Protein AF-A0A5N5PD06-F1 (afdb_monomer)

InterPro domains:
  IPR011124 Zinc finger, CW-type [PF07496] (350-394)
  IPR011124 Zinc finger, CW-type [PS51050] (345-397)
  IPR025307 FIIND domain [PF13553] (596-710)
  IPR025307 FIIND domain [PF23679] (715-825)
  IPR025307 FIIND domain [PS51830] (568-840)
  IPR036890 Histidine kinase/HSP90-like ATPase superfamily [SSF55874] (2-148)
  IPR041006 Morc, S5 domain 2-like [PF17942] (193-325)
  IPR045261 MICRORCHIDIA ATPase family [PTHR23336] (1-597)

Structure (mmCIF, N/CA/C/O backbone):
data_AF-A0A5N5PD06-F1
#
_entry.id   AF-A0A5N5PD06-F1
#
loop_
_atom_site.group_PDB
_atom_site.id
_atom_site.type_symbol
_atom_site.label_atom_id
_atom_site.label_alt_id
_atom_site.label_comp_id
_atom_site.label_asym_id
_atom_site.label_entity_id
_atom_site.label_seq_id
_atom_site.pdbx_PDB_ins_code
_atom_site.Cartn_x
_atom_site.Cartn_y
_atom_site.Cartn_z
_atom_site.occupancy
_atom_site.B_iso_or_equiv
_atom_site.auth_seq_id
_atom_site.auth_comp_id
_atom_site.auth_asym_id
_atom_site.auth_atom_id
_atom_site.pdbx_PDB_model_num
ATOM 1 N N . MET A 1 1 ? -18.751 4.359 -2.611 1.00 91.38 1 MET A N 1
ATOM 2 C CA . MET A 1 1 ? -19.909 3.448 -2.726 1.00 91.38 1 MET A CA 1
ATOM 3 C C . MET A 1 1 ? -19.729 2.652 -4.001 1.00 91.38 1 MET A C 1
ATOM 5 O O . MET A 1 1 ? -19.241 3.223 -4.968 1.00 91.38 1 MET A O 1
ATOM 9 N N . ASP A 1 2 ? -20.092 1.378 -3.989 1.00 92.88 2 ASP A N 1
ATOM 10 C CA . ASP A 1 2 ? -20.053 0.479 -5.140 1.00 92.88 2 ASP A CA 1
ATOM 11 C C . ASP A 1 2 ? -21.339 -0.354 -5.234 1.00 92.88 2 ASP A C 1
ATOM 13 O O . ASP A 1 2 ? -22.021 -0.596 -4.237 1.00 92.88 2 ASP A O 1
ATOM 17 N N . ASN A 1 3 ? -21.632 -0.818 -6.447 1.00 91.00 3 ASN A N 1
ATOM 18 C CA . ASN A 1 3 ? -22.687 -1.774 -6.782 1.00 91.00 3 ASN A CA 1
ATOM 19 C C . ASN A 1 3 ? -22.150 -3.219 -6.863 1.00 91.00 3 ASN A C 1
ATOM 21 O O . ASN A 1 3 ? -22.615 -4.030 -7.666 1.00 91.00 3 ASN A O 1
ATOM 25 N N . GLY A 1 4 ? -21.123 -3.541 -6.070 1.00 91.25 4 GLY A N 1
ATOM 26 C CA . GLY A 1 4 ? -20.517 -4.864 -6.027 1.00 91.25 4 GLY A CA 1
ATOM 27 C C . GLY A 1 4 ? -21.411 -5.921 -5.370 1.00 91.25 4 GLY A C 1
ATOM 28 O O . GLY A 1 4 ? -22.590 -5.723 -5.083 1.00 91.25 4 GLY A O 1
ATOM 29 N N . LYS A 1 5 ? -20.827 -7.090 -5.086 1.00 91.00 5 LYS A N 1
ATOM 30 C CA . LYS A 1 5 ? -21.558 -8.241 -4.515 1.00 91.00 5 LYS A CA 1
ATOM 31 C C . LYS A 1 5 ? -22.026 -8.048 -3.063 1.00 91.00 5 LYS A C 1
ATOM 33 O O . LYS A 1 5 ? -22.818 -8.857 -2.586 1.00 91.00 5 LYS A O 1
ATOM 38 N N . GLY A 1 6 ? -21.527 -7.020 -2.376 1.00 92.44 6 GLY A N 1
ATOM 39 C CA . GLY A 1 6 ? -21.749 -6.798 -0.949 1.00 92.44 6 GLY A CA 1
ATOM 40 C C . GLY A 1 6 ? -21.197 -7.911 -0.050 1.00 92.44 6 GLY A C 1
ATOM 41 O O . GLY A 1 6 ? -20.500 -8.829 -0.500 1.00 92.44 6 GLY A O 1
ATOM 42 N N . MET A 1 7 ? -21.505 -7.808 1.239 1.00 93.81 7 MET A N 1
ATOM 43 C CA . MET A 1 7 ? -21.029 -8.687 2.307 1.00 93.81 7 MET A CA 1
ATOM 44 C C . MET A 1 7 ? -22.178 -9.112 3.228 1.00 93.81 7 MET A C 1
ATOM 46 O O . MET A 1 7 ? -23.189 -8.426 3.361 1.00 93.81 7 MET A O 1
ATOM 50 N N . ASP A 1 8 ? -21.996 -10.282 3.823 1.00 91.69 8 ASP A N 1
ATOM 51 C CA . ASP A 1 8 ? -22.740 -10.819 4.963 1.00 91.69 8 ASP A CA 1
ATOM 52 C C . ASP A 1 8 ? -21.988 -10.478 6.268 1.00 91.69 8 ASP A C 1
ATOM 54 O O . ASP A 1 8 ? -20.929 -9.845 6.223 1.00 91.69 8 ASP A O 1
ATOM 58 N N . TYR A 1 9 ? -22.532 -10.887 7.419 1.00 92.69 9 TYR A N 1
ATOM 59 C CA . TYR A 1 9 ? -21.930 -10.644 8.734 1.00 92.69 9 TYR A CA 1
ATOM 60 C C . TYR A 1 9 ? -20.481 -11.157 8.815 1.00 92.69 9 TYR A C 1
ATOM 62 O O . TYR A 1 9 ? -19.571 -10.382 9.102 1.00 92.69 9 TYR A O 1
ATOM 70 N N . ASP A 1 10 ? -20.233 -12.420 8.452 1.00 92.31 10 ASP A N 1
ATOM 71 C CA . ASP A 1 10 ? -18.898 -13.034 8.533 1.00 92.31 10 ASP A CA 1
ATOM 72 C C . ASP A 1 10 ? -17.861 -12.316 7.663 1.00 92.31 10 ASP A C 1
ATOM 74 O O . ASP A 1 10 ? -16.706 -12.142 8.063 1.00 92.31 10 ASP A O 1
ATOM 78 N N . LYS A 1 11 ? -18.252 -11.870 6.460 1.00 93.25 11 LYS A N 1
ATOM 79 C CA . LYS A 1 11 ? -17.362 -11.090 5.589 1.00 93.25 11 LYS A CA 1
ATOM 80 C C . LYS A 1 11 ? -17.174 -9.661 6.066 1.00 93.25 11 LYS A C 1
ATOM 82 O O . LYS A 1 11 ? -16.082 -9.137 5.860 1.00 93.25 11 LYS A O 1
ATOM 87 N N . MET A 1 12 ? -18.172 -9.047 6.704 1.00 95.31 12 MET A N 1
ATOM 88 C CA . MET A 1 12 ? -17.997 -7.756 7.372 1.00 95.31 12 MET A CA 1
ATOM 89 C C . MET A 1 12 ? -16.997 -7.895 8.523 1.00 95.31 12 MET A C 1
ATOM 91 O O . MET A 1 12 ? -16.020 -7.154 8.567 1.00 95.31 12 MET A O 1
ATOM 95 N N . HIS A 1 13 ? -17.169 -8.904 9.380 1.00 93.94 13 HIS A N 1
ATOM 96 C CA . HIS A 1 13 ? -16.254 -9.196 10.478 1.00 93.94 13 HIS A CA 1
ATOM 97 C C . HIS A 1 13 ? -14.826 -9.413 9.959 1.00 93.94 13 HIS A C 1
ATOM 99 O O . HIS A 1 13 ? -13.939 -8.629 10.282 1.00 93.94 13 HIS A O 1
ATOM 105 N N . LYS A 1 14 ? -14.610 -10.337 9.008 1.00 93.19 14 LYS A N 1
ATOM 106 C CA . LYS A 1 14 ? -13.309 -10.519 8.327 1.00 93.19 14 LYS A CA 1
ATOM 107 C C . LYS A 1 14 ? -12.773 -9.243 7.651 1.00 93.19 14 LYS A C 1
ATOM 109 O O . LYS A 1 14 ? -11.561 -9.045 7.581 1.00 93.19 14 LYS A O 1
ATOM 114 N N . MET A 1 15 ? -13.636 -8.370 7.123 1.00 94.62 15 MET A N 1
ATOM 115 C CA . MET A 1 15 ? -13.219 -7.088 6.543 1.00 94.62 15 MET A CA 1
ATOM 116 C C . MET A 1 15 ? -12.708 -6.109 7.608 1.00 94.62 15 MET A C 1
ATOM 118 O O . MET A 1 15 ? -11.810 -5.322 7.290 1.00 94.62 15 MET A O 1
ATOM 122 N N . LEU A 1 16 ? -13.217 -6.168 8.839 1.00 93.38 16 LEU A N 1
ATOM 123 C CA . LEU A 1 16 ? -12.786 -5.335 9.965 1.00 93.38 16 LEU A CA 1
ATOM 124 C C . LEU A 1 16 ? -11.623 -5.965 10.765 1.00 93.38 16 LEU A C 1
ATOM 126 O O . LEU A 1 16 ? -10.724 -5.237 11.178 1.00 93.38 16 LEU A O 1
ATOM 130 N N . SER A 1 17 ? -11.526 -7.295 10.858 1.00 89.19 17 SER A N 1
ATOM 131 C CA . SER A 1 17 ? -10.409 -8.024 11.491 1.00 89.19 17 SER A CA 1
ATOM 132 C C . SER A 1 17 ? -9.150 -8.079 10.608 1.00 89.19 17 SER A C 1
ATOM 134 O O . SER A 1 17 ? -9.233 -8.265 9.393 1.00 89.19 17 SER A O 1
ATOM 136 N N . PHE A 1 18 ? -7.950 -7.934 11.172 1.00 83.81 18 PHE A N 1
ATOM 137 C CA . PHE A 1 18 ? -6.696 -7.919 10.397 1.00 83.81 18 PHE A CA 1
ATOM 138 C C . PHE A 1 18 ? -6.335 -9.284 9.771 1.00 83.81 18 PHE A C 1
ATOM 140 O O . PHE A 1 18 ? -6.715 -10.335 10.268 1.00 83.81 18 PHE A O 1
ATOM 147 N N . GLY A 1 19 ? -5.595 -9.268 8.655 1.00 79.88 19 GLY A N 1
ATOM 148 C CA . GLY A 1 19 ? -5.024 -10.468 8.015 1.00 79.88 19 GLY A CA 1
ATOM 149 C C . GLY A 1 19 ? -5.943 -11.266 7.073 1.00 79.88 19 GLY A C 1
ATOM 150 O O . GLY A 1 19 ? -5.443 -11.885 6.138 1.00 79.88 19 GLY A O 1
ATOM 151 N N . PHE A 1 20 ? -7.268 -11.215 7.231 1.00 80.56 20 PHE A N 1
ATOM 152 C CA . PHE A 1 20 ? -8.193 -12.043 6.437 1.00 80.56 20 PHE A CA 1
ATOM 153 C C . PHE A 1 20 ? -8.362 -11.574 4.979 1.00 80.56 20 PHE A C 1
ATOM 155 O O . PHE A 1 20 ? -8.642 -10.403 4.712 1.00 80.56 20 PHE A O 1
ATOM 162 N N . SER A 1 21 ? -8.238 -12.495 4.013 1.00 83.81 21 SER A N 1
ATOM 163 C CA . SER A 1 21 ? -8.457 -12.210 2.585 1.00 83.81 21 SER A CA 1
ATOM 164 C C . SER A 1 21 ? -8.706 -13.472 1.744 1.00 83.81 21 SER A C 1
ATOM 166 O O . SER A 1 21 ? -7.793 -14.008 1.121 1.00 83.81 21 SER A O 1
ATOM 168 N N . ASP A 1 22 ? -9.970 -13.872 1.606 1.00 82.19 22 ASP A N 1
ATOM 169 C CA . ASP A 1 22 ? -10.399 -15.048 0.820 1.00 82.19 22 ASP A CA 1
ATOM 170 C C . ASP A 1 22 ? -10.439 -14.778 -0.712 1.00 82.19 22 ASP A C 1
ATOM 172 O O . ASP A 1 22 ? -11.318 -15.256 -1.433 1.00 82.19 22 ASP A O 1
ATOM 176 N N . LYS A 1 23 ? -9.550 -13.917 -1.230 1.00 85.38 23 LYS A N 1
ATOM 177 C CA . LYS A 1 23 ? -9.610 -13.399 -2.610 1.00 85.38 23 LYS A CA 1
ATOM 178 C C . LYS A 1 23 ? -8.885 -14.311 -3.600 1.00 85.38 23 LYS A C 1
ATOM 180 O O . LYS A 1 23 ? -7.680 -14.508 -3.502 1.00 85.38 23 LYS A O 1
ATOM 185 N N . GLN A 1 24 ? -9.616 -14.779 -4.609 1.00 81.62 24 GLN A N 1
ATOM 186 C CA . GLN A 1 24 ? -9.122 -15.650 -5.680 1.00 81.62 24 GLN A CA 1
ATOM 187 C C . GLN A 1 24 ? -9.355 -15.023 -7.065 1.00 81.62 24 GLN A C 1
ATOM 189 O O . GLN A 1 24 ? -10.198 -14.135 -7.220 1.00 81.62 24 GLN A O 1
ATOM 194 N N . THR A 1 25 ? -8.611 -15.483 -8.073 1.00 83.19 25 THR A N 1
ATOM 195 C CA . THR A 1 25 ? -8.819 -15.110 -9.482 1.00 83.19 25 THR A CA 1
ATOM 196 C C . THR A 1 25 ? -10.117 -15.725 -9.999 1.00 83.19 25 THR A C 1
ATOM 198 O O . THR A 1 25 ? -10.327 -16.927 -9.868 1.00 83.19 25 THR A O 1
ATOM 201 N N . ILE A 1 26 ? -10.985 -14.919 -10.614 1.00 80.06 26 ILE A N 1
ATOM 202 C CA . ILE A 1 26 ? -12.281 -15.372 -11.146 1.00 80.06 26 ILE A CA 1
ATOM 203 C C . ILE A 1 26 ? -12.380 -14.940 -12.608 1.00 80.06 26 ILE A C 1
ATOM 205 O O . ILE A 1 26 ? -12.301 -13.748 -12.889 1.00 80.06 26 ILE A O 1
ATOM 209 N N . ARG A 1 27 ? -12.577 -15.889 -13.537 1.00 75.19 27 ARG A N 1
ATOM 210 C CA . ARG A 1 27 ? -12.698 -15.623 -14.991 1.00 75.19 27 ARG A CA 1
ATOM 211 C C . ARG A 1 27 ? -11.559 -14.733 -15.532 1.00 75.19 27 ARG A C 1
ATOM 213 O O . ARG A 1 27 ? -11.806 -13.719 -16.172 1.00 75.19 27 ARG A O 1
ATOM 220 N N . GLY A 1 28 ? -10.313 -15.059 -15.181 1.00 70.75 28 GLY A N 1
ATOM 221 C CA . GLY A 1 28 ? -9.122 -14.278 -15.550 1.00 70.75 28 GLY A CA 1
ATOM 222 C C . GLY A 1 28 ? -8.930 -12.954 -14.790 1.00 70.75 28 GLY A C 1
ATOM 223 O O . GLY A 1 28 ? -7.831 -12.409 -14.796 1.00 70.75 28 GLY A O 1
ATOM 224 N N . HIS A 1 29 ? -9.939 -12.447 -14.073 1.00 79.06 29 HIS A N 1
ATOM 225 C CA . HIS A 1 29 ? -9.808 -11.229 -13.274 1.00 79.06 29 HIS A CA 1
ATOM 226 C C . HIS A 1 29 ? -9.066 -11.511 -11.957 1.00 79.06 29 HIS A C 1
ATOM 228 O O . HIS A 1 29 ? -9.624 -12.081 -11.011 1.00 79.06 29 HIS A O 1
ATOM 234 N N . VAL A 1 30 ? -7.798 -11.098 -11.898 1.00 86.62 30 VAL A N 1
ATOM 235 C CA . VAL A 1 30 ? -6.908 -11.286 -10.744 1.00 86.62 30 VAL A CA 1
ATOM 236 C C . VAL A 1 30 ? -7.172 -10.216 -9.667 1.00 86.62 30 VAL A C 1
ATOM 238 O O . VAL A 1 30 ? -7.217 -9.027 -9.985 1.00 86.62 30 VAL A O 1
ATOM 241 N N . PRO A 1 31 ? -7.332 -10.578 -8.380 1.00 87.00 31 PRO A N 1
ATOM 242 C CA . PRO A 1 31 ? -7.536 -9.604 -7.310 1.00 87.00 31 PRO A CA 1
ATOM 243 C C . PRO A 1 31 ? -6.252 -8.839 -6.939 1.00 87.00 31 PRO A C 1
ATOM 245 O O . PRO A 1 31 ? -5.186 -9.420 -6.745 1.00 87.00 31 PRO A O 1
ATOM 248 N N . VAL A 1 32 ? -6.387 -7.524 -6.732 1.00 87.69 32 VAL A N 1
ATOM 249 C CA . VAL A 1 32 ? -5.303 -6.618 -6.284 1.00 87.69 32 VAL A CA 1
ATOM 250 C C . VAL A 1 32 ? -4.944 -6.802 -4.799 1.00 87.69 32 VAL A C 1
ATOM 252 O O . VAL A 1 32 ? -3.812 -6.568 -4.378 1.00 87.69 32 VAL A O 1
ATOM 255 N N . GLY A 1 33 ? -5.924 -7.160 -3.965 1.00 77.75 33 GLY A N 1
ATOM 256 C CA . GLY A 1 33 ? -5.750 -7.275 -2.515 1.00 77.75 33 GLY A CA 1
ATOM 257 C C . GLY A 1 33 ? -5.468 -8.708 -2.079 1.00 77.75 33 GLY A C 1
ATOM 258 O O . GLY A 1 33 ? -6.280 -9.580 -2.369 1.00 77.75 33 GLY A O 1
ATOM 259 N N . LEU A 1 34 ? -4.368 -8.910 -1.347 1.00 71.31 34 LEU A N 1
ATOM 260 C CA . LEU A 1 34 ? -3.957 -10.208 -0.787 1.00 71.31 34 LEU A CA 1
ATOM 261 C C . LEU A 1 34 ? -3.811 -10.179 0.748 1.00 71.31 34 LEU A C 1
ATOM 263 O O . LEU A 1 34 ? -4.146 -11.143 1.415 1.00 71.31 34 LEU A O 1
ATOM 267 N N . TYR A 1 35 ? -3.359 -9.057 1.319 1.00 70.12 35 TYR A N 1
ATOM 268 C CA . TYR A 1 35 ? -2.903 -8.967 2.719 1.00 70.12 35 TYR A CA 1
ATOM 269 C C . TYR A 1 35 ? -3.985 -8.682 3.784 1.00 70.12 35 TYR A C 1
ATOM 271 O O . TYR A 1 35 ? -3.647 -8.364 4.920 1.00 70.12 35 TYR A O 1
ATOM 279 N N . GLY A 1 36 ? -5.270 -8.620 3.422 1.00 81.50 36 GLY A N 1
ATOM 280 C CA . GLY A 1 36 ? -6.372 -8.326 4.364 1.00 81.50 36 GLY A CA 1
ATOM 281 C C . GLY A 1 36 ? -6.374 -6.949 5.066 1.00 81.50 36 GLY A C 1
ATOM 282 O O . GLY A 1 36 ? -7.324 -6.627 5.775 1.00 81.50 36 GLY A O 1
ATOM 283 N N . ASN A 1 37 ? -5.356 -6.102 4.875 1.00 87.06 37 ASN A N 1
ATOM 284 C CA . ASN A 1 37 ? -5.170 -4.862 5.651 1.00 87.06 37 ASN A CA 1
ATOM 285 C C . ASN A 1 37 ? -5.708 -3.584 4.958 1.00 87.06 37 ASN A C 1
ATOM 287 O O . ASN A 1 37 ? -6.093 -2.622 5.613 1.00 87.06 37 ASN A O 1
ATOM 291 N N . GLY A 1 38 ? -5.808 -3.581 3.622 1.00 88.69 38 GLY A N 1
ATOM 292 C CA . GLY A 1 38 ? -5.961 -2.348 2.828 1.00 88.69 38 GLY A CA 1
ATOM 293 C C . GLY A 1 38 ? -7.187 -1.465 3.116 1.00 88.69 38 GLY A C 1
ATOM 294 O O . GLY A 1 38 ? -7.128 -0.276 2.820 1.00 88.69 38 GLY A O 1
ATOM 295 N N . PHE A 1 39 ? -8.270 -2.008 3.687 1.00 94.50 39 PHE A N 1
ATOM 296 C CA . PHE A 1 39 ? -9.377 -1.180 4.182 1.00 94.50 39 PHE A CA 1
ATOM 297 C C . PHE A 1 39 ? -8.958 -0.390 5.425 1.00 94.50 39 PHE A C 1
ATOM 299 O O . PHE A 1 39 ? -9.003 0.831 5.379 1.00 94.50 39 PHE A O 1
ATOM 306 N N . LYS A 1 40 ? -8.492 -1.070 6.484 1.00 94.12 40 LYS A N 1
ATOM 307 C CA . LYS A 1 40 ? -8.157 -0.460 7.782 1.00 94.12 40 LYS A CA 1
ATOM 308 C C . LYS A 1 40 ? -7.073 0.602 7.624 1.00 94.12 40 LYS A C 1
ATOM 310 O O . LYS A 1 40 ? -7.250 1.739 8.042 1.00 94.12 40 LYS A O 1
ATOM 315 N N . SER A 1 41 ? -5.976 0.253 6.947 1.00 90.25 41 SER A N 1
ATOM 316 C CA . SER A 1 41 ? -4.870 1.188 6.713 1.00 90.25 41 SER A CA 1
ATOM 317 C C . SER A 1 41 ? -5.272 2.375 5.830 1.00 90.25 41 SER A C 1
ATOM 319 O O . SER A 1 41 ? -4.687 3.446 5.945 1.00 90.25 41 SER A O 1
ATOM 321 N N . GLY A 1 42 ? -6.243 2.190 4.928 1.00 93.12 42 GLY A N 1
ATOM 322 C CA . GLY A 1 42 ? -6.762 3.250 4.066 1.00 93.12 42 GLY A CA 1
ATOM 323 C C . GLY A 1 42 ? -7.734 4.177 4.794 1.00 93.12 42 GLY A C 1
ATOM 324 O O . GLY A 1 42 ? -7.561 5.391 4.751 1.00 93.12 42 GLY A O 1
ATOM 325 N N . SER A 1 43 ? -8.732 3.626 5.489 1.00 96.12 43 SER A N 1
ATOM 326 C CA . SER A 1 43 ? -9.748 4.409 6.196 1.00 96.12 43 SER A CA 1
ATOM 327 C C . SER A 1 43 ? -9.143 5.223 7.335 1.00 96.12 43 SER A C 1
ATOM 329 O O . SER A 1 43 ? -9.313 6.439 7.354 1.00 96.12 43 SER A O 1
ATOM 331 N N . MET A 1 44 ? -8.335 4.585 8.188 1.00 95.50 44 MET A N 1
ATOM 332 C CA . MET A 1 44 ? -7.667 5.223 9.331 1.00 95.50 44 MET A CA 1
ATOM 333 C C . MET A 1 44 ? -6.564 6.215 8.921 1.00 95.50 44 MET A C 1
ATOM 335 O O . MET A 1 44 ? -6.120 7.024 9.731 1.00 95.50 44 MET A O 1
ATOM 339 N N . ARG A 1 45 ? -6.118 6.194 7.654 1.00 94.56 45 ARG A N 1
ATOM 340 C CA . ARG A 1 45 ? -5.255 7.245 7.090 1.00 94.56 45 ARG A CA 1
ATOM 341 C C . ARG A 1 45 ? -6.052 8.478 6.655 1.00 94.56 45 ARG A C 1
ATOM 343 O O . ARG A 1 45 ? -5.502 9.579 6.682 1.00 94.56 45 ARG A O 1
ATOM 350 N N . LEU A 1 46 ? -7.298 8.308 6.217 1.00 95.38 46 LEU A N 1
ATOM 351 C CA . LEU A 1 46 ? -8.141 9.392 5.702 1.00 95.38 46 LEU A CA 1
ATOM 352 C C . LEU A 1 46 ? -8.855 10.155 6.827 1.00 95.38 46 LEU A C 1
ATOM 354 O O . LEU A 1 46 ? -8.938 11.380 6.761 1.00 95.38 46 LEU A O 1
ATOM 358 N N . GLY A 1 47 ? -9.321 9.456 7.864 1.00 95.44 47 GLY A N 1
ATOM 359 C CA . GLY A 1 47 ? -9.959 10.042 9.045 1.00 95.44 47 GLY A CA 1
ATOM 360 C C . GLY A 1 47 ? -9.956 9.088 10.238 1.00 95.44 47 GLY A C 1
ATOM 361 O O . GLY A 1 47 ? -9.607 7.916 10.090 1.00 95.44 47 GLY A O 1
ATOM 362 N N . LYS A 1 48 ? -10.330 9.591 11.420 1.00 96.56 48 LYS A N 1
ATOM 363 C CA . LYS A 1 48 ? -10.368 8.793 12.660 1.00 96.56 48 LYS A CA 1
ATOM 364 C C . LYS A 1 48 ? -11.411 7.673 12.635 1.00 96.56 48 LYS A C 1
ATOM 366 O O . LYS A 1 48 ? -11.230 6.655 13.301 1.00 96.56 48 LYS A O 1
ATOM 371 N N . ASP A 1 49 ? -12.494 7.856 11.881 1.00 98.00 49 ASP A N 1
ATOM 372 C CA . ASP A 1 49 ? -13.694 7.035 12.013 1.00 98.00 49 ASP A CA 1
ATOM 373 C C . ASP A 1 49 ? -14.282 6.635 10.659 1.00 98.00 49 ASP A C 1
ATOM 375 O O . ASP A 1 49 ? -14.357 7.435 9.722 1.00 98.00 49 ASP A O 1
ATOM 379 N N . ALA A 1 50 ? -14.711 5.377 10.557 1.00 98.44 50 ALA A N 1
ATOM 380 C CA . ALA A 1 50 ? -15.310 4.807 9.363 1.00 98.44 50 ALA A CA 1
ATOM 381 C C . ALA A 1 50 ? -16.476 3.869 9.697 1.00 98.44 50 ALA A C 1
ATOM 383 O O . ALA A 1 50 ? -16.401 3.049 10.610 1.00 98.44 50 ALA A O 1
ATOM 384 N N . ILE A 1 51 ? -17.535 3.940 8.893 1.00 98.44 51 ILE A N 1
ATOM 385 C CA . ILE A 1 51 ? -18.708 3.065 8.975 1.00 98.44 51 ILE A CA 1
ATOM 386 C C . ILE A 1 51 ? -18.978 2.449 7.602 1.00 98.44 51 ILE A C 1
ATOM 388 O O . ILE A 1 51 ? -18.840 3.099 6.558 1.00 98.44 51 ILE A O 1
ATOM 392 N N . VAL A 1 52 ? -19.317 1.163 7.604 1.00 98.38 52 VAL A N 1
ATOM 393 C CA . VAL A 1 52 ? -19.469 0.339 6.406 1.00 98.38 52 VAL A CA 1
ATOM 394 C C . VAL A 1 52 ? -20.876 -0.236 6.372 1.00 98.38 52 VAL A C 1
ATOM 396 O O . VAL A 1 52 ? -21.214 -1.108 7.163 1.00 98.38 52 VAL A O 1
ATOM 399 N N . PHE A 1 53 ? -21.676 0.213 5.412 1.00 96.88 53 PHE A N 1
ATOM 400 C CA . PHE A 1 53 ? -22.962 -0.379 5.061 1.00 96.88 53 PHE A CA 1
ATOM 401 C C . PHE A 1 53 ? -22.741 -1.348 3.905 1.00 96.88 53 PHE A C 1
ATOM 403 O O . PHE A 1 53 ? -22.251 -0.942 2.850 1.00 96.88 53 PHE A O 1
ATOM 410 N N . SER A 1 54 ? -23.117 -2.616 4.043 1.00 95.12 54 SER A N 1
ATOM 411 C CA . SER A 1 54 ? -23.061 -3.574 2.936 1.00 95.12 54 SER A CA 1
ATOM 412 C C . SER A 1 54 ? -24.340 -4.388 2.827 1.00 95.12 54 SER A C 1
ATOM 414 O O . SER A 1 54 ? -24.897 -4.832 3.829 1.00 95.12 54 SER A O 1
ATOM 416 N N . LYS A 1 55 ? -24.823 -4.572 1.596 1.00 91.00 55 LYS A N 1
ATOM 417 C CA . LYS A 1 55 ? -26.033 -5.339 1.299 1.00 91.00 55 LYS A CA 1
ATOM 418 C C . LYS A 1 55 ? -25.713 -6.468 0.332 1.00 91.00 55 LYS A C 1
ATOM 420 O O . LYS A 1 55 ? -25.162 -6.230 -0.742 1.00 91.00 55 LYS A O 1
ATOM 425 N N . LYS A 1 56 ? -26.117 -7.685 0.688 1.00 89.31 56 LYS A N 1
ATOM 426 C CA . LYS A 1 56 ? -25.921 -8.907 -0.098 1.00 89.31 56 LYS A CA 1
ATOM 427 C C . LYS A 1 56 ? -27.245 -9.668 -0.154 1.00 89.31 56 LYS A C 1
ATOM 429 O O . LYS A 1 56 ? -27.688 -10.226 0.843 1.00 89.31 56 LYS A O 1
ATOM 434 N N . ALA A 1 57 ? -27.895 -9.679 -1.319 1.00 83.25 57 ALA A N 1
ATOM 435 C CA . ALA A 1 57 ? -29.261 -10.191 -1.472 1.00 83.25 57 ALA A CA 1
ATOM 436 C C . ALA A 1 57 ? -30.213 -9.603 -0.402 1.00 83.25 57 ALA A C 1
ATOM 438 O O . ALA A 1 57 ? -30.467 -8.396 -0.425 1.00 83.25 57 ALA A O 1
ATOM 439 N N . ASN A 1 58 ? -30.699 -10.418 0.539 1.00 79.94 58 ASN A N 1
ATOM 440 C CA . ASN A 1 58 ? -31.627 -10.003 1.596 1.00 79.94 58 ASN A CA 1
ATOM 441 C C . ASN A 1 58 ? -30.951 -9.576 2.913 1.00 79.94 58 ASN A C 1
ATOM 443 O O . ASN A 1 58 ? -31.638 -9.009 3.759 1.00 79.94 58 ASN A O 1
ATOM 447 N N . THR A 1 59 ? -29.644 -9.804 3.096 1.00 85.88 59 THR A N 1
ATOM 448 C CA . THR A 1 59 ? -28.924 -9.381 4.309 1.00 85.88 59 THR A CA 1
ATOM 449 C C . THR A 1 59 ? -28.373 -7.968 4.150 1.00 85.88 59 THR A C 1
ATOM 451 O O . THR A 1 59 ? -27.815 -7.620 3.104 1.00 85.88 59 THR A O 1
ATOM 454 N N . MET A 1 60 ? -28.505 -7.163 5.200 1.00 91.44 60 MET A N 1
ATOM 455 C CA . MET A 1 60 ? -27.962 -5.808 5.304 1.00 91.44 60 MET A CA 1
ATOM 456 C C . MET A 1 60 ? -27.121 -5.743 6.576 1.00 91.44 60 MET A C 1
ATOM 458 O O . MET A 1 60 ? -27.593 -6.125 7.640 1.00 91.44 60 MET A O 1
ATOM 462 N N . CYS A 1 61 ? -25.868 -5.319 6.462 1.00 94.19 61 CYS A N 1
ATOM 463 C CA . CYS A 1 61 ? -24.899 -5.340 7.551 1.00 94.19 61 CYS A CA 1
ATOM 464 C C . CYS A 1 61 ? -24.260 -3.958 7.699 1.00 94.19 61 CYS A C 1
ATOM 466 O O . CYS A 1 61 ? -23.820 -3.377 6.703 1.00 94.19 61 CYS A O 1
ATOM 468 N N . VAL A 1 62 ? -24.199 -3.452 8.928 1.00 97.62 62 VAL A N 1
ATOM 469 C CA . VAL A 1 62 ? -23.483 -2.223 9.294 1.00 97.62 62 VAL A CA 1
ATOM 470 C C . VAL A 1 62 ? -22.316 -2.609 10.190 1.00 97.62 62 VAL A C 1
ATOM 472 O O . VAL A 1 62 ? -22.511 -3.374 11.128 1.00 97.62 62 VAL A O 1
ATOM 475 N N . GLY A 1 63 ? -21.116 -2.115 9.898 1.00 97.88 63 GLY A N 1
ATOM 476 C CA . GLY A 1 63 ? -19.929 -2.306 10.733 1.00 97.88 63 GLY A CA 1
ATOM 477 C C . GLY A 1 63 ? -19.230 -0.980 11.018 1.00 97.88 63 GLY A C 1
ATOM 478 O O . GLY A 1 63 ? -19.059 -0.171 10.102 1.00 97.88 63 GLY A O 1
ATOM 479 N N . LEU A 1 64 ? -18.828 -0.761 12.269 1.00 98.38 64 LEU A N 1
ATOM 480 C CA . LEU A 1 64 ? -18.158 0.452 12.739 1.00 98.38 64 LEU A CA 1
ATOM 481 C C . LEU A 1 64 ? -16.681 0.175 13.059 1.00 98.38 64 LEU A C 1
ATOM 483 O O . LEU A 1 64 ? -16.349 -0.782 13.752 1.00 98.38 64 LEU A O 1
ATOM 487 N N . LEU A 1 65 ? -15.797 1.046 12.569 1.00 98.12 65 LEU A N 1
ATOM 488 C CA . LEU A 1 65 ? -14.377 1.097 12.912 1.00 98.12 65 LEU A CA 1
ATOM 489 C C . LEU A 1 65 ? -14.035 2.553 13.249 1.00 98.12 65 LEU A C 1
ATOM 491 O O . LEU A 1 65 ? -13.802 3.364 12.353 1.00 98.12 65 LEU A O 1
ATOM 495 N N . SER A 1 66 ? -14.070 2.890 14.537 1.00 97.88 66 SER A N 1
ATOM 496 C CA . SER A 1 66 ? -13.995 4.268 15.027 1.00 97.88 66 SER A CA 1
ATOM 497 C C . SER A 1 66 ? -12.981 4.391 16.158 1.00 97.88 66 SER A C 1
ATOM 499 O O . SER A 1 66 ? -13.119 3.740 17.192 1.00 97.88 66 SER A O 1
ATOM 501 N N . GLN A 1 67 ? -11.971 5.243 15.969 1.00 96.25 67 GLN A N 1
ATOM 502 C CA . GLN A 1 67 ? -11.020 5.582 17.029 1.00 96.25 67 GLN A CA 1
ATOM 503 C C . GLN A 1 67 ? -11.719 6.374 18.135 1.00 96.25 67 GLN A C 1
ATOM 505 O O . GLN A 1 67 ? -11.505 6.089 19.307 1.00 96.25 67 GLN A O 1
ATOM 510 N N . THR A 1 68 ? -12.622 7.297 17.790 1.00 96.75 68 THR A N 1
ATOM 511 C CA . THR A 1 68 ? -13.337 8.117 18.780 1.00 96.75 68 THR A CA 1
ATOM 512 C C . THR A 1 68 ? -14.322 7.308 19.636 1.00 96.75 68 THR A C 1
ATOM 514 O O . THR A 1 68 ? -14.510 7.625 20.810 1.00 96.75 68 THR A O 1
ATOM 517 N N . TYR A 1 69 ? -14.907 6.226 19.110 1.00 96.94 69 TYR A N 1
ATOM 518 C CA . TYR A 1 69 ? -15.633 5.235 19.912 1.00 96.94 69 TYR A CA 1
ATOM 519 C C . TYR A 1 69 ? -14.708 4.579 20.947 1.00 96.94 69 TYR A C 1
ATOM 521 O O . TYR A 1 69 ? -14.980 4.694 22.142 1.00 96.94 69 TYR A O 1
ATOM 529 N N . LEU A 1 70 ? -13.593 3.983 20.502 1.00 96.81 70 LEU A N 1
ATOM 530 C CA . LEU A 1 70 ? -12.635 3.276 21.366 1.00 96.81 70 LEU A CA 1
ATOM 531 C C . LEU A 1 70 ? -12.013 4.194 22.432 1.00 96.81 70 LEU A C 1
ATOM 533 O O . LEU A 1 70 ? -11.951 3.813 23.600 1.00 96.81 70 LEU A O 1
ATOM 537 N N . GLU A 1 71 ? -11.634 5.422 22.055 1.00 95.38 71 GLU A N 1
ATOM 538 C CA . GLU A 1 71 ? -11.170 6.486 22.960 1.00 95.38 71 GLU A CA 1
ATOM 539 C C . GLU A 1 71 ? -12.220 6.782 24.051 1.00 95.38 71 GLU A C 1
ATOM 541 O O . GLU A 1 71 ? -11.893 6.839 25.238 1.00 95.38 71 GLU A O 1
ATOM 546 N N . LYS A 1 72 ? -13.498 6.933 23.668 1.00 95.19 72 LYS A N 1
ATOM 547 C CA . LYS A 1 72 ? -14.590 7.313 24.581 1.00 95.19 72 LYS A CA 1
ATOM 548 C C . LYS A 1 72 ? -14.986 6.193 25.548 1.00 95.19 72 LYS A C 1
ATOM 550 O O . LYS A 1 72 ? -15.314 6.499 26.694 1.00 95.19 72 LYS A O 1
ATOM 555 N N . ILE A 1 73 ? -14.925 4.926 25.129 1.00 92.88 73 ILE A N 1
ATOM 556 C CA . ILE A 1 73 ? -15.135 3.768 26.022 1.00 92.88 73 ILE A CA 1
ATOM 557 C C . ILE A 1 73 ? -13.853 3.317 26.745 1.00 92.88 73 ILE A C 1
ATOM 559 O O . ILE A 1 73 ? -13.914 2.426 27.587 1.00 92.88 73 ILE A O 1
ATOM 563 N N . LYS A 1 74 ? -12.700 3.940 26.447 1.00 93.12 74 LYS A N 1
ATOM 564 C CA . LYS A 1 74 ? -11.366 3.594 26.976 1.00 93.12 74 LYS A CA 1
ATOM 565 C C . LYS A 1 74 ? -10.992 2.120 26.754 1.00 93.12 74 LYS A C 1
ATOM 567 O O . LYS A 1 74 ? -10.398 1.487 27.627 1.00 93.12 74 LYS A O 1
ATOM 572 N N . ALA A 1 75 ? -11.352 1.573 25.594 1.00 87.62 75 ALA A N 1
ATOM 573 C CA . ALA A 1 75 ? -11.054 0.186 25.253 1.00 87.62 75 ALA A CA 1
ATOM 574 C C . ALA A 1 75 ? -9.541 -0.043 25.115 1.00 87.62 75 ALA A C 1
ATOM 576 O O . ALA A 1 75 ? -8.832 0.769 24.521 1.00 87.62 75 ALA A O 1
ATOM 577 N N . GLN A 1 76 ? -9.062 -1.170 25.647 1.00 87.12 76 GLN A N 1
ATOM 578 C CA . GLN A 1 76 ? -7.683 -1.637 25.452 1.00 87.12 76 GLN A CA 1
ATOM 579 C C . GLN A 1 76 ? -7.539 -2.446 24.150 1.00 87.12 76 GLN A C 1
ATOM 581 O O . GLN A 1 76 ? -6.480 -2.426 23.528 1.00 87.12 76 GLN A O 1
ATOM 586 N N . ASP A 1 77 ? -8.627 -3.086 23.709 1.00 89.00 77 ASP A N 1
ATOM 587 C CA . ASP A 1 77 ? -8.713 -3.881 22.484 1.00 89.00 77 ASP A CA 1
ATOM 588 C C . ASP A 1 77 ? -9.491 -3.165 21.368 1.00 89.00 77 ASP A C 1
ATOM 590 O O . ASP A 1 77 ? -10.325 -2.288 21.607 1.00 89.00 77 ASP A O 1
ATOM 594 N N . VAL A 1 78 ? -9.263 -3.578 20.117 1.00 90.38 78 VAL A N 1
ATOM 595 C CA . VAL A 1 78 ? -9.988 -3.050 18.948 1.00 90.38 78 VAL A CA 1
ATOM 596 C C . VAL A 1 78 ? -11.366 -3.708 18.838 1.00 90.38 78 VAL A C 1
ATOM 598 O O . VAL A 1 78 ? -11.547 -4.709 18.143 1.00 90.38 78 VAL A O 1
ATOM 601 N N . ILE A 1 79 ? -12.350 -3.117 19.513 1.00 93.19 79 ILE A N 1
ATOM 602 C CA . ILE A 1 79 ? -13.763 -3.508 19.434 1.00 93.19 79 ILE A CA 1
ATOM 603 C C . ILE A 1 79 ? -14.387 -2.939 18.150 1.00 93.19 79 ILE A C 1
ATOM 605 O O . ILE A 1 79 ? -14.236 -1.758 17.834 1.00 93.19 79 ILE A O 1
ATOM 609 N N . VAL A 1 80 ? -15.106 -3.778 17.400 1.00 96.12 80 VAL A N 1
ATOM 610 C CA . VAL A 1 80 ? -15.778 -3.399 16.146 1.00 96.12 80 VAL A CA 1
ATOM 611 C C . VAL A 1 80 ? -17.266 -3.757 16.203 1.00 96.12 80 VAL A C 1
ATOM 613 O O . VAL A 1 80 ? -17.624 -4.904 15.941 1.00 96.12 80 VAL A O 1
ATOM 616 N N . PRO A 1 81 ? -18.157 -2.807 16.546 1.00 97.25 81 PRO A N 1
ATOM 617 C CA . PRO A 1 81 ? -19.598 -3.042 16.535 1.00 97.25 81 PRO A CA 1
ATOM 618 C C . PRO A 1 81 ? -20.094 -3.421 15.135 1.00 97.25 81 PRO A C 1
ATOM 620 O O . PRO A 1 81 ? -19.842 -2.703 14.160 1.00 97.25 81 PRO A O 1
ATOM 623 N N . ILE A 1 82 ? -20.813 -4.541 15.029 1.00 97.56 82 ILE A N 1
ATOM 624 C CA . ILE A 1 82 ? -21.432 -5.010 13.784 1.00 97.56 82 ILE A CA 1
ATOM 625 C C . ILE A 1 82 ? -22.894 -5.363 14.058 1.00 97.56 82 ILE A C 1
ATOM 627 O O . ILE A 1 82 ? -23.199 -6.093 14.994 1.00 97.56 82 ILE A O 1
ATOM 631 N N . VAL A 1 83 ? -23.796 -4.862 13.215 1.00 95.81 83 VAL A N 1
ATOM 632 C CA . VAL A 1 83 ? -25.239 -5.117 13.294 1.00 95.81 83 VAL A CA 1
ATOM 633 C C . VAL A 1 83 ? -25.729 -5.687 11.974 1.00 95.81 83 VAL A C 1
ATOM 635 O O . VAL A 1 83 ? -25.471 -5.122 10.905 1.00 95.81 83 VAL A O 1
ATOM 638 N N . MET A 1 84 ? -26.479 -6.787 12.046 1.00 92.94 84 MET A N 1
ATOM 639 C CA . MET A 1 84 ? -27.213 -7.331 10.910 1.00 92.94 84 MET A CA 1
ATOM 640 C C . MET A 1 84 ? -28.699 -6.972 11.003 1.00 92.94 84 MET A C 1
ATOM 642 O O . MET A 1 84 ? -29.372 -7.254 11.993 1.00 92.94 84 MET A O 1
ATOM 646 N N . PHE A 1 85 ? -29.212 -6.397 9.919 1.00 89.06 85 PHE A N 1
ATOM 647 C CA . PHE A 1 85 ? -30.625 -6.127 9.702 1.00 89.06 85 PHE A CA 1
ATOM 648 C C . PHE A 1 85 ? -31.226 -7.242 8.853 1.00 89.06 85 PHE A C 1
ATOM 650 O O . PHE A 1 85 ? -30.732 -7.548 7.757 1.00 89.06 85 PHE A O 1
ATOM 657 N N . THR A 1 86 ? -32.318 -7.824 9.339 1.00 75.50 86 THR A N 1
ATOM 658 C CA . THR A 1 86 ? -33.073 -8.853 8.617 1.00 75.50 86 THR A CA 1
ATOM 659 C C . THR A 1 86 ? -34.449 -8.321 8.232 1.00 75.50 86 THR A C 1
ATOM 661 O O . THR A 1 86 ? -35.005 -7.432 8.875 1.00 75.50 86 THR A O 1
ATOM 664 N N . LYS A 1 87 ? -34.996 -8.826 7.122 1.00 69.50 87 LYS A N 1
ATOM 665 C CA . LYS A 1 87 ? -36.348 -8.483 6.676 1.00 69.50 87 LYS A CA 1
ATOM 666 C C . LYS A 1 87 ? -37.313 -9.566 7.149 1.00 69.50 87 LYS A C 1
ATOM 668 O O . LYS A 1 87 ? -37.328 -10.656 6.576 1.00 69.50 87 LYS A O 1
ATOM 673 N N . THR A 1 88 ? -38.134 -9.255 8.146 1.00 59.94 88 THR A N 1
ATOM 674 C CA . THR A 1 88 ? -39.291 -10.087 8.502 1.00 59.94 88 THR A CA 1
ATOM 675 C C . THR A 1 88 ? -40.483 -9.732 7.599 1.00 59.94 88 THR A C 1
ATOM 677 O O . THR A 1 88 ? -40.379 -8.879 6.713 1.00 59.94 88 THR A O 1
ATOM 680 N N . ARG A 1 89 ? -41.621 -10.428 7.737 1.00 52.03 89 ARG A N 1
ATOM 681 C CA . ARG A 1 89 ? -42.717 -10.375 6.743 1.00 52.03 89 ARG A CA 1
ATOM 682 C C . ARG A 1 89 ? -43.349 -8.987 6.540 1.00 52.03 89 ARG A C 1
ATOM 684 O O . ARG A 1 89 ? -43.975 -8.795 5.501 1.00 52.03 89 ARG A O 1
ATOM 691 N N . GLN A 1 90 ? -43.179 -8.041 7.468 1.00 56.91 90 GLN A N 1
ATOM 692 C CA . GLN A 1 90 ? -43.716 -6.673 7.352 1.00 56.91 90 GLN A CA 1
ATOM 693 C C . GLN A 1 90 ? -42.700 -5.554 7.655 1.00 56.91 90 GLN A C 1
ATOM 695 O O . GLN A 1 90 ? -42.863 -4.459 7.125 1.00 56.91 90 GLN A O 1
ATOM 700 N N . THR A 1 91 ? -41.632 -5.807 8.419 1.00 70.69 91 THR A N 1
ATOM 701 C CA . THR A 1 91 ? -40.644 -4.783 8.813 1.00 70.69 91 THR A CA 1
ATOM 702 C C . THR A 1 91 ? -39.198 -5.250 8.611 1.00 70.69 91 THR A C 1
ATOM 704 O O . THR A 1 91 ? -38.901 -6.445 8.523 1.00 70.69 91 THR A O 1
ATOM 707 N N . ILE A 1 92 ? -38.283 -4.286 8.495 1.00 80.12 92 ILE A N 1
ATOM 708 C CA . ILE A 1 92 ? -36.836 -4.510 8.581 1.00 80.12 92 ILE A CA 1
ATOM 709 C C . ILE A 1 92 ? -36.415 -4.012 9.958 1.00 80.12 92 ILE A C 1
ATOM 711 O O . ILE A 1 92 ? -36.734 -2.873 10.287 1.00 80.12 92 ILE A O 1
ATOM 715 N N . SER A 1 93 ? -35.707 -4.838 10.722 1.00 81.38 93 SER A N 1
ATOM 716 C CA . SER A 1 93 ? -35.128 -4.439 12.005 1.00 81.38 93 SER A CA 1
ATOM 717 C C . SER A 1 93 ? -33.769 -5.097 12.224 1.00 81.38 93 SER A C 1
ATOM 719 O O . SER A 1 93 ? -33.439 -6.106 11.581 1.00 81.38 93 SER A O 1
ATOM 721 N N . ALA A 1 94 ? -32.977 -4.542 13.138 1.00 83.38 94 ALA A N 1
ATOM 722 C CA . ALA A 1 94 ? -31.838 -5.249 13.712 1.00 83.38 94 ALA A CA 1
ATOM 723 C C . ALA A 1 94 ? -32.304 -6.559 14.373 1.00 83.38 94 ALA A C 1
ATOM 725 O O . ALA A 1 94 ? -33.410 -6.635 14.921 1.00 83.38 94 ALA A O 1
ATOM 726 N N . ALA A 1 95 ? -31.477 -7.603 14.303 1.00 81.06 95 ALA A N 1
ATOM 727 C CA . ALA A 1 95 ? -31.743 -8.830 15.048 1.00 81.06 95 ALA A CA 1
ATOM 728 C C . ALA A 1 95 ? -31.408 -8.623 16.550 1.00 81.06 95 ALA A C 1
ATOM 730 O O . ALA A 1 95 ? -30.422 -7.934 16.841 1.00 81.06 95 ALA A O 1
ATOM 731 N N . PRO A 1 96 ? -32.213 -9.145 17.504 1.00 84.06 96 PRO A N 1
ATOM 732 C CA . PRO A 1 96 ? -32.088 -8.823 18.934 1.00 84.06 96 PRO A CA 1
ATOM 733 C C . PRO A 1 96 ? -30.705 -9.090 19.542 1.00 84.06 96 PRO A C 1
ATOM 735 O O . PRO A 1 96 ? -30.275 -8.362 20.433 1.00 84.06 96 PRO A O 1
ATOM 738 N N . GLU A 1 97 ? -29.988 -10.089 19.033 1.00 88.44 97 GLU A N 1
ATOM 739 C CA . GLU A 1 97 ? -28.630 -10.453 19.439 1.00 88.44 97 GLU A CA 1
ATOM 740 C C . GLU A 1 97 ? -27.584 -9.346 19.195 1.00 88.44 97 GLU A C 1
ATOM 742 O O . GLU A 1 97 ? -26.525 -9.362 19.816 1.00 88.44 97 GLU A O 1
ATOM 747 N N . TYR A 1 98 ? -27.882 -8.352 18.349 1.00 91.12 98 TYR A N 1
ATOM 748 C CA . TYR A 1 98 ? -27.002 -7.210 18.068 1.00 91.12 98 TYR A CA 1
ATOM 749 C C . TYR A 1 98 ? -27.422 -5.916 18.787 1.00 91.12 98 TYR A C 1
ATOM 751 O O . TYR A 1 98 ? -26.917 -4.845 18.448 1.00 91.12 98 TYR A O 1
ATOM 759 N N . ALA A 1 99 ? -28.342 -5.974 19.759 1.00 91.19 99 ALA A N 1
ATOM 760 C CA . ALA A 1 99 ? -28.902 -4.783 20.409 1.00 91.19 99 ALA A CA 1
ATOM 761 C C . ALA A 1 99 ? -27.847 -3.873 21.073 1.00 91.19 99 ALA A C 1
ATOM 763 O O . ALA A 1 99 ? -27.993 -2.650 21.053 1.00 91.19 99 ALA A O 1
ATOM 764 N N . GLU A 1 100 ? -26.771 -4.440 21.627 1.00 93.38 100 GLU A N 1
ATOM 765 C CA . GLU A 1 100 ? -25.674 -3.660 22.220 1.00 93.38 100 GLU A CA 1
ATOM 766 C C . GLU A 1 100 ? -24.806 -2.996 21.148 1.00 93.38 100 GLU A C 1
ATOM 768 O O . GLU A 1 100 ? -24.606 -1.784 21.187 1.00 93.38 100 GLU A O 1
ATOM 773 N N . CYS A 1 101 ? -24.398 -3.739 20.112 1.00 96.19 101 CYS A N 1
ATOM 774 C CA . CYS A 1 101 ? -23.684 -3.168 18.968 1.00 96.19 101 CYS A CA 1
ATOM 775 C C . CYS A 1 101 ? -24.499 -2.080 18.250 1.00 96.19 101 CYS A C 1
ATOM 777 O O . CYS A 1 101 ? -23.924 -1.104 17.771 1.00 96.19 101 CYS A O 1
ATOM 779 N N . LEU A 1 102 ? -25.829 -2.212 18.187 1.00 96.12 102 LEU A N 1
ATOM 780 C CA . LEU A 1 102 ? -26.702 -1.165 17.661 1.00 96.12 102 LEU A CA 1
ATOM 781 C C . LEU A 1 102 ? -26.668 0.075 18.554 1.00 96.12 102 LEU A C 1
ATOM 783 O O . LEU A 1 102 ? -26.470 1.171 18.038 1.00 96.12 102 LEU A O 1
ATOM 787 N N . ARG A 1 103 ? -26.798 -0.084 19.876 1.00 96.12 103 ARG A N 1
ATOM 788 C CA . ARG A 1 103 ? -26.707 1.028 20.836 1.00 96.12 103 ARG A CA 1
ATOM 789 C C . ARG A 1 103 ? -25.388 1.792 20.691 1.00 96.12 103 ARG A C 1
ATOM 791 O O . ARG A 1 103 ? -25.410 3.022 20.658 1.00 96.12 103 ARG A O 1
ATOM 798 N N . ASP A 1 104 ? -24.275 1.083 20.529 1.00 96.62 104 ASP A N 1
ATOM 799 C CA . ASP A 1 104 ? -22.953 1.678 20.320 1.00 96.62 104 ASP A CA 1
ATOM 800 C C . ASP A 1 104 ? -22.875 2.458 19.000 1.00 96.62 104 ASP A C 1
ATOM 802 O O . ASP A 1 104 ? -22.435 3.609 18.986 1.00 96.62 104 ASP A O 1
ATOM 806 N N . ILE A 1 105 ? -23.370 1.886 17.894 1.00 97.69 105 ILE A N 1
ATOM 807 C CA . ILE A 1 105 ? -23.419 2.582 16.597 1.00 97.69 105 ILE A CA 1
ATOM 808 C C . ILE A 1 105 ? -24.287 3.843 16.684 1.00 97.69 105 ILE A C 1
ATOM 810 O O . ILE A 1 105 ? -23.854 4.898 16.221 1.00 97.69 105 ILE A O 1
ATOM 814 N N . LEU A 1 106 ? -25.469 3.772 17.301 1.00 97.56 106 LEU A N 1
ATOM 815 C CA . LEU A 1 106 ? -26.373 4.921 17.422 1.00 97.56 106 LEU A CA 1
ATOM 816 C C . LEU A 1 106 ? -25.836 6.012 18.369 1.00 97.56 106 LEU A C 1
ATOM 818 O O . LEU A 1 106 ? -26.103 7.194 18.173 1.00 97.56 106 LEU A O 1
ATOM 822 N N . THR A 1 107 ? -25.040 5.637 19.375 1.00 97.06 107 THR A N 1
ATOM 823 C CA . THR A 1 107 ? -24.480 6.577 20.366 1.00 97.06 107 THR A CA 1
ATOM 824 C C . THR A 1 107 ? -23.159 7.222 19.915 1.00 97.06 107 THR A C 1
ATOM 826 O O . THR A 1 107 ? -22.800 8.297 20.405 1.00 97.06 107 THR A O 1
ATOM 829 N N . HIS A 1 108 ? -22.403 6.578 19.013 1.00 95.31 108 HIS A N 1
ATOM 830 C CA . HIS A 1 108 ? -21.039 6.996 18.649 1.00 95.31 108 HIS A CA 1
ATOM 831 C C . HIS A 1 108 ? -20.802 7.250 17.151 1.00 95.31 108 HIS A C 1
ATOM 833 O O . HIS A 1 108 ? -19.749 7.786 16.799 1.00 95.31 108 HIS A O 1
ATOM 839 N N . SER A 1 109 ? -21.731 6.892 16.259 1.00 96.56 109 SER A N 1
ATOM 840 C CA . SER A 1 109 ? -21.608 7.180 14.823 1.00 96.56 109 SER A CA 1
ATOM 841 C C . SER A 1 109 ? -22.295 8.493 14.415 1.00 96.56 109 SER A C 1
ATOM 843 O O . SER A 1 109 ? -22.891 9.197 15.228 1.00 96.56 109 SER A O 1
ATOM 845 N N . LEU A 1 110 ? -22.223 8.820 13.120 1.00 96.19 110 LEU A N 1
ATOM 846 C CA . LEU A 1 110 ? -22.948 9.949 12.524 1.00 96.19 110 LEU A CA 1
ATOM 847 C C . LEU A 1 110 ? -24.475 9.782 12.518 1.00 96.19 110 LEU A C 1
ATOM 849 O O . LEU A 1 110 ? -25.164 10.759 12.243 1.00 96.19 110 LEU A O 1
ATOM 853 N N . PHE A 1 111 ? -24.986 8.581 12.790 1.00 97.31 111 PHE A N 1
ATOM 854 C CA . PHE A 1 111 ? -26.405 8.243 12.708 1.00 97.31 111 PHE A CA 1
ATOM 855 C C . PHE A 1 111 ? -26.934 7.923 14.104 1.00 97.31 111 PHE A C 1
ATOM 857 O O . PHE A 1 111 ? -26.365 7.065 14.777 1.00 97.31 111 PHE A O 1
ATOM 864 N N . GLN A 1 112 ? -27.995 8.605 14.534 1.00 96.06 112 GLN A N 1
ATOM 865 C CA . GLN A 1 112 ? -28.558 8.486 15.884 1.00 96.06 112 GLN A CA 1
ATOM 866 C C . GLN A 1 112 ? -29.800 7.585 15.938 1.00 96.06 112 GLN A C 1
ATOM 868 O O . GLN A 1 112 ? -30.196 7.155 17.021 1.00 96.06 112 GLN A O 1
ATOM 873 N N . THR A 1 113 ? -30.400 7.251 14.789 1.00 95.31 113 THR A N 1
ATOM 874 C CA . THR A 1 113 ? -31.584 6.379 14.712 1.00 95.31 113 THR A CA 1
ATOM 875 C C . THR A 1 113 ? -31.395 5.167 13.793 1.00 95.31 113 THR A C 1
ATOM 877 O O . THR A 1 113 ? -30.604 5.168 12.848 1.00 95.31 113 THR A O 1
ATOM 880 N N . GLU A 1 114 ? -32.160 4.101 14.052 1.00 93.44 114 GLU A N 1
ATOM 881 C CA . GLU A 1 114 ? -32.216 2.927 13.171 1.00 93.44 114 GLU A CA 1
ATOM 882 C C . GLU A 1 114 ? -32.768 3.285 11.779 1.00 93.44 114 GLU A C 1
ATOM 884 O O . GLU A 1 114 ? -32.289 2.767 10.770 1.00 93.44 114 GLU A O 1
ATOM 889 N N . GLU A 1 115 ? -33.720 4.221 11.702 1.00 92.12 115 GLU A N 1
ATOM 890 C CA . GLU A 1 115 ? -34.272 4.697 10.431 1.00 92.12 115 GLU A CA 1
ATOM 891 C C . GLU A 1 115 ? -33.191 5.338 9.550 1.00 92.12 115 GLU A C 1
ATOM 893 O O . GLU A 1 115 ? -33.069 4.973 8.379 1.00 92.12 115 GLU A O 1
ATOM 898 N N . GLU A 1 116 ? -32.347 6.210 10.112 1.00 95.19 116 GLU A N 1
ATOM 899 C CA . GLU A 1 116 ? -31.204 6.804 9.410 1.00 95.19 116 GLU A CA 1
ATOM 900 C C . GLU A 1 116 ? -30.271 5.738 8.814 1.00 95.19 116 GLU A C 1
ATOM 902 O O . GLU A 1 116 ? -29.976 5.787 7.614 1.00 95.19 116 GLU A O 1
ATOM 907 N N . LEU A 1 117 ? -29.881 4.724 9.601 1.00 94.94 117 LEU A N 1
ATOM 908 C CA . LEU A 1 117 ? -29.070 3.597 9.115 1.00 94.94 117 LEU A CA 1
ATOM 909 C C . LEU A 1 117 ? -29.763 2.839 7.966 1.00 94.94 117 LEU A C 1
ATOM 911 O O . LEU A 1 117 ? -29.112 2.404 7.011 1.00 94.94 117 LEU A O 1
ATOM 915 N N . LEU A 1 118 ? -31.090 2.693 8.019 1.00 91.69 118 LEU A N 1
ATOM 916 C CA . LEU A 1 118 ? -31.878 2.056 6.963 1.00 91.69 118 LEU A CA 1
ATOM 917 C C . LEU A 1 118 ? -32.013 2.926 5.700 1.00 91.69 118 LEU A C 1
ATOM 919 O O . LEU A 1 118 ? -32.067 2.372 4.591 1.00 91.69 118 LEU A O 1
ATOM 923 N N . THR A 1 119 ? -32.002 4.261 5.816 1.00 92.00 119 THR A N 1
ATOM 924 C CA . THR A 1 119 ? -31.990 5.156 4.643 1.00 92.00 119 THR A CA 1
ATOM 925 C C . THR A 1 119 ? -30.733 4.962 3.793 1.00 92.00 119 THR A C 1
ATOM 927 O O . THR A 1 119 ? -30.810 4.953 2.561 1.00 92.00 119 THR A O 1
ATOM 930 N N . GLU A 1 120 ? -29.594 4.683 4.424 1.00 92.00 120 GLU A N 1
ATOM 931 C CA . GLU A 1 120 ? -28.315 4.469 3.750 1.00 92.00 120 GLU A CA 1
ATOM 932 C C . GLU A 1 120 ? -28.312 3.213 2.860 1.00 92.00 120 GLU A C 1
ATOM 934 O O . GLU A 1 120 ? -27.839 3.238 1.715 1.00 92.00 120 GLU A O 1
ATOM 939 N N . PHE A 1 121 ? -28.979 2.139 3.297 1.00 89.44 121 PHE A N 1
ATOM 940 C CA . PHE A 1 121 ? -29.227 0.971 2.446 1.00 89.44 121 PHE A CA 1
ATOM 941 C C . PHE A 1 121 ? -30.164 1.267 1.269 1.00 89.44 121 PHE A C 1
ATOM 943 O O . PHE A 1 121 ? -30.066 0.603 0.232 1.00 89.44 121 PHE A O 1
ATOM 950 N N . ASN A 1 122 ? -31.064 2.250 1.377 1.00 86.19 122 ASN A N 1
ATOM 951 C CA . ASN A 1 122 ? -31.921 2.646 0.257 1.00 86.19 122 ASN A CA 1
ATOM 952 C C . ASN A 1 122 ? -31.128 3.354 -0.850 1.00 86.19 122 ASN A C 1
ATOM 954 O O . ASN A 1 122 ? -31.463 3.184 -2.023 1.00 86.19 122 ASN A O 1
ATOM 958 N N . VAL A 1 123 ? -30.036 4.054 -0.522 1.00 85.75 123 VAL A N 1
ATOM 959 C CA . VAL A 1 123 ? -29.139 4.629 -1.540 1.00 85.75 123 VAL A CA 1
ATOM 960 C C . VAL A 1 123 ? -28.436 3.525 -2.339 1.00 85.75 123 VAL A C 1
ATOM 962 O O . VAL A 1 123 ? -28.390 3.603 -3.564 1.00 85.75 123 VAL A O 1
ATOM 965 N N . ILE A 1 124 ? -27.997 2.441 -1.684 1.00 86.00 124 ILE A N 1
ATOM 966 C CA . ILE A 1 124 ? -27.433 1.260 -2.369 1.00 86.00 124 ILE A CA 1
ATOM 967 C C . ILE A 1 124 ? -28.483 0.600 -3.284 1.00 86.00 124 ILE A C 1
ATOM 969 O O . ILE A 1 124 ? -28.188 0.291 -4.438 1.00 86.00 124 ILE A O 1
ATOM 973 N N . LYS A 1 125 ? -29.731 0.427 -2.814 1.00 80.31 125 LYS A N 1
ATOM 974 C CA . LYS A 1 125 ? -30.827 -0.160 -3.618 1.00 80.31 125 LYS A CA 1
ATOM 975 C C . LYS A 1 125 ? -31.141 0.650 -4.884 1.00 80.31 125 LYS A C 1
ATOM 977 O O . LYS A 1 125 ? -31.468 0.053 -5.903 1.00 80.31 125 LYS A O 1
ATOM 982 N N . ARG A 1 126 ? -31.030 1.986 -4.839 1.00 78.50 126 ARG A N 1
ATOM 983 C CA . ARG A 1 126 ? -31.286 2.870 -5.995 1.00 78.50 126 ARG A CA 1
ATOM 984 C C . ARG A 1 126 ? -30.262 2.719 -7.128 1.00 78.50 126 ARG A C 1
ATOM 986 O O . ARG A 1 126 ? -30.574 3.110 -8.246 1.00 78.50 126 ARG A O 1
ATOM 993 N N . LEU A 1 127 ? -29.072 2.165 -6.872 1.00 71.94 127 LEU A N 1
ATOM 994 C CA . LEU A 1 127 ? -28.033 2.026 -7.900 1.00 71.94 127 LEU A CA 1
ATOM 995 C C . LEU A 1 127 ? -28.259 0.856 -8.866 1.00 71.94 127 LEU A C 1
ATOM 997 O O . LEU A 1 127 ? -27.877 0.965 -10.027 1.00 71.94 127 LEU A O 1
ATOM 1001 N N . CYS A 1 128 ? -28.806 -0.275 -8.406 1.00 60.88 128 CYS A N 1
ATOM 1002 C CA . CYS A 1 128 ? -28.896 -1.505 -9.202 1.00 60.88 128 CYS A CA 1
ATOM 1003 C C . CYS A 1 128 ? -30.093 -2.374 -8.796 1.00 60.88 128 CYS A C 1
ATOM 1005 O O . CYS A 1 128 ? -30.281 -2.676 -7.618 1.00 60.88 128 CYS A O 1
ATOM 1007 N N . SER A 1 129 ? -30.824 -2.885 -9.789 1.00 56.81 129 SER A N 1
ATOM 1008 C CA . SER A 1 129 ? -31.991 -3.771 -9.629 1.00 56.81 129 SER A CA 1
ATOM 1009 C C . SER A 1 129 ? -31.698 -5.057 -8.842 1.00 56.81 129 SER A C 1
ATOM 1011 O O . SER A 1 129 ? -32.526 -5.487 -8.044 1.00 56.81 129 SER A O 1
ATOM 1013 N N . ASN A 1 130 ? -30.492 -5.624 -8.970 1.00 61.44 130 ASN A N 1
ATOM 1014 C CA . ASN A 1 130 ? -30.067 -6.806 -8.201 1.00 61.44 130 ASN A CA 1
ATOM 1015 C C . ASN A 1 130 ? -29.694 -6.495 -6.733 1.00 61.44 130 ASN A C 1
ATOM 1017 O O . ASN A 1 130 ? -29.492 -7.403 -5.926 1.00 61.44 130 ASN A O 1
ATOM 1021 N N . SER A 1 131 ? -29.699 -5.216 -6.345 1.00 71.94 131 SER A N 1
ATOM 1022 C CA . SER A 1 131 ? -29.788 -4.731 -4.962 1.00 71.94 131 SER A CA 1
ATOM 1023 C C . SER A 1 131 ? -28.640 -5.077 -3.995 1.00 71.94 131 SER A C 1
ATOM 1025 O O . SER A 1 131 ? -28.830 -4.955 -2.781 1.00 71.94 131 SER A O 1
ATOM 1027 N N . SER A 1 132 ? -27.464 -5.481 -4.484 1.00 88.94 132 SER A N 1
ATOM 1028 C CA . SER A 1 132 ? -26.241 -5.621 -3.676 1.00 88.94 132 SER A CA 1
ATOM 1029 C C . SER A 1 132 ? -25.285 -4.437 -3.853 1.00 88.94 132 SER A C 1
ATOM 1031 O O . SER A 1 132 ? -25.320 -3.751 -4.872 1.00 88.94 132 SER A O 1
ATOM 1033 N N . GLY A 1 133 ? -24.419 -4.208 -2.865 1.00 92.62 133 GLY A N 1
ATOM 1034 C CA . GLY A 1 133 ? -23.388 -3.169 -2.926 1.00 92.62 133 GLY A CA 1
ATOM 1035 C C . GLY A 1 133 ? -22.824 -2.813 -1.555 1.00 92.62 133 GLY A C 1
ATOM 1036 O O . GLY A 1 133 ? -23.248 -3.370 -0.539 1.00 92.62 133 GLY A O 1
ATOM 1037 N N . THR A 1 134 ? -21.875 -1.875 -1.524 1.00 95.44 134 THR A N 1
ATOM 1038 C CA . THR A 1 134 ? -21.268 -1.375 -0.279 1.00 95.44 134 THR A CA 1
ATOM 1039 C C . THR A 1 134 ? -21.140 0.150 -0.296 1.00 95.44 134 THR A C 1
ATOM 1041 O O . THR A 1 134 ? -20.716 0.762 -1.279 1.00 95.44 134 THR A O 1
ATOM 1044 N N . ARG A 1 135 ? -21.473 0.799 0.822 1.00 95.50 135 ARG A N 1
ATOM 1045 C CA . ARG A 1 135 ? -21.166 2.204 1.101 1.00 95.50 135 ARG A CA 1
ATOM 1046 C C . ARG A 1 135 ? -20.216 2.264 2.290 1.00 95.50 135 ARG A C 1
ATOM 1048 O O . ARG A 1 135 ? -20.529 1.778 3.366 1.00 95.50 135 ARG A O 1
ATOM 1055 N N . ILE A 1 136 ? -19.069 2.894 2.081 1.00 98.12 136 ILE A N 1
ATOM 1056 C CA . ILE A 1 136 ? -18.143 3.277 3.143 1.00 98.12 136 ILE A CA 1
ATOM 1057 C C . ILE A 1 136 ? -18.293 4.787 3.317 1.00 98.12 136 ILE A C 1
ATOM 1059 O O . ILE A 1 136 ? -18.282 5.514 2.318 1.00 98.12 136 ILE A O 1
ATOM 1063 N N . ILE A 1 137 ? -18.439 5.238 4.558 1.00 98.12 137 ILE A N 1
ATOM 1064 C CA . ILE A 1 137 ? -18.396 6.649 4.948 1.00 98.12 137 ILE A CA 1
ATOM 1065 C C . ILE A 1 137 ? -17.241 6.794 5.937 1.00 98.12 137 ILE A C 1
ATOM 1067 O O . ILE A 1 137 ? -17.103 5.974 6.842 1.00 98.12 137 ILE A O 1
ATOM 1071 N N . ILE A 1 138 ? -16.399 7.805 5.733 1.00 98.44 138 ILE A N 1
ATOM 1072 C CA . ILE A 1 138 ? -15.261 8.138 6.596 1.00 98.44 138 ILE A CA 1
ATOM 1073 C C . ILE A 1 138 ? -15.452 9.590 7.020 1.00 98.44 138 ILE A C 1
ATOM 1075 O O . ILE A 1 138 ? -15.722 10.439 6.167 1.00 98.44 138 ILE A O 1
ATOM 1079 N N . TRP A 1 139 ? -15.327 9.869 8.312 1.00 97.69 139 TRP A N 1
ATOM 1080 C CA . TRP A 1 139 ? -15.427 11.215 8.872 1.00 97.69 139 TRP A CA 1
ATOM 1081 C C . TRP A 1 139 ? -14.289 11.476 9.858 1.00 97.69 139 TRP A C 1
ATOM 1083 O O . TRP A 1 139 ? -13.351 10.682 9.952 1.00 97.69 139 TRP A O 1
ATOM 1093 N N . ASN A 1 140 ? -14.317 12.647 10.505 1.00 95.38 140 ASN A N 1
ATOM 1094 C CA . ASN A 1 140 ? -13.196 13.161 11.295 1.00 95.38 140 ASN A CA 1
ATOM 1095 C C . ASN A 1 140 ? -11.889 13.083 10.484 1.00 95.38 140 ASN A C 1
ATOM 1097 O O . ASN A 1 140 ? -10.891 12.482 10.887 1.00 95.38 140 ASN A O 1
ATOM 1101 N N . LEU A 1 141 ? -11.967 13.640 9.266 1.00 95.12 141 LEU A N 1
ATOM 1102 C CA . LEU A 1 141 ? -10.909 13.613 8.261 1.00 95.12 141 LEU A CA 1
ATOM 1103 C C . LEU A 1 141 ? -9.649 14.330 8.749 1.00 95.12 141 LEU A C 1
ATOM 1105 O O . LEU A 1 141 ? -9.715 15.300 9.507 1.00 95.12 141 LEU A O 1
ATOM 1109 N N . ARG A 1 142 ? -8.495 13.865 8.265 1.00 90.19 142 ARG A N 1
ATOM 1110 C CA . ARG A 1 142 ? -7.190 14.377 8.679 1.00 90.19 142 ARG A CA 1
ATOM 1111 C C . ARG A 1 142 ? -7.034 15.868 8.361 1.00 90.19 142 ARG A C 1
ATOM 1113 O O . ARG A 1 142 ? -7.222 16.307 7.223 1.00 90.19 142 ARG A O 1
ATOM 1120 N N . ARG A 1 143 ? -6.626 16.627 9.378 1.00 87.44 143 ARG A N 1
ATOM 1121 C CA . ARG A 1 143 ? -6.233 18.036 9.273 1.00 87.44 143 ARG A CA 1
ATOM 1122 C C . ARG A 1 143 ? -4.712 18.179 9.219 1.00 87.44 143 ARG A C 1
ATOM 1124 O O . ARG A 1 143 ? -3.970 17.279 9.625 1.00 87.44 143 ARG A O 1
ATOM 1131 N N . THR A 1 144 ? -4.251 19.304 8.692 1.00 74.31 144 THR A N 1
ATOM 1132 C CA . THR A 1 144 ? -2.840 19.684 8.599 1.00 74.31 144 THR A CA 1
ATOM 1133 C C . THR A 1 144 ? -2.643 21.090 9.142 1.00 74.31 144 THR A C 1
ATOM 1135 O O . THR A 1 144 ? -3.358 22.005 8.746 1.00 74.31 144 THR A O 1
ATOM 1138 N N . SER A 1 145 ? -1.634 21.278 9.992 1.00 70.62 145 SER A N 1
ATOM 1139 C CA . SER A 1 145 ? -1.232 22.595 10.480 1.00 70.62 145 SER A CA 1
ATOM 1140 C C . SER A 1 145 ? -0.456 23.372 9.403 1.00 70.62 145 SER A C 1
ATOM 1142 O O . SER A 1 145 ? 0.697 23.070 9.052 1.00 70.62 145 SER A O 1
ATOM 1144 N N . SER A 1 146 ? -1.117 24.396 8.866 1.00 55.25 146 SER A N 1
ATOM 1145 C CA . SER A 1 146 ? -0.569 25.395 7.944 1.00 55.25 146 SER A CA 1
ATOM 1146 C C . SER A 1 146 ? -0.714 26.784 8.569 1.00 55.25 146 SER A C 1
ATOM 1148 O O . SER A 1 146 ? -1.617 27.545 8.238 1.00 55.25 146 SER A O 1
ATOM 1150 N N . GLY A 1 147 ? 0.178 27.102 9.511 1.00 61.09 147 GLY A N 1
ATOM 1151 C CA . GLY A 1 147 ? 0.115 28.345 10.283 1.00 61.09 147 GLY A CA 1
ATOM 1152 C C . GLY A 1 147 ? -0.856 28.241 11.460 1.00 61.09 147 GLY A C 1
ATOM 1153 O O . GLY A 1 147 ? -0.872 27.231 12.158 1.00 61.09 147 GLY A O 1
ATOM 1154 N N . SER A 1 148 ? -1.643 29.293 11.684 1.00 48.41 148 SER A N 1
ATOM 1155 C CA . SER A 1 148 ? -2.536 29.466 12.840 1.00 48.41 148 SER A CA 1
ATOM 1156 C C . SER A 1 148 ? -3.917 28.802 12.711 1.00 48.41 148 SER A C 1
ATOM 1158 O O . SER A 1 148 ? -4.781 29.048 13.549 1.00 48.41 148 SER A O 1
ATOM 1160 N N . SER A 1 149 ? -4.157 27.979 11.683 1.00 56.81 149 SER A N 1
ATOM 1161 C CA . SER A 1 149 ? -5.439 27.289 11.488 1.00 56.81 149 SER A CA 1
ATOM 1162 C C . SER A 1 149 ? -5.273 25.826 11.055 1.00 56.81 149 SER A C 1
ATOM 1164 O O . SER A 1 149 ? -4.308 25.456 10.379 1.00 56.81 149 SER A O 1
ATOM 1166 N N . GLU A 1 150 ? -6.219 24.979 11.477 1.00 74.81 150 GLU A N 1
ATOM 1167 C CA . GLU A 1 150 ? -6.257 23.554 11.137 1.00 74.81 150 GLU A CA 1
ATOM 1168 C C . GLU A 1 150 ? -7.136 23.283 9.909 1.00 74.81 150 GLU A C 1
ATOM 1170 O O . GLU A 1 150 ? -8.338 23.003 10.014 1.00 74.81 150 GLU A O 1
ATOM 1175 N N . GLU A 1 151 ? -6.533 23.316 8.725 1.00 82.75 151 GLU A N 1
ATOM 1176 C CA . GLU A 1 151 ? -7.231 23.014 7.474 1.00 82.75 151 GLU A CA 1
ATOM 1177 C C . GLU A 1 151 ? -7.254 21.509 7.162 1.00 82.75 151 GLU A C 1
ATOM 1179 O O . GLU A 1 151 ? -6.417 20.738 7.630 1.00 82.75 151 GLU A O 1
ATOM 1184 N N . LEU A 1 152 ? -8.225 21.070 6.356 1.00 88.50 152 LEU A N 1
ATOM 1185 C CA . LEU A 1 152 ? -8.291 19.691 5.859 1.00 88.50 152 LEU A CA 1
ATOM 1186 C C . LEU A 1 152 ? -7.175 19.428 4.839 1.00 88.50 152 LEU A C 1
ATOM 1188 O O . LEU A 1 152 ? -6.927 20.259 3.966 1.00 88.50 152 LEU A O 1
ATOM 1192 N N . GLU A 1 153 ? -6.570 18.236 4.895 1.00 88.75 153 GLU A N 1
ATOM 1193 C CA . GLU A 1 153 ? -5.531 17.806 3.941 1.00 88.75 153 GLU A CA 1
ATOM 1194 C C . GLU A 1 153 ? -6.008 17.891 2.476 1.00 88.75 153 GLU A C 1
ATOM 1196 O O . GLU A 1 153 ? -5.241 18.255 1.580 1.00 88.75 153 GLU A O 1
ATOM 1201 N N . PHE A 1 154 ? -7.292 17.594 2.254 1.00 91.94 154 PHE A N 1
ATOM 1202 C CA . PHE A 1 154 ? -7.949 17.684 0.955 1.00 91.94 154 PHE A CA 1
ATOM 1203 C C . PHE A 1 154 ? -8.647 19.028 0.747 1.00 91.94 154 PHE A C 1
ATOM 1205 O O . PHE A 1 154 ? -9.349 19.538 1.624 1.00 91.94 154 PHE A O 1
ATOM 1212 N N . ASP A 1 155 ? -8.497 19.559 -0.459 1.00 90.56 155 ASP A N 1
ATOM 1213 C CA . ASP A 1 155 ? -9.282 20.655 -1.002 1.00 90.56 155 ASP A CA 1
ATOM 1214 C C . ASP A 1 155 ? -10.473 20.093 -1.798 1.00 90.56 155 ASP A C 1
ATOM 1216 O O . ASP A 1 155 ? -10.316 19.259 -2.694 1.00 90.56 155 ASP A O 1
ATOM 1220 N N . PHE A 1 156 ? -11.671 20.549 -1.435 1.00 92.75 156 PHE A N 1
ATOM 1221 C CA . PHE A 1 156 ? -12.947 20.215 -2.076 1.00 92.75 156 PHE A CA 1
ATOM 1222 C C . PHE A 1 156 ? -13.587 21.427 -2.776 1.00 92.75 156 PHE A C 1
ATOM 1224 O O . PHE A 1 156 ? -14.699 21.312 -3.291 1.00 92.75 156 PHE A O 1
ATOM 1231 N N . MET A 1 157 ? -12.926 22.588 -2.728 1.00 91.62 157 MET A N 1
ATOM 1232 C CA . MET A 1 157 ? -13.456 23.889 -3.139 1.00 91.62 157 MET A CA 1
ATOM 1233 C C . MET A 1 157 ? -12.777 24.410 -4.411 1.00 91.62 157 MET A C 1
ATOM 1235 O O . MET A 1 157 ? -13.446 25.037 -5.227 1.00 91.62 157 MET A O 1
ATOM 1239 N N . LYS A 1 158 ? -11.476 24.132 -4.598 1.00 90.12 158 LYS A N 1
ATOM 1240 C CA . LYS A 1 158 ? -10.681 24.566 -5.767 1.00 90.12 158 LYS A CA 1
ATOM 1241 C C . LYS A 1 158 ? -11.218 24.040 -7.107 1.00 90.12 158 LYS A C 1
ATOM 1243 O O . LYS A 1 158 ? -11.251 24.790 -8.076 1.00 90.12 158 LYS A O 1
ATOM 1248 N N . ASP A 1 159 ? -11.691 22.794 -7.145 1.00 92.94 159 ASP A N 1
ATOM 1249 C CA . ASP A 1 159 ? -12.547 22.266 -8.217 1.00 92.94 159 ASP A CA 1
ATOM 1250 C C . ASP A 1 159 ? -13.699 21.460 -7.584 1.00 92.94 159 ASP A C 1
ATOM 1252 O O . ASP A 1 159 ? -13.441 20.427 -6.958 1.00 92.94 159 ASP A O 1
ATOM 1256 N N . PRO A 1 160 ? -14.973 21.875 -7.745 1.00 93.69 160 PRO A N 1
ATOM 1257 C CA . PRO A 1 160 ? -16.120 21.161 -7.177 1.00 93.69 160 PRO A CA 1
ATOM 1258 C C . PRO A 1 160 ? -16.326 19.753 -7.766 1.00 93.69 160 PRO A C 1
ATOM 1260 O O . PRO A 1 160 ? -17.104 18.966 -7.220 1.00 93.69 160 PRO A O 1
ATOM 1263 N N . ASN A 1 161 ? -15.647 19.417 -8.867 1.00 93.25 161 ASN A N 1
ATOM 1264 C CA . ASN A 1 161 ? -15.717 18.126 -9.549 1.00 93.25 161 ASN A CA 1
ATOM 1265 C C . ASN A 1 161 ? -14.564 17.178 -9.180 1.00 93.25 161 ASN A C 1
ATOM 1267 O O . ASN A 1 161 ? -14.530 16.042 -9.672 1.00 93.25 161 ASN A O 1
ATOM 1271 N N . ASP A 1 162 ? -13.636 17.605 -8.327 1.00 96.19 162 ASP A N 1
ATOM 1272 C CA . ASP A 1 162 ? -12.432 16.860 -7.962 1.00 96.19 162 ASP A CA 1
ATOM 1273 C C . ASP A 1 162 ? -12.263 16.759 -6.433 1.00 96.19 162 ASP A C 1
ATOM 1275 O O . ASP A 1 162 ? -13.085 17.234 -5.646 1.00 96.19 162 ASP A O 1
ATOM 1279 N N . ILE A 1 163 ? -11.215 16.061 -6.006 1.00 96.12 163 ILE A N 1
ATOM 1280 C CA . ILE A 1 163 ? -10.680 16.095 -4.647 1.00 96.12 163 ILE A CA 1
ATOM 1281 C C . ILE A 1 163 ? -9.177 16.296 -4.811 1.00 96.12 163 ILE A C 1
ATOM 1283 O O . ILE A 1 163 ? -8.501 15.416 -5.350 1.00 96.12 163 ILE A O 1
ATOM 1287 N N . GLN A 1 164 ? -8.667 17.450 -4.383 1.00 93.69 164 GLN A N 1
ATOM 1288 C CA . GLN A 1 164 ? -7.274 17.834 -4.613 1.00 93.69 164 GLN A CA 1
ATOM 1289 C C . GLN A 1 164 ? -6.458 17.861 -3.321 1.00 93.69 164 GLN A C 1
ATOM 1291 O O . GLN A 1 164 ? -6.999 18.012 -2.228 1.00 93.69 164 GLN A O 1
ATOM 1296 N N . ILE A 1 165 ? -5.140 17.720 -3.433 1.00 90.25 165 ILE A N 1
ATOM 1297 C CA . ILE A 1 165 ? -4.206 17.990 -2.332 1.00 90.25 165 ILE A CA 1
ATOM 1298 C C . ILE A 1 165 ? -3.862 19.483 -2.350 1.00 90.25 165 ILE A C 1
ATOM 1300 O O . ILE A 1 165 ? -3.470 20.015 -3.389 1.00 90.25 165 ILE A O 1
ATOM 1304 N N . ARG A 1 166 ? -3.976 20.159 -1.198 1.00 81.06 166 ARG A N 1
ATOM 1305 C CA . ARG A 1 166 ? -3.629 21.587 -1.057 1.00 81.06 166 ARG A CA 1
ATOM 1306 C C . ARG A 1 166 ? -2.188 21.875 -1.487 1.00 81.06 166 ARG A C 1
ATOM 1308 O O . ARG A 1 166 ? -1.270 21.124 -1.148 1.00 81.06 166 ARG A O 1
ATOM 1315 N N . ASP A 1 167 ? -1.967 23.014 -2.144 1.00 67.69 167 ASP A N 1
ATOM 1316 C CA . ASP A 1 167 ? -0.680 23.342 -2.775 1.00 67.69 167 ASP A CA 1
ATOM 1317 C C . ASP A 1 167 ? 0.504 23.385 -1.787 1.00 67.69 167 ASP A C 1
ATOM 1319 O O . ASP A 1 167 ? 1.624 23.046 -2.160 1.00 67.69 167 ASP A O 1
ATOM 1323 N N . ASP A 1 168 ? 0.291 23.717 -0.511 1.00 61.28 168 ASP A N 1
ATOM 1324 C CA . ASP A 1 168 ? 1.366 23.718 0.495 1.00 61.28 168 ASP A CA 1
ATOM 1325 C C . ASP A 1 168 ? 1.703 22.319 1.036 1.00 61.28 168 ASP A C 1
ATOM 1327 O O . ASP A 1 168 ? 2.868 22.025 1.327 1.00 61.28 168 ASP A O 1
ATOM 1331 N N . ALA A 1 169 ? 0.722 21.413 1.093 1.00 57.38 169 ALA A N 1
ATOM 1332 C CA . ALA A 1 169 ? 0.972 19.993 1.333 1.00 57.38 169 ALA A CA 1
ATOM 1333 C C . ALA A 1 169 ? 1.690 19.363 0.125 1.00 57.38 169 ALA A C 1
ATOM 1335 O O . ALA A 1 169 ? 2.667 18.629 0.298 1.00 57.38 169 ALA A O 1
ATOM 1336 N N . ASN A 1 170 ? 1.283 19.742 -1.091 1.00 54.59 170 ASN A N 1
ATOM 1337 C CA . ASN A 1 170 ? 1.912 19.335 -2.344 1.00 54.59 170 ASN A CA 1
ATOM 1338 C C . ASN A 1 170 ? 3.377 19.822 -2.431 1.00 54.59 170 ASN A C 1
ATOM 1340 O O . ASN A 1 170 ? 4.280 19.017 -2.649 1.00 54.59 170 ASN A O 1
ATOM 1344 N N . LYS A 1 171 ? 3.678 21.093 -2.115 1.00 54.12 171 LYS A N 1
ATOM 1345 C CA . LYS A 1 171 ? 5.061 21.625 -2.016 1.00 54.12 171 LYS A CA 1
ATOM 1346 C C . LYS A 1 171 ? 5.924 20.870 -0.994 1.00 54.12 171 LYS A C 1
ATOM 1348 O O . LYS A 1 171 ? 7.122 20.684 -1.212 1.00 54.12 171 LYS A O 1
ATOM 1353 N N . ARG A 1 172 ? 5.347 20.419 0.130 1.00 52.75 172 ARG A N 1
ATOM 1354 C CA . ARG A 1 172 ? 6.054 19.604 1.142 1.00 52.75 172 ARG A CA 1
ATOM 1355 C C . ARG A 1 172 ? 6.345 18.179 0.645 1.00 52.75 172 ARG A C 1
ATOM 1357 O O . ARG A 1 172 ? 7.406 17.644 0.970 1.00 52.75 172 ARG A O 1
ATOM 1364 N N . GLN A 1 173 ? 5.453 17.571 -0.141 1.00 51.69 173 GLN A N 1
ATOM 1365 C CA . GLN A 1 173 ? 5.678 16.255 -0.758 1.00 51.69 173 GLN A CA 1
ATOM 1366 C C . GLN A 1 173 ? 6.664 16.335 -1.934 1.00 51.69 173 GLN A C 1
ATOM 1368 O O . GLN A 1 173 ? 7.658 15.610 -1.951 1.00 51.69 173 GLN A O 1
ATOM 1373 N N . THR A 1 174 ? 6.476 17.284 -2.848 1.00 48.75 174 THR A N 1
ATOM 1374 C CA . THR A 1 174 ? 7.355 17.498 -4.011 1.00 48.75 174 THR A CA 1
ATOM 1375 C C . THR A 1 174 ? 8.765 17.931 -3.618 1.00 48.75 174 THR A C 1
ATOM 1377 O O . THR A 1 174 ? 9.714 17.479 -4.244 1.00 48.75 174 THR A O 1
ATOM 1380 N N . ARG A 1 175 ? 8.981 18.673 -2.517 1.00 47.53 175 ARG A N 1
ATOM 1381 C CA . ARG A 1 175 ? 10.344 18.880 -1.969 1.00 47.53 175 ARG A CA 1
ATOM 1382 C C . ARG A 1 175 ? 11.018 17.581 -1.500 1.00 47.53 175 ARG A C 1
ATOM 1384 O O . ARG A 1 175 ? 12.236 17.467 -1.613 1.00 47.53 175 ARG A O 1
ATOM 1391 N N . LYS A 1 176 ? 10.261 16.591 -1.006 1.00 44.69 176 LYS A N 1
ATOM 1392 C CA . LYS A 1 176 ? 10.795 15.259 -0.649 1.00 44.69 176 LYS A CA 1
ATOM 1393 C C . LYS A 1 176 ? 11.030 14.374 -1.879 1.00 44.69 176 LYS A C 1
ATOM 1395 O O . LYS A 1 176 ? 11.986 13.603 -1.876 1.00 44.69 176 LYS A O 1
ATOM 1400 N N . ALA A 1 177 ? 10.211 14.505 -2.924 1.00 43.34 177 ALA A N 1
ATOM 1401 C CA . ALA A 1 177 ? 10.400 13.806 -4.197 1.00 43.34 177 ALA A CA 1
ATOM 1402 C C . ALA A 1 177 ? 11.576 14.391 -5.009 1.00 43.34 177 ALA A C 1
ATOM 1404 O O . ALA A 1 177 ? 12.483 13.658 -5.403 1.00 43.34 177 ALA A O 1
ATOM 1405 N N . ASN A 1 178 ? 11.629 15.716 -5.169 1.00 40.75 178 ASN A N 1
ATOM 1406 C CA . ASN A 1 178 ? 12.632 16.421 -5.973 1.00 40.75 178 ASN A CA 1
ATOM 1407 C C . ASN A 1 178 ? 14.021 16.475 -5.315 1.00 40.75 178 ASN A C 1
ATOM 1409 O O . ASN A 1 178 ? 15.006 16.614 -6.033 1.00 40.75 178 ASN A O 1
ATOM 1413 N N . LYS A 1 179 ? 14.156 16.227 -3.997 1.00 43.22 179 LYS A N 1
ATOM 1414 C CA . LYS A 1 179 ? 15.468 15.918 -3.376 1.00 43.22 179 LYS A CA 1
ATOM 1415 C C . LYS A 1 179 ? 16.167 14.697 -4.025 1.00 43.22 179 LYS A C 1
ATOM 1417 O O . LYS A 1 179 ? 17.338 14.469 -3.748 1.00 43.22 179 LYS A O 1
ATOM 1422 N N . ARG A 1 180 ? 15.485 13.914 -4.882 1.00 42.97 180 ARG A N 1
ATOM 1423 C CA . ARG A 1 180 ? 16.044 12.766 -5.624 1.00 42.97 180 ARG A CA 1
ATOM 1424 C C . ARG A 1 180 ? 16.461 13.055 -7.077 1.00 42.97 180 ARG A C 1
ATOM 1426 O O . ARG A 1 180 ? 16.952 12.128 -7.717 1.00 42.97 180 ARG A O 1
ATOM 1433 N N . GLN A 1 181 ? 16.262 14.261 -7.628 1.00 43.06 181 GLN A N 1
ATOM 1434 C CA . GLN A 1 181 ? 16.598 14.556 -9.035 1.00 43.06 181 GLN A CA 1
ATOM 1435 C C . GLN A 1 181 ? 17.291 15.924 -9.208 1.00 43.06 181 GLN A C 1
ATOM 1437 O O . GLN A 1 181 ? 16.712 16.946 -8.843 1.00 43.06 181 GLN A O 1
ATOM 1442 N N . PRO A 1 182 ? 18.512 15.974 -9.778 1.00 31.72 182 PRO A N 1
ATOM 1443 C CA . PRO A 1 182 ? 19.191 17.229 -10.076 1.00 31.72 182 PRO A CA 1
ATOM 1444 C C . PRO A 1 182 ? 18.799 17.777 -11.461 1.00 31.72 182 PRO A C 1
ATOM 1446 O O . PRO A 1 182 ? 19.181 17.213 -12.484 1.00 31.72 182 PRO A O 1
ATOM 1449 N N . GLY A 1 183 ? 18.125 18.931 -11.481 1.00 35.69 183 GLY A N 1
ATOM 1450 C CA . GLY A 1 183 ? 18.016 19.803 -12.660 1.00 35.69 183 GLY A CA 1
ATOM 1451 C C . GLY A 1 183 ? 16.599 20.025 -13.207 1.00 35.69 183 GLY A C 1
ATOM 1452 O O . GLY A 1 183 ? 15.851 19.082 -13.430 1.00 35.69 183 GLY A O 1
ATOM 1453 N N . GLY A 1 184 ? 16.283 21.293 -13.500 1.00 35.69 184 GLY A N 1
ATOM 1454 C CA . GLY A 1 184 ? 15.092 21.710 -14.251 1.00 35.69 184 GLY A CA 1
ATOM 1455 C C . GLY A 1 184 ? 13.834 21.948 -13.406 1.00 35.69 184 GLY A C 1
ATOM 1456 O O . GLY A 1 184 ? 13.425 21.108 -12.608 1.00 35.69 184 GLY A O 1
ATOM 1457 N N . GLY A 1 185 ? 13.184 23.098 -13.609 1.00 46.88 185 GLY A N 1
ATOM 1458 C CA . GLY A 1 185 ? 11.874 23.401 -13.026 1.00 46.88 185 GLY A CA 1
ATOM 1459 C C . GLY A 1 185 ? 10.755 22.666 -13.763 1.00 46.88 185 GLY A C 1
ATOM 1460 O O . GLY A 1 185 ? 10.089 23.263 -14.598 1.00 46.88 185 GLY A O 1
ATOM 1461 N N . MET A 1 186 ? 10.583 21.373 -13.486 1.00 57.62 186 MET A N 1
ATOM 1462 C CA . MET A 1 186 ? 9.550 20.541 -14.115 1.00 57.62 186 MET A CA 1
ATOM 1463 C C . MET A 1 186 ? 8.166 20.765 -13.495 1.00 57.62 186 MET A C 1
ATOM 1465 O O . MET A 1 186 ? 8.047 20.876 -12.271 1.00 57.62 186 MET A O 1
ATOM 1469 N N . SER A 1 187 ? 7.111 20.752 -14.315 1.00 71.56 187 SER A N 1
ATOM 1470 C CA . SER A 1 187 ? 5.736 20.729 -13.809 1.00 71.56 187 SER A CA 1
ATOM 1471 C C . SER A 1 187 ? 5.408 19.399 -13.120 1.00 71.56 187 SER A C 1
ATOM 1473 O O . SER A 1 187 ? 5.743 18.313 -13.599 1.00 71.56 187 SER A O 1
ATOM 1475 N N . VAL A 1 188 ? 4.723 19.489 -11.979 1.00 80.56 188 VAL A N 1
ATOM 1476 C CA . VAL A 1 188 ? 4.241 18.330 -11.217 1.00 80.56 188 VAL A CA 1
ATOM 1477 C C . VAL A 1 188 ? 3.122 17.639 -12.014 1.00 80.56 188 VAL A C 1
ATOM 1479 O O . VAL A 1 188 ? 2.182 18.330 -12.422 1.00 80.56 188 VAL A O 1
ATOM 1482 N N . PRO A 1 189 ? 3.172 16.311 -12.243 1.00 87.69 189 PRO A N 1
ATOM 1483 C CA . PRO A 1 189 ? 2.101 15.596 -12.929 1.00 87.69 189 PRO A CA 1
ATOM 1484 C C . PRO A 1 189 ? 0.755 15.755 -12.215 1.00 87.69 189 PRO A C 1
ATOM 1486 O O . PRO A 1 189 ? 0.670 15.630 -10.995 1.00 87.69 189 PRO A O 1
ATOM 1489 N N . GLU A 1 190 ? -0.318 15.964 -12.981 1.00 89.88 190 GLU A N 1
ATOM 1490 C CA . GLU A 1 190 ? -1.673 16.192 -12.449 1.00 89.88 190 GLU A CA 1
ATOM 1491 C C . GLU A 1 190 ? -2.123 15.082 -11.479 1.00 89.88 190 GLU A C 1
ATOM 1493 O O . GLU A 1 190 ? -2.742 15.341 -10.450 1.00 89.88 190 GLU A O 1
ATOM 1498 N N . SER A 1 191 ? -1.721 13.838 -11.751 1.00 91.69 191 SER A N 1
ATOM 1499 C CA . SER A 1 191 ? -2.008 12.665 -10.920 1.00 91.69 191 SER A CA 1
ATOM 1500 C C . SER A 1 191 ? -1.352 12.654 -9.534 1.00 91.69 191 SER A C 1
ATOM 1502 O O . SER A 1 191 ? -1.665 11.760 -8.752 1.00 91.69 191 SER A O 1
ATOM 1504 N N . GLU A 1 192 ? -0.428 13.570 -9.226 1.00 89.56 192 GLU A N 1
ATOM 1505 C CA . GLU A 1 192 ? 0.139 13.698 -7.874 1.00 89.56 192 GLU A CA 1
ATOM 1506 C C . GLU A 1 192 ? -0.751 14.529 -6.939 1.00 89.56 192 GLU A C 1
ATOM 1508 O O . GLU A 1 192 ? -0.668 14.356 -5.725 1.00 89.56 192 GLU A O 1
ATOM 1513 N N . TYR A 1 193 ? -1.623 15.393 -7.476 1.00 90.56 193 TYR A N 1
ATOM 1514 C CA . TYR A 1 193 ? -2.472 16.281 -6.669 1.00 90.56 193 TYR A CA 1
ATOM 1515 C C . TYR A 1 193 ? -3.971 16.195 -6.973 1.00 90.56 193 TYR A C 1
ATOM 1517 O O . TYR A 1 193 ? -4.756 16.501 -6.081 1.00 90.56 193 TYR A O 1
ATOM 1525 N N . SER A 1 194 ? -4.382 15.769 -8.171 1.00 94.75 194 SER A N 1
ATOM 1526 C CA . SER A 1 194 ? -5.783 15.545 -8.548 1.00 94.75 194 SER A CA 1
ATOM 1527 C C . SER A 1 194 ? -6.166 14.074 -8.404 1.00 94.75 194 SER A C 1
ATOM 1529 O O . SER A 1 194 ? -5.594 13.189 -9.056 1.00 94.75 194 SER A O 1
ATOM 1531 N N . LEU A 1 195 ? -7.195 13.793 -7.596 1.00 97.12 195 LEU A N 1
ATOM 1532 C CA . LEU A 1 195 ? -7.740 12.443 -7.490 1.00 97.12 195 LEU A CA 1
ATOM 1533 C C . LEU A 1 195 ? -8.431 12.011 -8.792 1.00 97.12 195 LEU A C 1
ATOM 1535 O O . LEU A 1 195 ? -8.350 10.832 -9.145 1.00 97.12 195 LEU A O 1
ATOM 1539 N N . ARG A 1 196 ? -9.064 12.932 -9.531 1.00 96.12 196 ARG A N 1
ATOM 1540 C CA . ARG A 1 196 ? -9.627 12.682 -10.869 1.00 96.12 196 ARG A CA 1
ATOM 1541 C C . ARG A 1 196 ? -8.549 12.200 -11.840 1.00 96.12 196 ARG A C 1
ATOM 1543 O O . ARG A 1 196 ? -8.722 11.143 -12.454 1.00 96.12 196 ARG A O 1
ATOM 1550 N N . ALA A 1 197 ? -7.422 12.907 -11.919 1.00 94.44 197 ALA A N 1
ATOM 1551 C CA . ALA A 1 197 ? -6.303 12.523 -12.774 1.00 94.44 197 ALA A CA 1
ATOM 1552 C C . ALA A 1 197 ? -5.676 11.187 -12.339 1.00 94.44 197 ALA A C 1
ATOM 1554 O O . ALA A 1 197 ? -5.493 10.302 -13.178 1.00 94.44 197 ALA A O 1
ATOM 1555 N N . TYR A 1 198 ? -5.433 10.978 -11.039 1.00 96.88 198 TYR A N 1
ATOM 1556 C CA . TYR A 1 198 ? -4.914 9.706 -10.513 1.00 96.88 198 TYR A CA 1
ATOM 1557 C C . TYR A 1 198 ? -5.847 8.522 -10.811 1.00 96.88 198 TYR A C 1
ATOM 1559 O O . TYR A 1 198 ? -5.402 7.481 -11.298 1.00 96.88 198 TYR A O 1
ATOM 1567 N N . CYS A 1 199 ? -7.156 8.687 -10.588 1.00 96.94 199 CYS A N 1
ATOM 1568 C CA . CYS A 1 199 ? -8.163 7.670 -10.899 1.00 96.94 199 CYS A CA 1
ATOM 1569 C C . CYS A 1 199 ? -8.190 7.302 -12.386 1.00 96.94 199 CYS A C 1
ATOM 1571 O O . CYS A 1 199 ? -8.469 6.148 -12.712 1.00 96.94 199 CYS A O 1
ATOM 1573 N N . SER A 1 200 ? -7.871 8.244 -13.282 1.00 95.06 200 SER A N 1
ATOM 1574 C CA . SER A 1 200 ? -7.884 7.987 -14.723 1.00 95.06 200 SER A CA 1
ATOM 1575 C C . SER A 1 200 ? -6.825 6.970 -15.174 1.00 95.06 200 SER A C 1
ATOM 1577 O O . SER A 1 200 ? -7.093 6.193 -16.084 1.00 95.06 200 SER A O 1
ATOM 1579 N N . ILE A 1 201 ? -5.662 6.924 -14.513 1.00 95.69 201 ILE A N 1
ATOM 1580 C CA . ILE A 1 201 ? -4.522 6.038 -14.838 1.00 95.69 201 ILE A CA 1
ATOM 1581 C C . ILE A 1 201 ? -4.369 4.858 -13.861 1.00 95.69 201 ILE A C 1
ATOM 1583 O O . ILE A 1 201 ? -3.452 4.045 -13.987 1.00 95.69 201 ILE A O 1
ATOM 1587 N N . LEU A 1 202 ? -5.263 4.762 -12.872 1.00 97.06 202 LEU A N 1
ATOM 1588 C CA . LEU A 1 202 ? -5.174 3.858 -11.723 1.00 97.06 202 LEU A CA 1
ATOM 1589 C C . LEU A 1 202 ? -5.111 2.370 -12.091 1.00 97.06 202 LEU A C 1
ATOM 1591 O O . LEU A 1 202 ? -4.487 1.574 -11.377 1.00 97.06 202 LEU A O 1
ATOM 1595 N N . TYR A 1 203 ? -5.770 2.014 -13.193 1.00 95.56 203 TYR A N 1
ATOM 1596 C CA . TYR A 1 203 ? -5.838 0.662 -13.728 1.00 95.56 203 TYR A CA 1
ATOM 1597 C C . TYR A 1 203 ? -5.337 0.637 -15.171 1.00 95.56 203 TYR A C 1
ATOM 1599 O O . TYR A 1 203 ? -5.722 1.497 -15.956 1.00 95.56 203 TYR A O 1
ATOM 1607 N N . LEU A 1 204 ? -4.514 -0.355 -15.526 1.00 93.38 204 LEU A N 1
ATOM 1608 C CA . LEU A 1 204 ? -3.943 -0.480 -16.876 1.00 93.38 204 LEU A CA 1
ATOM 1609 C C . LEU A 1 204 ? -5.039 -0.709 -17.925 1.00 93.38 204 LEU A C 1
ATOM 1611 O O . LEU A 1 204 ? -5.016 -0.113 -18.997 1.00 93.38 204 LEU A O 1
ATOM 1615 N N . LYS A 1 205 ? -6.005 -1.565 -17.581 1.00 89.88 205 LYS A N 1
ATOM 1616 C CA . LYS A 1 205 ? -7.198 -1.917 -18.355 1.00 89.88 205 LYS A CA 1
ATOM 1617 C C . LYS A 1 205 ? -8.428 -1.665 -17.469 1.00 89.88 205 LYS A C 1
ATOM 1619 O O . LYS A 1 205 ? -8.794 -2.539 -16.671 1.00 89.88 205 LYS A O 1
ATOM 1624 N N . PRO A 1 206 ? -9.041 -0.468 -17.519 1.00 89.50 206 PRO A N 1
ATOM 1625 C CA . PRO A 1 206 ? -10.176 -0.115 -16.667 1.00 89.50 206 PRO A CA 1
ATOM 1626 C C . PRO A 1 206 ? -11.409 -0.994 -16.936 1.00 89.50 206 PRO A C 1
ATOM 1628 O O . PRO A 1 206 ? -11.917 -1.050 -18.056 1.00 89.50 206 PRO A O 1
ATOM 1631 N N . ARG A 1 207 ? -11.908 -1.668 -15.890 1.00 87.12 207 ARG A N 1
ATOM 1632 C CA . ARG A 1 207 ? -13.113 -2.533 -15.909 1.00 87.12 207 ARG A CA 1
ATOM 1633 C C . ARG A 1 207 ? -14.225 -2.055 -14.960 1.00 87.12 207 ARG A C 1
ATOM 1635 O O . ARG A 1 207 ? -15.193 -2.770 -14.732 1.00 87.12 207 ARG A O 1
ATOM 1642 N N . MET A 1 208 ? -14.074 -0.865 -14.381 1.00 89.94 208 MET A N 1
ATOM 1643 C CA . MET A 1 208 ? -14.978 -0.278 -13.390 1.00 89.94 208 MET A CA 1
ATOM 1644 C C . MET A 1 208 ? -15.104 1.220 -13.671 1.00 89.94 208 MET A C 1
ATOM 1646 O O . MET A 1 208 ? -14.083 1.891 -13.813 1.00 89.94 208 MET A O 1
ATOM 1650 N N . GLN A 1 209 ? -16.330 1.746 -13.721 1.00 90.19 209 GLN A N 1
ATOM 1651 C CA . GLN A 1 209 ? -16.545 3.192 -13.797 1.00 90.19 209 GLN A CA 1
ATOM 1652 C C . GLN A 1 209 ? -16.220 3.823 -12.443 1.00 90.19 209 GLN A C 1
ATOM 1654 O O . GLN A 1 209 ? -16.696 3.368 -11.403 1.00 90.19 209 GLN A O 1
ATOM 1659 N N . ILE A 1 210 ? -15.424 4.888 -12.460 1.00 94.56 210 ILE A N 1
ATOM 1660 C CA . ILE A 1 210 ? -15.173 5.722 -11.286 1.00 94.56 210 ILE A CA 1
ATOM 1661 C C . ILE A 1 210 ? -15.996 6.996 -11.462 1.00 94.56 210 ILE A C 1
ATOM 1663 O O . ILE A 1 210 ? -15.917 7.651 -12.498 1.00 94.56 210 ILE A O 1
ATOM 1667 N N . ILE A 1 211 ? -16.795 7.346 -10.457 1.00 92.44 211 ILE A N 1
ATOM 1668 C CA . ILE A 1 211 ? -17.570 8.588 -10.417 1.00 92.44 211 ILE A CA 1
ATOM 1669 C C . ILE A 1 211 ? -17.047 9.392 -9.233 1.00 92.44 211 ILE A C 1
ATOM 1671 O O . ILE A 1 211 ? -17.155 8.955 -8.087 1.00 92.44 211 ILE A O 1
ATOM 1675 N N . LEU A 1 212 ? -16.478 10.563 -9.511 1.00 96.50 212 LEU A N 1
ATOM 1676 C CA . LEU A 1 212 ? -15.958 11.476 -8.499 1.00 96.50 212 LEU A CA 1
ATOM 1677 C C . LEU A 1 212 ? -16.836 12.725 -8.465 1.00 96.50 212 LEU A C 1
ATOM 1679 O O . LEU A 1 212 ? -17.147 13.293 -9.509 1.00 96.50 212 LEU A O 1
ATOM 1683 N N . ARG A 1 213 ? -17.280 13.123 -7.265 1.00 93.81 213 ARG A N 1
ATOM 1684 C CA . ARG A 1 213 ? -18.133 14.309 -7.038 1.00 93.81 213 ARG A CA 1
ATOM 1685 C C . ARG A 1 213 ? -19.436 14.345 -7.866 1.00 93.81 213 ARG A C 1
ATOM 1687 O O . ARG A 1 213 ? -20.056 15.391 -7.983 1.00 93.81 213 ARG A O 1
ATOM 1694 N N . GLY A 1 214 ? -19.886 13.196 -8.379 1.00 88.75 214 GLY A N 1
ATOM 1695 C CA . GLY A 1 214 ? -21.073 13.059 -9.237 1.00 88.75 214 GLY A CA 1
ATOM 1696 C C . GLY A 1 214 ? -20.773 13.000 -10.741 1.00 88.75 214 GLY A C 1
ATOM 1697 O O . GLY A 1 214 ? -21.643 12.595 -11.507 1.00 88.75 214 GLY A O 1
ATOM 1698 N N . LEU A 1 215 ? -19.544 13.310 -11.170 1.00 89.44 215 LEU A N 1
ATOM 1699 C CA . LEU A 1 215 ? -19.118 13.210 -12.569 1.00 89.44 215 LEU A CA 1
ATOM 1700 C C . LEU A 1 215 ? -18.215 11.992 -12.804 1.00 89.44 215 LEU A C 1
ATOM 1702 O O . LEU A 1 215 ? -17.236 11.776 -12.081 1.00 89.44 215 LEU A O 1
ATOM 1706 N N . LYS A 1 216 ? -18.519 11.229 -13.863 1.00 90.31 216 LYS A N 1
ATOM 1707 C CA . LYS A 1 216 ? -17.687 10.132 -14.387 1.00 90.31 216 LYS A CA 1
ATOM 1708 C C . LYS A 1 216 ? -16.240 10.608 -14.568 1.00 90.31 216 LYS A C 1
ATOM 1710 O O . LYS A 1 216 ? -15.997 11.739 -14.988 1.00 90.31 216 LYS A O 1
ATOM 1715 N N . VAL A 1 217 ? -15.280 9.766 -14.205 1.00 92.00 217 VAL A N 1
ATOM 1716 C CA . VAL A 1 217 ? -13.858 9.946 -14.508 1.00 92.00 217 VAL A CA 1
ATOM 1717 C C . VAL A 1 217 ? -13.583 9.277 -15.848 1.00 92.00 217 VAL A C 1
ATOM 1719 O O . VAL A 1 217 ? -13.910 8.106 -16.039 1.00 92.00 217 VAL A O 1
ATOM 1722 N N . GLU A 1 218 ? -12.974 10.013 -16.771 1.00 88.31 218 GLU A N 1
ATOM 1723 C CA . GLU A 1 218 ? -12.527 9.490 -18.062 1.00 88.31 218 GLU A CA 1
ATOM 1724 C C . GLU A 1 218 ? -11.267 8.645 -17.848 1.00 88.31 218 GLU A C 1
ATOM 1726 O O . GLU A 1 218 ? -10.145 9.147 -17.815 1.00 88.31 218 GLU A O 1
ATOM 1731 N N . THR A 1 219 ? -11.455 7.346 -17.613 1.00 89.94 219 THR A N 1
ATOM 1732 C CA . THR A 1 219 ? -10.344 6.410 -17.418 1.00 89.94 219 THR A CA 1
ATOM 1733 C C . THR A 1 219 ? -9.573 6.200 -18.715 1.00 89.94 219 THR A C 1
ATOM 1735 O O . THR A 1 219 ? -10.174 6.008 -19.767 1.00 89.94 219 THR A O 1
ATOM 1738 N N . GLN A 1 220 ? -8.248 6.193 -18.633 1.00 86.12 220 GLN A N 1
ATOM 1739 C CA . GLN A 1 220 ? -7.341 6.124 -19.770 1.00 86.12 220 GLN A CA 1
ATOM 1740 C C . GLN A 1 220 ? -6.765 4.717 -19.909 1.00 86.12 220 GLN A C 1
ATOM 1742 O O . GLN A 1 220 ? -6.177 4.183 -18.969 1.00 86.12 220 GLN A O 1
ATOM 1747 N N . PHE A 1 221 ? -6.850 4.142 -21.106 1.00 85.25 221 PHE A N 1
ATOM 1748 C CA . PHE A 1 221 ? -6.047 2.974 -21.451 1.00 85.25 221 PHE A CA 1
ATOM 1749 C C . PHE A 1 221 ? -4.649 3.466 -21.859 1.00 85.25 221 PHE A C 1
ATOM 1751 O O . PHE A 1 221 ? -4.408 3.789 -23.020 1.00 85.25 221 PHE A O 1
ATOM 1758 N N . VAL A 1 222 ? -3.738 3.586 -20.885 1.00 88.94 222 VAL A N 1
ATOM 1759 C CA . VAL A 1 222 ? -2.471 4.342 -21.024 1.00 88.94 222 VAL A CA 1
ATOM 1760 C C . VAL A 1 222 ? -1.615 3.898 -22.217 1.00 88.94 222 VAL A C 1
ATOM 1762 O O . VAL A 1 222 ? -1.003 4.735 -22.867 1.00 88.94 222 VAL A O 1
ATOM 1765 N N . THR A 1 223 ? -1.599 2.609 -22.567 1.00 89.62 223 THR A N 1
ATOM 1766 C CA . THR A 1 223 ? -0.862 2.098 -23.740 1.00 89.62 223 THR A CA 1
ATOM 1767 C C . THR A 1 223 ? -1.420 2.578 -25.082 1.00 89.62 223 THR A C 1
ATOM 1769 O O . THR A 1 223 ? -0.691 2.579 -26.069 1.00 89.62 223 THR A O 1
ATOM 1772 N N . LYS A 1 224 ? -2.696 2.979 -25.127 1.00 85.50 224 LYS A N 1
ATOM 1773 C CA . LYS A 1 224 ? -3.404 3.464 -26.321 1.00 85.50 224 LYS A CA 1
ATOM 1774 C C . LYS A 1 224 ? -3.431 4.994 -26.427 1.00 85.50 224 LYS A C 1
ATOM 1776 O O . LYS A 1 224 ? -3.693 5.515 -27.500 1.00 85.50 224 LYS A O 1
ATOM 1781 N N . THR A 1 225 ? -3.118 5.729 -25.355 1.00 87.56 225 THR A N 1
ATOM 1782 C CA . THR A 1 225 ? -3.018 7.206 -25.375 1.00 87.56 225 THR A CA 1
ATOM 1783 C C . THR A 1 225 ? -1.662 7.730 -25.868 1.00 87.56 225 THR A C 1
ATOM 1785 O O . THR A 1 225 ? -1.445 8.943 -25.910 1.00 87.56 225 THR A O 1
ATOM 1788 N N . LEU A 1 226 ? -0.733 6.834 -26.205 1.00 91.06 226 LEU A N 1
ATOM 1789 C CA . LEU A 1 226 ? 0.604 7.166 -26.696 1.00 91.06 226 LEU A CA 1
ATOM 1790 C C . LEU A 1 226 ? 0.655 7.215 -28.230 1.00 91.06 226 LEU A C 1
ATOM 1792 O O . LEU A 1 226 ? -0.194 6.655 -28.923 1.00 91.06 226 LEU A O 1
ATOM 1796 N N . ALA A 1 227 ? 1.697 7.860 -28.744 1.00 90.06 227 ALA A N 1
ATOM 1797 C CA . ALA A 1 227 ? 2.015 7.923 -30.168 1.00 90.06 227 ALA A CA 1
ATOM 1798 C C . ALA A 1 227 ? 3.379 7.290 -30.468 1.00 90.06 227 ALA A C 1
ATOM 1800 O O . ALA A 1 227 ? 4.254 7.257 -29.600 1.00 90.06 227 ALA A O 1
ATOM 1801 N N . LYS A 1 228 ? 3.568 6.811 -31.700 1.00 88.38 228 LYS A N 1
ATOM 1802 C CA . LYS A 1 228 ? 4.677 5.928 -32.104 1.00 88.38 228 LYS A CA 1
ATOM 1803 C C . LYS A 1 228 ? 4.854 4.780 -31.116 1.00 88.38 228 LYS A C 1
ATOM 1805 O O . LYS A 1 228 ? 5.899 4.632 -30.489 1.00 88.38 228 LYS A O 1
ATOM 1810 N N . VAL A 1 229 ? 3.802 3.987 -30.974 1.00 89.75 229 VAL A N 1
ATOM 1811 C CA . VAL A 1 229 ? 3.748 2.843 -30.075 1.00 89.75 229 VAL A CA 1
ATOM 1812 C C . VAL A 1 229 ? 4.584 1.695 -30.633 1.00 89.75 229 VAL A C 1
ATOM 1814 O O . VAL A 1 229 ? 4.355 1.221 -31.743 1.00 89.75 229 VAL A O 1
ATOM 1817 N N . TYR A 1 230 ? 5.541 1.219 -29.840 1.00 88.38 230 TYR A N 1
ATOM 1818 C CA . TYR A 1 230 ? 6.328 0.022 -30.136 1.00 88.38 230 TYR A CA 1
ATOM 1819 C C . TYR A 1 230 ? 6.316 -0.917 -28.932 1.00 88.38 230 TYR A C 1
ATOM 1821 O O . TYR A 1 230 ? 6.454 -0.483 -27.785 1.00 88.38 230 TYR A O 1
ATOM 1829 N N . ARG A 1 231 ? 6.204 -2.221 -29.197 1.00 89.19 231 ARG A N 1
ATOM 1830 C CA . ARG A 1 231 ? 6.292 -3.265 -28.170 1.00 89.19 231 ARG A CA 1
ATOM 1831 C C . ARG A 1 231 ? 7.663 -3.932 -28.168 1.00 89.19 231 ARG A C 1
ATOM 1833 O O . ARG A 1 231 ? 8.263 -4.177 -29.215 1.00 89.19 231 ARG A O 1
ATOM 1840 N N . ASP A 1 232 ? 8.146 -4.250 -26.976 1.00 89.81 232 ASP A N 1
ATOM 1841 C CA . ASP A 1 232 ? 9.358 -5.034 -26.735 1.00 89.81 232 ASP A CA 1
ATOM 1842 C C . ASP A 1 232 ? 9.072 -6.064 -25.627 1.00 89.81 232 ASP A C 1
ATOM 1844 O O . ASP A 1 232 ? 8.150 -5.894 -24.835 1.00 89.81 232 ASP A O 1
ATOM 1848 N N . THR A 1 233 ? 9.854 -7.137 -25.540 1.00 89.88 233 THR A N 1
ATOM 1849 C CA . THR A 1 233 ? 9.678 -8.187 -24.527 1.00 89.88 233 THR A CA 1
ATOM 1850 C C . THR A 1 233 ? 10.867 -8.202 -23.571 1.00 89.88 233 THR A C 1
ATOM 1852 O O . THR A 1 233 ? 12.024 -8.327 -23.986 1.00 89.88 233 THR A O 1
ATOM 1855 N N . TYR A 1 234 ? 10.599 -8.111 -22.270 1.00 88.81 234 TYR A N 1
ATOM 1856 C CA . TYR A 1 234 ? 11.564 -8.401 -21.211 1.00 88.81 234 TYR A CA 1
ATOM 1857 C C . TYR A 1 234 ? 11.295 -9.788 -20.634 1.00 88.81 234 TYR A C 1
ATOM 1859 O O . TYR A 1 234 ? 10.168 -10.104 -20.279 1.00 88.81 234 TYR A O 1
ATOM 1867 N N . LYS A 1 235 ? 12.326 -10.628 -20.539 1.00 89.62 235 LYS A N 1
ATOM 1868 C CA . LYS A 1 235 ? 12.221 -11.972 -19.965 1.00 89.62 235 LYS A CA 1
ATOM 1869 C C . LYS A 1 235 ? 13.097 -12.047 -18.710 1.00 89.62 235 LYS A C 1
ATOM 1871 O O . LYS A 1 235 ? 14.320 -12.120 -18.854 1.00 89.62 235 LYS A O 1
ATOM 1876 N N . PRO A 1 236 ? 12.518 -12.005 -17.495 1.00 86.31 236 PRO A N 1
ATOM 1877 C CA . PRO A 1 236 ? 13.265 -12.277 -16.275 1.00 86.31 236 PRO A CA 1
ATOM 1878 C C . PRO A 1 236 ? 13.798 -13.719 -16.279 1.00 86.31 236 PRO A C 1
ATOM 1880 O O . PRO A 1 236 ? 13.223 -14.617 -16.900 1.00 86.31 236 PRO A O 1
ATOM 1883 N N . VAL A 1 237 ? 14.903 -13.960 -15.570 1.00 81.19 237 VAL A N 1
ATOM 1884 C CA . VAL A 1 237 ? 15.510 -15.297 -15.477 1.00 81.19 237 VAL A CA 1
ATOM 1885 C C . VAL A 1 237 ? 14.517 -16.269 -14.831 1.00 81.19 237 VAL A C 1
ATOM 1887 O O . VAL A 1 237 ? 13.980 -15.992 -13.762 1.00 81.19 237 VAL A O 1
ATOM 1890 N N . GLY A 1 238 ? 14.248 -17.398 -15.494 1.00 80.00 238 GLY A N 1
ATOM 1891 C CA . GLY A 1 238 ? 13.306 -18.412 -15.005 1.00 80.00 238 GLY A CA 1
ATOM 1892 C C . GLY A 1 238 ? 11.830 -17.985 -14.993 1.00 80.00 238 GLY A C 1
ATOM 1893 O O . GLY A 1 238 ? 11.037 -18.614 -14.296 1.00 80.00 238 GLY A O 1
ATOM 1894 N N . LYS A 1 239 ? 11.449 -16.925 -15.722 1.00 83.75 239 LYS A N 1
ATOM 1895 C CA . LYS A 1 239 ? 10.062 -16.442 -15.840 1.00 83.75 239 LYS A CA 1
ATOM 1896 C C . LYS A 1 239 ? 9.620 -16.326 -17.304 1.00 83.75 239 LYS A C 1
ATOM 1898 O O . LYS A 1 239 ? 10.423 -16.433 -18.237 1.00 83.75 239 LYS A O 1
ATOM 1903 N N . GLU A 1 240 ? 8.320 -16.121 -17.491 1.00 85.06 240 GLU A N 1
ATOM 1904 C CA . GLU A 1 240 ? 7.713 -15.836 -18.792 1.00 85.06 240 GLU A CA 1
ATOM 1905 C C . GLU A 1 240 ? 8.141 -14.464 -19.338 1.00 85.06 240 GLU A C 1
ATOM 1907 O O . GLU A 1 240 ? 8.669 -13.617 -18.615 1.00 85.06 240 GLU A O 1
ATOM 1912 N N . GLY A 1 241 ? 7.955 -14.266 -20.645 1.00 87.38 241 GLY A N 1
ATOM 1913 C CA . GLY A 1 241 ? 8.188 -12.973 -21.284 1.00 87.38 241 GLY A CA 1
ATOM 1914 C C . GLY A 1 241 ? 7.101 -11.969 -20.906 1.00 87.38 241 GLY A C 1
ATOM 1915 O O . GLY A 1 241 ? 5.929 -12.316 -20.826 1.00 87.38 241 GLY A O 1
ATOM 1916 N N . ILE A 1 242 ? 7.505 -10.723 -20.687 1.00 91.06 242 ILE A N 1
ATOM 1917 C CA . ILE A 1 242 ? 6.653 -9.620 -20.253 1.00 91.06 242 ILE A CA 1
ATOM 1918 C C . ILE A 1 242 ? 6.729 -8.534 -21.313 1.00 91.06 242 ILE A C 1
ATOM 1920 O O . ILE A 1 242 ? 7.814 -8.028 -21.621 1.00 91.06 242 ILE A O 1
ATOM 1924 N N . THR A 1 243 ? 5.578 -8.192 -21.875 1.00 91.44 243 THR A N 1
ATOM 1925 C CA . THR A 1 243 ? 5.466 -7.160 -22.901 1.00 91.44 243 THR A CA 1
ATOM 1926 C C . THR A 1 243 ? 5.581 -5.774 -22.266 1.00 91.44 243 THR A C 1
ATOM 1928 O O . THR A 1 243 ? 4.964 -5.474 -21.243 1.00 91.44 243 THR A O 1
ATOM 1931 N N . ILE A 1 244 ? 6.422 -4.942 -22.873 1.00 94.00 244 ILE A N 1
ATOM 1932 C CA . ILE A 1 244 ? 6.638 -3.538 -22.544 1.00 94.00 244 ILE A CA 1
ATOM 1933 C C . ILE A 1 244 ? 6.141 -2.727 -23.729 1.00 94.00 244 ILE A C 1
ATOM 1935 O O . ILE A 1 244 ? 6.560 -2.974 -24.860 1.00 94.00 244 ILE A O 1
ATOM 1939 N N . THR A 1 245 ? 5.306 -1.732 -23.462 1.00 94.19 245 THR A N 1
ATOM 1940 C CA . THR A 1 245 ? 4.838 -0.789 -24.478 1.00 94.19 245 THR A CA 1
ATOM 1941 C C . THR A 1 245 ? 5.571 0.532 -24.300 1.00 94.19 245 THR A C 1
ATOM 1943 O O . THR A 1 245 ? 5.473 1.144 -23.238 1.00 94.19 245 THR A O 1
ATOM 1946 N N . PHE A 1 246 ? 6.294 0.982 -25.321 1.00 94.88 246 PHE A N 1
ATOM 1947 C CA . PHE A 1 246 ? 6.901 2.312 -25.374 1.00 94.88 246 PHE A CA 1
ATOM 1948 C C . PHE A 1 246 ? 6.117 3.213 -26.325 1.00 94.88 246 PHE A C 1
ATOM 1950 O O . PHE A 1 246 ? 5.591 2.737 -27.327 1.00 94.88 246 PHE A O 1
ATOM 1957 N N . GLY A 1 247 ? 6.064 4.507 -26.022 1.00 93.25 247 GLY A N 1
ATOM 1958 C CA . GLY A 1 247 ? 5.447 5.520 -26.875 1.00 93.25 247 GLY A CA 1
ATOM 1959 C C . GLY A 1 247 ? 5.687 6.932 -26.337 1.00 93.25 247 GLY A C 1
ATOM 1960 O O . GLY A 1 247 ? 6.133 7.109 -25.203 1.00 93.25 247 GLY A O 1
ATOM 1961 N N . TYR A 1 248 ? 5.402 7.951 -27.139 1.00 92.94 248 TYR A N 1
ATOM 1962 C CA . TYR A 1 248 ? 5.454 9.353 -26.720 1.00 92.94 248 TYR A CA 1
ATOM 1963 C C . TYR A 1 248 ? 4.141 9.790 -26.067 1.00 92.94 248 TYR A C 1
ATOM 1965 O O . TYR A 1 248 ? 3.057 9.438 -26.538 1.00 92.94 248 TYR A O 1
ATOM 1973 N N . ASN A 1 249 ? 4.241 10.568 -24.986 1.00 91.88 249 ASN A N 1
ATOM 1974 C CA . ASN A 1 249 ? 3.091 11.204 -24.355 1.00 91.88 249 ASN A CA 1
ATOM 1975 C C . ASN A 1 249 ? 2.536 12.309 -25.264 1.00 91.88 249 ASN A C 1
ATOM 1977 O O . ASN A 1 249 ? 3.256 13.213 -25.671 1.00 91.88 249 ASN A O 1
ATOM 1981 N N . THR A 1 250 ? 1.237 12.242 -25.537 1.00 89.31 250 THR A N 1
ATOM 1982 C CA . THR A 1 250 ? 0.491 13.166 -26.402 1.00 89.31 250 THR A CA 1
ATOM 1983 C C . THR A 1 250 ? -0.111 14.357 -25.649 1.00 89.31 250 THR A C 1
ATOM 1985 O O . THR A 1 250 ? -0.630 15.280 -26.273 1.00 89.31 250 THR A O 1
ATOM 1988 N N . LYS A 1 251 ? -0.065 14.346 -24.307 1.00 85.00 251 LYS A N 1
ATOM 1989 C CA . LYS A 1 251 ? -0.626 15.391 -23.430 1.00 85.00 251 LYS A CA 1
ATOM 1990 C C . LYS A 1 251 ? 0.416 16.376 -22.902 1.00 85.00 251 LYS A C 1
ATOM 1992 O O . LYS A 1 251 ? 0.134 17.565 -22.820 1.00 85.00 251 LYS A O 1
ATOM 1997 N N . SER A 1 252 ? 1.587 15.885 -22.498 1.00 85.69 252 SER A N 1
ATOM 1998 C CA . SER A 1 252 ? 2.668 16.697 -21.926 1.00 85.69 252 SER A CA 1
ATOM 1999 C C . SER A 1 252 ? 4.016 16.015 -22.133 1.00 85.69 252 SER A C 1
ATOM 2001 O O . SER A 1 252 ? 4.214 14.881 -21.693 1.00 85.69 252 SER A O 1
ATOM 2003 N N . LYS A 1 253 ? 4.976 16.725 -22.737 1.00 86.12 253 LYS A N 1
ATOM 2004 C CA . LYS A 1 253 ? 6.352 16.230 -22.899 1.00 86.12 253 LYS A CA 1
ATOM 2005 C C . LYS A 1 253 ? 7.142 16.165 -21.587 1.00 86.12 253 LYS A C 1
ATOM 2007 O O . LYS A 1 253 ? 8.181 15.515 -21.547 1.00 86.12 253 LYS A O 1
ATOM 2012 N N . GLU A 1 254 ? 6.663 16.807 -20.517 1.00 86.50 254 GLU A N 1
ATOM 2013 C CA . GLU A 1 254 ? 7.311 16.829 -19.195 1.00 86.50 254 GLU A CA 1
ATOM 2014 C C . GLU A 1 254 ? 6.925 15.623 -18.321 1.00 86.50 254 GLU A C 1
ATOM 2016 O O . GLU A 1 254 ? 7.731 15.129 -17.520 1.00 86.50 254 GLU A O 1
ATOM 2021 N N . HIS A 1 255 ? 5.715 15.092 -18.519 1.00 89.19 255 HIS A N 1
ATOM 2022 C CA . HIS A 1 255 ? 5.173 13.952 -17.772 1.00 89.19 255 HIS A CA 1
ATOM 2023 C C . HIS A 1 255 ? 5.472 12.659 -18.538 1.00 89.19 255 HIS A C 1
ATOM 2025 O O . HIS A 1 255 ? 4.691 12.208 -19.369 1.00 89.19 255 HIS A O 1
ATOM 2031 N N . TYR A 1 256 ? 6.647 12.080 -18.304 1.00 92.81 256 TYR A N 1
ATOM 2032 C CA . TYR A 1 256 ? 7.143 10.912 -19.043 1.00 92.81 256 TYR A CA 1
ATOM 2033 C C . TYR A 1 256 ? 7.866 9.927 -18.105 1.00 92.81 256 TYR A C 1
ATOM 2035 O O . TYR A 1 256 ? 7.933 10.163 -16.903 1.00 92.81 256 TYR A O 1
ATOM 2043 N N . GLY A 1 257 ? 8.401 8.816 -18.609 1.00 94.25 257 GLY A N 1
ATOM 2044 C CA . GLY A 1 257 ? 9.052 7.781 -17.792 1.00 94.25 257 GLY A CA 1
ATOM 2045 C C . GLY A 1 257 ? 8.241 6.492 -17.656 1.00 94.25 257 GLY A C 1
ATOM 2046 O O . GLY A 1 257 ? 7.324 6.230 -18.433 1.00 94.25 257 GLY A O 1
ATOM 2047 N N . LEU A 1 258 ? 8.617 5.641 -16.703 1.00 95.88 258 LEU A N 1
ATOM 2048 C CA . LEU A 1 258 ? 8.070 4.294 -16.572 1.00 95.88 258 LEU A CA 1
ATOM 2049 C C . LEU A 1 258 ? 6.792 4.264 -15.717 1.00 95.88 258 LEU A C 1
ATOM 2051 O O . LEU A 1 258 ? 6.780 4.666 -14.553 1.00 95.88 258 LEU A O 1
ATOM 2055 N N . MET A 1 259 ? 5.731 3.722 -16.309 1.00 97.06 259 MET A N 1
ATOM 2056 C CA . MET A 1 259 ? 4.451 3.382 -15.698 1.00 97.06 259 MET A CA 1
ATOM 2057 C C . MET A 1 259 ? 4.458 1.890 -15.346 1.00 97.06 259 MET A C 1
ATOM 2059 O O . MET A 1 259 ? 4.386 1.030 -16.228 1.00 97.06 259 MET A O 1
ATOM 2063 N N . MET A 1 260 ? 4.572 1.573 -14.058 1.00 97.38 260 MET A N 1
ATOM 2064 C CA . MET A 1 260 ? 4.672 0.200 -13.563 1.00 97.38 260 MET A CA 1
ATOM 2065 C C . MET A 1 260 ? 3.365 -0.237 -12.907 1.00 97.38 260 MET A C 1
ATOM 2067 O O . MET A 1 260 ? 2.952 0.327 -11.892 1.00 97.38 260 MET A O 1
ATOM 2071 N N . TYR A 1 261 ? 2.750 -1.280 -13.454 1.00 97.56 261 TYR A N 1
ATOM 2072 C CA . TYR A 1 261 ? 1.535 -1.908 -12.940 1.00 97.56 261 TYR A CA 1
ATOM 2073 C C . TYR A 1 261 ? 1.843 -3.266 -12.294 1.00 97.56 261 TYR A C 1
ATOM 2075 O O . TYR A 1 261 ? 2.848 -3.902 -12.596 1.00 97.56 261 TYR A O 1
ATOM 2083 N N . HIS A 1 262 ? 0.960 -3.734 -11.417 1.00 95.38 262 HIS A N 1
ATOM 2084 C CA . HIS A 1 262 ? 0.930 -5.102 -10.901 1.00 95.38 262 HIS A CA 1
ATOM 2085 C C . HIS A 1 262 ? -0.532 -5.500 -10.657 1.00 95.38 262 HIS A C 1
ATOM 2087 O O . HIS A 1 262 ? -1.251 -4.846 -9.895 1.00 95.38 262 HIS A O 1
ATOM 2093 N N . LYS A 1 263 ? -0.968 -6.589 -11.292 1.00 93.06 263 LYS A N 1
ATOM 2094 C CA . LYS A 1 263 ? -2.327 -7.150 -11.264 1.00 93.06 263 LYS A CA 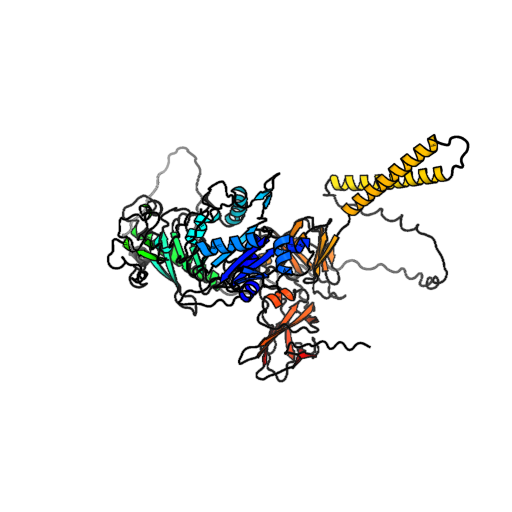1
ATOM 2095 C C . LYS A 1 263 ? -3.357 -6.086 -11.625 1.00 93.06 263 LYS A C 1
ATOM 2097 O O . LYS A 1 263 ? -4.248 -5.764 -10.843 1.00 93.06 263 LYS A O 1
ATOM 2102 N N . ASN A 1 264 ? -3.165 -5.489 -12.798 1.00 94.56 264 ASN A N 1
ATOM 2103 C CA . ASN A 1 264 ? -3.915 -4.368 -13.355 1.00 94.56 264 ASN A CA 1
ATOM 2104 C C . ASN A 1 264 ? -3.858 -3.049 -12.547 1.00 94.56 264 ASN A C 1
ATOM 2106 O O . ASN A 1 264 ? -4.373 -2.049 -13.029 1.00 94.56 264 ASN A O 1
ATOM 2110 N N . ARG A 1 265 ? -3.243 -2.982 -11.355 1.00 96.38 265 ARG A N 1
ATOM 2111 C CA . ARG A 1 265 ? -3.163 -1.768 -10.510 1.00 96.38 265 ARG A CA 1
ATOM 2112 C C . ARG A 1 265 ? -1.829 -1.049 -10.697 1.00 96.38 265 ARG A C 1
ATOM 2114 O O . ARG A 1 265 ? -0.780 -1.674 -10.592 1.00 96.38 265 ARG A O 1
ATOM 2121 N N . LEU A 1 266 ? -1.868 0.263 -10.926 1.00 97.50 266 LEU A N 1
ATOM 2122 C CA . LEU A 1 266 ? -0.682 1.128 -10.952 1.00 97.50 266 LEU A CA 1
ATOM 2123 C C . LEU A 1 266 ? 0.072 1.023 -9.617 1.00 97.50 266 LEU A C 1
ATOM 2125 O O . LEU A 1 266 ? -0.571 1.085 -8.573 1.00 97.50 266 LEU A O 1
ATOM 2129 N N . ILE A 1 267 ? 1.396 0.886 -9.631 1.00 96.44 267 ILE A N 1
ATOM 2130 C CA . ILE A 1 267 ? 2.250 0.925 -8.429 1.00 96.44 267 ILE A CA 1
ATOM 2131 C C . ILE A 1 267 ? 3.147 2.163 -8.458 1.00 96.44 267 ILE A C 1
ATOM 2133 O O . ILE A 1 267 ? 3.217 2.876 -7.464 1.00 96.44 267 ILE A O 1
ATOM 2137 N N . LYS A 1 268 ? 3.777 2.455 -9.606 1.00 94.31 268 LYS A N 1
ATOM 2138 C CA . LYS A 1 268 ? 4.594 3.662 -9.819 1.00 94.31 268 LYS A CA 1
ATOM 2139 C C . LYS A 1 268 ? 4.243 4.316 -11.148 1.00 94.31 268 LYS A C 1
ATOM 2141 O O . LYS A 1 268 ? 4.084 3.612 -12.144 1.00 94.31 268 LYS A O 1
ATOM 2146 N N . ALA A 1 269 ? 4.169 5.642 -11.168 1.00 94.31 269 ALA A N 1
ATOM 2147 C CA . ALA A 1 269 ? 4.009 6.440 -12.380 1.00 94.31 269 ALA A CA 1
ATOM 2148 C C . ALA A 1 269 ? 5.261 7.289 -12.630 1.00 94.31 269 ALA A C 1
ATOM 2150 O O . ALA A 1 269 ? 5.932 7.679 -11.677 1.00 94.31 269 ALA A O 1
ATOM 2151 N N . TYR A 1 270 ? 5.546 7.582 -13.902 1.00 93.19 270 TYR A N 1
ATOM 2152 C CA . TYR A 1 270 ? 6.580 8.534 -14.342 1.00 93.19 270 TYR A CA 1
ATOM 2153 C C . TYR A 1 270 ? 8.000 8.307 -13.764 1.00 93.19 270 TYR A C 1
ATOM 2155 O O . TYR A 1 270 ? 8.814 9.228 -13.685 1.00 93.19 270 TYR A O 1
ATOM 2163 N N . GLU A 1 271 ? 8.343 7.071 -13.382 1.00 93.69 271 GLU A N 1
ATOM 2164 C CA . GLU A 1 271 ? 9.651 6.745 -12.795 1.00 93.69 271 GLU A CA 1
ATOM 2165 C C . GLU A 1 271 ? 10.750 6.845 -13.870 1.00 93.69 271 GLU A C 1
ATOM 2167 O O . GLU A 1 271 ? 10.730 6.133 -14.876 1.00 93.69 271 GLU A O 1
ATOM 2172 N N . ARG A 1 272 ? 11.721 7.747 -13.677 1.00 91.75 272 ARG A N 1
ATOM 2173 C CA . ARG A 1 272 ? 12.797 8.000 -14.652 1.00 91.75 272 ARG A CA 1
ATOM 2174 C C . ARG A 1 272 ? 13.738 6.801 -14.736 1.00 91.75 272 ARG A C 1
ATOM 2176 O O . ARG A 1 272 ? 14.274 6.373 -13.713 1.00 91.75 272 ARG A O 1
ATOM 2183 N N . VAL A 1 273 ? 14.034 6.313 -15.943 1.00 89.75 273 VAL A N 1
ATOM 2184 C CA . VAL A 1 273 ? 14.949 5.174 -16.158 1.00 89.75 273 VAL A CA 1
ATOM 2185 C C . VAL A 1 273 ? 16.113 5.499 -17.096 1.00 89.75 273 VAL A C 1
ATOM 2187 O O . VAL A 1 273 ? 15.965 6.238 -18.064 1.00 89.75 273 VAL A O 1
ATOM 2190 N N . ALA A 1 274 ? 17.280 4.908 -16.810 1.00 84.31 274 ALA A N 1
ATOM 2191 C CA . ALA A 1 274 ? 18.502 4.954 -17.623 1.00 84.31 274 ALA A CA 1
ATOM 2192 C C . ALA A 1 274 ? 18.841 6.340 -18.213 1.00 84.31 274 ALA A C 1
ATOM 2194 O O . ALA A 1 274 ? 19.378 7.191 -17.503 1.00 84.31 274 ALA A O 1
ATOM 2195 N N . CYS A 1 275 ? 18.564 6.568 -19.502 1.00 84.81 275 CYS A N 1
ATOM 2196 C CA . CYS A 1 275 ? 18.870 7.823 -20.188 1.00 84.81 275 CYS A CA 1
ATOM 2197 C C . CYS A 1 275 ? 18.121 9.029 -19.599 1.00 84.81 275 CYS A C 1
ATOM 2199 O O . CYS A 1 275 ? 18.722 10.085 -19.444 1.00 84.81 275 CYS A O 1
ATOM 2201 N N . GLN A 1 276 ? 16.886 8.832 -19.129 1.00 88.88 276 GLN A N 1
ATOM 2202 C CA . GLN A 1 276 ? 16.009 9.870 -18.571 1.00 88.88 276 GLN A CA 1
ATOM 2203 C C . GLN A 1 276 ? 16.453 10.396 -17.194 1.00 88.88 276 GLN A C 1
ATOM 2205 O O . GLN A 1 276 ? 15.809 11.279 -16.637 1.00 88.88 276 GLN A O 1
ATOM 2210 N N . ARG A 1 277 ? 17.509 9.819 -16.600 1.00 85.44 277 ARG A N 1
ATOM 2211 C CA . ARG A 1 277 ? 18.148 10.319 -15.368 1.00 85.44 277 ARG A CA 1
ATOM 2212 C C . ARG A 1 277 ? 19.398 11.165 -15.644 1.00 85.44 277 ARG A C 1
ATOM 2214 O O . ARG A 1 277 ? 20.015 11.656 -14.703 1.00 85.44 277 ARG A O 1
ATOM 2221 N N . LYS A 1 278 ? 19.817 11.291 -16.907 1.00 82.69 278 LYS A N 1
ATOM 2222 C CA . LYS A 1 278 ? 20.949 12.130 -17.323 1.00 82.69 278 LYS A CA 1
ATOM 2223 C C . LYS A 1 278 ? 20.450 13.572 -17.474 1.00 82.69 278 LYS A C 1
ATOM 2225 O O . LYS A 1 278 ? 19.323 13.784 -17.904 1.00 82.69 278 LYS A O 1
ATOM 2230 N N . ALA A 1 279 ? 21.290 14.560 -17.167 1.00 74.75 279 ALA A N 1
ATOM 2231 C CA . ALA A 1 279 ? 20.970 15.981 -17.346 1.00 74.75 279 ALA A CA 1
ATOM 2232 C C . ALA A 1 279 ? 21.067 16.397 -18.832 1.00 74.75 279 ALA A C 1
ATOM 2234 O O . ALA A 1 279 ? 21.950 17.156 -19.228 1.00 74.75 279 ALA A O 1
ATOM 2235 N N . ASN A 1 280 ? 20.213 15.816 -19.676 1.00 79.50 280 ASN A N 1
ATOM 2236 C CA . ASN A 1 280 ? 20.099 16.085 -21.108 1.00 79.50 280 ASN A CA 1
ATOM 2237 C C . ASN A 1 280 ? 18.685 15.723 -21.609 1.00 79.50 280 ASN A C 1
ATOM 2239 O O . ASN A 1 280 ? 17.890 15.136 -20.880 1.00 79.50 280 ASN A O 1
ATOM 2243 N N . ASN A 1 281 ? 18.384 16.003 -22.878 1.00 81.94 281 ASN A N 1
ATOM 2244 C CA . ASN A 1 281 ? 17.047 15.767 -23.441 1.00 81.94 281 ASN A CA 1
ATOM 2245 C C . ASN A 1 281 ? 16.790 14.291 -23.845 1.00 81.94 281 ASN A C 1
ATOM 2247 O O . ASN A 1 281 ? 15.858 14.003 -24.594 1.00 81.94 281 ASN A O 1
ATOM 2251 N N . THR A 1 282 ? 17.606 13.322 -23.403 1.00 86.06 282 THR A N 1
ATOM 2252 C CA . THR A 1 282 ? 17.485 11.935 -23.897 1.00 86.06 282 THR A CA 1
ATOM 2253 C C . THR A 1 282 ? 16.344 11.171 -23.220 1.00 86.06 282 THR A C 1
ATOM 2255 O O . THR A 1 282 ? 16.336 10.941 -22.012 1.00 86.06 282 THR A O 1
ATOM 2258 N N . GLY A 1 283 ? 15.373 10.726 -24.020 1.00 87.94 283 GLY A N 1
ATOM 2259 C CA . GLY A 1 283 ? 14.174 10.042 -23.531 1.00 87.94 283 GLY A CA 1
ATOM 2260 C C . GLY A 1 283 ? 13.063 10.965 -23.016 1.00 87.94 283 GLY A C 1
ATOM 2261 O O . GLY A 1 283 ? 12.116 10.441 -22.427 1.00 87.94 283 GLY A O 1
ATOM 2262 N N . VAL A 1 284 ? 13.152 12.287 -23.230 1.00 90.38 284 VAL A N 1
ATOM 2263 C CA . VAL A 1 284 ? 12.067 13.251 -22.949 1.00 90.38 284 VAL A CA 1
ATOM 2264 C C . VAL A 1 284 ? 10.805 12.878 -23.736 1.00 90.38 284 VAL A C 1
ATOM 2266 O O . VAL A 1 284 ? 10.886 12.327 -24.833 1.00 90.38 284 VAL A O 1
ATOM 2269 N N . GLY A 1 285 ? 9.629 13.086 -23.137 1.00 90.38 285 GLY A N 1
ATOM 2270 C CA . GLY A 1 285 ? 8.333 12.698 -23.704 1.00 90.38 285 GLY A CA 1
ATOM 2271 C C . GLY A 1 285 ? 8.046 11.188 -23.753 1.00 90.38 285 GLY A C 1
ATOM 2272 O O . GLY A 1 285 ? 6.890 10.809 -23.924 1.00 90.38 285 GLY A O 1
ATOM 2273 N N . VAL A 1 286 ? 9.040 10.308 -23.564 1.00 94.25 286 VAL A N 1
ATOM 2274 C CA . VAL A 1 286 ? 8.864 8.849 -23.694 1.00 94.25 286 VAL A CA 1
ATOM 2275 C C . VAL A 1 286 ? 8.261 8.223 -22.438 1.00 94.25 286 VAL A C 1
ATOM 2277 O O . VAL A 1 286 ? 8.881 8.216 -21.369 1.00 94.25 286 VAL A O 1
ATOM 2280 N N . ILE A 1 287 ? 7.090 7.609 -22.591 1.00 95.88 287 ILE A N 1
ATOM 2281 C CA . ILE A 1 287 ? 6.477 6.725 -21.601 1.00 95.88 287 ILE A CA 1
ATOM 2282 C C . ILE A 1 287 ? 6.802 5.267 -21.943 1.00 95.88 287 ILE A C 1
ATOM 2284 O O . ILE A 1 287 ? 6.685 4.836 -23.089 1.00 95.88 287 ILE A O 1
ATOM 2288 N N . GLY A 1 288 ? 7.191 4.499 -20.925 1.00 96.25 288 GLY A N 1
ATOM 2289 C CA . GLY A 1 288 ? 7.168 3.037 -20.962 1.00 96.25 288 GLY A CA 1
ATOM 2290 C C . GLY A 1 288 ? 6.041 2.516 -20.076 1.00 96.25 288 GLY A C 1
ATOM 2291 O O . GLY A 1 288 ? 5.814 3.070 -19.005 1.00 96.25 288 GLY A O 1
ATOM 2292 N N . VAL A 1 289 ? 5.355 1.450 -20.476 1.00 97.19 289 VAL A N 1
ATOM 2293 C CA . VAL A 1 289 ? 4.305 0.791 -19.686 1.00 97.19 289 VAL A CA 1
ATOM 2294 C C . VAL A 1 289 ? 4.640 -0.690 -19.537 1.00 97.19 289 VAL A C 1
ATOM 2296 O O . VAL A 1 289 ? 4.910 -1.360 -20.533 1.00 97.19 289 VAL A O 1
ATOM 2299 N N . ILE A 1 290 ? 4.635 -1.197 -18.302 1.00 95.81 290 ILE A N 1
ATOM 2300 C CA . ILE A 1 290 ? 4.960 -2.595 -17.977 1.00 95.81 290 ILE A CA 1
ATOM 2301 C C . ILE A 1 290 ? 4.078 -3.114 -16.831 1.00 95.81 290 ILE A C 1
ATOM 2303 O O . ILE A 1 290 ? 3.813 -2.391 -15.869 1.00 95.81 290 ILE A O 1
ATOM 2307 N N . GLU A 1 291 ? 3.644 -4.377 -16.907 1.00 95.62 291 GLU A N 1
ATOM 2308 C CA . GLU A 1 291 ? 2.954 -5.069 -15.810 1.00 95.62 291 GLU A CA 1
ATOM 2309 C C . GLU A 1 291 ? 3.868 -6.125 -15.155 1.00 95.62 291 GLU A C 1
ATOM 2311 O O . GLU A 1 291 ? 4.177 -7.168 -15.728 1.00 95.62 291 GLU A O 1
ATOM 2316 N N . CYS A 1 292 ? 4.296 -5.865 -13.921 1.00 93.69 292 CYS A N 1
ATOM 2317 C CA . CYS A 1 292 ? 5.296 -6.646 -13.196 1.00 93.69 292 CYS A CA 1
ATOM 2318 C C . CYS A 1 292 ? 4.672 -7.603 -12.167 1.00 93.69 292 CYS A C 1
ATOM 2320 O O . CYS A 1 292 ? 4.920 -7.499 -10.967 1.00 93.69 292 CYS A O 1
ATOM 2322 N N . ASN A 1 293 ? 3.882 -8.578 -12.625 1.00 92.50 293 ASN A N 1
ATOM 2323 C CA . ASN A 1 293 ? 3.145 -9.522 -11.760 1.00 92.50 293 ASN A CA 1
ATOM 2324 C C . ASN A 1 293 ? 4.010 -10.481 -10.911 1.00 92.50 293 ASN A C 1
ATOM 2326 O O . ASN A 1 293 ? 3.481 -11.179 -10.048 1.00 92.50 293 ASN A O 1
ATOM 2330 N N . TYR A 1 294 ? 5.321 -10.516 -11.160 1.00 90.31 294 TYR A N 1
ATOM 2331 C CA . TYR A 1 294 ? 6.330 -11.309 -10.446 1.00 90.31 294 TYR A CA 1
ATOM 2332 C C . TYR A 1 294 ? 7.093 -10.502 -9.381 1.00 90.31 294 TYR A C 1
ATOM 2334 O O . TYR A 1 294 ? 7.865 -11.096 -8.632 1.00 90.31 294 TYR A O 1
ATOM 2342 N N . LEU A 1 295 ? 6.915 -9.176 -9.331 1.00 91.88 295 LEU A N 1
ATOM 2343 C CA . LEU A 1 295 ? 7.474 -8.320 -8.286 1.00 91.88 295 LEU A CA 1
ATOM 2344 C C . LEU A 1 295 ? 6.463 -8.161 -7.149 1.00 91.88 295 LEU A C 1
ATOM 2346 O O . LEU A 1 295 ? 5.262 -8.045 -7.394 1.00 91.88 295 LEU A O 1
ATOM 2350 N N . THR A 1 296 ? 6.956 -8.089 -5.916 1.00 88.88 296 THR A N 1
ATOM 2351 C CA . THR A 1 296 ? 6.132 -7.845 -4.727 1.00 88.88 296 THR A CA 1
ATOM 2352 C C . THR A 1 296 ? 5.957 -6.338 -4.510 1.00 88.88 296 THR A C 1
ATOM 2354 O O . THR A 1 296 ? 6.958 -5.631 -4.366 1.00 88.88 296 THR A O 1
ATOM 2357 N N . PRO A 1 297 ? 4.721 -5.802 -4.501 1.00 89.25 297 PRO A N 1
ATOM 2358 C CA . PRO A 1 297 ? 4.472 -4.430 -4.075 1.00 89.25 297 PRO A CA 1
ATOM 2359 C C . PRO A 1 297 ? 4.647 -4.290 -2.562 1.00 89.25 29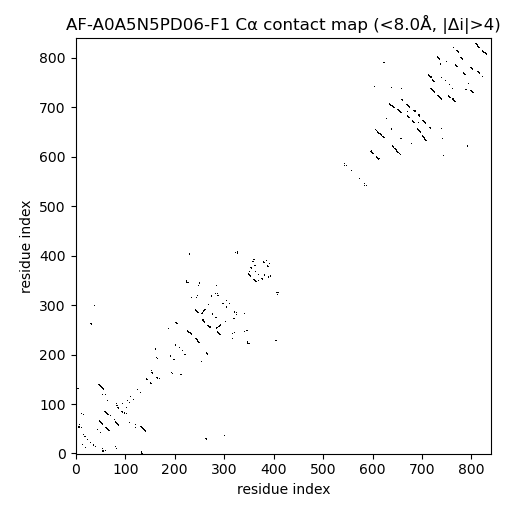7 PRO A C 1
ATOM 2361 O O . PRO A 1 297 ? 4.207 -5.156 -1.804 1.00 89.25 297 PRO A O 1
ATOM 2364 N N . THR A 1 298 ? 5.170 -3.148 -2.125 1.00 86.75 298 THR A N 1
ATOM 2365 C CA . THR A 1 298 ? 5.243 -2.798 -0.701 1.00 86.75 298 THR A CA 1
ATOM 2366 C C . THR A 1 298 ? 3.841 -2.705 -0.076 1.00 86.75 298 THR A C 1
ATOM 2368 O O . THR A 1 298 ? 2.822 -2.600 -0.770 1.00 86.75 298 THR A O 1
ATOM 2371 N N . HIS A 1 299 ? 3.755 -2.703 1.261 1.00 78.62 299 HIS A N 1
ATOM 2372 C CA . HIS A 1 299 ? 2.484 -2.703 2.011 1.00 78.62 299 HIS A CA 1
ATOM 2373 C C . HIS A 1 299 ? 1.464 -1.648 1.522 1.00 78.62 299 HIS A C 1
ATOM 2375 O O . HIS A 1 299 ? 0.288 -1.973 1.287 1.00 78.62 299 HIS A O 1
ATOM 2381 N N . ASN A 1 300 ? 1.929 -0.415 1.272 1.00 83.50 300 ASN A N 1
ATOM 2382 C CA . ASN A 1 300 ? 1.111 0.710 0.798 1.00 83.50 300 ASN A CA 1
ATOM 2383 C C . ASN A 1 300 ? 0.813 0.694 -0.723 1.00 83.50 300 ASN A C 1
ATOM 2385 O O . ASN A 1 300 ? -0.010 1.483 -1.196 1.00 83.50 300 ASN A O 1
ATOM 2389 N N . LYS A 1 301 ? 1.447 -0.214 -1.480 1.00 90.94 301 LYS A N 1
ATOM 2390 C CA . LYS A 1 301 ? 1.346 -0.383 -2.943 1.00 90.94 301 LYS A CA 1
ATOM 2391 C C . LYS A 1 301 ? 1.690 0.873 -3.757 1.00 90.94 301 LYS A C 1
ATOM 2393 O O . LYS A 1 301 ? 1.090 1.085 -4.807 1.00 90.94 301 LYS A O 1
ATOM 2398 N N . GLN A 1 302 ? 2.623 1.694 -3.268 1.00 91.19 302 GLN A N 1
ATOM 2399 C CA . GLN A 1 302 ? 3.195 2.841 -3.998 1.00 91.19 302 GLN A CA 1
ATOM 2400 C C . GLN A 1 302 ? 4.655 2.606 -4.446 1.00 91.19 302 GLN A C 1
ATOM 2402 O O . GLN A 1 302 ? 5.264 3.473 -5.065 1.00 91.19 302 GLN A O 1
ATOM 2407 N N . ASP A 1 303 ? 5.240 1.451 -4.120 1.00 92.12 303 ASP A N 1
ATOM 2408 C CA . ASP A 1 303 ? 6.546 1.020 -4.632 1.00 92.12 303 ASP A CA 1
ATOM 2409 C C . ASP A 1 303 ? 6.607 -0.518 -4.678 1.00 92.12 303 ASP A C 1
ATOM 2411 O O . ASP A 1 303 ? 5.688 -1.195 -4.201 1.00 92.12 303 ASP A O 1
ATOM 2415 N N . PHE A 1 304 ? 7.688 -1.067 -5.225 1.00 89.19 304 PHE A N 1
ATOM 2416 C CA . PHE A 1 304 ? 8.032 -2.487 -5.122 1.00 89.19 304 PHE A CA 1
ATOM 2417 C C . PHE A 1 304 ? 9.116 -2.704 -4.063 1.00 89.19 304 PHE A C 1
ATOM 2419 O O . PHE A 1 304 ? 9.886 -1.793 -3.756 1.00 89.19 304 PHE A O 1
ATOM 2426 N N . ASP A 1 305 ? 9.198 -3.917 -3.520 1.00 88.38 305 ASP A N 1
ATOM 2427 C CA . ASP A 1 305 ? 10.311 -4.298 -2.650 1.00 88.38 305 ASP A CA 1
ATOM 2428 C C . ASP A 1 305 ? 11.639 -4.154 -3.415 1.00 88.38 305 ASP A C 1
ATOM 2430 O O . ASP A 1 305 ? 11.733 -4.549 -4.586 1.00 88.38 305 ASP A O 1
ATOM 2434 N N . ASN A 1 306 ? 12.671 -3.601 -2.758 1.00 87.81 306 ASN A N 1
ATOM 2435 C CA . ASN A 1 306 ? 13.991 -3.320 -3.348 1.00 87.81 306 ASN A CA 1
ATOM 2436 C C . ASN A 1 306 ? 14.818 -4.604 -3.558 1.00 87.81 306 ASN A C 1
ATOM 2438 O O . ASN A 1 306 ? 15.873 -4.823 -2.966 1.00 87.81 306 ASN A O 1
ATOM 2442 N N . SER A 1 307 ? 14.279 -5.464 -4.408 1.00 87.69 307 SER A N 1
ATOM 2443 C CA . SER A 1 307 ? 14.753 -6.790 -4.764 1.00 87.69 307 SER A CA 1
ATOM 2444 C C . SER A 1 307 ? 15.754 -6.746 -5.915 1.00 87.69 307 SER A C 1
ATOM 2446 O O . SER A 1 307 ? 15.824 -5.800 -6.708 1.00 87.69 307 SER A O 1
ATOM 2448 N N . ASP A 1 308 ? 16.515 -7.825 -6.046 1.00 87.69 308 ASP A N 1
ATOM 2449 C CA . ASP A 1 308 ? 17.360 -8.095 -7.202 1.00 87.69 308 ASP A CA 1
ATOM 2450 C C . ASP A 1 308 ? 16.568 -8.063 -8.514 1.00 87.69 308 ASP A C 1
ATOM 2452 O O . ASP A 1 308 ? 17.017 -7.489 -9.507 1.00 87.69 308 ASP A O 1
ATOM 2456 N N . GLU A 1 309 ? 15.374 -8.647 -8.500 1.00 91.00 309 GLU A N 1
ATOM 2457 C CA . GLU A 1 309 ? 14.420 -8.701 -9.599 1.00 91.00 309 GLU A CA 1
ATOM 2458 C C . GLU A 1 309 ? 13.988 -7.293 -10.012 1.00 91.00 309 GLU A C 1
ATOM 2460 O O . GLU A 1 309 ? 14.088 -6.951 -11.193 1.00 91.00 309 GLU A O 1
ATOM 2465 N N . TYR A 1 310 ? 13.575 -6.446 -9.061 1.00 93.19 310 TYR A N 1
ATOM 2466 C CA . TYR A 1 310 ? 13.206 -5.055 -9.339 1.00 93.19 310 TYR A CA 1
ATOM 2467 C C . TYR A 1 310 ? 14.379 -4.288 -9.964 1.00 93.19 310 TYR A C 1
ATOM 2469 O O . TYR A 1 310 ? 14.233 -3.707 -11.040 1.00 93.19 310 TYR A O 1
ATOM 2477 N N . ARG A 1 311 ? 15.581 -4.362 -9.376 1.00 90.62 311 ARG A N 1
ATOM 2478 C CA . ARG A 1 311 ? 16.771 -3.665 -9.904 1.00 90.62 311 ARG A CA 1
ATOM 2479 C C . ARG A 1 311 ? 17.147 -4.141 -11.314 1.00 90.62 311 ARG A C 1
ATOM 2481 O O . ARG A 1 311 ? 17.389 -3.311 -12.192 1.00 90.62 311 ARG A O 1
ATOM 2488 N N . LYS A 1 312 ? 17.129 -5.456 -11.573 1.00 91.38 312 LYS A N 1
ATOM 2489 C CA . LYS A 1 312 ? 17.363 -6.050 -12.909 1.00 91.38 312 LYS A CA 1
ATOM 2490 C C . LYS A 1 312 ? 16.302 -5.610 -13.926 1.00 91.38 312 LYS A C 1
ATOM 2492 O O . LYS A 1 312 ? 16.640 -5.349 -15.081 1.00 91.38 312 LYS A O 1
ATOM 2497 N N . THR A 1 313 ? 15.050 -5.471 -13.490 1.00 93.00 313 THR A N 1
ATOM 2498 C CA . THR A 1 313 ? 13.940 -4.959 -14.309 1.00 93.00 313 THR A CA 1
ATOM 2499 C C . THR A 1 313 ? 14.196 -3.512 -14.716 1.00 93.00 313 THR A C 1
ATOM 2501 O O . THR A 1 313 ? 14.228 -3.212 -15.906 1.00 93.00 313 THR A O 1
ATOM 2504 N N . MET A 1 314 ? 14.475 -2.629 -13.752 1.00 93.88 314 MET A N 1
ATOM 2505 C CA . MET A 1 314 ? 14.726 -1.204 -14.007 1.00 93.88 314 MET A CA 1
ATOM 2506 C C . MET A 1 314 ? 15.916 -0.977 -14.951 1.00 93.88 314 MET A C 1
ATOM 2508 O O . MET A 1 314 ? 15.839 -0.141 -15.853 1.00 93.88 314 MET A O 1
ATOM 2512 N N . LEU A 1 315 ? 16.989 -1.762 -14.802 1.00 90.44 315 LEU A N 1
ATOM 2513 C CA . LEU A 1 315 ? 18.141 -1.734 -15.709 1.00 90.44 315 LEU A CA 1
ATOM 2514 C C . LEU A 1 315 ? 17.778 -2.200 -17.130 1.00 90.44 315 LEU A C 1
ATOM 2516 O O . LEU A 1 315 ? 18.129 -1.532 -18.103 1.00 90.44 315 LEU A O 1
ATOM 2520 N N . SER A 1 316 ? 17.067 -3.324 -17.269 1.00 92.31 316 SER A N 1
ATOM 2521 C CA . SER A 1 316 ? 16.738 -3.891 -18.584 1.00 92.31 316 SER A CA 1
ATOM 2522 C C . SER A 1 316 ? 15.702 -3.057 -19.344 1.00 92.31 316 SER A C 1
ATOM 2524 O O . SER A 1 316 ? 15.893 -2.768 -20.526 1.00 92.31 316 SER A O 1
ATOM 2526 N N . VAL A 1 317 ? 14.643 -2.612 -18.663 1.00 93.12 317 VAL A N 1
ATOM 2527 C CA . VAL A 1 317 ? 13.609 -1.735 -19.232 1.00 93.12 317 VAL A CA 1
ATOM 2528 C C . VAL A 1 317 ? 14.206 -0.380 -19.611 1.00 93.12 317 VAL A C 1
ATOM 2530 O O . VAL A 1 317 ? 13.937 0.113 -20.703 1.00 93.12 317 VAL A O 1
ATOM 2533 N N . GLY A 1 318 ? 15.083 0.190 -18.775 1.00 93.31 318 GLY A N 1
ATOM 2534 C CA . GLY A 1 318 ? 15.787 1.434 -19.090 1.00 93.31 318 GLY A CA 1
ATOM 2535 C C . GLY A 1 318 ? 16.679 1.333 -20.332 1.00 93.31 318 GLY A C 1
ATOM 2536 O O . GLY A 1 318 ? 16.666 2.232 -21.170 1.00 93.31 318 GLY A O 1
ATOM 2537 N N . ALA A 1 319 ? 17.405 0.223 -20.504 1.00 91.44 319 ALA A N 1
ATOM 2538 C CA . ALA A 1 319 ? 18.204 -0.013 -21.709 1.00 91.44 319 ALA A CA 1
ATOM 2539 C C . ALA A 1 319 ? 17.337 -0.165 -22.974 1.00 91.44 319 ALA A C 1
ATOM 2541 O O . ALA A 1 319 ? 17.703 0.341 -24.034 1.00 91.44 319 ALA A O 1
ATOM 2542 N N . LYS A 1 320 ? 16.172 -0.821 -22.865 1.00 93.25 320 LYS A N 1
ATOM 2543 C CA . LYS A 1 320 ? 15.192 -0.927 -23.961 1.00 93.25 320 LYS A CA 1
ATOM 2544 C C . LYS A 1 320 ? 14.554 0.422 -24.310 1.00 93.25 320 LYS A C 1
ATOM 2546 O O . LYS A 1 320 ? 14.372 0.701 -25.489 1.00 93.25 320 LYS A O 1
ATOM 2551 N N . LEU A 1 321 ? 14.284 1.275 -23.317 1.00 94.06 321 LEU A N 1
ATOM 2552 C CA . LEU A 1 321 ? 13.781 2.635 -23.534 1.00 94.06 321 LEU A CA 1
ATOM 2553 C C . LEU A 1 321 ? 14.805 3.502 -24.284 1.00 94.06 321 LEU A C 1
ATOM 2555 O O . LEU A 1 321 ? 14.436 4.215 -25.215 1.00 94.06 321 LEU A O 1
ATOM 2559 N N . GLU A 1 322 ? 16.093 3.415 -23.925 1.00 91.88 322 GLU A N 1
ATOM 2560 C CA . GLU A 1 322 ? 17.164 4.126 -24.641 1.00 91.88 322 GLU A CA 1
ATOM 2561 C C . GLU A 1 322 ? 17.319 3.610 -26.089 1.00 91.88 322 GLU A C 1
ATOM 2563 O O . GLU A 1 322 ? 17.501 4.407 -27.010 1.00 91.88 322 GLU A O 1
ATOM 2568 N N . ASP A 1 323 ? 17.202 2.294 -26.307 1.00 90.94 323 ASP A N 1
ATOM 2569 C CA . ASP A 1 323 ? 17.201 1.681 -27.644 1.00 90.94 323 ASP A CA 1
ATOM 2570 C C . ASP A 1 323 ? 15.986 2.126 -28.494 1.00 90.94 323 ASP A C 1
ATOM 2572 O O . ASP A 1 323 ? 16.155 2.421 -29.678 1.00 90.94 323 ASP A O 1
ATOM 2576 N N . TYR A 1 324 ? 14.791 2.230 -27.896 1.00 92.12 324 TYR A N 1
ATOM 2577 C CA . TYR A 1 324 ? 13.574 2.763 -28.525 1.00 92.12 324 TYR A CA 1
ATOM 2578 C C . TYR A 1 324 ? 13.729 4.243 -28.921 1.00 92.12 324 TYR A C 1
ATOM 2580 O O . TYR A 1 324 ? 13.487 4.602 -30.074 1.00 92.12 324 TYR A O 1
ATOM 2588 N N . TRP A 1 325 ? 14.177 5.101 -27.992 1.00 90.75 325 TRP A N 1
ATOM 2589 C CA . TRP A 1 325 ? 14.303 6.547 -28.224 1.00 90.75 325 TRP A CA 1
ATOM 2590 C C . TRP A 1 325 ? 15.254 6.839 -29.393 1.00 90.75 325 TRP A C 1
ATOM 2592 O O . TRP A 1 325 ? 14.932 7.651 -30.263 1.00 90.75 325 TRP A O 1
ATOM 2602 N N . LYS A 1 326 ? 16.378 6.105 -29.464 1.00 88.88 326 LYS A N 1
ATOM 2603 C CA . LYS A 1 326 ? 17.342 6.189 -30.573 1.00 88.88 326 LYS A CA 1
ATOM 2604 C C . LYS A 1 326 ? 16.732 5.813 -31.916 1.00 88.88 326 LYS A C 1
ATOM 2606 O O . LYS A 1 326 ? 17.011 6.492 -32.896 1.00 88.88 326 LYS A O 1
ATOM 2611 N N . GLU A 1 327 ? 15.916 4.763 -31.983 1.00 87.56 327 GLU A N 1
ATOM 2612 C CA . GLU A 1 327 ? 15.323 4.325 -33.251 1.00 87.56 327 GLU A CA 1
ATOM 2613 C C . GLU A 1 327 ? 14.236 5.291 -33.754 1.00 87.56 327 GLU A C 1
ATOM 2615 O O . GLU A 1 327 ? 14.182 5.566 -34.953 1.00 87.56 327 GLU A O 1
ATOM 2620 N N . VAL A 1 328 ? 13.415 5.869 -32.865 1.00 85.62 328 VAL A N 1
ATOM 2621 C CA . VAL A 1 328 ? 12.438 6.899 -33.272 1.00 85.62 328 VAL A CA 1
ATOM 2622 C C . VAL A 1 328 ? 13.154 8.157 -33.769 1.00 85.62 328 VAL A C 1
ATOM 2624 O O . VAL A 1 328 ? 12.833 8.654 -34.848 1.00 85.62 328 VAL A O 1
ATOM 2627 N N . HIS A 1 329 ? 14.177 8.624 -33.044 1.00 82.25 329 HIS A N 1
ATOM 2628 C CA . HIS A 1 329 ? 14.988 9.770 -33.466 1.00 82.25 329 HIS A CA 1
ATOM 2629 C C . HIS A 1 329 ? 15.712 9.508 -34.791 1.00 82.25 329 HIS A C 1
ATOM 2631 O O . HIS A 1 329 ? 15.694 10.360 -35.673 1.00 82.25 329 HIS A O 1
ATOM 2637 N N . TYR A 1 330 ? 16.287 8.316 -34.971 1.00 79.19 330 TYR A N 1
ATOM 2638 C CA . TYR A 1 330 ? 16.953 7.919 -36.211 1.00 79.19 330 TYR A CA 1
ATOM 2639 C C . TYR A 1 330 ? 16.029 8.022 -37.433 1.00 79.19 330 TYR A C 1
ATOM 2641 O O . TYR A 1 330 ? 16.428 8.563 -38.461 1.00 79.19 330 TYR A O 1
ATOM 2649 N N . ARG A 1 331 ? 14.775 7.565 -37.309 1.00 75.44 331 ARG A N 1
ATOM 2650 C CA . ARG A 1 331 ? 13.770 7.654 -38.383 1.00 75.44 331 ARG A CA 1
ATOM 2651 C C . ARG A 1 331 ? 13.294 9.088 -38.635 1.00 75.44 331 ARG A C 1
ATOM 2653 O O . ARG A 1 331 ? 13.015 9.438 -39.779 1.00 75.44 331 ARG A O 1
ATOM 2660 N N . HIS A 1 332 ? 13.196 9.909 -37.589 1.00 73.00 332 HIS A N 1
ATOM 2661 C CA . HIS A 1 332 ? 12.705 11.286 -37.692 1.00 73.00 332 HIS A CA 1
ATOM 2662 C C . HIS A 1 332 ? 13.739 12.272 -38.264 1.00 73.00 332 HIS A C 1
ATOM 2664 O O . HIS A 1 332 ? 13.361 13.230 -38.936 1.00 73.00 332 HIS A O 1
ATOM 2670 N N . ASN A 1 333 ? 15.036 12.019 -38.061 1.00 62.22 333 ASN A N 1
ATOM 2671 C CA . ASN A 1 333 ? 16.140 12.927 -38.407 1.00 62.22 333 ASN A CA 1
ATOM 2672 C C . ASN A 1 333 ? 16.437 13.042 -39.923 1.00 62.22 333 ASN A C 1
ATOM 2674 O O . ASN A 1 333 ? 17.579 13.246 -40.326 1.00 62.22 333 ASN A O 1
ATOM 2678 N N . THR A 1 334 ? 15.424 12.851 -40.771 1.00 55.31 334 THR A N 1
ATOM 2679 C CA . THR A 1 334 ? 15.535 12.897 -42.234 1.00 55.31 334 THR A CA 1
ATOM 2680 C C . THR A 1 334 ? 15.036 14.202 -42.856 1.00 55.31 334 THR A C 1
ATOM 2682 O O . THR A 1 334 ? 15.418 14.447 -43.993 1.00 55.31 334 THR A O 1
ATOM 2685 N N . ASN A 1 335 ? 14.227 15.034 -42.167 1.00 53.88 335 ASN A N 1
ATOM 2686 C CA . ASN A 1 335 ? 13.700 16.293 -42.745 1.00 53.88 335 ASN A CA 1
ATOM 2687 C C . ASN A 1 335 ? 13.153 17.378 -41.767 1.00 53.88 335 ASN A C 1
ATOM 2689 O O . ASN A 1 335 ? 12.543 18.334 -42.242 1.00 53.88 335 ASN A O 1
ATOM 2693 N N . CYS A 1 336 ? 13.323 17.287 -40.437 1.00 54.06 336 CYS A N 1
ATOM 2694 C CA . CYS A 1 336 ? 12.711 18.242 -39.483 1.00 54.06 336 CYS A CA 1
ATOM 2695 C C . CYS A 1 336 ? 13.716 18.906 -38.524 1.00 54.06 336 CYS A C 1
ATOM 2697 O O . CYS A 1 336 ? 14.635 18.252 -38.037 1.00 54.06 336 CYS A O 1
ATOM 2699 N N . THR A 1 337 ? 13.498 20.193 -38.223 1.00 57.44 337 THR A N 1
ATOM 2700 C CA . THR A 1 337 ? 14.350 21.012 -37.330 1.00 57.44 337 THR A CA 1
ATOM 2701 C C . THR A 1 337 ? 13.826 21.097 -35.887 1.00 57.44 337 THR A C 1
ATOM 2703 O O . THR A 1 337 ? 14.569 21.498 -34.994 1.00 57.44 337 THR A O 1
ATOM 2706 N N . GLU A 1 338 ? 12.560 20.744 -35.637 1.00 61.97 338 GLU A N 1
ATOM 2707 C CA . GLU A 1 338 ? 11.962 20.776 -34.291 1.00 61.97 338 GLU A CA 1
ATOM 2708 C C . GLU A 1 338 ? 12.160 19.449 -33.528 1.00 61.97 338 GLU A C 1
ATOM 2710 O O . GLU A 1 338 ? 12.211 18.388 -34.158 1.00 61.97 338 GLU A O 1
ATOM 2715 N N . PRO A 1 339 ? 12.248 19.468 -32.180 1.00 67.56 339 PRO A N 1
ATOM 2716 C CA . PRO A 1 339 ? 12.306 18.252 -31.369 1.00 67.56 339 PRO A CA 1
ATOM 2717 C C . PRO A 1 339 ? 11.070 17.369 -31.570 1.00 67.56 339 PRO A C 1
ATOM 2719 O O . PRO A 1 339 ? 9.937 17.854 -31.576 1.00 67.56 339 PRO A O 1
ATOM 2722 N N . PHE A 1 340 ? 11.266 16.053 -31.682 1.00 73.12 340 PHE A N 1
ATOM 2723 C CA . PHE A 1 340 ? 10.175 15.130 -32.008 1.00 73.12 340 PHE A CA 1
ATOM 2724 C C . PHE A 1 340 ? 9.026 15.198 -30.988 1.00 73.12 340 PHE A C 1
ATOM 2726 O O . PHE A 1 340 ? 7.855 15.235 -31.369 1.00 73.12 340 PHE A O 1
ATOM 2733 N N . GLU A 1 341 ? 9.359 15.293 -29.700 1.00 74.44 341 GLU A N 1
ATOM 2734 C CA . GLU A 1 341 ? 8.421 15.431 -28.582 1.00 74.44 341 GLU A CA 1
ATOM 2735 C C . GLU A 1 341 ? 7.526 16.684 -28.627 1.00 74.44 341 GLU A C 1
ATOM 2737 O O . GLU A 1 341 ? 6.497 16.696 -27.956 1.00 74.44 341 GLU A O 1
ATOM 2742 N N . ASP A 1 342 ? 7.869 17.711 -29.412 1.00 72.62 342 ASP A N 1
ATOM 2743 C CA . ASP A 1 342 ? 7.043 18.915 -29.606 1.00 72.62 342 ASP A CA 1
ATOM 2744 C C . ASP A 1 342 ? 6.065 18.791 -30.792 1.00 72.62 342 ASP A C 1
ATOM 2746 O O . ASP A 1 342 ? 5.015 19.444 -30.826 1.00 72.62 342 ASP A O 1
ATOM 2750 N N . THR A 1 343 ? 6.365 17.899 -31.742 1.00 72.31 343 THR A N 1
ATOM 2751 C CA . THR A 1 343 ? 5.534 17.650 -32.937 1.00 72.31 343 THR A CA 1
ATOM 2752 C C . THR A 1 343 ? 4.366 16.687 -32.677 1.00 72.31 343 THR A C 1
ATOM 2754 O O . THR A 1 343 ? 3.358 16.712 -33.385 1.00 72.31 343 THR A O 1
ATOM 2757 N N . VAL A 1 344 ? 4.471 15.842 -31.647 1.00 71.06 344 VAL A N 1
ATOM 2758 C CA . VAL A 1 344 ? 3.555 14.723 -31.381 1.00 71.06 344 VAL A CA 1
ATOM 2759 C C . VAL A 1 344 ? 2.393 15.138 -30.472 1.00 71.06 344 VAL A C 1
ATOM 2761 O O . VAL A 1 344 ? 2.578 15.370 -29.281 1.00 71.06 344 VAL A O 1
ATOM 2764 N N . LYS A 1 345 ? 1.172 15.203 -31.025 1.00 76.00 345 LYS A N 1
ATOM 2765 C CA . LYS A 1 345 ? -0.024 15.725 -30.317 1.00 76.00 345 LYS A CA 1
ATOM 2766 C C . LYS A 1 345 ? -1.262 14.816 -30.358 1.00 76.00 345 LYS A C 1
ATOM 2768 O O . LYS A 1 345 ? -2.267 15.124 -29.722 1.00 76.00 345 LYS A O 1
ATOM 2773 N N . THR A 1 346 ? -1.202 13.696 -31.075 1.00 80.69 346 THR A N 1
ATOM 2774 C CA . THR A 1 346 ? -2.309 12.736 -31.244 1.00 80.69 346 THR A CA 1
ATOM 2775 C C . THR A 1 346 ? -1.805 11.304 -31.070 1.00 80.69 346 THR A C 1
ATOM 2777 O O . THR A 1 346 ? -0.695 11.023 -31.525 1.00 80.69 346 THR A O 1
ATOM 2780 N N . PRO A 1 347 ? -2.569 10.400 -30.428 1.00 84.25 347 PRO A N 1
ATOM 2781 C CA . PRO A 1 347 ? -2.178 8.998 -30.278 1.00 84.25 347 PRO A CA 1
ATOM 2782 C C . PRO A 1 347 ? -2.226 8.259 -31.618 1.00 84.25 347 PRO A C 1
ATOM 2784 O O . PRO A 1 347 ? -2.882 8.711 -32.555 1.00 84.25 347 PRO A O 1
ATOM 2787 N N . ASP A 1 348 ? -1.573 7.097 -31.690 1.00 81.44 348 ASP A N 1
ATOM 2788 C CA . ASP A 1 348 ? -1.597 6.268 -32.905 1.00 81.44 348 ASP A CA 1
ATOM 2789 C C . ASP A 1 348 ? -2.975 5.626 -33.157 1.00 81.44 348 ASP A C 1
ATOM 2791 O O . ASP A 1 348 ? -3.295 5.308 -34.296 1.00 81.44 348 ASP A O 1
ATOM 2795 N N . GLN A 1 349 ? -3.794 5.428 -32.114 1.00 80.88 349 GLN A N 1
ATOM 2796 C CA . GLN A 1 349 ? -5.159 4.914 -32.244 1.00 80.88 349 GLN A CA 1
ATOM 2797 C C . GLN A 1 349 ? -6.074 5.470 -31.151 1.00 80.88 349 GLN A C 1
ATOM 2799 O O . GLN A 1 349 ? -5.765 5.359 -29.965 1.00 80.88 349 GLN A O 1
ATOM 2804 N N . ASN A 1 350 ? -7.250 5.970 -31.533 1.00 83.69 350 ASN A N 1
ATOM 2805 C CA . ASN A 1 350 ? -8.287 6.360 -30.580 1.00 83.69 350 ASN A CA 1
ATOM 2806 C C . ASN A 1 350 ? -9.165 5.162 -30.171 1.00 83.69 350 ASN A C 1
ATOM 2808 O O . ASN A 1 350 ? -9.500 4.302 -30.986 1.00 83.69 350 ASN A O 1
ATOM 2812 N N . TRP A 1 351 ? -9.536 5.120 -28.890 1.00 86.50 351 TRP A N 1
ATOM 2813 C CA . TRP A 1 351 ? -10.353 4.070 -28.272 1.00 86.50 351 TRP A CA 1
ATOM 2814 C C . TRP A 1 351 ? -11.384 4.692 -27.328 1.00 86.50 351 TRP A C 1
ATOM 2816 O O . TRP A 1 351 ? -11.103 5.701 -26.680 1.00 86.50 351 TRP A O 1
ATOM 2826 N N . VAL A 1 352 ? -12.548 4.059 -27.196 1.00 87.25 352 VAL A N 1
ATOM 2827 C CA . VAL A 1 352 ? -13.622 4.476 -26.280 1.00 87.25 352 VAL A CA 1
ATOM 2828 C C . VAL A 1 352 ? -14.188 3.277 -25.517 1.00 87.25 352 VAL A C 1
ATOM 2830 O O . VAL A 1 352 ? -14.235 2.164 -26.036 1.00 87.25 352 VAL A O 1
ATOM 2833 N N . GLN A 1 353 ? -14.609 3.489 -24.268 1.00 89.31 353 GLN A N 1
ATOM 2834 C CA . GLN A 1 353 ? -15.298 2.478 -23.465 1.00 89.31 353 GLN A CA 1
ATOM 2835 C C . GLN A 1 353 ? -16.814 2.668 -23.549 1.00 89.31 353 GLN A C 1
ATOM 2837 O O . GLN A 1 353 ? -17.316 3.764 -23.307 1.00 89.31 353 GLN A O 1
ATOM 2842 N N . CYS A 1 354 ? -17.544 1.586 -23.818 1.00 90.56 354 CYS A N 1
ATOM 2843 C CA . CYS A 1 354 ? -19.002 1.583 -23.769 1.00 90.56 354 CYS A CA 1
ATOM 2844 C C . CYS A 1 354 ? -19.528 1.705 -22.328 1.00 90.56 354 CYS A C 1
ATOM 2846 O O . CYS A 1 354 ? -19.157 0.916 -21.457 1.00 90.56 354 CYS A O 1
ATOM 2848 N N . ASP A 1 355 ? -20.442 2.652 -22.105 1.00 88.69 355 ASP A N 1
ATOM 2849 C CA . ASP A 1 355 ? -21.074 2.924 -20.808 1.00 88.69 355 ASP A CA 1
ATOM 2850 C C . ASP A 1 355 ? -21.950 1.774 -20.271 1.00 88.69 355 ASP A C 1
ATOM 2852 O O . ASP A 1 355 ? -22.066 1.644 -19.053 1.00 88.69 355 ASP A O 1
ATOM 2856 N N . ASP A 1 356 ? -22.515 0.925 -21.139 1.00 87.88 356 ASP A N 1
ATOM 2857 C CA . ASP A 1 356 ? -23.368 -0.207 -20.735 1.00 87.88 356 ASP A CA 1
ATOM 2858 C C . ASP A 1 356 ? -22.566 -1.485 -20.460 1.00 87.88 356 ASP A C 1
ATOM 2860 O O . ASP A 1 356 ? -22.677 -2.094 -19.396 1.00 87.88 356 ASP A O 1
ATOM 2864 N N . CYS A 1 357 ? -21.768 -1.935 -21.436 1.00 88.62 357 CYS A N 1
ATOM 2865 C CA . CYS A 1 357 ? -21.121 -3.250 -21.385 1.00 88.62 357 CYS A CA 1
ATOM 2866 C C . CYS A 1 357 ? -19.658 -3.213 -20.928 1.00 88.62 357 CYS A C 1
ATOM 2868 O O . CYS A 1 357 ? -19.030 -4.267 -20.839 1.00 88.62 357 CYS A O 1
ATOM 2870 N N . MET A 1 358 ? -19.101 -2.023 -20.666 1.00 87.94 358 MET A N 1
ATOM 2871 C CA . MET A 1 358 ? -17.716 -1.803 -20.216 1.00 87.94 358 MET A CA 1
ATOM 2872 C C . MET A 1 358 ? -16.618 -2.297 -21.174 1.00 87.94 358 MET A C 1
ATOM 2874 O O . MET A 1 358 ? -15.437 -2.291 -20.808 1.00 87.94 358 MET A O 1
ATOM 2878 N N . LYS A 1 359 ? -16.988 -2.698 -22.397 1.00 89.50 359 LYS A N 1
ATOM 2879 C CA . LYS A 1 359 ? -16.046 -3.117 -23.440 1.00 89.50 359 LYS A CA 1
ATOM 2880 C C . LYS A 1 359 ? -15.385 -1.902 -24.085 1.00 89.50 359 LYS A C 1
ATOM 2882 O O . LYS A 1 359 ? -16.036 -0.870 -24.268 1.00 89.50 359 LYS A O 1
ATOM 2887 N N . TRP A 1 360 ? -14.114 -2.042 -24.433 1.00 88.31 360 TRP A N 1
ATOM 2888 C CA . TRP A 1 360 ? -13.371 -1.068 -25.228 1.00 88.31 360 TRP A CA 1
ATOM 2889 C C . TRP A 1 360 ? -13.583 -1.311 -26.724 1.00 88.31 360 TRP A C 1
ATOM 2891 O O . TRP A 1 360 ? -13.657 -2.454 -27.171 1.00 88.31 360 TRP A O 1
ATOM 2901 N N . ARG A 1 361 ? -13.712 -0.221 -27.483 1.00 89.69 361 ARG A N 1
ATOM 2902 C CA . ARG A 1 361 ? -13.947 -0.203 -28.929 1.00 89.69 361 ARG A CA 1
ATOM 2903 C C . ARG A 1 361 ? -12.943 0.720 -29.604 1.00 89.69 361 ARG A C 1
ATOM 2905 O O . ARG A 1 361 ? -12.685 1.818 -29.097 1.00 89.69 361 ARG A O 1
ATOM 2912 N N . LYS A 1 362 ? -12.388 0.278 -30.726 1.00 88.69 362 LYS A N 1
ATOM 2913 C CA . LYS A 1 362 ? -11.516 1.068 -31.591 1.00 88.69 362 LYS A CA 1
ATOM 2914 C C . LYS A 1 362 ? -12.348 2.103 -32.348 1.00 88.69 362 LYS A C 1
ATOM 2916 O O . LYS A 1 362 ? -13.477 1.835 -32.755 1.00 88.69 362 LYS A O 1
ATOM 2921 N N . LEU A 1 363 ? -11.802 3.303 -32.513 1.00 85.38 363 LEU A N 1
ATOM 2922 C CA . LEU A 1 363 ? -12.401 4.364 -33.322 1.00 85.38 363 LEU A CA 1
ATOM 2923 C C . LEU A 1 363 ? -11.635 4.496 -34.645 1.00 85.38 363 LEU A C 1
ATOM 2925 O O . LEU A 1 363 ? -10.403 4.399 -34.615 1.00 85.38 363 LEU A O 1
ATOM 2929 N N . PRO A 1 364 ? -12.325 4.753 -35.775 1.00 82.31 364 PRO A N 1
ATOM 2930 C CA . PRO A 1 364 ? -11.677 5.082 -37.038 1.00 82.31 364 PRO A CA 1
ATOM 2931 C C . PRO A 1 364 ? -10.716 6.264 -36.938 1.00 82.31 364 PRO A C 1
ATOM 2933 O O . PRO A 1 364 ? -10.910 7.198 -36.152 1.00 82.31 364 PRO A O 1
ATOM 2936 N N . ASP A 1 365 ? -9.713 6.239 -37.806 1.00 75.88 365 ASP A N 1
ATOM 2937 C CA . ASP A 1 365 ? -8.698 7.278 -37.893 1.00 75.88 365 ASP A CA 1
ATOM 2938 C C . ASP A 1 365 ? -9.334 8.640 -38.227 1.00 75.88 365 ASP A C 1
ATOM 2940 O O . ASP A 1 365 ? -10.261 8.748 -39.031 1.00 75.88 365 ASP A O 1
ATOM 2944 N N . GLY A 1 366 ? -8.847 9.697 -37.573 1.00 70.06 366 GLY A N 1
ATOM 2945 C CA . GLY A 1 366 ? -9.379 11.058 -37.704 1.00 70.06 366 GLY A CA 1
ATOM 2946 C C . GLY A 1 366 ? -10.541 11.412 -36.764 1.00 70.06 366 GLY A C 1
ATOM 2947 O O . GLY A 1 366 ? -10.796 12.599 -36.569 1.00 70.06 366 GLY A O 1
ATOM 2948 N N . ILE A 1 367 ? -11.203 10.444 -36.114 1.00 76.38 367 ILE A N 1
ATOM 2949 C CA . ILE A 1 367 ? -12.204 10.741 -35.073 1.00 76.38 367 ILE A CA 1
ATOM 2950 C C . ILE A 1 367 ? -11.491 11.021 -33.746 1.00 76.38 367 ILE A C 1
ATOM 2952 O O . ILE A 1 367 ? -10.939 10.110 -33.129 1.00 76.38 367 ILE A O 1
ATOM 2956 N N . ASP A 1 368 ? -11.517 12.273 -33.281 1.00 72.94 368 ASP A N 1
ATOM 2957 C CA . ASP A 1 368 ? -11.012 12.651 -31.954 1.00 72.94 368 ASP A CA 1
ATOM 2958 C C . ASP A 1 368 ? -11.969 12.168 -30.853 1.00 72.94 368 ASP A C 1
ATOM 2960 O O . ASP A 1 368 ? -13.137 12.561 -30.799 1.00 72.94 368 ASP A O 1
ATOM 2964 N N . ALA A 1 369 ? -11.455 11.355 -29.927 1.00 77.94 369 ALA A N 1
ATOM 2965 C CA . ALA A 1 369 ? -12.208 10.866 -28.775 1.00 77.94 369 ALA A CA 1
ATOM 2966 C C . ALA A 1 369 ? -12.775 12.002 -27.897 1.00 77.94 369 ALA A C 1
ATOM 2968 O O . ALA A 1 369 ? -13.809 11.812 -27.262 1.00 77.94 369 ALA A O 1
ATOM 2969 N N . LYS A 1 370 ? -12.157 13.195 -27.892 1.00 76.50 370 LYS A N 1
ATOM 2970 C CA . LYS A 1 370 ? -12.649 14.377 -27.152 1.00 76.50 370 LYS A CA 1
ATOM 2971 C C . LYS A 1 370 ? -13.930 14.981 -27.733 1.00 76.50 370 LYS A C 1
ATOM 2973 O O . LYS A 1 370 ? -14.602 15.741 -27.042 1.00 76.50 370 LYS A O 1
ATOM 2978 N N . GLN A 1 371 ? -14.252 14.682 -28.992 1.00 81.62 371 GLN A N 1
ATOM 2979 C CA . GLN A 1 371 ? -15.462 15.168 -29.666 1.00 81.62 371 GLN A CA 1
ATOM 2980 C C . GLN A 1 371 ? -16.650 14.207 -29.493 1.00 81.62 371 GLN A C 1
ATOM 2982 O O . GLN A 1 371 ? -17.763 14.511 -29.925 1.00 81.62 371 GLN A O 1
ATOM 2987 N N . LEU A 1 372 ? -16.437 13.051 -28.854 1.00 84.38 372 LEU A N 1
ATOM 2988 C CA . LEU A 1 372 ? -17.501 12.100 -28.563 1.00 84.38 372 LEU A CA 1
ATOM 2989 C C . LEU A 1 372 ? -18.435 12.600 -27.445 1.00 84.38 372 LEU A C 1
ATOM 2991 O O . LEU A 1 372 ? -18.025 13.347 -26.555 1.00 84.38 372 LEU A O 1
ATOM 2995 N N . PRO A 1 373 ? -19.707 12.162 -27.446 1.00 86.25 373 PRO A N 1
ATOM 2996 C CA . PRO A 1 373 ? -20.632 12.461 -26.362 1.00 86.25 373 PRO A CA 1
ATOM 2997 C C . PRO A 1 373 ? -20.171 11.849 -25.029 1.00 86.25 373 PRO A C 1
ATOM 2999 O O . PRO A 1 373 ? -19.617 10.753 -24.982 1.00 86.25 373 PRO A O 1
ATOM 3002 N N . LYS A 1 374 ? -20.489 12.533 -23.918 1.00 81.31 374 LYS A N 1
ATOM 3003 C CA . LYS A 1 374 ? -20.103 12.146 -22.539 1.00 81.31 374 LYS A CA 1
ATOM 3004 C C . LYS A 1 374 ? -20.528 10.730 -22.118 1.00 81.31 374 LYS A C 1
ATOM 3006 O O . LYS A 1 374 ? -19.958 10.174 -21.179 1.00 81.31 374 LYS A O 1
ATOM 3011 N N . LYS A 1 375 ? -21.554 10.181 -22.772 1.00 86.12 375 LYS A N 1
ATOM 3012 C CA . LYS A 1 375 ? -21.912 8.762 -22.730 1.00 86.12 375 LYS A CA 1
ATOM 3013 C C . LYS A 1 375 ? -21.791 8.202 -24.135 1.00 86.12 375 LYS A C 1
ATOM 3015 O O . LYS A 1 375 ? -22.319 8.810 -25.066 1.00 86.12 375 LYS A O 1
ATOM 3020 N N . TRP A 1 376 ? -21.151 7.049 -24.262 1.00 90.94 376 TRP A N 1
ATOM 3021 C CA . TRP A 1 376 ? -20.953 6.381 -25.540 1.00 90.94 376 TRP A CA 1
ATOM 3022 C C . TRP A 1 376 ? -21.310 4.898 -25.427 1.00 90.94 376 TRP A C 1
ATOM 3024 O O . TRP A 1 376 ? -20.998 4.233 -24.437 1.00 90.94 376 TRP A O 1
ATOM 3034 N N . PHE A 1 377 ? -21.971 4.362 -26.449 1.00 93.62 377 PHE A N 1
ATOM 3035 C CA . PHE A 1 377 ? -22.511 3.004 -26.448 1.00 93.62 377 PHE A CA 1
ATOM 3036 C C . PHE A 1 377 ? -22.073 2.247 -27.700 1.00 93.62 377 PHE A C 1
ATOM 3038 O O . PHE A 1 377 ? -21.896 2.863 -28.747 1.00 93.62 377 PHE A O 1
ATOM 3045 N N . CYS A 1 378 ? -21.965 0.912 -27.636 1.00 94.25 378 CYS A N 1
ATOM 3046 C CA . CYS A 1 378 ? -21.554 0.116 -28.803 1.00 94.25 378 CYS A CA 1
ATOM 3047 C C . CYS A 1 378 ? -22.443 0.382 -30.031 1.00 94.25 378 CYS A C 1
ATOM 3049 O O . CYS A 1 378 ? -21.925 0.466 -31.136 1.00 94.25 378 CYS A O 1
ATOM 3051 N N . HIS A 1 379 ? -23.746 0.632 -29.850 1.00 93.38 379 HIS A N 1
ATOM 3052 C CA . HIS A 1 379 ? -24.661 0.948 -30.957 1.00 93.38 379 HIS A CA 1
ATOM 3053 C C . HIS A 1 379 ? -24.356 2.275 -31.680 1.00 93.38 379 HIS A C 1
ATOM 3055 O O . HIS A 1 379 ? -24.939 2.552 -32.726 1.00 93.38 379 HIS A O 1
ATOM 3061 N N . MET A 1 380 ? -23.465 3.102 -31.126 1.00 91.94 380 MET A N 1
ATOM 3062 C CA . MET A 1 380 ? -22.945 4.333 -31.728 1.00 91.94 380 MET A CA 1
ATOM 3063 C C . MET A 1 380 ? -21.645 4.094 -32.510 1.00 91.94 380 MET A C 1
ATOM 3065 O O . MET A 1 380 ? -21.088 5.038 -33.068 1.00 91.94 380 MET A O 1
ATOM 3069 N N . ASN A 1 381 ? -21.133 2.859 -32.534 1.00 91.12 381 ASN A N 1
ATOM 3070 C CA . ASN A 1 381 ? -19.921 2.526 -33.262 1.00 91.12 381 ASN A CA 1
ATOM 3071 C C . ASN A 1 381 ? -20.156 2.598 -34.773 1.00 91.12 381 ASN A C 1
ATOM 3073 O O . ASN A 1 381 ? -21.096 2.012 -35.315 1.00 91.12 381 ASN A O 1
ATOM 3077 N N . SER A 1 382 ? -19.265 3.307 -35.457 1.00 87.88 382 SER A N 1
ATOM 3078 C CA . SER A 1 382 ? -19.243 3.367 -36.917 1.00 87.88 382 SER A CA 1
ATOM 3079 C C . SER A 1 382 ? -18.877 2.015 -37.538 1.00 87.88 382 SER A C 1
ATOM 3081 O O . SER A 1 382 ? -19.448 1.676 -38.573 1.00 87.88 382 SER A O 1
ATOM 3083 N N . ASP A 1 383 ? -18.059 1.193 -36.874 1.00 87.06 383 ASP A N 1
ATOM 3084 C CA . ASP A 1 383 ? -17.779 -0.184 -37.294 1.00 87.06 383 ASP A CA 1
ATOM 3085 C C . ASP A 1 383 ? -18.998 -1.102 -37.040 1.00 87.06 383 ASP A C 1
ATOM 3087 O O . ASP A 1 383 ? -19.430 -1.227 -35.888 1.00 87.06 383 ASP A O 1
ATOM 3091 N N . PRO A 1 384 ? -19.579 -1.751 -38.073 1.00 87.94 384 PRO A N 1
ATOM 3092 C CA . PRO A 1 384 ? -20.674 -2.706 -37.906 1.00 87.94 384 PRO A CA 1
ATOM 3093 C C . PRO A 1 384 ? -20.313 -3.971 -37.109 1.00 87.94 384 PRO A C 1
ATOM 3095 O O . PRO A 1 384 ? -21.211 -4.544 -36.496 1.00 87.94 384 PRO A O 1
ATOM 3098 N N . GLN A 1 385 ? -19.050 -4.419 -37.111 1.00 88.44 385 GLN A N 1
ATOM 3099 C CA . GLN A 1 385 ? -18.617 -5.668 -36.458 1.00 88.44 385 GLN A CA 1
ATOM 3100 C C . GLN A 1 385 ? -18.611 -5.578 -34.929 1.00 88.44 385 GLN A C 1
ATOM 3102 O O . GLN A 1 385 ? -18.704 -6.596 -34.246 1.00 88.44 385 GLN A O 1
ATOM 3107 N N . PHE A 1 386 ? -18.521 -4.357 -34.398 1.00 90.75 386 PHE A N 1
ATOM 3108 C CA . PHE A 1 386 ? -18.444 -4.082 -32.964 1.00 90.75 386 PHE A CA 1
ATOM 3109 C C . PHE A 1 386 ? -19.519 -3.079 -32.520 1.00 90.75 386 PHE A C 1
ATOM 3111 O O . PHE A 1 386 ? -19.299 -2.267 -31.610 1.00 90.75 386 PHE A O 1
ATOM 3118 N N . ARG A 1 387 ? -20.678 -3.116 -33.195 1.00 93.00 387 ARG A N 1
ATOM 3119 C CA . ARG A 1 387 ? -21.819 -2.217 -32.968 1.00 93.00 387 ARG A CA 1
ATOM 3120 C C . ARG A 1 387 ? -22.788 -2.718 -31.888 1.00 93.00 387 ARG A C 1
ATOM 3122 O O . ARG A 1 387 ? -23.696 -1.997 -31.491 1.00 93.00 387 ARG A O 1
ATOM 3129 N N . SER A 1 388 ? -22.607 -3.919 -31.349 1.00 93.19 388 SER A N 1
ATOM 3130 C CA . SER A 1 388 ? -23.417 -4.447 -30.252 1.00 93.19 388 SER A CA 1
ATOM 3131 C C . SER A 1 388 ? -22.604 -4.661 -28.972 1.00 93.19 388 SER A C 1
ATOM 3133 O O . SER A 1 388 ? -21.382 -4.832 -28.954 1.00 93.19 388 SER A O 1
ATOM 3135 N N . CYS A 1 389 ? -23.319 -4.648 -27.849 1.00 93.25 389 CYS A N 1
ATOM 3136 C CA . CYS A 1 389 ? -22.790 -5.018 -26.540 1.00 93.25 389 CYS A CA 1
ATOM 3137 C C . CYS A 1 389 ? -22.547 -6.536 -26.418 1.00 93.25 389 CYS A C 1
ATOM 3139 O O . CYS A 1 389 ? -21.780 -6.957 -25.547 1.00 93.25 389 CYS A O 1
ATOM 3141 N N . SER A 1 390 ? -23.156 -7.359 -27.286 1.00 92.19 390 SER A N 1
ATOM 3142 C CA . SER A 1 390 ? -22.873 -8.800 -27.400 1.00 92.19 390 SER A CA 1
ATOM 3143 C C . SER A 1 390 ? -21.452 -9.064 -27.887 1.00 92.19 390 SER A C 1
ATOM 3145 O O . SER A 1 390 ? -20.745 -9.867 -27.278 1.00 92.19 390 SER A O 1
ATOM 3147 N N . ASP A 1 391 ? -21.024 -8.337 -28.917 1.00 90.62 391 ASP A N 1
ATOM 3148 C CA . ASP A 1 391 ? -19.827 -8.626 -29.713 1.00 90.62 391 ASP A CA 1
ATOM 3149 C C . ASP A 1 391 ? -18.581 -8.589 -28.836 1.00 90.62 391 ASP A C 1
ATOM 3151 O O . ASP A 1 391 ? -18.469 -7.724 -27.956 1.00 90.62 391 ASP A O 1
ATOM 3155 N N . GLU A 1 392 ? -17.661 -9.531 -29.022 1.00 88.06 392 GLU A N 1
ATOM 3156 C CA . GLU A 1 392 ? -16.473 -9.646 -28.175 1.00 88.06 392 GLU A CA 1
ATOM 3157 C C . GLU A 1 392 ? -15.646 -8.354 -28.187 1.00 88.06 392 GLU A C 1
ATOM 3159 O O . GLU A 1 392 ? -15.731 -7.547 -29.113 1.00 88.06 392 GLU A O 1
ATOM 3164 N N . GLU A 1 393 ? -14.918 -8.094 -27.101 1.00 87.75 393 GLU A N 1
ATOM 3165 C CA . GLU A 1 393 ? -13.994 -6.960 -27.073 1.00 87.75 393 GLU A CA 1
ATOM 3166 C C . GLU A 1 393 ? -12.860 -7.224 -28.062 1.00 87.75 393 GLU A C 1
ATOM 3168 O O . GLU A 1 393 ? -12.320 -8.329 -28.086 1.00 87.75 393 GLU A O 1
ATOM 3173 N N . GLU A 1 394 ? -12.509 -6.218 -28.864 1.00 86.06 394 GLU A N 1
ATOM 3174 C CA . GLU A 1 394 ? -11.401 -6.325 -29.808 1.00 86.06 394 GLU A CA 1
ATOM 3175 C C . GLU A 1 394 ? -10.129 -6.728 -29.060 1.00 86.06 394 GLU A C 1
ATOM 3177 O O . GLU A 1 394 ? -9.710 -6.056 -28.110 1.00 86.06 394 GLU A O 1
ATOM 3182 N N . ALA A 1 395 ? -9.512 -7.832 -29.484 1.00 72.50 395 ALA A N 1
ATOM 3183 C CA . ALA A 1 395 ? -8.207 -8.206 -28.975 1.00 72.50 395 ALA A CA 1
ATOM 3184 C C . ALA A 1 395 ? -7.215 -7.070 -29.261 1.00 72.50 395 ALA A C 1
ATOM 3186 O O . ALA A 1 395 ? -7.224 -6.468 -30.335 1.00 72.50 395 ALA A O 1
ATOM 3187 N N . GLU A 1 396 ? -6.334 -6.776 -28.305 1.00 66.00 396 GLU A N 1
ATOM 3188 C CA . GLU A 1 396 ? -5.181 -5.936 -28.612 1.00 66.00 396 GLU A CA 1
ATOM 3189 C C . GLU A 1 396 ? -4.369 -6.614 -29.717 1.00 66.00 396 GLU A C 1
ATOM 3191 O O . GLU A 1 396 ? -4.088 -7.806 -29.594 1.00 66.00 396 GLU A O 1
ATOM 3196 N N . ASP A 1 397 ? -3.982 -5.849 -30.749 1.00 61.81 397 ASP A N 1
ATOM 3197 C CA . ASP A 1 397 ? -3.169 -6.332 -31.875 1.00 61.81 397 ASP A CA 1
ATOM 3198 C C . ASP A 1 397 ? -2.072 -7.277 -31.365 1.00 61.81 397 ASP A C 1
ATOM 3200 O O . ASP A 1 397 ? -1.393 -6.943 -30.381 1.00 61.81 397 ASP A O 1
ATOM 3204 N N . SER A 1 398 ? -1.928 -8.452 -31.984 1.00 45.81 398 SER A N 1
ATOM 3205 C CA . SER A 1 398 ? -1.048 -9.506 -31.475 1.00 45.81 398 SER A CA 1
ATOM 3206 C C . SER A 1 398 ? 0.392 -9.004 -31.347 1.00 45.81 398 SER A C 1
ATOM 3208 O O . SER A 1 398 ? 0.854 -8.187 -32.146 1.00 45.81 398 SER A O 1
ATOM 3210 N N . ASP A 1 399 ? 1.159 -9.539 -30.392 1.00 44.88 399 ASP A N 1
ATOM 3211 C CA . ASP A 1 399 ? 2.586 -9.203 -30.214 1.00 44.88 399 ASP A CA 1
ATOM 3212 C C . ASP A 1 399 ? 3.474 -9.616 -31.422 1.00 44.88 399 ASP A C 1
ATOM 3214 O O . ASP A 1 399 ? 4.685 -9.357 -31.434 1.00 44.88 399 ASP A O 1
ATOM 3218 N N . GLY A 1 400 ? 2.881 -10.262 -32.436 1.00 41.91 400 GLY A N 1
ATOM 3219 C CA . GLY A 1 400 ? 3.465 -10.510 -33.757 1.00 41.91 400 GLY A CA 1
ATOM 3220 C C . GLY A 1 400 ? 3.136 -9.469 -34.839 1.00 41.91 400 GLY A C 1
ATOM 3221 O O . GLY A 1 400 ? 3.930 -9.335 -35.767 1.00 41.91 400 GLY A O 1
ATOM 3222 N N . ASP A 1 401 ? 2.031 -8.723 -34.719 1.00 43.53 401 ASP A N 1
ATOM 3223 C CA . ASP A 1 401 ? 1.489 -7.877 -35.801 1.00 43.53 401 ASP A CA 1
ATOM 3224 C C . ASP A 1 401 ? 1.941 -6.410 -35.714 1.00 43.53 401 ASP A C 1
ATOM 3226 O O . ASP A 1 401 ? 1.983 -5.702 -36.721 1.00 43.53 401 ASP A O 1
ATOM 3230 N N . GLN A 1 402 ? 2.321 -5.934 -34.522 1.00 51.06 402 GLN A N 1
ATOM 3231 C CA . GLN A 1 402 ? 2.908 -4.599 -34.360 1.00 51.06 402 GLN A CA 1
ATOM 3232 C C . GLN A 1 402 ? 4.424 -4.618 -34.643 1.00 51.06 402 GLN A C 1
ATOM 3234 O O . GLN A 1 402 ? 5.127 -5.539 -34.211 1.00 51.06 402 GLN A O 1
ATOM 3239 N N . PRO A 1 403 ? 4.978 -3.598 -35.330 1.00 51.59 403 PRO A N 1
ATOM 3240 C CA . PRO A 1 403 ? 6.382 -3.595 -35.719 1.00 51.59 403 PRO A CA 1
ATOM 3241 C C . PRO A 1 403 ? 7.292 -3.581 -34.487 1.00 51.59 403 PRO A C 1
ATOM 3243 O O . PRO A 1 403 ? 7.312 -2.624 -33.718 1.00 51.59 403 PRO A O 1
ATOM 3246 N N . LYS A 1 404 ? 8.125 -4.613 -34.329 1.00 58.19 404 LYS A N 1
ATOM 3247 C CA . LYS A 1 404 ? 9.276 -4.547 -33.416 1.00 58.19 404 LYS A CA 1
ATOM 3248 C C . LYS A 1 404 ? 10.266 -3.534 -33.979 1.00 58.19 404 LYS A C 1
ATOM 3250 O O . LYS A 1 404 ? 10.636 -3.620 -35.152 1.00 58.19 404 LYS A O 1
ATOM 3255 N N . TYR A 1 405 ? 10.706 -2.580 -33.159 1.00 60.78 405 TYR A N 1
ATOM 3256 C CA . TYR A 1 405 ? 11.680 -1.590 -33.609 1.00 60.78 405 TYR A CA 1
ATOM 3257 C C . TYR A 1 405 ? 12.993 -2.315 -33.959 1.00 60.78 405 TYR A C 1
ATOM 3259 O O . TYR A 1 405 ? 13.618 -2.981 -33.129 1.00 60.78 405 TYR A O 1
ATOM 3267 N N . GLN A 1 406 ? 13.390 -2.253 -35.229 1.00 57.94 406 GLN A N 1
ATOM 3268 C CA . GLN A 1 406 ? 14.696 -2.750 -35.650 1.00 57.94 406 GLN A CA 1
ATOM 3269 C C . GLN A 1 406 ? 15.753 -1.798 -35.093 1.00 57.94 406 GLN A C 1
ATOM 3271 O O . GLN A 1 406 ? 15.514 -0.603 -35.014 1.00 57.94 406 GLN A O 1
ATOM 3276 N N . LYS A 1 407 ? 16.923 -2.293 -34.677 1.00 69.12 407 LYS A N 1
ATOM 3277 C CA . LYS A 1 407 ? 17.990 -1.430 -34.132 1.00 69.12 407 LYS A CA 1
ATOM 3278 C C . LYS A 1 407 ? 18.821 -0.858 -35.281 1.00 69.12 407 LYS A C 1
ATOM 3280 O O . LYS A 1 407 ? 20.018 -1.130 -35.375 1.00 69.12 407 LYS A O 1
ATOM 3285 N N . THR A 1 408 ? 18.163 -0.138 -36.184 1.00 68.31 408 THR A N 1
ATOM 3286 C CA . THR A 1 408 ? 18.691 0.299 -37.485 1.00 68.31 408 THR A CA 1
ATOM 3287 C C . THR A 1 408 ? 19.913 1.190 -37.292 1.00 68.31 408 THR A C 1
ATOM 3289 O O . THR A 1 408 ? 20.955 0.973 -37.913 1.00 68.31 408 THR A O 1
ATOM 3292 N N . TYR A 1 409 ? 19.857 2.076 -36.294 1.00 66.50 409 TYR A N 1
ATOM 3293 C CA . TYR A 1 409 ? 20.993 2.904 -35.890 1.00 66.50 409 TYR A CA 1
ATOM 3294 C C . TYR A 1 409 ? 22.263 2.082 -35.550 1.00 66.50 409 TYR A C 1
ATOM 3296 O O . TYR A 1 409 ? 23.370 2.497 -35.890 1.00 66.50 409 TYR A O 1
ATOM 3304 N N . LYS A 1 410 ? 22.139 0.877 -34.957 1.00 72.12 410 LYS A N 1
ATOM 3305 C CA . LYS A 1 410 ? 23.291 -0.001 -34.647 1.00 72.12 410 LYS A CA 1
ATOM 3306 C C . LYS A 1 410 ? 23.927 -0.606 -35.904 1.00 72.12 410 LYS A C 1
ATOM 3308 O O . LYS A 1 410 ? 25.107 -0.957 -35.873 1.00 72.12 410 LYS A O 1
ATOM 3313 N N . GLN A 1 411 ? 23.176 -0.750 -36.998 1.00 66.31 411 GLN A N 1
ATOM 3314 C CA . GLN A 1 411 ? 23.730 -1.185 -38.284 1.00 66.31 411 GLN A CA 1
ATOM 3315 C C . GLN A 1 411 ? 24.555 -0.055 -38.912 1.00 66.31 411 GLN A C 1
ATOM 3317 O O . GLN A 1 411 ? 25.685 -0.291 -39.342 1.00 66.31 411 GLN A O 1
ATOM 3322 N N . GLN A 1 412 ? 24.056 1.185 -38.858 1.00 62.84 412 GLN A N 1
ATOM 3323 C CA . GLN A 1 412 ? 24.799 2.355 -39.327 1.00 62.84 412 GLN A CA 1
ATOM 3324 C C . GLN A 1 412 ? 26.035 2.661 -38.465 1.00 62.84 412 GLN A C 1
ATOM 3326 O O . GLN A 1 412 ? 27.084 2.947 -39.032 1.00 62.84 412 GLN A O 1
ATOM 3331 N N . GLU A 1 413 ? 25.980 2.531 -37.133 1.00 72.69 413 GLU A N 1
ATOM 3332 C CA . GLU A 1 413 ? 27.175 2.655 -36.275 1.00 72.69 413 GLU A CA 1
ATOM 3333 C C . GLU A 1 413 ? 28.262 1.633 -36.649 1.00 72.69 413 GLU A C 1
ATOM 3335 O O . GLU A 1 413 ? 29.447 1.966 -36.672 1.00 72.69 413 GLU A O 1
ATOM 3340 N N . ARG A 1 414 ? 27.879 0.385 -36.963 1.00 72.19 414 ARG A N 1
ATOM 3341 C CA . ARG A 1 414 ? 28.819 -0.637 -37.453 1.00 72.19 414 ARG A CA 1
ATOM 3342 C C . ARG A 1 414 ? 29.393 -0.256 -38.814 1.00 72.19 414 ARG A C 1
ATOM 3344 O O . ARG A 1 414 ? 30.602 -0.346 -38.993 1.00 72.19 414 ARG A O 1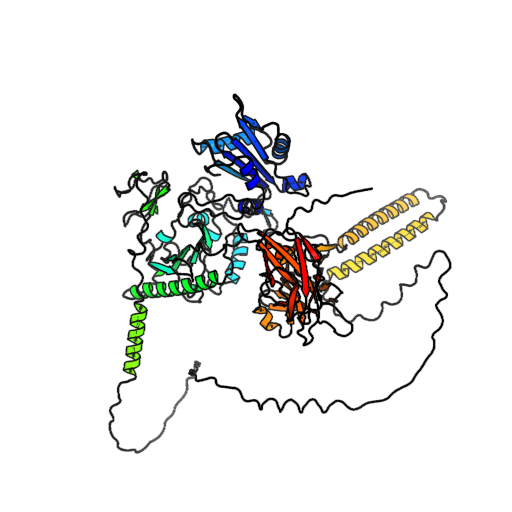
ATOM 3351 N N . HIS A 1 415 ? 28.558 0.210 -39.741 1.00 69.31 415 HIS A N 1
ATOM 3352 C CA . HIS A 1 415 ? 29.009 0.652 -41.059 1.00 69.31 415 HIS A CA 1
ATOM 3353 C C . HIS A 1 415 ? 29.950 1.867 -40.968 1.00 69.31 415 HIS A C 1
ATOM 3355 O O . HIS A 1 415 ? 30.996 1.876 -41.605 1.00 69.31 415 HIS A O 1
ATOM 3361 N N . GLN A 1 416 ? 29.659 2.849 -40.108 1.00 68.12 416 GLN A N 1
ATOM 3362 C CA . GLN A 1 416 ? 30.539 3.996 -39.856 1.00 68.12 416 GLN A CA 1
ATOM 3363 C C . GLN A 1 416 ? 31.863 3.599 -39.190 1.00 68.12 416 GLN A C 1
ATOM 3365 O O . GLN A 1 416 ? 32.897 4.152 -39.557 1.00 68.12 416 GLN A O 1
ATOM 3370 N N . LYS A 1 417 ? 31.865 2.627 -38.266 1.00 74.50 417 LYS A N 1
ATOM 3371 C CA . LYS A 1 417 ? 33.108 2.077 -37.694 1.00 74.50 417 LYS A CA 1
ATOM 3372 C C . LYS A 1 417 ? 33.953 1.367 -38.749 1.00 74.50 417 LYS A C 1
ATOM 3374 O O . LYS A 1 417 ? 35.121 1.705 -38.884 1.00 74.50 417 LYS A O 1
ATOM 3379 N N . LEU A 1 418 ? 33.350 0.505 -39.570 1.00 70.81 418 LEU A N 1
ATOM 3380 C CA . LEU A 1 418 ? 34.027 -0.140 -40.704 1.00 70.81 418 LEU A CA 1
ATOM 3381 C C . LEU A 1 418 ? 34.574 0.892 -41.710 1.00 70.81 418 LEU A C 1
ATOM 3383 O O . LEU A 1 418 ? 35.692 0.756 -42.197 1.00 70.81 418 LEU A O 1
ATOM 3387 N N . LEU A 1 419 ? 33.831 1.973 -41.978 1.00 66.88 419 LEU A N 1
ATOM 3388 C CA . LEU A 1 419 ? 34.286 3.089 -42.817 1.00 66.88 419 LEU A CA 1
ATOM 3389 C C . LEU A 1 419 ? 35.394 3.938 -42.170 1.00 66.88 419 LEU A C 1
ATOM 3391 O O . LEU A 1 419 ? 36.151 4.574 -42.902 1.00 66.88 419 LEU A O 1
ATOM 3395 N N . GLN A 1 420 ? 35.498 3.993 -40.838 1.00 67.62 420 GLN A N 1
ATOM 3396 C CA . GLN A 1 420 ? 36.620 4.629 -40.134 1.00 67.62 420 GLN A CA 1
ATOM 3397 C C . GLN A 1 420 ? 37.857 3.725 -40.109 1.00 67.62 420 GLN A C 1
ATOM 3399 O O . GLN A 1 420 ? 38.958 4.217 -40.337 1.00 67.62 420 GLN A O 1
ATOM 3404 N N . GLU A 1 421 ? 37.677 2.423 -39.894 1.00 67.06 421 GLU A N 1
ATOM 3405 C CA . GLU A 1 421 ? 38.744 1.417 -39.898 1.00 67.06 421 GLU A CA 1
ATOM 3406 C C . GLU A 1 421 ? 39.369 1.288 -41.298 1.00 67.06 421 GLU A C 1
ATOM 3408 O O . GLU A 1 421 ? 40.585 1.420 -41.434 1.00 67.06 421 GLU A O 1
ATOM 3413 N N . ASN A 1 422 ? 38.559 1.202 -42.362 1.00 61.09 422 ASN A N 1
ATOM 3414 C CA . ASN A 1 422 ? 39.054 1.229 -43.747 1.00 61.09 422 ASN A CA 1
ATOM 3415 C C . ASN A 1 422 ? 39.790 2.536 -44.096 1.00 61.09 422 ASN A C 1
ATOM 3417 O O . ASN A 1 422 ? 40.755 2.520 -44.858 1.00 61.09 422 ASN A O 1
ATOM 3421 N N . ARG A 1 423 ? 39.385 3.677 -43.518 1.00 57.59 423 ARG A N 1
ATOM 3422 C CA . ARG A 1 423 ? 40.049 4.978 -43.743 1.00 57.59 423 ARG A CA 1
ATOM 3423 C C . ARG A 1 423 ? 41.383 5.116 -42.994 1.00 57.59 423 ARG A C 1
ATOM 3425 O O . ARG A 1 423 ? 42.098 6.084 -43.221 1.00 57.59 423 ARG A O 1
ATOM 3432 N N . GLN A 1 424 ? 41.723 4.163 -42.123 1.00 55.72 424 GLN A N 1
ATOM 3433 C CA . GLN A 1 424 ? 43.018 4.068 -41.437 1.00 55.72 424 GLN A CA 1
ATOM 3434 C C . GLN A 1 424 ? 43.953 3.009 -42.057 1.00 55.72 424 GLN A C 1
ATOM 3436 O O . GLN A 1 424 ? 45.070 2.848 -41.573 1.00 55.72 424 GLN A O 1
ATOM 3441 N N . GLN A 1 425 ? 43.530 2.304 -43.117 1.00 51.28 425 GLN A N 1
ATOM 3442 C CA . GLN A 1 425 ? 44.293 1.210 -43.747 1.00 51.28 425 GLN A CA 1
ATOM 3443 C C . GLN A 1 425 ? 44.747 1.481 -45.197 1.00 51.28 425 GLN A C 1
ATOM 3445 O O . GLN A 1 425 ? 45.369 0.619 -45.814 1.00 51.28 425 GLN A O 1
ATOM 3450 N N . SER A 1 426 ? 44.491 2.667 -45.759 1.00 38.69 426 SER A N 1
ATOM 3451 C CA . SER A 1 426 ? 44.995 3.045 -47.090 1.00 38.69 426 SER A CA 1
ATOM 3452 C C . SER A 1 426 ? 46.510 3.342 -47.066 1.00 38.69 426 SER A C 1
ATOM 3454 O O . SER A 1 426 ? 46.914 4.220 -46.298 1.00 38.69 426 SER A O 1
ATOM 3456 N N . PRO A 1 427 ? 47.355 2.698 -47.900 1.00 43.22 427 PRO A N 1
ATOM 3457 C CA . PRO A 1 427 ? 48.802 2.933 -47.899 1.00 43.22 427 PRO A CA 1
ATOM 3458 C C . PRO A 1 427 ? 49.189 4.304 -48.471 1.00 43.22 427 PRO A C 1
ATOM 3460 O O . PRO A 1 427 ? 48.683 4.723 -49.512 1.00 43.22 427 PRO A O 1
ATOM 3463 N N . SER A 1 428 ? 50.158 4.972 -47.845 1.00 40.12 428 SER A N 1
ATOM 3464 C CA . SER A 1 428 ? 50.806 6.165 -48.401 1.00 40.12 428 SER A CA 1
ATOM 3465 C C . SER A 1 428 ? 51.787 5.784 -49.515 1.00 40.12 428 SER A C 1
ATOM 3467 O O . SER A 1 428 ? 52.755 5.065 -49.267 1.00 40.12 428 SER A O 1
ATOM 3469 N N . THR A 1 429 ? 51.571 6.300 -50.726 1.00 35.38 429 THR A N 1
ATOM 3470 C CA . THR A 1 429 ? 52.517 6.146 -51.847 1.00 35.38 429 THR A CA 1
ATOM 3471 C C . THR A 1 429 ? 53.724 7.078 -51.639 1.00 35.38 429 THR A C 1
ATOM 3473 O O . THR A 1 429 ? 53.508 8.241 -51.294 1.00 35.38 429 THR A O 1
ATOM 3476 N N . PRO A 1 430 ? 54.980 6.624 -51.817 1.00 44.59 430 PRO A N 1
ATOM 3477 C CA . PRO A 1 430 ? 56.160 7.459 -51.591 1.00 44.59 430 PRO A CA 1
ATOM 3478 C C . PRO A 1 430 ? 56.494 8.339 -52.807 1.00 44.59 430 PRO A C 1
ATOM 3480 O O . PRO A 1 430 ? 56.367 7.902 -53.949 1.00 44.59 430 PRO A O 1
ATOM 3483 N N . CYS A 1 431 ? 57.007 9.547 -52.561 1.00 28.92 431 CYS A N 1
ATOM 3484 C CA . CYS A 1 431 ? 57.683 10.371 -53.568 1.00 28.92 431 CYS A CA 1
ATOM 3485 C C . CYS A 1 431 ? 59.029 10.877 -53.017 1.00 28.92 431 CYS A C 1
ATOM 3487 O O . CYS A 1 431 ? 59.198 11.009 -51.805 1.00 28.92 431 CYS A O 1
ATOM 3489 N N . SER A 1 432 ? 59.999 11.067 -53.913 1.00 31.67 432 SER A N 1
ATOM 3490 C CA . SER A 1 432 ? 61.438 11.083 -53.608 1.00 31.67 432 SER A CA 1
ATOM 3491 C C . SER A 1 432 ? 62.004 12.433 -53.119 1.00 31.67 432 SER A C 1
ATOM 3493 O O . SER A 1 432 ? 61.365 13.475 -53.230 1.00 31.67 432 SER A O 1
ATOM 3495 N N . SER A 1 433 ? 63.246 12.369 -52.619 1.00 32.47 433 SER A N 1
ATOM 3496 C CA . SER A 1 433 ? 64.241 13.447 -52.399 1.00 32.47 433 SER A CA 1
ATOM 3497 C C . SER A 1 433 ? 64.341 14.463 -53.569 1.00 32.47 433 SER A C 1
ATOM 3499 O O . SER A 1 433 ? 63.911 14.146 -54.674 1.00 32.47 433 SER A O 1
ATOM 3501 N N . VAL A 1 434 ? 64.882 15.696 -53.449 1.00 31.77 434 VAL A N 1
ATOM 3502 C CA . VAL A 1 434 ? 66.218 16.121 -52.925 1.00 31.77 434 VAL A CA 1
ATOM 3503 C C . VAL A 1 434 ? 66.180 17.567 -52.273 1.00 31.77 434 VAL A C 1
ATOM 3505 O O . VAL A 1 434 ? 65.124 17.885 -51.739 1.00 31.77 434 VAL A O 1
ATOM 3508 N N . PRO A 1 435 ? 67.255 18.400 -52.110 1.00 36.94 435 PRO A N 1
ATOM 3509 C CA . PRO A 1 435 ? 67.801 18.803 -50.795 1.00 36.94 435 PRO A CA 1
ATOM 3510 C C . PRO A 1 435 ? 67.636 20.290 -50.352 1.00 36.94 435 PRO A C 1
ATOM 3512 O O . PRO A 1 435 ? 66.994 21.107 -51.000 1.00 36.94 435 PRO A O 1
ATOM 3515 N N . MET A 1 436 ? 68.260 20.614 -49.207 1.00 30.67 436 MET A N 1
ATOM 3516 C CA . MET A 1 436 ? 68.204 21.862 -48.413 1.00 30.67 436 MET A CA 1
ATOM 3517 C C . MET A 1 436 ? 68.889 23.104 -49.028 1.00 30.67 436 MET A C 1
ATOM 3519 O O . MET A 1 436 ? 69.816 22.953 -49.818 1.00 30.67 436 MET A O 1
ATOM 3523 N N . THR A 1 437 ? 68.523 24.314 -48.555 1.00 28.73 437 THR A N 1
ATOM 3524 C CA . THR A 1 437 ? 69.365 25.502 -48.175 1.00 28.73 437 THR A CA 1
ATOM 3525 C C . THR A 1 437 ? 68.424 26.686 -47.759 1.00 28.73 437 THR A C 1
ATOM 3527 O O . THR A 1 437 ? 67.230 26.410 -47.626 1.00 28.73 437 THR A O 1
ATOM 3530 N N . PRO A 1 438 ? 68.848 27.895 -47.293 1.00 36.00 438 PRO A N 1
ATOM 3531 C CA . PRO A 1 438 ? 68.573 28.275 -45.901 1.00 36.00 438 PRO A CA 1
ATOM 3532 C C . PRO A 1 438 ? 67.693 29.539 -45.720 1.00 36.00 438 PRO A C 1
ATOM 3534 O O . PRO A 1 438 ? 67.222 30.163 -46.666 1.00 36.00 438 PRO A O 1
ATOM 3537 N N . ARG A 1 439 ? 67.493 29.908 -44.447 1.00 28.86 439 ARG A N 1
ATOM 3538 C CA . ARG A 1 439 ? 66.795 31.109 -43.941 1.00 28.86 439 ARG A CA 1
ATOM 3539 C C . ARG A 1 439 ? 67.315 32.427 -44.551 1.00 28.86 439 ARG A C 1
ATOM 3541 O O . ARG A 1 439 ? 68.515 32.544 -44.794 1.00 28.86 439 ARG A O 1
ATOM 3548 N N . PRO A 1 440 ? 66.460 33.462 -44.615 1.00 34.44 440 PRO A N 1
ATOM 3549 C CA . PRO A 1 440 ? 66.804 34.706 -43.911 1.00 34.44 440 PRO A CA 1
ATOM 3550 C C . PRO A 1 440 ? 65.669 35.254 -43.018 1.00 34.44 440 PRO A C 1
ATOM 3552 O O . PRO A 1 440 ? 64.615 34.636 -42.867 1.00 34.44 440 PRO A O 1
ATOM 3555 N N . SER A 1 441 ? 65.964 36.359 -42.334 1.00 27.91 441 SER A N 1
ATOM 3556 C CA . SER A 1 441 ? 65.374 36.767 -41.051 1.00 27.91 441 SER A CA 1
ATOM 3557 C C . SER A 1 441 ? 64.349 37.913 -41.129 1.00 27.91 441 SER A C 1
ATOM 3559 O O . SER A 1 441 ? 64.318 38.642 -42.112 1.00 27.91 441 SER A O 1
ATOM 3561 N N . ASP A 1 442 ? 63.624 38.085 -40.015 1.00 28.56 442 ASP A N 1
ATOM 3562 C CA . ASP A 1 442 ? 63.069 39.330 -39.441 1.00 28.56 442 ASP A CA 1
ATOM 3563 C C . ASP A 1 442 ? 62.040 40.173 -40.231 1.00 28.56 442 ASP A C 1
ATOM 3565 O O . ASP A 1 442 ? 62.243 40.558 -41.376 1.00 28.56 442 ASP A O 1
ATOM 3569 N N . VAL A 1 443 ? 60.932 40.552 -39.573 1.00 30.02 443 VAL A N 1
ATOM 3570 C CA . VAL A 1 443 ? 60.759 41.843 -38.857 1.00 30.02 443 VAL A CA 1
ATOM 3571 C C . VAL A 1 443 ? 59.457 41.797 -38.012 1.00 30.02 443 VAL A C 1
ATOM 3573 O O . VAL A 1 443 ? 58.562 40.991 -38.255 1.00 30.02 443 VAL A O 1
ATOM 3576 N N . THR A 1 444 ? 59.408 42.620 -36.961 1.00 28.59 444 THR A N 1
ATOM 3577 C CA . THR A 1 444 ? 58.358 42.825 -35.933 1.00 28.59 444 THR A CA 1
ATOM 3578 C C . THR A 1 444 ? 56.979 43.257 -36.508 1.00 28.59 444 THR A C 1
ATOM 3580 O O . THR A 1 444 ? 56.907 43.729 -37.636 1.00 28.59 444 THR A O 1
ATOM 3583 N N . SER A 1 445 ? 55.827 43.215 -35.806 1.00 28.86 445 SER A N 1
ATOM 3584 C CA . SER A 1 445 ? 55.568 43.871 -34.502 1.00 28.86 445 SER A CA 1
ATOM 3585 C C . SER A 1 445 ? 54.210 43.523 -33.842 1.00 28.86 445 SER A C 1
ATOM 3587 O O . SER A 1 445 ? 53.225 43.328 -34.543 1.00 28.86 445 SER A O 1
ATOM 3589 N N . ALA A 1 446 ? 54.190 43.596 -32.502 1.00 29.09 446 ALA A N 1
ATOM 3590 C CA . ALA A 1 446 ? 53.112 44.037 -31.588 1.00 29.09 446 ALA A CA 1
ATOM 3591 C C . ALA A 1 446 ? 51.701 43.378 -31.572 1.00 29.09 446 ALA A C 1
ATOM 3593 O O . ALA A 1 446 ? 50.828 43.675 -32.379 1.00 29.09 446 ALA A O 1
ATOM 3594 N N . ASP A 1 447 ? 51.478 42.610 -30.499 1.00 28.28 447 ASP A N 1
ATOM 3595 C CA . ASP A 1 447 ? 50.389 42.728 -29.508 1.00 28.28 447 ASP A CA 1
ATOM 3596 C C . ASP A 1 447 ? 48.907 42.845 -29.918 1.00 28.28 447 ASP A C 1
ATOM 3598 O O . ASP A 1 447 ? 48.383 43.911 -30.235 1.00 28.28 447 ASP A O 1
ATOM 3602 N N . THR A 1 448 ? 48.151 41.789 -29.596 1.00 28.98 448 THR A N 1
ATOM 3603 C CA . THR A 1 448 ? 46.923 41.916 -28.786 1.00 28.98 448 THR A CA 1
ATOM 3604 C C . THR A 1 448 ? 46.773 40.657 -27.924 1.00 28.98 448 THR A C 1
ATOM 3606 O O . THR A 1 448 ? 46.826 39.545 -28.446 1.00 28.98 448 THR A O 1
ATOM 3609 N N . GLN A 1 449 ? 46.616 40.807 -26.606 1.00 28.55 449 GLN A N 1
ATOM 3610 C CA . GLN A 1 449 ? 46.293 39.690 -25.711 1.00 28.55 449 GLN A CA 1
ATOM 3611 C C . GLN A 1 449 ? 44.779 39.515 -25.619 1.00 28.55 449 GLN A C 1
ATOM 3613 O O . GLN A 1 449 ? 44.082 40.484 -25.336 1.00 28.55 449 GLN A O 1
ATOM 3618 N N . ASP A 1 450 ? 44.296 38.277 -25.728 1.00 26.23 450 ASP A N 1
ATOM 3619 C CA . ASP A 1 450 ? 43.081 37.878 -25.020 1.00 26.23 450 ASP A CA 1
ATOM 3620 C C . ASP A 1 450 ? 43.113 36.384 -24.658 1.00 26.23 450 ASP A C 1
ATOM 3622 O O . ASP A 1 450 ? 43.771 35.577 -25.322 1.00 26.23 450 ASP A O 1
ATOM 3626 N N . THR A 1 451 ? 42.467 36.011 -23.552 1.00 26.39 451 THR A N 1
ATOM 3627 C CA . THR A 1 451 ? 42.653 34.697 -22.907 1.00 26.39 451 THR A CA 1
ATOM 3628 C C . THR A 1 451 ? 41.506 33.719 -23.150 1.00 26.39 451 THR A C 1
ATOM 3630 O O . THR A 1 451 ? 40.365 33.987 -22.794 1.00 26.39 451 THR A O 1
ATOM 3633 N N . SER A 1 452 ? 41.817 32.507 -23.628 1.00 25.53 452 SER A N 1
ATOM 3634 C CA . SER A 1 452 ? 41.263 31.239 -23.101 1.00 25.53 452 SER A CA 1
ATOM 3635 C C . SER A 1 452 ? 41.746 30.015 -23.891 1.00 25.53 452 SER A C 1
ATOM 3637 O O . SER A 1 452 ? 41.811 30.053 -25.113 1.00 25.53 452 SER A O 1
ATOM 3639 N N . LEU A 1 453 ? 42.045 28.913 -23.187 1.00 27.70 453 LEU A N 1
ATOM 3640 C CA . LEU A 1 453 ? 41.462 27.571 -23.395 1.00 27.70 453 LEU A CA 1
ATOM 3641 C C . LEU A 1 453 ? 42.277 26.480 -22.690 1.00 27.70 453 LEU A C 1
ATOM 3643 O O . LEU A 1 453 ? 43.488 26.353 -22.844 1.00 27.70 453 LEU A O 1
ATOM 3647 N N . SER A 1 454 ? 41.565 25.636 -21.949 1.00 23.98 454 SER A N 1
ATOM 3648 C CA . SER A 1 454 ? 42.071 24.363 -21.444 1.00 23.98 454 SER A CA 1
ATOM 3649 C C . SER A 1 454 ? 41.831 23.257 -22.474 1.00 23.98 454 SER A C 1
ATOM 3651 O O . SER A 1 454 ? 40.797 23.241 -23.138 1.00 23.98 454 SER A O 1
ATOM 3653 N N . THR A 1 455 ? 42.739 22.283 -22.590 1.00 25.38 455 THR A N 1
ATOM 3654 C CA . THR A 1 455 ? 42.381 20.916 -23.022 1.00 25.38 455 THR A CA 1
ATOM 3655 C C . THR A 1 455 ? 43.454 19.888 -22.650 1.00 25.38 455 THR A C 1
ATOM 3657 O O . THR A 1 455 ? 44.653 20.142 -22.673 1.00 25.38 455 THR A O 1
ATOM 3660 N N . THR A 1 456 ? 42.987 18.694 -22.291 1.00 26.73 456 THR A N 1
ATOM 3661 C CA . THR A 1 456 ? 43.760 17.524 -21.838 1.00 26.73 456 THR A CA 1
ATOM 3662 C C . THR A 1 456 ? 44.292 16.642 -22.978 1.00 26.73 456 THR A C 1
ATOM 3664 O O . THR A 1 456 ? 43.609 16.523 -23.999 1.00 26.73 456 THR A O 1
ATOM 3667 N N . PRO A 1 457 ? 45.328 15.811 -22.742 1.00 26.84 457 PRO A N 1
ATOM 3668 C CA . PRO A 1 457 ? 45.582 14.605 -23.529 1.00 26.84 457 PRO A CA 1
ATOM 3669 C C . PRO A 1 457 ? 45.195 13.288 -22.813 1.00 26.84 457 PRO A C 1
ATOM 3671 O O . PRO A 1 457 ? 45.834 12.832 -21.872 1.00 26.84 457 PRO A O 1
ATOM 3674 N N . LYS A 1 458 ? 44.129 12.669 -23.336 1.00 25.59 458 LYS A N 1
ATOM 3675 C CA . LYS A 1 458 ? 43.897 11.228 -23.613 1.00 25.59 458 LYS A CA 1
ATOM 3676 C C . LYS A 1 458 ? 44.680 10.151 -22.819 1.00 25.59 458 LYS A C 1
ATOM 3678 O O . LYS A 1 458 ? 45.879 9.971 -22.993 1.00 25.59 458 LYS A O 1
ATOM 3683 N N . ARG A 1 459 ? 43.932 9.260 -22.145 1.00 25.02 459 ARG A N 1
ATOM 3684 C CA . ARG A 1 459 ? 44.375 7.910 -21.724 1.00 25.02 459 ARG A CA 1
ATOM 3685 C C . ARG A 1 459 ? 44.156 6.857 -22.827 1.00 25.02 459 ARG A C 1
ATOM 3687 O O . ARG A 1 459 ? 43.088 6.828 -23.435 1.00 25.02 459 ARG A O 1
ATOM 3694 N N . LYS A 1 460 ? 45.078 5.895 -22.954 1.00 24.84 460 LYS A N 1
ATOM 3695 C CA . LYS A 1 460 ? 44.799 4.489 -23.326 1.00 24.84 460 LYS A CA 1
ATOM 3696 C C . LYS A 1 460 ? 45.652 3.569 -22.439 1.00 24.84 460 LYS A C 1
ATOM 3698 O O . LYS A 1 460 ? 46.703 3.982 -21.966 1.00 24.84 460 LYS A O 1
ATOM 3703 N N . ALA A 1 461 ? 45.140 2.378 -22.141 1.00 26.64 461 ALA A N 1
ATOM 3704 C CA . ALA A 1 461 ? 45.616 1.515 -21.054 1.00 26.64 461 ALA A CA 1
ATOM 3705 C C . ALA A 1 461 ? 46.474 0.336 -21.537 1.00 26.64 461 ALA A C 1
ATOM 3707 O O . ALA A 1 461 ? 46.338 -0.066 -22.691 1.00 26.64 461 ALA A O 1
ATOM 3708 N N . LEU A 1 462 ? 47.218 -0.307 -20.621 1.00 23.23 462 LEU A N 1
ATOM 3709 C CA . LEU A 1 462 ? 47.425 -1.762 -20.661 1.00 23.23 462 LEU A CA 1
ATOM 3710 C C . LEU A 1 462 ? 47.799 -2.374 -19.287 1.00 23.23 462 LEU A C 1
ATOM 3712 O O . LEU A 1 462 ? 48.609 -1.814 -18.564 1.00 23.23 462 LEU A O 1
ATOM 3716 N N . LYS A 1 463 ? 47.221 -3.558 -19.019 1.00 21.36 463 LYS A N 1
ATOM 3717 C CA . LYS A 1 463 ? 47.611 -4.658 -18.099 1.00 21.36 463 LYS A CA 1
ATOM 3718 C C . LYS A 1 463 ? 47.981 -4.389 -16.621 1.00 21.36 463 LYS A C 1
ATOM 3720 O O . LYS A 1 463 ? 49.000 -3.799 -16.295 1.00 21.36 463 LYS A O 1
ATOM 3725 N N . TRP A 1 464 ? 47.217 -5.047 -15.745 1.00 21.94 464 TRP A N 1
ATOM 3726 C CA . TRP A 1 464 ? 47.575 -5.402 -14.365 1.00 21.94 464 TRP A CA 1
ATOM 3727 C C . TRP A 1 464 ? 48.310 -6.754 -14.339 1.00 21.94 464 TRP A C 1
ATOM 3729 O O . TRP A 1 464 ? 47.873 -7.689 -15.013 1.00 21.94 464 TRP A O 1
ATOM 3739 N N . SER A 1 465 ? 49.384 -6.875 -13.555 1.00 24.66 465 SER A N 1
ATOM 3740 C CA . SER A 1 465 ? 50.009 -8.153 -13.185 1.00 24.66 465 SER A CA 1
ATOM 3741 C C . SER A 1 465 ? 50.722 -8.028 -11.829 1.00 24.66 465 SER A C 1
ATOM 3743 O O . SER A 1 465 ? 51.086 -6.925 -11.440 1.00 24.66 465 SER A O 1
ATOM 3745 N N . LEU A 1 466 ? 50.858 -9.171 -11.152 1.00 28.27 466 LEU A N 1
ATOM 3746 C CA . LEU A 1 466 ? 51.238 -9.473 -9.757 1.00 28.27 466 LEU A CA 1
ATOM 3747 C C . LEU A 1 466 ? 52.131 -8.493 -8.948 1.00 28.27 466 LEU A C 1
ATOM 3749 O O . LEU A 1 466 ? 53.044 -7.851 -9.459 1.00 28.27 466 LEU A O 1
ATOM 3753 N N . GLU A 1 467 ? 51.900 -8.500 -7.628 1.00 30.67 467 GLU A N 1
ATOM 3754 C CA . GLU A 1 467 ? 52.702 -7.846 -6.576 1.00 30.67 467 GLU A CA 1
ATOM 3755 C C . GLU A 1 467 ? 54.107 -8.463 -6.387 1.00 30.67 467 GLU A C 1
ATOM 3757 O O . GLU A 1 467 ? 54.327 -9.628 -6.714 1.00 30.67 467 GLU A O 1
ATOM 3762 N N . ASN A 1 468 ? 55.032 -7.724 -5.749 1.00 27.39 468 ASN A N 1
ATOM 3763 C CA . ASN A 1 468 ? 56.269 -8.278 -5.169 1.00 27.39 468 ASN A CA 1
ATOM 3764 C C . ASN A 1 468 ? 56.657 -7.537 -3.851 1.00 27.39 468 ASN A C 1
ATOM 3766 O O . ASN A 1 468 ? 56.431 -6.325 -3.768 1.00 27.39 468 ASN A O 1
ATOM 3770 N N . PRO A 1 469 ? 57.208 -8.193 -2.800 1.00 32.38 469 PRO A N 1
ATOM 3771 C CA . PRO A 1 469 ? 57.058 -7.714 -1.418 1.00 32.38 469 PRO A CA 1
ATOM 3772 C C . PRO A 1 469 ? 58.329 -7.136 -0.749 1.00 32.38 469 PRO A C 1
ATOM 3774 O O . PRO A 1 469 ? 58.752 -7.627 0.298 1.00 32.38 469 PRO A O 1
ATOM 3777 N N . GLU A 1 470 ? 58.912 -6.046 -1.263 1.00 32.62 470 GLU A N 1
ATOM 3778 C CA . GLU A 1 470 ? 60.080 -5.397 -0.610 1.00 32.62 470 GLU A CA 1
ATOM 3779 C C . GLU A 1 470 ? 59.780 -4.080 0.134 1.00 32.62 470 GLU A C 1
ATOM 3781 O O . GLU A 1 470 ? 60.532 -3.667 1.019 1.00 32.62 470 GLU A O 1
ATOM 3786 N N . THR A 1 471 ? 58.624 -3.452 -0.094 1.00 36.72 471 THR A N 1
ATOM 3787 C CA . THR A 1 471 ? 58.254 -2.166 0.537 1.00 36.72 471 THR A CA 1
ATOM 3788 C C . THR A 1 471 ? 57.860 -2.264 2.021 1.00 36.72 471 THR A C 1
ATOM 3790 O O . THR A 1 471 ? 57.620 -1.243 2.667 1.00 36.72 471 THR A O 1
ATOM 3793 N N . LYS A 1 472 ? 57.838 -3.469 2.613 1.00 33.16 472 LYS A N 1
ATOM 3794 C CA . LYS A 1 472 ? 57.505 -3.693 4.037 1.00 33.16 472 LYS A CA 1
ATOM 3795 C C . LYS A 1 472 ? 58.692 -3.604 5.010 1.00 33.16 472 LYS A C 1
ATOM 3797 O O . LYS A 1 472 ? 58.456 -3.542 6.215 1.00 33.16 472 LYS A O 1
ATOM 3802 N N . LYS A 1 473 ? 59.952 -3.560 4.548 1.00 34.34 473 LYS A N 1
ATOM 3803 C CA . LYS A 1 473 ? 61.133 -3.559 5.448 1.00 34.34 473 LYS A CA 1
ATOM 3804 C C . LYS A 1 473 ? 61.601 -2.178 5.935 1.00 34.34 473 LYS A C 1
ATOM 3806 O O . LYS A 1 473 ? 62.285 -2.112 6.949 1.00 34.34 473 LYS A O 1
ATOM 3811 N N . ALA A 1 474 ? 61.187 -1.082 5.295 1.00 33.53 474 ALA A N 1
ATOM 3812 C CA . ALA A 1 474 ? 61.613 0.273 5.678 1.00 33.53 474 ALA A CA 1
ATOM 3813 C C . ALA A 1 474 ? 60.858 0.870 6.887 1.00 33.53 474 ALA A C 1
ATOM 3815 O O . ALA A 1 474 ? 61.339 1.815 7.503 1.00 33.53 474 ALA A O 1
ATOM 3816 N N . ARG A 1 475 ? 59.684 0.329 7.253 1.00 33.12 475 ARG A N 1
ATOM 3817 C CA . ARG A 1 475 ? 58.813 0.898 8.306 1.00 33.12 475 ARG A CA 1
ATOM 3818 C C . ARG A 1 475 ? 58.939 0.240 9.687 1.00 33.12 475 ARG A C 1
ATOM 3820 O O . ARG A 1 475 ? 58.320 0.720 10.626 1.00 33.12 475 ARG A O 1
ATOM 3827 N N . LYS A 1 476 ? 59.740 -0.827 9.820 1.00 33.81 476 LYS A N 1
ATOM 3828 C CA . LYS A 1 476 ? 59.955 -1.549 11.092 1.00 33.81 476 LYS A CA 1
ATOM 3829 C C . LYS A 1 476 ? 61.188 -1.070 11.885 1.00 33.81 476 LYS A C 1
ATOM 3831 O O . LYS A 1 476 ? 61.351 -1.460 13.026 1.00 33.81 476 LYS A O 1
ATOM 3836 N N . LYS A 1 477 ? 62.028 -0.187 11.327 1.00 30.80 477 LYS A N 1
ATOM 3837 C CA . LYS A 1 477 ? 63.237 0.345 12.000 1.00 30.80 477 LYS A CA 1
ATOM 3838 C C . LYS A 1 477 ? 63.025 1.706 12.699 1.00 30.80 477 LYS A C 1
ATOM 3840 O O . LYS A 1 477 ? 63.986 2.362 13.064 1.00 30.80 477 LYS A O 1
ATOM 3845 N N . ALA A 1 478 ? 61.780 2.161 12.838 1.00 29.62 478 ALA A N 1
ATOM 3846 C CA . ALA A 1 478 ? 61.444 3.473 13.413 1.00 29.62 478 ALA A CA 1
ATOM 3847 C C . ALA A 1 478 ? 60.579 3.374 14.686 1.00 29.62 478 ALA A C 1
ATOM 3849 O O . ALA A 1 478 ? 59.947 4.353 15.068 1.00 29.62 478 ALA A O 1
ATOM 3850 N N . PHE A 1 479 ? 60.499 2.186 15.297 1.00 29.91 479 PHE A N 1
ATOM 3851 C CA . PHE A 1 479 ? 59.624 1.909 16.444 1.00 29.91 479 PHE A CA 1
ATOM 3852 C C . PHE A 1 479 ? 60.363 1.323 17.662 1.00 29.91 479 PHE A C 1
ATOM 3854 O O . PHE A 1 479 ? 59.892 1.483 18.782 1.00 29.91 479 PHE A O 1
ATOM 3861 N N . ASP A 1 480 ? 61.532 0.704 17.466 1.00 31.16 480 ASP A N 1
ATOM 3862 C CA . ASP A 1 480 ? 62.212 -0.07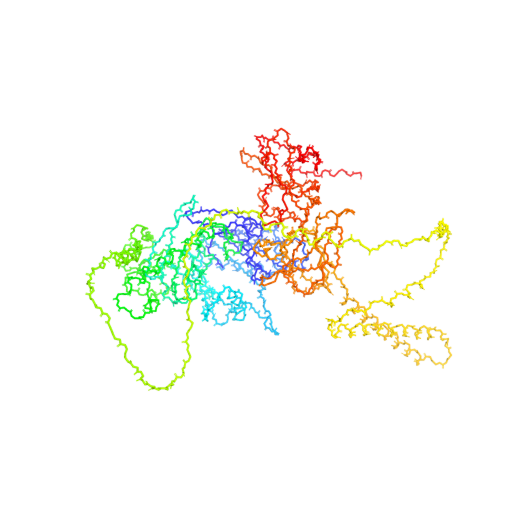0 18.518 1.00 31.16 480 ASP A CA 1
ATOM 3863 C C . ASP A 1 480 ? 63.229 0.747 19.361 1.00 31.16 480 ASP A C 1
ATOM 3865 O O . ASP A 1 480 ? 63.776 0.216 20.320 1.00 31.16 480 ASP A O 1
ATOM 3869 N N . ASP A 1 481 ? 63.450 2.038 19.060 1.00 28.89 481 ASP A N 1
ATOM 3870 C CA . ASP A 1 481 ? 64.506 2.882 19.672 1.00 28.89 481 ASP A CA 1
ATOM 3871 C C . ASP A 1 481 ? 63.989 3.988 20.630 1.00 28.89 481 ASP A C 1
ATOM 3873 O O . ASP A 1 481 ? 64.682 4.979 20.873 1.00 28.89 481 ASP A O 1
ATOM 3877 N N . GLN A 1 482 ? 62.779 3.871 21.205 1.00 29.14 482 GLN A N 1
ATOM 3878 C CA . GLN A 1 482 ? 62.335 4.843 22.227 1.00 29.14 482 GLN A CA 1
ATOM 3879 C C . GLN A 1 482 ? 61.492 4.284 23.388 1.00 29.14 482 GLN A C 1
ATOM 3881 O O . GLN A 1 482 ? 60.500 4.878 23.806 1.00 29.14 482 GLN A O 1
ATOM 3886 N N . VAL A 1 483 ? 61.959 3.181 23.987 1.00 25.23 483 VAL A N 1
ATOM 3887 C CA . VAL A 1 483 ? 61.602 2.784 25.364 1.00 25.23 483 VAL A CA 1
ATOM 3888 C C . VAL A 1 483 ? 62.865 2.388 26.137 1.00 25.23 483 VAL A C 1
ATOM 3890 O O . VAL A 1 483 ? 63.224 1.217 26.145 1.00 25.23 483 VAL A O 1
ATOM 3893 N N . LEU A 1 484 ? 63.528 3.357 26.788 1.00 25.77 484 LEU A N 1
ATOM 3894 C CA . LEU A 1 484 ? 64.329 3.175 28.019 1.00 25.77 484 LEU A CA 1
ATOM 3895 C C . LEU A 1 484 ? 65.009 4.487 28.450 1.00 25.77 484 LEU A C 1
ATOM 3897 O O . LEU A 1 484 ? 66.056 4.835 27.917 1.00 25.77 484 LEU A O 1
ATOM 3901 N N . LEU A 1 485 ? 64.418 5.188 29.429 1.00 23.42 485 LEU A N 1
ATOM 3902 C CA . LEU A 1 485 ? 65.100 6.005 30.455 1.00 23.42 485 LEU A CA 1
ATOM 3903 C C . LEU A 1 485 ? 64.061 6.706 31.349 1.00 23.42 485 LEU A C 1
ATOM 3905 O O . LEU A 1 485 ? 63.660 7.834 31.092 1.00 23.42 485 LEU A O 1
ATOM 3909 N N . PHE A 1 486 ? 63.579 6.006 32.376 1.00 22.83 486 PHE A N 1
ATOM 3910 C CA . PHE A 1 486 ? 63.902 6.314 33.777 1.00 22.83 486 PHE A CA 1
ATOM 3911 C C . PHE A 1 486 ? 63.220 5.302 34.707 1.00 22.83 486 PHE A C 1
ATOM 3913 O O . PHE A 1 486 ? 62.05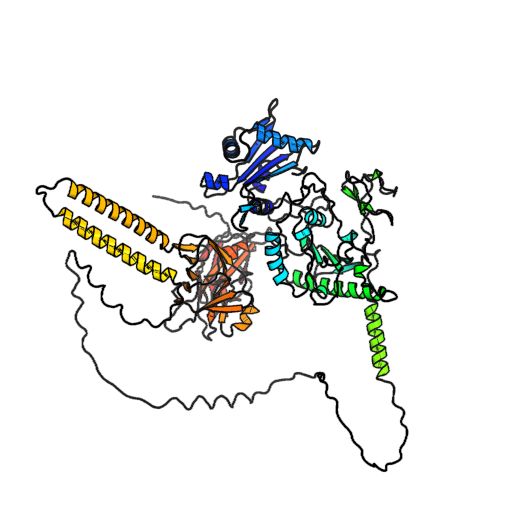8 4.947 34.528 1.00 22.83 486 PHE A O 1
ATOM 3920 N N . SER A 1 487 ? 63.968 4.831 35.701 1.00 21.45 487 SER A N 1
ATOM 3921 C CA . SER A 1 487 ? 63.524 3.897 36.734 1.00 21.45 487 SER A CA 1
ATOM 3922 C C . SER A 1 487 ? 63.808 4.464 38.132 1.00 21.45 487 SER A C 1
ATOM 3924 O O . SER A 1 487 ? 64.650 5.344 38.288 1.00 21.45 487 SER A O 1
ATOM 3926 N N . HIS A 1 488 ? 63.132 3.887 39.132 1.00 26.16 488 HIS A N 1
ATOM 3927 C CA . HIS A 1 488 ? 63.324 4.056 40.583 1.00 26.16 488 HIS A CA 1
ATOM 3928 C C . HIS A 1 488 ? 62.828 5.350 41.256 1.00 26.16 488 HIS A C 1
ATOM 3930 O O . HIS A 1 488 ? 63.514 6.366 41.286 1.00 26.16 488 HIS A O 1
ATOM 3936 N N . ALA A 1 489 ? 61.720 5.208 41.993 1.00 25.22 489 ALA A N 1
ATOM 3937 C CA . ALA A 1 489 ? 61.641 5.656 43.386 1.00 25.22 489 ALA A CA 1
ATOM 3938 C C . ALA A 1 489 ? 60.647 4.789 44.187 1.00 25.22 489 ALA A C 1
ATOM 3940 O O . ALA A 1 489 ? 59.536 4.528 43.727 1.00 25.22 489 ALA A O 1
ATOM 3941 N N . SER A 1 490 ? 61.063 4.373 45.385 1.00 33.25 490 SER A N 1
ATOM 3942 C CA . SER A 1 490 ? 60.285 3.679 46.423 1.00 33.25 490 SER A CA 1
ATOM 3943 C C . SER A 1 490 ? 61.061 3.798 47.759 1.00 33.25 490 SER A C 1
ATOM 3945 O O . SER A 1 490 ? 62.205 4.252 47.747 1.00 33.25 490 SER A O 1
ATOM 3947 N N . ASP A 1 491 ? 60.536 3.509 48.952 1.00 30.83 491 ASP A N 1
ATOM 3948 C CA . ASP A 1 491 ? 59.234 2.962 49.362 1.00 30.83 491 ASP A CA 1
ATOM 3949 C C . ASP A 1 491 ? 58.645 3.785 50.526 1.00 30.83 491 ASP A C 1
ATOM 3951 O O . ASP A 1 491 ? 59.385 4.385 51.304 1.00 30.83 491 ASP A O 1
ATOM 3955 N N . ALA A 1 492 ? 57.318 3.751 50.705 1.00 23.44 492 ALA A N 1
ATOM 3956 C CA . ALA A 1 492 ? 56.660 4.255 51.916 1.00 23.44 492 ALA A CA 1
ATOM 3957 C C . ALA A 1 492 ? 55.506 3.327 52.333 1.00 23.44 492 ALA A C 1
ATOM 3959 O O . ALA A 1 492 ? 54.367 3.450 51.888 1.00 23.44 492 ALA A O 1
ATOM 3960 N N . THR A 1 493 ? 55.826 2.341 53.169 1.00 27.81 493 THR A N 1
ATOM 3961 C CA . THR A 1 493 ? 54.901 1.287 53.605 1.00 27.81 493 THR A CA 1
ATOM 3962 C C . THR A 1 493 ? 54.029 1.672 54.803 1.00 27.81 493 THR A C 1
ATOM 3964 O O . THR A 1 493 ? 54.534 2.232 55.768 1.00 27.81 493 THR A O 1
ATOM 3967 N N . LYS A 1 494 ? 52.796 1.143 54.815 1.00 27.11 494 LYS A N 1
ATOM 3968 C CA . LYS A 1 494 ? 52.065 0.632 55.999 1.00 27.11 494 LYS A CA 1
ATOM 3969 C C . LYS A 1 494 ? 51.864 1.568 57.212 1.00 27.11 494 LYS A C 1
ATOM 3971 O O . LYS A 1 494 ? 52.599 1.492 58.190 1.00 27.11 494 LYS A O 1
ATOM 3976 N N . ALA A 1 495 ? 50.711 2.229 57.218 1.00 25.05 495 ALA A N 1
ATOM 3977 C CA . ALA A 1 495 ? 49.853 2.472 58.386 1.00 25.05 495 ALA A CA 1
ATOM 3978 C C . ALA A 1 495 ? 48.427 2.723 57.841 1.00 25.05 495 ALA A C 1
ATOM 3980 O O . ALA A 1 495 ? 48.304 3.432 56.848 1.00 25.05 495 ALA A O 1
ATOM 3981 N N . GLU A 1 496 ? 47.320 2.148 58.315 1.00 27.22 496 GLU A N 1
ATOM 3982 C CA . GLU A 1 496 ? 47.057 1.116 59.330 1.00 27.22 496 GLU A CA 1
ATOM 3983 C C . GLU A 1 496 ? 45.882 0.238 58.850 1.00 27.22 496 GLU A C 1
ATOM 3985 O O . GLU A 1 496 ? 45.080 0.657 58.018 1.00 27.22 496 GLU A O 1
ATOM 3990 N N . TYR A 1 497 ? 45.773 -0.993 59.363 1.00 30.59 497 TYR A N 1
ATOM 3991 C CA . TYR A 1 497 ? 44.670 -1.915 59.051 1.00 30.59 497 TYR A CA 1
ATOM 3992 C C . TYR A 1 497 ? 43.983 -2.347 60.353 1.00 30.59 497 TYR A C 1
ATOM 3994 O O . TYR A 1 497 ? 44.139 -3.481 60.813 1.00 30.59 497 TYR A O 1
ATOM 4002 N N . LYS A 1 498 ? 43.275 -1.411 60.991 1.00 27.72 498 LYS A N 1
ATOM 4003 C CA . LYS A 1 498 ? 42.364 -1.654 62.118 1.00 27.72 498 LYS A CA 1
ATOM 4004 C C . LYS A 1 498 ? 41.430 -0.461 62.302 1.00 27.72 498 LYS A C 1
ATOM 4006 O O . LYS A 1 498 ? 41.788 0.639 61.909 1.00 27.72 498 LYS A O 1
ATOM 4011 N N . ASP A 1 499 ? 40.266 -0.739 62.885 1.00 27.00 499 ASP A N 1
ATOM 4012 C CA . ASP A 1 499 ? 39.124 0.165 63.074 1.00 27.00 499 ASP A CA 1
ATOM 4013 C C . ASP A 1 499 ? 38.562 0.665 61.720 1.00 27.00 499 ASP A C 1
ATOM 4015 O O . ASP A 1 499 ? 39.170 1.438 60.997 1.00 27.00 499 ASP A O 1
ATOM 4019 N N . ILE A 1 500 ? 37.403 0.211 61.238 1.00 31.48 500 ILE A N 1
ATOM 4020 C CA . ILE A 1 500 ? 36.133 0.046 61.952 1.00 31.48 500 ILE A CA 1
ATOM 4021 C C . ILE A 1 500 ? 35.456 -1.274 61.533 1.00 31.48 500 ILE A C 1
ATOM 4023 O O . ILE A 1 500 ? 34.964 -1.409 60.415 1.00 31.48 500 ILE A O 1
ATOM 4027 N N . LYS A 1 501 ? 35.361 -2.237 62.462 1.00 29.83 501 LYS A N 1
ATOM 4028 C CA . LYS A 1 501 ? 34.393 -3.356 62.400 1.00 29.83 501 LYS A CA 1
ATOM 4029 C C . LYS A 1 501 ? 33.503 -3.377 63.656 1.00 29.83 501 LYS A C 1
ATOM 4031 O O . LYS A 1 501 ? 33.076 -4.433 64.114 1.00 29.83 501 LYS A O 1
ATOM 4036 N N . THR A 1 502 ? 33.268 -2.195 64.226 1.00 31.52 502 THR A N 1
ATOM 4037 C CA . THR A 1 502 ? 32.66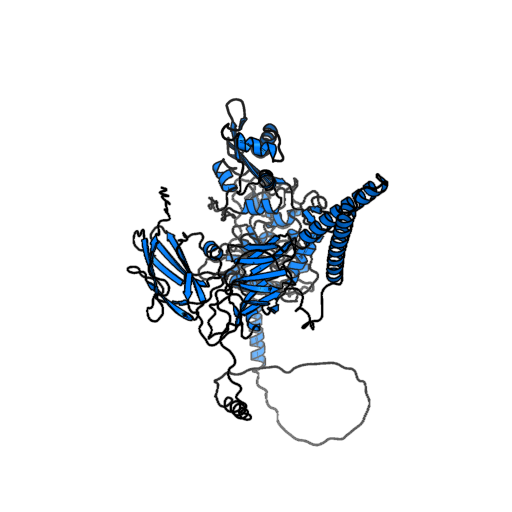2 -2.021 65.555 1.00 31.52 502 THR A CA 1
ATOM 4038 C C . THR A 1 502 ? 31.883 -0.701 65.617 1.00 31.52 502 THR A C 1
ATOM 4040 O O . THR A 1 502 ? 32.201 0.193 66.391 1.00 31.52 502 THR A O 1
ATOM 4043 N N . ALA A 1 503 ? 30.896 -0.556 64.729 1.00 27.56 503 ALA A N 1
ATOM 4044 C CA . ALA A 1 503 ? 29.915 0.538 64.737 1.00 27.56 503 ALA A CA 1
ATOM 4045 C C . ALA A 1 503 ? 28.607 0.114 64.031 1.00 27.56 503 ALA A C 1
ATOM 4047 O O . ALA A 1 503 ? 28.074 0.818 63.178 1.00 27.56 503 ALA A O 1
ATOM 4048 N N . LEU A 1 504 ? 28.125 -1.086 64.358 1.00 31.64 504 LEU A N 1
ATOM 4049 C CA . LEU A 1 504 ? 26.718 -1.465 64.232 1.00 31.64 504 LEU A CA 1
ATOM 4050 C C . LEU A 1 504 ? 26.256 -1.832 65.645 1.00 31.64 504 LEU A C 1
ATOM 4052 O O . LEU A 1 504 ? 26.998 -2.541 66.328 1.00 31.64 504 LEU A O 1
ATOM 4056 N N . ASN A 1 505 ? 25.063 -1.347 66.009 1.00 28.38 505 ASN A N 1
ATOM 4057 C CA . ASN A 1 505 ? 24.415 -1.299 67.334 1.00 28.38 505 ASN A CA 1
ATOM 4058 C C . ASN A 1 505 ? 24.571 0.068 68.028 1.00 28.38 505 ASN A C 1
ATOM 4060 O O . ASN A 1 505 ? 25.546 0.303 68.736 1.00 28.38 505 ASN A O 1
ATOM 4064 N N . ASP A 1 506 ? 23.654 0.999 67.755 1.00 27.11 506 ASP A N 1
ATOM 4065 C CA . ASP A 1 506 ? 22.517 1.295 68.648 1.00 27.11 506 ASP A CA 1
ATOM 4066 C C . ASP A 1 506 ? 21.547 2.277 67.946 1.00 27.11 506 ASP A C 1
ATOM 4068 O O . ASP A 1 506 ? 21.808 2.722 66.824 1.00 27.11 506 ASP A O 1
ATOM 4072 N N . ASP A 1 507 ? 20.376 2.498 68.546 1.00 27.52 507 ASP A N 1
ATOM 4073 C CA . ASP A 1 507 ? 19.178 3.062 67.906 1.00 27.52 507 ASP A CA 1
ATOM 4074 C C . ASP A 1 507 ? 19.172 4.590 67.686 1.00 27.52 507 ASP A C 1
ATOM 4076 O O . ASP A 1 507 ? 19.803 5.348 68.416 1.00 27.52 507 ASP A O 1
ATOM 4080 N N . GLY A 1 508 ? 18.289 5.028 66.775 1.00 28.86 508 GLY A N 1
ATOM 4081 C CA . GLY A 1 508 ? 17.457 6.223 66.990 1.00 28.86 508 GLY A CA 1
ATOM 4082 C C . GLY A 1 508 ? 17.982 7.586 66.520 1.00 28.86 508 GLY A C 1
ATOM 4083 O O . GLY A 1 508 ? 18.696 8.251 67.254 1.00 28.86 508 GLY A O 1
ATOM 4084 N N . ASP A 1 509 ? 17.448 8.025 65.372 1.00 28.80 509 ASP A N 1
ATOM 4085 C CA . ASP A 1 509 ? 17.229 9.416 64.927 1.00 28.80 509 ASP A CA 1
ATOM 4086 C C . ASP A 1 509 ? 18.401 10.430 64.844 1.00 28.80 509 ASP A C 1
ATOM 4088 O O . ASP A 1 509 ? 19.399 10.387 65.547 1.00 28.80 509 ASP A O 1
ATOM 4092 N N . ASP A 1 510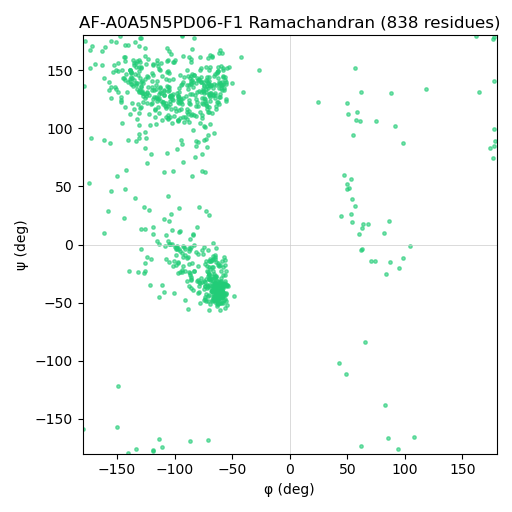 ? 18.222 11.388 63.925 1.00 28.19 510 ASP A N 1
ATOM 4093 C CA . ASP A 1 510 ? 19.091 12.531 63.603 1.00 28.19 510 ASP A CA 1
ATOM 4094 C C . ASP A 1 510 ? 20.552 12.250 63.166 1.00 28.19 510 ASP A C 1
ATOM 4096 O O . ASP A 1 510 ? 21.437 11.864 63.920 1.00 28.19 510 ASP A O 1
ATOM 4100 N N . VAL A 1 511 ? 20.852 12.582 61.902 1.00 31.39 511 VAL A N 1
ATOM 4101 C CA . VAL A 1 511 ? 21.595 13.809 61.522 1.00 31.39 511 VAL A CA 1
ATOM 4102 C C . VAL A 1 511 ? 21.569 13.916 59.988 1.00 31.39 511 VAL A C 1
ATOM 4104 O O . VAL A 1 511 ? 22.423 13.403 59.259 1.00 31.39 511 VAL A O 1
ATOM 4107 N N . ILE A 1 512 ? 20.562 14.627 59.478 1.00 32.84 512 ILE A N 1
ATOM 4108 C CA . ILE A 1 512 ? 20.509 15.095 58.087 1.00 32.84 512 ILE A CA 1
ATOM 4109 C C . ILE A 1 512 ? 21.335 16.388 58.007 1.00 32.84 512 ILE A C 1
ATOM 4111 O O . ILE A 1 512 ? 20.762 17.470 57.978 1.00 32.84 512 ILE A O 1
ATOM 4115 N N . ASP A 1 513 ? 22.674 16.299 58.032 1.00 35.41 513 ASP A N 1
ATOM 4116 C CA . ASP A 1 513 ? 23.508 17.520 57.946 1.00 35.41 513 ASP A CA 1
ATOM 4117 C C . ASP A 1 513 ? 24.966 17.332 57.454 1.00 35.41 513 ASP A C 1
ATOM 4119 O O . ASP A 1 513 ? 25.876 18.071 57.827 1.00 35.41 513 ASP A O 1
ATOM 4123 N N . LYS A 1 514 ? 25.240 16.318 56.611 1.00 31.14 514 LYS A N 1
ATOM 4124 C CA . LYS A 1 514 ? 26.616 16.026 56.127 1.00 31.14 514 LYS A CA 1
ATOM 4125 C C . LYS A 1 514 ? 26.824 15.877 54.614 1.00 31.14 514 LYS A C 1
ATOM 4127 O O . LYS A 1 514 ? 27.900 15.460 54.195 1.00 31.14 514 LYS A O 1
ATOM 4132 N N . CYS A 1 515 ? 25.850 16.266 53.786 1.00 27.08 515 CYS A N 1
ATOM 4133 C CA . CYS A 1 515 ? 26.004 16.291 52.317 1.00 27.08 515 CYS A CA 1
ATOM 4134 C C . CYS A 1 515 ? 26.213 17.689 51.703 1.00 27.08 515 CYS A C 1
ATOM 4136 O O . CYS A 1 515 ? 26.402 17.790 50.495 1.00 27.08 515 CYS A O 1
ATOM 4138 N N . MET A 1 516 ? 26.246 18.764 52.497 1.00 31.02 516 MET A N 1
ATOM 4139 C CA . MET A 1 516 ? 26.574 20.110 52.006 1.00 31.02 516 MET A CA 1
ATOM 4140 C C . MET A 1 516 ? 27.972 20.543 52.454 1.00 31.02 516 MET A C 1
ATOM 4142 O O . MET A 1 516 ? 28.091 21.292 53.409 1.00 31.02 516 MET A O 1
ATOM 4146 N N . MET A 1 517 ? 29.016 20.042 51.778 1.00 37.06 517 MET A N 1
ATOM 4147 C CA . MET A 1 517 ? 30.342 20.682 51.608 1.00 37.06 517 MET A CA 1
ATOM 4148 C C . MET A 1 517 ? 31.293 19.742 50.832 1.00 37.06 517 MET A C 1
ATOM 4150 O O . MET A 1 517 ? 32.181 19.132 51.430 1.00 37.06 517 MET A O 1
ATOM 4154 N N . LYS A 1 518 ? 31.103 19.592 49.507 1.00 31.22 518 LYS A N 1
ATOM 4155 C CA . LYS A 1 518 ? 32.128 19.088 48.552 1.00 31.22 518 LYS A CA 1
ATOM 4156 C C . LYS A 1 518 ? 31.682 19.160 47.079 1.00 31.22 518 LYS A C 1
ATOM 4158 O O . LYS A 1 518 ? 31.761 18.181 46.349 1.00 31.22 518 LYS A O 1
ATOM 4163 N N . GLU A 1 519 ? 31.245 20.335 46.624 1.00 29.72 519 GLU A N 1
ATOM 4164 C CA . GLU A 1 519 ? 30.935 20.556 45.198 1.00 29.72 519 GLU A CA 1
ATOM 4165 C C . GLU A 1 519 ? 31.509 21.877 44.645 1.00 29.72 519 GLU A C 1
ATOM 4167 O O . GLU A 1 519 ? 30.906 22.564 43.829 1.00 29.72 519 GLU A O 1
ATOM 4172 N N . GLU A 1 520 ? 32.738 22.210 45.054 1.00 35.72 520 GLU A N 1
ATOM 4173 C CA . GLU A 1 520 ? 33.562 23.239 44.407 1.00 35.72 520 GLU A CA 1
ATOM 4174 C C . GLU A 1 520 ? 34.933 22.669 44.024 1.00 35.72 520 GLU A C 1
ATOM 4176 O O . GLU A 1 520 ? 35.895 22.825 44.769 1.00 35.72 520 GLU A O 1
ATOM 4181 N N . GLN A 1 521 ? 35.012 21.992 42.867 1.00 30.58 521 GLN A N 1
ATOM 4182 C CA . GLN A 1 521 ? 36.176 21.969 41.953 1.00 30.58 521 GLN A CA 1
ATOM 4183 C C . GLN A 1 521 ? 35.975 20.976 40.792 1.00 30.58 521 GLN A C 1
ATOM 4185 O O . GLN A 1 521 ? 36.477 19.859 40.819 1.00 30.58 521 GLN A O 1
ATOM 4190 N N . SER A 1 522 ? 35.273 21.408 39.739 1.00 26.30 522 SER A N 1
ATOM 4191 C CA . SER A 1 522 ? 35.657 21.176 38.330 1.00 26.30 522 SER A CA 1
ATOM 4192 C C . SER A 1 522 ? 34.593 21.774 37.406 1.00 26.30 522 SER A C 1
ATOM 4194 O O . SER A 1 522 ? 33.634 21.111 37.023 1.00 26.30 522 SER A O 1
ATOM 4196 N N . ASN A 1 523 ? 34.748 23.050 37.045 1.00 27.66 523 ASN A N 1
ATOM 4197 C CA . ASN A 1 523 ? 33.905 23.684 36.032 1.00 27.66 523 ASN A CA 1
ATOM 4198 C C . ASN A 1 523 ? 34.785 24.415 35.010 1.00 27.66 523 ASN A C 1
ATOM 4200 O O . ASN A 1 523 ? 35.151 25.576 35.180 1.00 27.66 523 ASN A O 1
ATOM 4204 N N . LYS A 1 524 ? 35.143 23.698 33.940 1.00 34.22 524 LYS A N 1
ATOM 4205 C CA . LYS A 1 524 ? 35.711 24.255 32.703 1.00 34.22 524 LYS A CA 1
ATOM 4206 C C . LYS A 1 524 ? 35.178 23.494 31.485 1.00 34.22 524 LYS A C 1
ATOM 4208 O O . LYS A 1 524 ? 35.922 22.866 30.742 1.00 34.22 524 LYS A O 1
ATOM 4213 N N . ILE A 1 525 ? 33.867 23.590 31.275 1.00 28.16 525 ILE A N 1
ATOM 4214 C CA . ILE A 1 525 ? 33.233 23.319 29.981 1.00 28.16 525 ILE A CA 1
ATOM 4215 C C . ILE A 1 525 ? 32.370 24.536 29.638 1.00 28.16 525 ILE A C 1
ATOM 4217 O O . ILE A 1 525 ? 31.594 25.019 30.460 1.00 28.16 525 ILE A O 1
ATOM 4221 N N . THR A 1 526 ? 32.563 25.079 28.439 1.00 27.89 526 THR A N 1
ATOM 4222 C CA . THR A 1 526 ? 31.833 26.239 27.910 1.00 27.89 526 THR A CA 1
ATOM 4223 C C . THR A 1 526 ? 30.342 25.930 27.722 1.00 27.89 526 THR A C 1
ATOM 4225 O O . THR A 1 526 ? 30.031 24.952 27.040 1.00 27.89 526 THR A O 1
ATOM 4228 N N . PRO A 1 527 ? 29.412 26.757 28.237 1.00 33.41 527 PRO A N 1
ATOM 4229 C CA . PRO A 1 527 ? 27.985 26.508 28.083 1.00 33.41 527 PRO A CA 1
ATOM 4230 C C . PRO A 1 527 ? 27.473 26.965 26.711 1.00 33.41 527 PRO A C 1
ATOM 4232 O O . PRO A 1 527 ? 27.524 28.145 26.370 1.00 33.41 527 PRO A O 1
ATOM 4235 N N . THR A 1 528 ? 26.889 26.029 25.964 1.00 31.70 528 THR A N 1
ATOM 4236 C CA . THR A 1 528 ? 25.928 26.305 24.880 1.00 31.70 528 THR A CA 1
ATOM 4237 C C . THR A 1 528 ? 24.501 25.945 25.317 1.00 31.70 528 THR A C 1
ATOM 4239 O O . THR A 1 528 ? 23.718 25.390 24.556 1.00 31.70 528 THR A O 1
ATOM 4242 N N . SER A 1 529 ? 24.133 26.281 26.559 1.00 36.91 529 SER A N 1
ATOM 4243 C CA . SER A 1 529 ? 22.729 26.304 26.994 1.00 36.91 529 SER A CA 1
ATOM 4244 C C . SER A 1 529 ? 22.062 27.604 26.539 1.00 36.91 529 SER A C 1
ATOM 4246 O O . SER A 1 529 ? 22.696 28.662 26.588 1.00 36.91 529 SER A O 1
ATOM 4248 N N . SER A 1 530 ? 20.785 27.570 26.139 1.00 42.03 530 SER A N 1
ATOM 4249 C CA . SER A 1 530 ? 20.066 28.820 25.847 1.00 42.03 530 SER A CA 1
ATOM 4250 C C . SER A 1 530 ? 19.978 29.687 27.109 1.00 42.03 530 SER A C 1
ATOM 4252 O O . SER A 1 530 ? 19.926 29.175 28.234 1.00 42.03 530 SER A O 1
ATOM 4254 N N . LYS A 1 531 ? 19.949 31.015 26.929 1.00 41.22 531 LYS A N 1
ATOM 4255 C CA . LYS A 1 531 ? 19.839 31.978 28.042 1.00 41.22 531 LYS A CA 1
ATOM 4256 C C . LYS A 1 531 ? 18.605 31.723 28.918 1.00 41.22 531 LYS A C 1
ATOM 4258 O O . LYS A 1 531 ? 18.623 32.032 30.106 1.00 41.22 531 LYS A O 1
ATOM 4263 N N . ASP A 1 532 ? 17.570 31.119 28.345 1.00 41.00 532 ASP A N 1
ATOM 4264 C CA . ASP A 1 532 ? 16.295 30.843 29.001 1.00 41.00 532 ASP A CA 1
ATOM 4265 C C . ASP A 1 532 ? 16.458 29.789 30.109 1.00 41.00 532 ASP A C 1
ATOM 4267 O O . ASP A 1 532 ? 16.046 30.026 31.242 1.00 41.00 532 ASP A O 1
ATOM 4271 N N . GLN A 1 533 ? 17.146 28.667 29.841 1.00 40.59 533 GLN A N 1
ATOM 4272 C CA . GLN A 1 533 ? 17.375 27.605 30.840 1.00 40.59 533 GLN A CA 1
ATOM 4273 C C . GLN A 1 533 ? 18.106 28.103 32.093 1.00 40.59 533 GLN A C 1
ATOM 4275 O O . GLN A 1 533 ? 17.816 27.656 33.205 1.00 40.59 533 GLN A O 1
ATOM 4280 N N . GLN A 1 534 ? 19.043 29.036 31.923 1.00 45.59 534 GLN A N 1
ATOM 4281 C CA . GLN A 1 534 ? 19.798 29.609 33.035 1.00 45.59 534 GLN A CA 1
ATOM 4282 C C . GLN A 1 534 ? 18.935 30.572 33.866 1.00 45.59 534 GLN A C 1
ATOM 4284 O O . GLN A 1 534 ? 19.023 30.556 35.092 1.00 45.59 534 GLN A O 1
ATOM 4289 N N . ASN A 1 535 ? 18.031 31.316 33.218 1.00 49.62 535 ASN A N 1
ATOM 4290 C CA . ASN A 1 535 ? 17.027 32.149 33.884 1.00 49.62 535 ASN A CA 1
ATOM 4291 C C . ASN A 1 535 ? 16.057 31.307 34.735 1.00 49.62 535 ASN A C 1
ATOM 4293 O O . ASN A 1 535 ? 15.844 31.616 35.906 1.00 49.62 535 ASN A O 1
ATOM 4297 N N . TYR A 1 536 ? 15.515 30.209 34.192 1.00 50.41 536 TYR A N 1
ATOM 4298 C CA . TYR A 1 536 ? 14.555 29.361 34.917 1.00 50.41 536 TYR A CA 1
ATOM 4299 C C . TYR A 1 536 ? 15.140 28.722 36.183 1.00 50.41 536 TYR A C 1
ATOM 4301 O O . TYR A 1 536 ? 14.455 28.656 37.203 1.00 50.41 536 TYR A O 1
ATOM 4309 N N . LYS A 1 537 ? 16.413 28.294 36.165 1.00 52.38 537 LYS A N 1
ATOM 4310 C CA . LYS A 1 537 ? 17.065 27.739 37.366 1.00 52.38 537 LYS A CA 1
ATOM 4311 C C . LYS A 1 537 ? 17.234 28.795 38.467 1.00 52.38 537 LYS A C 1
ATOM 4313 O O . LYS A 1 537 ? 17.088 28.463 39.641 1.00 52.38 537 LYS A O 1
ATOM 4318 N N . VAL A 1 538 ? 17.513 30.048 38.099 1.00 66.75 538 VAL A N 1
ATOM 4319 C CA . VAL A 1 538 ? 17.597 31.175 39.046 1.00 66.75 538 VAL A CA 1
ATOM 4320 C C . VAL A 1 538 ? 16.221 31.482 39.643 1.00 66.75 538 VAL A C 1
ATOM 4322 O O . VAL A 1 538 ? 16.105 31.519 40.864 1.00 66.75 538 VAL A O 1
ATOM 4325 N N . LEU A 1 539 ? 15.181 31.592 38.809 1.00 58.84 539 LEU A N 1
ATOM 4326 C CA . LEU A 1 539 ? 13.791 31.795 39.245 1.00 58.84 539 LEU A CA 1
ATOM 4327 C C . LEU A 1 539 ? 13.312 30.691 40.204 1.00 58.84 539 LEU A C 1
ATOM 4329 O O . LEU A 1 539 ? 12.815 30.995 41.283 1.00 58.84 539 LEU A O 1
ATOM 4333 N N . TYR A 1 540 ? 13.534 29.414 39.874 1.00 61.78 540 TYR A N 1
ATOM 4334 C CA . TYR A 1 540 ? 13.168 28.292 40.750 1.00 61.78 540 TYR A CA 1
ATOM 4335 C C . TYR A 1 540 ? 13.861 28.366 42.120 1.00 61.78 540 TYR A C 1
ATOM 4337 O O . TYR A 1 540 ? 13.220 28.181 43.154 1.00 61.78 540 TYR A O 1
ATOM 4345 N N . LEU A 1 541 ? 15.168 28.655 42.147 1.00 69.44 541 LEU A N 1
ATOM 4346 C CA . LEU A 1 541 ? 15.922 28.776 43.398 1.00 69.44 541 LEU A CA 1
ATOM 4347 C C . LEU A 1 541 ? 15.477 29.991 44.228 1.00 69.44 541 LEU A C 1
ATOM 4349 O O . LEU A 1 541 ? 15.415 29.886 45.452 1.00 69.44 541 LEU A O 1
ATOM 4353 N N . GLN A 1 542 ? 15.113 31.103 43.581 1.00 72.19 542 GLN A N 1
ATOM 4354 C CA . GLN A 1 542 ? 14.525 32.272 44.241 1.00 72.19 542 GLN A CA 1
ATOM 4355 C C . GLN A 1 542 ? 13.179 31.926 44.891 1.00 72.19 542 GLN A C 1
ATOM 4357 O O . GLN A 1 542 ? 13.026 32.133 46.093 1.00 72.19 542 GLN A O 1
ATOM 4362 N N . SER A 1 543 ? 12.248 31.304 44.159 1.00 65.00 543 SER A N 1
ATOM 4363 C CA . SER A 1 543 ? 10.941 30.908 44.707 1.00 65.00 543 SER A CA 1
ATOM 4364 C C . SER A 1 543 ? 11.056 29.897 45.855 1.00 65.00 543 SER A C 1
ATOM 4366 O O . SER A 1 543 ? 10.323 29.995 46.836 1.00 65.00 543 SER A O 1
ATOM 4368 N N . VAL A 1 544 ? 11.998 28.946 45.791 1.00 67.38 544 VAL A N 1
ATOM 4369 C CA . VAL A 1 544 ? 12.263 28.016 46.907 1.00 67.38 544 VAL A CA 1
ATOM 4370 C C . VAL A 1 544 ? 12.724 28.760 48.165 1.00 67.38 544 VAL A C 1
ATOM 4372 O O . VAL A 1 544 ? 12.302 28.410 49.268 1.00 67.38 544 VAL A O 1
ATOM 4375 N N . GLU A 1 545 ? 13.568 29.782 48.025 1.00 74.56 545 GLU A N 1
ATOM 4376 C CA . GLU A 1 545 ? 14.068 30.552 49.166 1.00 74.56 545 GLU A CA 1
ATOM 4377 C C . GLU A 1 545 ? 13.000 31.502 49.737 1.00 74.56 545 GLU A C 1
ATOM 4379 O O . GLU A 1 545 ? 12.841 31.586 50.955 1.00 74.56 545 GLU A O 1
ATOM 4384 N N . GLU A 1 546 ? 12.180 32.127 48.887 1.00 75.06 546 GLU A N 1
ATOM 4385 C CA . GLU A 1 546 ? 11.004 32.902 49.311 1.00 75.06 546 GLU A CA 1
ATOM 4386 C C . GLU A 1 546 ? 10.015 32.044 50.116 1.00 75.06 546 GLU A C 1
ATOM 4388 O O . GLU A 1 546 ? 9.565 32.454 51.189 1.00 75.06 546 GLU A O 1
ATOM 4393 N N . ILE A 1 547 ? 9.736 30.816 49.666 1.00 70.12 547 ILE A N 1
ATOM 4394 C CA . ILE A 1 547 ? 8.875 29.861 50.380 1.00 70.12 547 ILE A CA 1
ATOM 4395 C C . ILE A 1 547 ? 9.440 29.541 51.774 1.00 70.12 547 ILE A C 1
ATOM 4397 O O . ILE A 1 547 ? 8.685 29.567 52.749 1.00 70.12 547 ILE A O 1
ATOM 4401 N N . LYS A 1 548 ? 10.755 29.309 51.918 1.00 74.25 548 LYS A N 1
ATOM 4402 C CA . LYS A 1 548 ? 11.385 29.109 53.243 1.00 74.25 548 LYS A CA 1
ATOM 4403 C C . LYS A 1 548 ? 11.245 30.341 54.140 1.00 74.25 548 LYS A C 1
ATOM 4405 O O . LYS A 1 548 ? 10.932 30.206 55.325 1.00 74.25 548 LYS A O 1
ATOM 4410 N N . GLN A 1 549 ? 11.450 31.542 53.596 1.00 80.75 549 GLN A N 1
ATOM 4411 C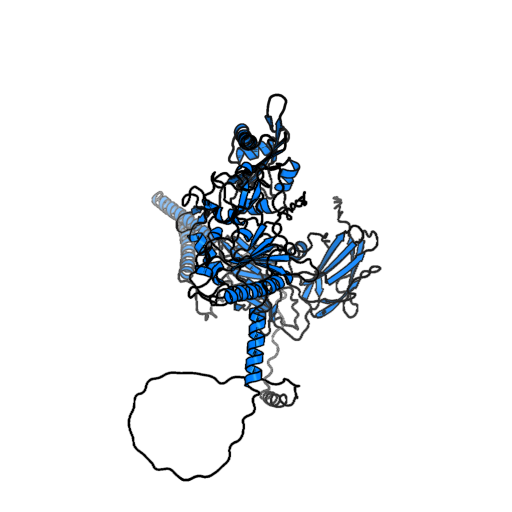 CA . GLN A 1 549 ? 11.309 32.791 54.351 1.00 80.75 549 GLN A CA 1
ATOM 4412 C C . GLN A 1 549 ? 9.863 33.013 54.817 1.00 80.75 549 GLN A C 1
ATOM 4414 O O . GLN A 1 549 ? 9.642 33.412 55.963 1.00 80.75 549 GLN A O 1
ATOM 4419 N N . LEU A 1 550 ? 8.873 32.703 53.975 1.00 75.06 550 LEU A N 1
ATOM 4420 C CA . LEU A 1 550 ? 7.451 32.759 54.324 1.00 75.06 550 LEU A CA 1
ATOM 4421 C C . LEU A 1 550 ? 7.090 31.728 55.404 1.00 75.06 550 LEU A C 1
ATOM 4423 O O . LEU A 1 550 ? 6.453 32.095 56.391 1.00 75.06 550 LEU A O 1
ATOM 4427 N N . GLN A 1 551 ? 7.570 30.481 55.301 1.00 72.38 551 GLN A N 1
ATOM 4428 C CA . GLN A 1 551 ? 7.419 29.478 56.368 1.00 72.38 551 GLN A CA 1
ATOM 4429 C C . GLN A 1 551 ? 8.018 29.956 57.693 1.00 72.38 551 GLN A C 1
ATOM 4431 O O . GLN A 1 551 ? 7.426 29.743 58.753 1.00 72.38 551 GLN A O 1
ATOM 4436 N N . HIS A 1 552 ? 9.187 30.599 57.652 1.00 81.25 552 HIS A N 1
ATOM 4437 C CA . HIS A 1 552 ? 9.838 31.120 58.848 1.00 81.25 552 HIS A CA 1
ATOM 4438 C C . HIS A 1 552 ? 9.025 32.262 59.479 1.00 81.25 552 HIS A C 1
ATOM 4440 O O . HIS A 1 552 ? 8.760 32.221 60.680 1.00 81.25 552 HIS A O 1
ATOM 4446 N N . LYS A 1 553 ? 8.544 33.226 58.678 1.00 78.94 553 LYS A N 1
ATOM 4447 C CA . LYS A 1 553 ? 7.645 34.304 59.136 1.00 78.94 553 LYS A CA 1
ATOM 4448 C C . LYS A 1 553 ? 6.346 33.756 59.737 1.00 78.94 553 LYS A C 1
ATOM 4450 O O . LYS A 1 553 ? 5.963 34.171 60.829 1.00 78.94 553 LYS A O 1
ATOM 4455 N N . LEU A 1 554 ? 5.716 32.775 59.086 1.00 74.75 554 LEU A N 1
ATOM 4456 C CA . LEU A 1 554 ? 4.494 32.132 59.578 1.00 74.75 554 LEU A CA 1
ATOM 4457 C C . LEU A 1 554 ? 4.740 31.411 60.917 1.00 74.75 554 LEU A C 1
ATOM 4459 O O . LEU A 1 554 ? 3.974 31.588 61.863 1.00 74.75 554 LEU A O 1
ATOM 4463 N N . LYS A 1 555 ? 5.853 30.668 61.044 1.00 77.31 555 LYS A N 1
ATOM 4464 C CA . LYS A 1 555 ? 6.280 30.028 62.305 1.00 77.31 555 LYS A CA 1
ATOM 4465 C C . LYS A 1 555 ? 6.609 31.038 63.411 1.00 77.31 555 LYS A C 1
ATOM 4467 O O . LYS A 1 555 ? 6.355 30.739 64.574 1.00 77.31 555 LYS A O 1
ATOM 4472 N N . GLN A 1 556 ? 7.153 32.212 63.085 1.00 76.44 556 GLN A N 1
ATOM 4473 C CA . GLN A 1 556 ? 7.373 33.284 64.063 1.00 76.44 556 GLN A CA 1
ATOM 4474 C C . GLN A 1 556 ? 6.053 33.911 64.534 1.00 76.44 556 GLN A C 1
ATOM 4476 O O . GLN A 1 556 ? 5.877 34.102 65.735 1.00 76.44 556 GLN A O 1
ATOM 4481 N N . GLN A 1 557 ? 5.104 34.191 63.631 1.00 68.25 557 GLN A N 1
ATOM 4482 C CA . GLN A 1 557 ? 3.792 34.723 64.022 1.00 68.25 557 GLN A CA 1
ATOM 4483 C C . GLN A 1 557 ? 2.968 33.706 64.829 1.00 68.25 557 GLN A C 1
ATOM 4485 O O . GLN A 1 557 ? 2.326 34.090 65.801 1.00 68.25 557 GLN A O 1
ATOM 4490 N N . LEU A 1 558 ? 3.058 32.407 64.519 1.00 64.88 558 LEU A N 1
ATOM 4491 C CA . LEU A 1 558 ? 2.448 31.328 65.315 1.00 64.88 558 LEU A CA 1
ATOM 4492 C C . LEU A 1 558 ? 2.991 31.220 66.755 1.00 64.88 558 LEU A C 1
ATOM 4494 O O . LEU A 1 558 ? 2.357 30.569 67.580 1.00 64.88 558 LEU A O 1
ATOM 4498 N N . LYS A 1 559 ? 4.137 31.843 67.067 1.00 68.88 559 LYS A N 1
ATOM 4499 C CA . LYS A 1 559 ? 4.727 31.892 68.418 1.00 68.88 559 LYS A CA 1
ATOM 4500 C C . LYS A 1 559 ? 4.397 33.167 69.207 1.00 68.88 559 LYS A C 1
ATOM 4502 O O . LYS A 1 559 ? 4.807 33.268 70.360 1.00 68.88 559 LYS A O 1
ATOM 4507 N N . LYS A 1 560 ? 3.699 34.147 68.621 1.00 64.75 560 LYS A N 1
ATOM 4508 C CA . LYS A 1 560 ? 3.260 35.348 69.347 1.00 64.75 560 LYS A CA 1
ATOM 4509 C C . LYS A 1 560 ? 1.922 35.071 70.036 1.00 64.75 560 LYS A C 1
ATOM 4511 O O . LYS A 1 560 ? 0.903 34.928 69.366 1.00 64.75 560 LYS A O 1
ATOM 4516 N N . GLU A 1 561 ? 1.924 35.008 71.367 1.00 56.03 561 GLU A N 1
ATOM 4517 C CA . GLU A 1 561 ? 0.684 34.988 72.153 1.00 56.03 561 GLU A CA 1
ATOM 4518 C C . GLU A 1 561 ? -0.113 36.296 71.975 1.00 56.03 561 GLU A C 1
ATOM 4520 O O . GLU A 1 561 ? 0.486 37.363 71.794 1.00 56.03 561 GLU A O 1
ATOM 4525 N N . PRO A 1 562 ? -1.457 36.248 72.030 1.00 54.53 562 PRO A N 1
ATOM 4526 C CA . PRO A 1 562 ? -2.287 37.413 71.771 1.00 54.53 562 PRO A CA 1
ATOM 4527 C C . PRO A 1 562 ? -2.285 38.381 72.960 1.00 54.53 562 PRO A C 1
ATOM 4529 O O . PRO A 1 562 ? -2.894 38.120 73.996 1.00 54.53 562 PRO A O 1
ATOM 4532 N N . LYS A 1 563 ? -1.672 39.552 72.771 1.00 52.09 563 LYS A N 1
ATOM 4533 C CA . LYS A 1 563 ? -1.954 40.754 73.565 1.00 52.09 563 LYS A CA 1
ATOM 4534 C C . LYS A 1 563 ? -2.406 41.876 72.634 1.00 52.09 563 LYS A C 1
ATOM 4536 O O . LYS A 1 563 ? -1.594 42.459 71.931 1.00 52.09 563 LYS A O 1
ATOM 4541 N N . GLU A 1 564 ? -3.719 42.098 72.636 1.00 54.12 564 GLU A N 1
ATOM 4542 C CA . GLU A 1 564 ? -4.404 43.341 72.243 1.00 54.12 564 GLU A CA 1
ATOM 4543 C C . GLU A 1 564 ? -4.053 43.972 70.879 1.00 54.12 564 GLU A C 1
ATOM 4545 O O . GLU A 1 564 ? -3.904 45.181 70.778 1.00 54.12 564 GLU A O 1
ATOM 4550 N N . GLU A 1 565 ? -4.046 43.182 69.799 1.00 57.50 565 GLU A N 1
ATOM 4551 C CA . GLU A 1 565 ? -4.352 43.684 68.442 1.00 57.50 565 GLU A CA 1
ATOM 4552 C C . GLU A 1 565 ? -4.845 42.521 67.558 1.00 57.50 565 GLU A C 1
ATOM 4554 O O . GLU A 1 565 ? -4.076 41.783 66.948 1.00 57.50 565 GLU A O 1
ATOM 4559 N N . VAL A 1 566 ? -6.155 42.252 67.600 1.00 57.56 566 VAL A N 1
ATOM 4560 C CA . VAL A 1 566 ? -6.689 40.915 67.265 1.00 57.56 566 VAL A CA 1
ATOM 4561 C C . VAL A 1 566 ? -7.098 40.739 65.796 1.00 57.56 566 VAL A C 1
ATOM 4563 O O . VAL A 1 566 ? -7.170 39.595 65.351 1.00 57.56 566 VAL A O 1
ATOM 4566 N N . ASP A 1 567 ? -7.316 41.810 65.028 1.00 57.94 567 ASP A N 1
ATOM 4567 C CA . ASP A 1 567 ? -7.819 41.697 63.646 1.00 57.94 567 ASP A CA 1
ATOM 4568 C C . ASP A 1 567 ? -6.776 42.051 62.567 1.00 57.94 567 ASP A C 1
ATOM 4570 O O . ASP A 1 567 ? -6.616 41.278 61.623 1.00 57.94 567 ASP A O 1
ATOM 4574 N N . SER A 1 568 ? -5.953 43.094 62.744 1.00 58.91 568 SER A N 1
ATOM 4575 C CA . SER A 1 568 ? -4.864 43.429 61.798 1.00 58.91 568 SER A CA 1
ATOM 4576 C C . SER A 1 568 ? -3.871 42.271 61.603 1.00 58.91 568 SER A C 1
ATOM 4578 O O . SER A 1 568 ? -3.508 41.926 60.477 1.00 58.91 568 SER A O 1
ATOM 4580 N N . LEU A 1 569 ? -3.488 41.609 62.701 1.00 59.88 569 LEU A N 1
ATOM 4581 C CA . LEU A 1 569 ? -2.590 40.452 62.695 1.00 59.88 569 LEU A CA 1
ATOM 4582 C C . LEU A 1 569 ? -3.233 39.181 62.112 1.00 59.88 569 LEU A C 1
ATOM 4584 O O . LEU A 1 569 ? -2.508 38.308 61.633 1.00 59.88 569 LEU A O 1
ATOM 4588 N N . LYS A 1 570 ? -4.569 39.049 62.117 1.00 63.84 570 LYS A N 1
ATOM 4589 C CA . LYS A 1 570 ? -5.250 37.937 61.425 1.00 63.84 570 LYS A CA 1
ATOM 4590 C C . LYS A 1 570 ? -5.219 38.137 59.919 1.00 63.84 570 LYS A C 1
ATOM 4592 O O . LYS A 1 570 ? -4.904 37.189 59.204 1.00 63.84 570 LYS A O 1
ATOM 4597 N N . ASP A 1 571 ? -5.511 39.344 59.446 1.00 68.94 571 ASP A N 1
ATOM 4598 C CA . ASP A 1 571 ? -5.541 39.636 58.013 1.00 68.94 571 ASP A CA 1
ATOM 4599 C C . ASP A 1 571 ? -4.143 39.525 57.394 1.00 68.94 571 ASP A C 1
ATOM 4601 O O . ASP A 1 571 ? -3.977 38.891 56.350 1.00 68.94 571 ASP A O 1
ATOM 4605 N N . GLU A 1 572 ? -3.103 40.027 58.071 1.00 69.88 572 GLU A N 1
ATOM 4606 C CA . GLU A 1 572 ? -1.716 39.842 57.623 1.00 69.88 572 GLU A CA 1
ATOM 4607 C C . GLU A 1 572 ? -1.318 38.353 57.591 1.00 69.88 572 GLU A C 1
ATOM 4609 O O . GLU A 1 572 ? -0.752 37.883 56.599 1.00 69.88 572 GLU A O 1
ATOM 4614 N N . LYS A 1 573 ? -1.682 37.575 58.622 1.00 71.44 573 LYS A N 1
ATOM 4615 C CA . LYS A 1 573 ? -1.450 36.121 58.676 1.00 71.44 573 LYS A CA 1
ATOM 4616 C C . LYS A 1 573 ? -2.174 35.368 57.554 1.00 71.44 573 LYS A C 1
ATOM 4618 O O . LYS A 1 573 ? -1.588 34.465 56.955 1.00 71.44 573 LYS A O 1
ATOM 4623 N N . ASN A 1 574 ? -3.421 35.728 57.254 1.00 73.19 574 ASN A N 1
ATOM 4624 C CA . ASN A 1 574 ? -4.209 35.115 56.182 1.00 73.19 574 ASN A CA 1
ATOM 4625 C C . ASN A 1 574 ? -3.621 35.444 54.798 1.00 73.19 574 ASN A C 1
ATOM 4627 O O . ASN A 1 574 ? -3.522 34.560 53.943 1.00 73.19 574 ASN A O 1
ATOM 4631 N N . ASN A 1 575 ? -3.145 36.676 54.595 1.00 77.38 575 ASN A N 1
ATOM 4632 C CA . ASN A 1 575 ? -2.440 37.083 53.376 1.00 77.38 575 ASN A CA 1
ATOM 4633 C C . ASN A 1 575 ? -1.096 36.346 53.210 1.00 77.38 575 ASN A C 1
ATOM 4635 O O . ASN A 1 575 ? -0.774 35.887 52.110 1.00 77.38 575 ASN A O 1
ATOM 4639 N N . LEU A 1 576 ? -0.335 36.170 54.296 1.00 74.19 576 LEU A N 1
ATOM 4640 C CA . LEU A 1 576 ? 0.894 35.366 54.332 1.00 74.19 576 LEU A CA 1
ATOM 4641 C C . LEU A 1 576 ? 0.634 33.895 53.975 1.00 74.19 576 LEU A C 1
ATOM 4643 O O . LEU A 1 576 ? 1.364 33.335 53.156 1.00 74.19 576 LEU A O 1
ATOM 4647 N N . LEU A 1 577 ? -0.411 33.286 54.545 1.00 74.62 577 LEU A N 1
ATOM 4648 C CA . LEU A 1 577 ? -0.796 31.902 54.255 1.00 74.62 577 LEU A CA 1
ATOM 4649 C C . LEU A 1 577 ? -1.228 31.730 52.790 1.00 74.62 577 LEU A C 1
ATOM 4651 O O . LEU A 1 577 ? -0.703 30.862 52.100 1.00 74.62 577 LEU A O 1
ATOM 4655 N N . THR A 1 578 ? -2.086 32.621 52.285 1.00 78.44 578 THR A N 1
ATOM 4656 C CA . THR A 1 578 ? -2.547 32.616 50.882 1.00 78.44 578 THR A CA 1
ATOM 4657 C C . THR A 1 578 ? -1.379 32.769 49.898 1.00 78.44 578 THR A C 1
ATOM 4659 O O . THR A 1 578 ? -1.330 32.104 48.863 1.00 78.44 578 THR A O 1
ATOM 4662 N N . SER A 1 579 ? -0.405 33.627 50.224 1.00 75.50 579 SER A N 1
ATOM 4663 C CA . SER A 1 579 ? 0.798 33.831 49.402 1.00 75.50 579 SER A CA 1
ATOM 4664 C C . SER A 1 579 ? 1.699 32.593 49.391 1.00 75.50 579 SER A C 1
ATOM 4666 O O . SER A 1 579 ? 2.233 32.221 48.348 1.00 75.50 579 SER A O 1
ATOM 4668 N N . TYR A 1 580 ? 1.836 31.932 50.543 1.00 72.00 580 TYR A N 1
ATOM 4669 C CA . TYR A 1 580 ? 2.583 30.688 50.690 1.00 72.00 580 TYR A CA 1
ATOM 4670 C C . TYR A 1 580 ? 1.933 29.525 49.919 1.00 72.00 580 TYR A C 1
ATOM 4672 O O . TYR A 1 580 ? 2.620 28.858 49.149 1.00 72.00 580 TYR A O 1
ATOM 4680 N N . GLU A 1 581 ? 0.618 29.321 50.046 1.00 76.19 581 GLU A N 1
ATOM 4681 C CA . GLU A 1 581 ? -0.125 28.278 49.317 1.00 76.19 581 GLU A CA 1
ATOM 4682 C C . GLU A 1 581 ? -0.051 28.471 47.795 1.00 76.19 581 GLU A C 1
ATOM 4684 O O . GLU A 1 581 ? 0.148 27.510 47.047 1.00 76.19 581 GLU A O 1
ATOM 4689 N N . ARG A 1 582 ? -0.136 29.724 47.324 1.00 78.56 582 ARG A N 1
ATOM 4690 C CA . ARG A 1 582 ? 0.036 30.060 45.906 1.00 78.56 582 ARG A CA 1
ATOM 4691 C C . ARG A 1 582 ? 1.436 29.703 45.403 1.00 78.56 582 ARG A C 1
ATOM 4693 O O . ARG A 1 582 ? 1.551 28.985 44.416 1.00 78.56 582 ARG A O 1
ATOM 4700 N N . LEU A 1 583 ? 2.484 30.129 46.109 1.00 74.00 583 LEU A N 1
ATOM 4701 C CA . LEU A 1 583 ? 3.866 29.814 45.732 1.00 74.00 583 LEU A CA 1
ATOM 4702 C C . LEU A 1 583 ? 4.175 28.311 45.817 1.00 74.00 583 LEU A C 1
ATOM 4704 O O . LEU A 1 583 ? 4.937 27.807 44.995 1.00 74.00 583 LEU A O 1
ATOM 4708 N N . GLN A 1 584 ? 3.568 27.565 46.749 1.00 71.75 584 GLN A N 1
ATOM 4709 C CA . GLN A 1 584 ? 3.663 26.100 46.752 1.00 71.75 584 GLN A CA 1
ATOM 4710 C C . GLN A 1 584 ? 3.056 25.485 45.486 1.00 71.75 584 GLN A C 1
ATOM 4712 O O . GLN A 1 584 ? 3.674 24.605 44.888 1.00 71.75 584 GLN A O 1
ATOM 4717 N N . LYS A 1 585 ? 1.880 25.957 45.058 1.00 74.81 585 LYS A N 1
ATOM 4718 C CA . LYS A 1 585 ? 1.219 25.481 43.838 1.00 74.81 585 LYS A CA 1
ATOM 4719 C C . LYS A 1 585 ? 2.043 25.792 42.586 1.00 74.81 585 LYS A C 1
ATOM 4721 O O . LYS A 1 585 ? 2.242 24.899 41.764 1.00 74.81 585 LYS A O 1
ATOM 4726 N N . ASP A 1 586 ? 2.567 27.012 42.485 1.00 73.31 586 ASP A N 1
ATOM 4727 C CA . ASP A 1 586 ? 3.435 27.437 41.382 1.00 73.31 586 ASP A CA 1
ATOM 4728 C C . ASP A 1 586 ? 4.738 26.600 41.367 1.00 73.31 586 ASP A C 1
ATOM 4730 O O . ASP A 1 586 ? 5.175 26.127 40.317 1.00 73.31 586 ASP A O 1
ATOM 4734 N N . LEU A 1 587 ? 5.318 26.295 42.539 1.00 67.88 587 LEU A N 1
ATOM 4735 C CA . LEU A 1 587 ? 6.479 25.403 42.668 1.00 67.88 587 LEU A CA 1
ATOM 4736 C C . LEU A 1 587 ? 6.167 23.955 42.244 1.00 67.88 587 LEU A C 1
ATOM 4738 O O . LEU A 1 587 ? 7.007 23.302 41.626 1.00 67.88 587 LEU A O 1
ATOM 4742 N N . GLU A 1 588 ? 4.985 23.426 42.569 1.00 68.00 588 GLU A N 1
ATOM 4743 C CA . GLU A 1 588 ? 4.540 22.100 42.115 1.00 68.00 588 GLU A CA 1
ATOM 4744 C C . GLU A 1 588 ? 4.214 22.055 40.618 1.00 68.00 588 GLU A C 1
ATOM 4746 O O . GLU A 1 588 ? 4.321 21.000 39.992 1.00 68.00 588 GLU A O 1
ATOM 4751 N N . GLU A 1 589 ? 3.821 23.176 40.020 1.00 66.06 589 GLU A N 1
ATOM 4752 C CA . GLU A 1 589 ? 3.678 23.323 38.570 1.00 66.06 589 GLU A CA 1
ATOM 4753 C C . GLU A 1 589 ? 5.049 23.296 37.885 1.00 66.06 589 GLU A C 1
ATOM 4755 O O . GLU A 1 589 ? 5.288 22.414 37.062 1.00 66.06 589 GLU A O 1
ATOM 4760 N N . VAL A 1 590 ? 6.011 24.108 38.340 1.00 62.00 590 VAL A N 1
ATOM 4761 C CA . VAL A 1 590 ? 7.394 24.097 37.822 1.00 62.00 590 VAL A CA 1
ATOM 4762 C C . VAL A 1 590 ? 8.095 22.745 38.044 1.00 62.00 590 VAL A C 1
ATOM 4764 O O . VAL A 1 590 ? 8.901 22.321 37.212 1.00 62.00 590 VAL A O 1
ATOM 4767 N N . LYS A 1 591 ? 7.787 22.019 39.128 1.00 60.09 591 LYS A N 1
ATOM 4768 C CA . LYS A 1 591 ? 8.265 20.637 39.326 1.00 60.09 591 LYS A CA 1
ATOM 4769 C C . LYS A 1 591 ? 7.664 19.665 38.310 1.00 60.09 591 LYS A C 1
ATOM 4771 O O . LYS A 1 591 ? 8.414 18.877 37.744 1.00 60.09 591 LYS A O 1
ATOM 4776 N N . ARG A 1 592 ? 6.354 19.741 38.039 1.00 58.50 592 ARG A N 1
ATOM 4777 C CA . ARG A 1 592 ? 5.683 18.918 37.011 1.00 58.50 592 ARG A CA 1
ATOM 4778 C C . ARG A 1 592 ? 6.177 19.233 35.597 1.00 58.50 592 ARG A C 1
ATOM 4780 O O . ARG A 1 592 ? 6.301 18.319 34.790 1.00 58.50 592 ARG A O 1
ATOM 4787 N N . GLU A 1 593 ? 6.511 20.488 35.301 1.00 54.97 593 GLU A N 1
ATOM 4788 C CA . GLU A 1 593 ? 7.114 20.886 34.018 1.00 54.97 593 GLU A CA 1
ATOM 4789 C C . GLU A 1 593 ? 8.557 20.381 33.826 1.00 54.97 593 GLU A C 1
ATOM 4791 O O . GLU A 1 593 ? 9.023 20.283 32.692 1.00 54.97 593 GLU A O 1
ATOM 4796 N N . ASN A 1 594 ? 9.261 20.040 34.912 1.00 53.81 594 ASN A N 1
ATOM 4797 C CA . ASN A 1 594 ? 10.628 19.504 34.889 1.00 53.81 594 ASN A CA 1
ATOM 4798 C C . ASN A 1 594 ? 10.710 18.001 35.227 1.00 53.81 594 ASN A C 1
ATOM 4800 O O . ASN A 1 594 ? 11.811 17.465 35.389 1.00 53.81 594 ASN A O 1
ATOM 4804 N N . GLU A 1 595 ? 9.577 17.303 35.334 1.00 62.16 595 GLU A N 1
ATOM 4805 C CA . GLU A 1 595 ? 9.549 15.867 35.611 1.00 62.16 595 GLU A CA 1
ATOM 4806 C C . GLU A 1 595 ? 9.987 15.078 34.365 1.00 62.16 595 GLU A C 1
ATOM 4808 O O . GLU A 1 595 ? 9.231 14.884 33.410 1.00 62.16 595 GLU A O 1
ATOM 4813 N N . LYS A 1 596 ? 11.249 14.634 34.369 1.00 67.12 596 LYS A N 1
ATOM 4814 C CA . LYS A 1 596 ? 11.828 13.782 33.323 1.00 67.12 596 LYS A CA 1
ATOM 4815 C C . LYS A 1 596 ? 11.074 12.455 33.247 1.00 67.12 596 LYS A C 1
ATOM 4817 O O . LYS A 1 596 ? 11.055 11.693 34.212 1.00 67.12 596 LYS A O 1
ATOM 4822 N N . VAL A 1 597 ? 10.506 12.143 32.083 1.00 79.56 597 VAL A N 1
ATOM 4823 C CA . VAL A 1 597 ? 9.728 10.911 31.874 1.00 79.56 597 VAL A CA 1
ATOM 4824 C C . VAL A 1 597 ? 10.585 9.881 31.144 1.00 79.56 597 VAL A C 1
ATOM 4826 O O . VAL A 1 597 ? 11.074 10.153 30.050 1.00 79.56 597 VAL A O 1
ATOM 4829 N N . MET A 1 598 ? 10.750 8.684 31.714 1.00 84.12 598 MET A N 1
ATOM 4830 C CA . MET A 1 598 ? 11.406 7.565 31.029 1.00 84.12 598 MET A CA 1
ATOM 4831 C C . MET A 1 598 ? 10.388 6.612 30.401 1.00 84.12 598 MET A C 1
ATOM 4833 O O . MET A 1 598 ? 9.533 6.059 31.090 1.00 84.12 598 MET A O 1
ATOM 4837 N N . PHE A 1 599 ? 10.531 6.364 29.100 1.00 87.44 599 PHE A N 1
ATOM 4838 C CA . PHE A 1 599 ? 9.747 5.380 28.356 1.00 87.44 599 PHE A CA 1
ATOM 4839 C C . PHE A 1 599 ? 10.618 4.175 28.006 1.00 87.44 599 PHE A C 1
ATOM 4841 O O . PHE A 1 599 ? 11.577 4.316 27.252 1.00 87.44 599 PHE A O 1
ATOM 4848 N N . HIS A 1 600 ? 10.275 2.987 28.510 1.00 89.69 600 HIS A N 1
ATOM 4849 C CA . HIS A 1 600 ? 10.952 1.725 28.180 1.00 89.69 600 HIS A CA 1
ATOM 4850 C C . HIS A 1 600 ? 10.071 0.865 27.273 1.00 89.69 600 HIS A C 1
ATOM 4852 O O . HIS A 1 600 ? 8.973 0.458 27.657 1.00 89.69 600 HIS A O 1
ATOM 4858 N N . CYS A 1 601 ? 10.548 0.561 26.066 1.00 89.00 601 CYS A N 1
ATOM 4859 C CA . CYS A 1 601 ? 9.846 -0.347 25.172 1.00 89.00 601 CYS A CA 1
ATOM 4860 C C . CYS A 1 601 ? 10.261 -1.799 25.433 1.00 89.00 601 CYS A C 1
ATOM 4862 O O . CYS A 1 601 ? 11.319 -2.238 24.988 1.00 89.00 601 CYS A O 1
ATOM 4864 N N . LYS A 1 602 ? 9.386 -2.578 26.080 1.00 85.06 602 LYS A N 1
ATOM 4865 C CA . LYS A 1 602 ? 9.617 -4.001 26.408 1.00 85.06 602 LYS A CA 1
ATOM 4866 C C . LYS A 1 602 ? 9.935 -4.911 25.207 1.00 85.06 602 LYS A C 1
ATOM 4868 O O . LYS A 1 602 ? 10.421 -6.016 25.407 1.00 85.06 602 LYS A O 1
ATOM 4873 N N . MET A 1 603 ? 9.633 -4.481 23.979 1.00 82.94 603 MET A N 1
ATOM 4874 C CA . MET A 1 603 ? 9.779 -5.292 22.758 1.00 82.94 603 MET A CA 1
ATOM 4875 C C . MET A 1 603 ? 11.188 -5.219 22.155 1.00 82.94 603 MET A C 1
ATOM 4877 O O . MET A 1 603 ? 11.656 -6.180 21.550 1.00 82.94 603 MET A O 1
ATOM 4881 N N . THR A 1 604 ? 11.867 -4.083 22.329 1.00 88.31 604 THR A N 1
ATOM 4882 C CA . THR A 1 604 ? 13.225 -3.833 21.812 1.00 88.31 604 THR A CA 1
ATOM 4883 C C . THR A 1 604 ? 14.236 -3.519 22.903 1.00 88.31 604 THR A C 1
ATOM 4885 O O . THR A 1 604 ? 15.427 -3.527 22.632 1.00 88.31 604 THR A O 1
ATOM 4888 N N . ASN A 1 605 ? 13.774 -3.251 24.126 1.00 90.69 605 ASN A N 1
ATOM 4889 C CA . ASN A 1 605 ? 14.523 -2.688 25.248 1.00 90.69 605 ASN A CA 1
ATOM 4890 C C . ASN A 1 605 ? 15.085 -1.273 25.031 1.00 90.69 605 ASN A C 1
ATOM 4892 O O . ASN A 1 605 ? 15.873 -0.809 25.843 1.00 90.69 605 ASN A O 1
ATOM 4896 N N . LEU A 1 606 ? 14.640 -0.529 24.013 1.00 94.12 606 LEU A N 1
ATOM 4897 C CA . LEU A 1 606 ? 14.958 0.901 23.929 1.00 94.12 606 LEU A CA 1
ATOM 4898 C C . LEU A 1 606 ? 14.385 1.664 25.133 1.00 94.12 606 LEU A C 1
ATOM 4900 O O . LEU A 1 606 ? 13.210 1.483 25.476 1.00 94.12 606 LEU A O 1
ATOM 4904 N N . VAL A 1 607 ? 15.192 2.547 25.730 1.00 94.81 607 VAL A N 1
ATOM 4905 C CA . VAL A 1 607 ? 14.725 3.530 26.723 1.00 94.81 607 VAL A CA 1
ATOM 4906 C C . VAL A 1 607 ? 14.931 4.943 26.186 1.00 94.81 607 VAL A C 1
ATOM 4908 O O . VAL A 1 607 ? 15.998 5.271 25.666 1.00 94.81 607 VAL A O 1
ATOM 4911 N N . PHE A 1 608 ? 13.903 5.774 26.329 1.00 93.44 608 PHE A N 1
ATOM 4912 C CA . PHE A 1 608 ? 13.913 7.189 25.972 1.00 93.44 608 PHE A CA 1
ATOM 4913 C C . PHE A 1 608 ? 13.701 8.014 27.241 1.00 93.44 608 PHE A C 1
ATOM 4915 O O . PHE A 1 608 ? 12.635 7.927 27.854 1.00 93.44 608 PHE A O 1
ATOM 4922 N N . GLU A 1 609 ? 14.690 8.814 27.633 1.00 91.44 609 GLU A N 1
ATOM 4923 C CA . GLU A 1 609 ? 14.524 9.822 28.679 1.00 91.44 609 GLU A CA 1
ATOM 4924 C C . GLU A 1 609 ? 14.059 11.124 28.022 1.00 91.44 609 GLU A C 1
ATOM 4926 O O . GLU A 1 609 ? 14.754 11.700 27.185 1.00 91.44 609 GLU A O 1
ATOM 4931 N N . MET A 1 610 ? 12.858 11.571 28.373 1.00 86.50 610 MET A N 1
ATOM 4932 C CA . MET A 1 610 ? 12.172 12.702 27.758 1.00 86.50 610 MET A CA 1
ATOM 4933 C C . MET A 1 610 ? 12.179 13.918 28.681 1.00 86.50 610 MET A C 1
ATOM 4935 O O . MET A 1 610 ? 12.066 13.789 29.901 1.00 86.50 610 MET A O 1
ATOM 4939 N N . LYS A 1 611 ? 12.206 15.120 28.092 1.00 79.25 611 LYS A N 1
ATOM 4940 C CA . LYS A 1 611 ? 12.072 16.393 28.828 1.00 79.25 611 LYS A CA 1
ATOM 4941 C C . LYS A 1 611 ? 10.699 16.565 29.510 1.00 79.25 611 LYS A C 1
ATOM 4943 O O . LYS A 1 611 ? 10.551 17.431 30.359 1.00 79.25 611 LYS A O 1
ATOM 4948 N N . GLY A 1 612 ? 9.711 15.759 29.128 1.00 75.94 612 GLY A N 1
ATOM 4949 C CA . GLY A 1 612 ? 8.361 15.739 29.685 1.00 75.94 612 GLY A CA 1
ATOM 4950 C C . GLY A 1 612 ? 7.514 14.671 28.987 1.00 75.94 612 GLY A C 1
ATOM 4951 O O . GLY A 1 612 ? 8.052 13.750 28.370 1.00 75.94 612 GLY A O 1
ATOM 4952 N N . LYS A 1 613 ? 6.185 14.798 29.040 1.00 76.69 613 LYS A N 1
ATOM 4953 C CA . LYS A 1 613 ? 5.269 13.916 28.292 1.00 76.69 613 LYS A CA 1
ATOM 4954 C C . LYS A 1 613 ? 5.436 14.102 26.777 1.00 76.69 613 LYS A C 1
ATOM 4956 O O . LYS A 1 613 ? 5.710 15.206 26.313 1.00 76.69 613 LYS A O 1
ATOM 4961 N N . GLY A 1 614 ? 5.254 13.025 26.015 1.00 78.06 614 GLY A N 1
ATOM 4962 C CA . GLY A 1 614 ? 5.367 13.045 24.559 1.00 78.06 614 GLY A CA 1
ATOM 4963 C C . GLY A 1 614 ? 5.178 11.670 23.921 1.00 78.06 614 GLY A C 1
ATOM 4964 O O . GLY A 1 614 ? 4.997 10.674 24.622 1.00 78.06 614 GLY A O 1
ATOM 4965 N N . GLU A 1 615 ? 5.246 11.624 22.591 1.00 83.12 615 GLU A N 1
ATOM 4966 C CA . GLU A 1 615 ? 5.088 10.409 21.782 1.00 83.12 615 GLU A CA 1
ATOM 4967 C C . GLU A 1 615 ? 6.361 10.157 20.964 1.00 83.12 615 GLU A C 1
ATOM 4969 O O . GLU A 1 615 ? 6.754 10.988 20.139 1.00 83.12 615 GLU A O 1
ATOM 4974 N N . VAL A 1 616 ? 6.978 8.986 21.161 1.00 87.88 616 VAL A N 1
ATOM 4975 C CA . VAL A 1 616 ? 8.143 8.527 20.393 1.00 87.88 616 VAL A CA 1
ATOM 4976 C C . VAL A 1 616 ? 7.738 7.370 19.484 1.00 87.88 616 VAL A C 1
ATOM 4978 O O . VAL A 1 616 ? 7.318 6.310 19.943 1.00 87.88 616 VAL A O 1
ATOM 4981 N N . LEU A 1 617 ? 7.926 7.564 18.182 1.00 88.31 617 LEU A N 1
ATOM 4982 C CA . LEU A 1 617 ? 7.718 6.565 17.142 1.00 88.31 617 LEU A CA 1
ATOM 4983 C C . LEU A 1 617 ? 9.078 6.114 16.620 1.00 88.31 617 LEU A C 1
ATOM 4985 O O . LEU A 1 617 ? 9.845 6.926 16.098 1.00 88.31 617 LEU A O 1
ATOM 4989 N N . TYR A 1 618 ? 9.368 4.819 16.698 1.00 92.06 618 TYR A N 1
ATOM 4990 C CA . TYR A 1 618 ? 10.578 4.259 16.107 1.00 92.06 618 TYR A CA 1
ATOM 4991 C C . TYR A 1 618 ? 10.288 3.016 15.260 1.00 92.06 618 TYR A C 1
ATOM 4993 O O . TYR A 1 618 ? 9.250 2.376 15.394 1.00 92.06 618 TYR A O 1
ATOM 5001 N N . THR A 1 619 ? 11.210 2.699 14.353 1.00 90.38 619 THR A N 1
ATOM 5002 C CA . THR A 1 619 ? 11.156 1.518 13.472 1.00 90.38 619 THR A CA 1
ATOM 5003 C C . THR A 1 619 ? 12.561 0.967 13.268 1.00 90.38 619 THR A C 1
ATOM 5005 O O . THR A 1 619 ? 13.505 1.756 13.171 1.00 90.38 619 THR A O 1
ATOM 5008 N N . VAL A 1 620 ? 12.714 -0.356 13.184 1.00 89.12 620 VAL A N 1
ATOM 5009 C CA . VAL A 1 620 ? 13.984 -0.968 12.771 1.00 89.12 620 VAL A CA 1
ATOM 5010 C C . VAL A 1 620 ? 14.159 -0.778 11.264 1.00 89.12 620 VAL A C 1
ATOM 5012 O O . VAL A 1 620 ? 13.219 -0.935 10.484 1.00 89.12 620 VAL A O 1
ATOM 5015 N N . VAL A 1 621 ? 15.365 -0.407 10.844 1.00 88.94 621 VAL A N 1
ATOM 5016 C CA . VAL A 1 621 ? 15.747 -0.239 9.439 1.00 88.94 621 VAL A CA 1
ATOM 5017 C C . VAL A 1 621 ? 17.042 -0.999 9.150 1.00 88.94 621 VAL A C 1
ATOM 5019 O O . VAL A 1 621 ? 17.831 -1.290 10.046 1.00 88.94 621 VAL A O 1
ATOM 5022 N N . SER A 1 622 ? 17.276 -1.337 7.884 1.00 85.25 622 SER A N 1
ATOM 5023 C CA . SER A 1 622 ? 18.512 -1.997 7.459 1.00 85.25 622 SER A CA 1
ATOM 5024 C C . SER A 1 622 ? 19.712 -1.055 7.534 1.00 85.25 622 SER A C 1
ATOM 5026 O O . SER A 1 622 ? 19.639 0.065 7.023 1.00 85.25 622 SER A O 1
ATOM 5028 N N . TRP A 1 623 ? 20.843 -1.549 8.038 1.00 85.69 623 TRP A N 1
ATOM 5029 C CA . TRP A 1 623 ? 22.142 -0.919 7.802 1.00 85.69 623 TRP A CA 1
ATOM 5030 C C . TRP A 1 623 ? 22.451 -0.854 6.299 1.00 85.69 623 TRP A C 1
ATOM 5032 O O . TRP A 1 623 ? 22.285 -1.837 5.575 1.00 85.69 623 TRP A O 1
ATOM 5042 N N . ASP A 1 624 ? 22.921 0.301 5.828 1.00 75.56 624 ASP A N 1
ATOM 5043 C CA . ASP A 1 624 ? 23.423 0.462 4.465 1.00 75.56 624 ASP A CA 1
ATOM 5044 C C . ASP A 1 624 ? 24.934 0.199 4.440 1.00 75.56 624 ASP A C 1
ATOM 5046 O O . ASP A 1 624 ? 25.745 1.029 4.861 1.00 75.56 624 ASP A O 1
ATOM 5050 N N . ASN A 1 625 ? 25.313 -0.965 3.909 1.00 67.31 625 ASN A N 1
ATOM 5051 C CA . ASN A 1 625 ? 26.709 -1.386 3.785 1.00 67.31 625 ASN A CA 1
ATOM 5052 C C . ASN A 1 625 ? 27.577 -0.417 2.965 1.00 67.31 625 ASN A C 1
ATOM 5054 O O . ASN A 1 625 ? 28.797 -0.480 3.083 1.00 67.31 625 ASN A O 1
ATOM 5058 N N . SER A 1 626 ? 26.995 0.462 2.139 1.00 65.50 626 SER A N 1
ATOM 5059 C CA . SER A 1 626 ? 27.758 1.488 1.417 1.00 65.50 626 SER A CA 1
ATOM 5060 C C . SER A 1 626 ? 28.125 2.685 2.301 1.00 65.50 626 SER A C 1
ATOM 5062 O O . SER A 1 626 ? 29.214 3.234 2.154 1.00 65.50 626 SER A O 1
ATOM 5064 N N . GLN A 1 627 ? 27.280 3.038 3.276 1.00 61.12 627 GLN A N 1
ATOM 5065 C CA . GLN A 1 627 ? 27.529 4.143 4.212 1.00 61.12 627 GLN A CA 1
ATOM 5066 C C . GLN A 1 627 ? 28.561 3.745 5.284 1.00 61.12 627 GLN A C 1
ATOM 5068 O O . GLN A 1 627 ? 29.398 4.555 5.680 1.00 61.12 627 GLN A O 1
ATOM 5073 N N . LEU A 1 628 ? 28.580 2.466 5.677 1.00 63.84 628 LEU A N 1
ATOM 5074 C CA . LEU A 1 628 ? 29.573 1.899 6.601 1.00 63.84 628 LEU A CA 1
ATOM 5075 C C . LEU A 1 628 ? 31.006 1.843 6.032 1.00 63.84 628 LEU A C 1
ATOM 5077 O O . LEU A 1 628 ? 31.957 1.682 6.789 1.00 63.84 628 LEU A O 1
ATOM 5081 N N . GLN A 1 629 ? 31.216 2.028 4.722 1.00 59.84 629 GLN A N 1
ATOM 5082 C CA . GLN A 1 629 ? 32.577 2.057 4.156 1.00 59.84 629 GLN A CA 1
ATOM 5083 C C . GLN A 1 629 ? 33.399 3.271 4.631 1.00 59.84 629 GLN A C 1
ATOM 5085 O O . GLN A 1 629 ? 34.626 3.237 4.568 1.00 59.84 629 GLN A O 1
ATOM 5090 N N . GLY A 1 630 ? 32.741 4.322 5.138 1.00 57.47 630 GLY A N 1
ATOM 5091 C CA . GLY A 1 630 ? 33.396 5.505 5.704 1.00 57.47 630 GLY A CA 1
ATOM 5092 C C . GLY A 1 630 ? 33.802 5.389 7.180 1.00 57.47 630 GLY A C 1
ATOM 5093 O O . GLY A 1 630 ? 34.610 6.192 7.635 1.00 57.47 630 GLY A O 1
ATOM 5094 N N . THR A 1 631 ? 33.288 4.410 7.940 1.00 59.47 631 THR A N 1
ATOM 5095 C CA . THR A 1 631 ? 33.505 4.325 9.404 1.00 59.47 631 THR A CA 1
ATOM 5096 C C . THR A 1 631 ? 34.795 3.600 9.807 1.00 59.47 631 THR A C 1
ATOM 5098 O O . THR A 1 631 ? 35.117 3.522 10.995 1.00 59.47 631 THR A O 1
ATOM 5101 N N . GLY A 1 632 ? 35.562 3.091 8.837 1.00 65.31 632 GLY A N 1
ATOM 5102 C CA . GLY A 1 632 ? 36.929 2.590 9.005 1.00 65.31 632 GLY A CA 1
ATOM 5103 C C . GLY A 1 632 ? 37.058 1.347 9.891 1.00 65.31 632 GLY A C 1
ATOM 5104 O O . GLY A 1 632 ? 37.155 0.235 9.385 1.00 65.31 632 GLY A O 1
ATOM 5105 N N . GLN A 1 633 ? 37.125 1.548 11.209 1.00 71.62 633 GLN A N 1
ATOM 5106 C CA . GLN A 1 633 ? 37.367 0.500 12.210 1.00 71.62 633 GLN A CA 1
ATOM 5107 C C . GLN A 1 633 ? 36.094 0.001 12.907 1.00 71.62 633 GLN A C 1
ATOM 5109 O O . GLN A 1 633 ? 36.194 -0.875 13.756 1.00 71.62 633 GLN A O 1
ATOM 5114 N N . PHE A 1 634 ? 34.913 0.548 12.618 1.00 83.69 634 PHE A N 1
ATOM 5115 C CA . PHE A 1 634 ? 33.680 0.205 13.337 1.00 83.69 634 PHE A CA 1
ATOM 5116 C C . PHE A 1 634 ? 32.749 -0.705 12.531 1.00 83.69 634 PHE A C 1
ATOM 5118 O O . PHE A 1 634 ? 32.477 -0.434 11.362 1.00 83.69 634 PHE A O 1
ATOM 5125 N N . GLN A 1 635 ? 32.212 -1.735 13.191 1.00 85.69 635 GLN A N 1
ATOM 5126 C CA . GLN A 1 635 ? 31.184 -2.645 12.674 1.00 85.69 635 GLN A CA 1
ATOM 5127 C C . GLN A 1 635 ? 29.868 -2.501 13.465 1.00 85.69 635 GLN A C 1
ATOM 5129 O O . GLN A 1 635 ? 29.919 -2.136 14.642 1.00 85.69 635 GLN A O 1
ATOM 5134 N N . PRO A 1 636 ? 28.696 -2.810 12.880 1.00 90.69 636 PRO A N 1
ATOM 5135 C CA . PRO A 1 636 ? 27.431 -2.844 13.613 1.00 90.69 636 PRO A CA 1
ATOM 5136 C C . PRO A 1 636 ? 27.453 -3.771 14.837 1.00 90.69 636 PRO A C 1
ATOM 5138 O O . PRO A 1 636 ? 27.953 -4.894 14.773 1.00 90.69 636 PRO A O 1
ATOM 5141 N N . ALA A 1 637 ? 26.859 -3.308 15.937 1.00 91.69 637 ALA A N 1
ATOM 5142 C CA . ALA A 1 637 ? 26.707 -4.035 17.205 1.00 91.69 637 ALA A CA 1
ATOM 5143 C C . ALA A 1 637 ? 25.242 -4.100 17.690 1.00 91.69 637 ALA A C 1
ATOM 5145 O O . ALA A 1 637 ? 24.955 -4.420 18.844 1.00 91.69 637 ALA A O 1
ATOM 5146 N N . GLY A 1 638 ? 24.298 -3.758 16.814 1.00 92.62 638 GLY A N 1
ATOM 5147 C CA . GLY A 1 638 ? 22.866 -3.783 17.084 1.00 92.62 638 GLY A CA 1
ATOM 5148 C C . GLY A 1 638 ? 22.045 -3.390 15.852 1.00 92.62 638 GLY A C 1
ATOM 5149 O O . GLY A 1 638 ? 22.617 -2.993 14.829 1.00 92.62 638 GLY A O 1
ATOM 5150 N N . PRO A 1 639 ? 20.708 -3.468 15.935 1.00 92.69 639 PRO A N 1
ATOM 5151 C CA . PRO A 1 639 ? 19.818 -2.925 14.912 1.00 92.69 639 PRO A CA 1
ATOM 5152 C C . PRO A 1 639 ? 20.002 -1.409 14.728 1.00 92.69 639 PRO A C 1
ATOM 5154 O O . PRO A 1 639 ? 20.406 -0.700 15.653 1.00 92.69 639 PRO A O 1
ATOM 5157 N N . LEU A 1 640 ? 19.681 -0.913 13.531 1.00 92.75 640 LEU A N 1
ATOM 5158 C CA . LEU A 1 640 ? 19.602 0.518 13.235 1.00 92.75 640 LEU A CA 1
ATOM 5159 C C . LEU A 1 640 ? 18.147 0.972 13.408 1.00 92.75 640 LEU A C 1
ATOM 5161 O O . LEU A 1 640 ? 17.239 0.405 12.803 1.00 92.75 640 LEU A O 1
ATOM 5165 N N . TYR A 1 641 ? 17.912 1.992 14.227 1.00 93.00 641 TYR A N 1
ATOM 5166 C CA . TYR A 1 641 ? 16.579 2.480 14.569 1.00 93.00 641 TYR A CA 1
ATOM 5167 C C . TYR A 1 641 ? 16.324 3.850 13.940 1.00 93.00 641 TYR A C 1
ATOM 5169 O O . TYR A 1 641 ? 17.045 4.806 14.215 1.00 93.00 641 TYR A O 1
ATOM 5177 N N . SER A 1 642 ? 15.268 3.984 13.134 1.00 92.44 642 SER A N 1
ATOM 5178 C CA . SER A 1 642 ? 14.738 5.298 12.753 1.00 92.44 642 SER A CA 1
ATOM 5179 C C . SER A 1 642 ? 13.809 5.788 13.851 1.00 92.44 642 SER A C 1
ATOM 5181 O O . SER A 1 642 ? 12.740 5.208 14.021 1.00 92.44 642 SER A O 1
ATOM 5183 N N . ILE A 1 643 ? 14.211 6.834 14.575 1.00 92.12 643 ILE A N 1
ATOM 5184 C CA . ILE A 1 643 ? 13.507 7.366 15.750 1.00 92.12 643 ILE A CA 1
ATOM 5185 C C . ILE A 1 643 ? 12.962 8.759 15.419 1.00 92.12 643 ILE A C 1
ATOM 5187 O O . ILE A 1 643 ? 13.651 9.588 14.825 1.00 92.12 643 ILE A O 1
ATOM 5191 N N . LYS A 1 644 ? 11.706 9.016 15.786 1.00 88.69 644 LYS A N 1
ATOM 5192 C CA . LYS A 1 644 ? 10.988 10.283 15.598 1.00 88.69 644 LYS A CA 1
ATOM 5193 C C . LYS A 1 644 ? 10.169 10.583 16.849 1.00 88.69 644 LYS A C 1
ATOM 5195 O O . LYS A 1 644 ? 9.699 9.666 17.511 1.00 88.69 644 LYS A O 1
ATOM 5200 N N . CYS A 1 645 ? 9.967 11.860 17.142 1.00 82.94 645 CYS A N 1
ATOM 5201 C CA . CYS A 1 645 ? 9.143 12.320 18.256 1.00 82.94 645 CYS A CA 1
ATOM 5202 C C . CYS A 1 645 ? 8.078 13.258 17.684 1.00 82.94 645 CYS A C 1
ATOM 5204 O O . CYS A 1 645 ? 8.430 14.214 16.989 1.00 82.94 645 CYS A O 1
ATOM 5206 N N . SER A 1 646 ? 6.800 12.944 17.897 1.00 69.88 646 SER A N 1
ATOM 5207 C CA . SER A 1 646 ? 5.667 13.756 17.417 1.00 69.88 646 SER A CA 1
ATOM 5208 C C . SER A 1 646 ? 5.440 14.955 18.331 1.00 69.88 646 SER A C 1
ATOM 5210 O O . SER A 1 646 ? 5.201 16.070 17.874 1.00 69.88 646 SER A O 1
ATOM 5212 N N . GLU A 1 647 ? 5.544 14.690 19.632 1.00 59.59 647 GLU A N 1
ATOM 5213 C CA . GLU A 1 647 ? 5.291 15.606 20.737 1.00 59.59 647 GLU A CA 1
ATOM 5214 C C . GLU A 1 647 ? 6.387 15.407 21.788 1.00 59.59 647 GLU A C 1
ATOM 5216 O O . GLU A 1 647 ? 6.768 14.269 22.067 1.00 59.59 647 GLU A O 1
ATOM 5221 N N . GLY A 1 648 ? 6.899 16.494 22.370 1.00 61.47 648 GLY A N 1
ATOM 5222 C CA . GLY A 1 648 ? 7.984 16.457 23.356 1.00 61.47 648 GLY A CA 1
ATOM 5223 C C . GLY A 1 648 ? 9.394 16.439 22.749 1.00 61.47 648 GLY A C 1
ATOM 5224 O O . GLY A 1 648 ? 9.609 16.763 21.580 1.00 61.47 648 GLY A O 1
ATOM 5225 N N . SER A 1 649 ? 10.395 16.125 23.572 1.00 78.56 649 SER A N 1
ATOM 5226 C CA . SER A 1 649 ? 11.800 16.032 23.153 1.00 78.56 649 SER A CA 1
ATOM 5227 C C . SER A 1 649 ? 12.529 14.953 23.947 1.00 78.56 649 SER A C 1
ATOM 5229 O O . SER A 1 649 ? 12.554 15.002 25.180 1.00 78.56 649 SER A O 1
ATOM 5231 N N . VAL A 1 650 ? 13.132 14.006 23.226 1.00 87.38 650 VAL A N 1
ATOM 5232 C CA . VAL A 1 650 ? 14.067 13.014 23.772 1.00 87.38 650 VAL A CA 1
ATOM 5233 C C . VAL A 1 650 ? 15.342 13.751 24.178 1.00 87.38 650 VAL A C 1
ATOM 5235 O O . VAL A 1 650 ? 15.937 14.425 23.344 1.00 87.38 650 VAL A O 1
ATOM 5238 N N . LEU A 1 651 ? 15.740 13.633 25.443 1.00 88.12 651 LEU A N 1
ATOM 5239 C CA . LEU A 1 651 ? 17.010 14.147 25.962 1.00 88.12 651 LEU A CA 1
ATOM 5240 C C . LEU A 1 651 ? 18.102 13.084 25.851 1.00 88.12 651 LEU A C 1
ATOM 5242 O O . LEU A 1 651 ? 19.179 13.366 25.334 1.00 88.12 651 LEU A O 1
ATOM 5246 N N . TYR A 1 652 ? 17.805 11.856 26.287 1.00 92.81 652 TYR A N 1
ATOM 5247 C CA . TYR A 1 652 ? 18.747 10.740 26.230 1.00 92.81 652 TYR A CA 1
ATOM 5248 C C . TYR A 1 652 ? 18.113 9.500 25.605 1.00 92.81 652 TYR A C 1
ATOM 5250 O O . TYR A 1 652 ? 16.935 9.198 25.813 1.00 92.81 652 TYR A O 1
ATOM 5258 N N . LEU A 1 653 ? 18.924 8.771 24.843 1.00 94.88 653 LEU A N 1
ATOM 5259 C CA . LEU A 1 653 ? 18.565 7.512 24.202 1.00 94.88 653 LEU A CA 1
ATOM 5260 C C . LEU A 1 653 ? 19.458 6.400 24.743 1.00 94.88 653 LEU A C 1
ATOM 5262 O O . LEU A 1 653 ? 20.685 6.509 24.715 1.00 94.88 653 LEU A O 1
ATOM 5266 N N . HIS A 1 654 ? 18.833 5.328 25.226 1.00 95.75 654 HIS A N 1
ATOM 5267 C CA . HIS A 1 654 ? 19.518 4.144 25.725 1.00 95.75 654 HIS A CA 1
ATOM 5268 C C . HIS A 1 654 ? 19.362 3.030 24.683 1.00 95.75 654 HIS A C 1
ATOM 5270 O O . HIS A 1 654 ? 18.271 2.488 24.487 1.00 95.75 654 HIS A O 1
ATOM 5276 N N . LEU A 1 655 ? 20.458 2.699 24.004 1.00 96.25 655 LEU A N 1
ATOM 5277 C CA . LEU A 1 655 ? 20.526 1.666 22.974 1.00 96.25 655 LEU A CA 1
ATOM 5278 C C . LEU A 1 655 ? 20.986 0.330 23.586 1.00 96.25 655 LEU A C 1
ATOM 5280 O O . LEU A 1 655 ? 22.075 0.287 24.164 1.00 96.25 655 LEU A O 1
ATOM 5284 N N . PRO A 1 656 ? 20.214 -0.762 23.462 1.00 94.88 656 PRO A N 1
ATOM 5285 C CA . PRO A 1 656 ? 20.554 -2.048 24.064 1.00 94.88 656 PRO A CA 1
ATOM 5286 C C . PRO A 1 656 ? 21.674 -2.769 23.301 1.00 94.88 656 PRO A C 1
ATOM 5288 O O . PRO A 1 656 ? 21.612 -2.934 22.078 1.00 94.88 656 PRO A O 1
ATOM 5291 N N . HIS A 1 657 ? 22.681 -3.253 24.030 1.00 93.25 657 HIS A N 1
ATOM 5292 C CA . HIS A 1 657 ? 23.784 -4.059 23.502 1.00 93.25 657 HIS A CA 1
ATOM 5293 C C . HIS A 1 657 ? 23.771 -5.480 24.069 1.00 93.25 657 HIS A C 1
ATOM 5295 O O . HIS A 1 657 ? 23.236 -5.747 25.141 1.00 93.25 657 HIS A O 1
ATOM 5301 N N . CYS A 1 658 ? 24.426 -6.391 23.355 1.00 93.19 658 CYS A N 1
ATOM 5302 C CA . CYS A 1 658 ? 24.630 -7.780 23.767 1.00 93.19 658 CYS A CA 1
ATOM 5303 C C . CYS A 1 658 ? 26.064 -8.091 24.236 1.00 93.19 658 CYS A C 1
ATOM 5305 O O . CYS A 1 658 ? 26.379 -9.240 24.534 1.00 93.19 658 CYS A O 1
ATOM 5307 N N . GLU A 1 659 ? 26.944 -7.091 24.283 1.00 90.38 659 GLU A N 1
ATOM 5308 C CA . GLU A 1 659 ? 28.357 -7.252 24.647 1.00 90.38 659 GLU A CA 1
ATOM 5309 C C . GLU A 1 659 ? 28.573 -7.695 26.103 1.00 90.38 659 GLU A C 1
ATOM 5311 O O . GLU A 1 659 ? 28.041 -7.077 27.029 1.00 90.38 659 GLU A O 1
ATOM 5316 N N . ILE A 1 660 ? 29.395 -8.733 26.302 1.00 85.62 660 ILE A N 1
ATOM 5317 C CA . ILE A 1 660 ? 29.745 -9.274 27.623 1.00 85.62 660 ILE A CA 1
ATOM 5318 C C . ILE A 1 660 ? 31.081 -8.673 28.071 1.00 85.62 660 ILE A C 1
ATOM 5320 O O . ILE A 1 660 ? 32.147 -9.021 27.564 1.00 85.62 660 ILE A O 1
ATOM 5324 N N . HIS A 1 661 ? 31.023 -7.767 29.044 1.00 71.69 661 HIS A N 1
ATOM 5325 C CA . HIS A 1 661 ? 32.209 -7.144 29.627 1.00 71.69 661 HIS A CA 1
ATOM 5326 C C . HIS A 1 661 ? 32.969 -8.146 30.510 1.00 71.69 661 HIS A C 1
ATOM 5328 O O . HIS A 1 661 ? 32.364 -8.859 31.309 1.00 71.69 661 HIS A O 1
ATOM 5334 N N . THR A 1 662 ? 34.298 -8.179 30.391 1.00 64.06 662 THR A N 1
ATOM 5335 C CA . THR A 1 662 ? 35.188 -8.982 31.248 1.00 64.06 662 THR A CA 1
ATOM 5336 C C . THR A 1 662 ? 36.423 -8.165 31.615 1.00 64.06 662 THR A C 1
ATOM 5338 O O . THR A 1 662 ? 36.873 -7.345 30.815 1.00 64.06 662 THR A O 1
ATOM 5341 N N . ASP A 1 663 ? 37.016 -8.417 32.785 1.00 54.44 663 ASP A N 1
ATOM 5342 C CA . ASP A 1 663 ? 38.130 -7.618 33.340 1.00 54.44 663 ASP A CA 1
ATOM 5343 C C . ASP A 1 663 ? 39.384 -7.548 32.447 1.00 54.44 663 ASP A C 1
ATOM 5345 O O . ASP A 1 663 ? 40.274 -6.730 32.673 1.00 54.44 663 ASP A O 1
ATOM 5349 N N . LYS A 1 664 ? 39.477 -8.421 31.435 1.00 51.94 664 LYS A N 1
ATOM 5350 C CA . LYS A 1 664 ? 40.608 -8.513 30.501 1.00 51.94 664 LYS A CA 1
ATOM 5351 C C . LYS A 1 664 ? 40.367 -7.799 29.166 1.00 51.94 664 LYS A C 1
ATOM 5353 O O . LYS A 1 664 ? 41.340 -7.512 28.472 1.00 51.94 664 LYS A O 1
ATOM 5358 N N . ASN A 1 665 ? 39.113 -7.489 28.817 1.00 56.16 665 ASN A N 1
ATOM 5359 C CA . ASN A 1 665 ? 38.739 -6.962 27.503 1.00 56.16 665 ASN A CA 1
ATOM 5360 C C . ASN A 1 665 ? 37.846 -5.715 27.645 1.00 56.16 665 ASN A C 1
ATOM 5362 O O . ASN A 1 665 ? 36.639 -5.824 27.864 1.00 56.16 665 ASN A O 1
ATOM 5366 N N . GLN A 1 666 ? 38.419 -4.524 27.445 1.00 61.75 666 GLN A N 1
ATOM 5367 C CA . GLN A 1 666 ? 37.634 -3.296 27.273 1.00 61.75 666 GLN A CA 1
ATOM 5368 C C . GLN A 1 666 ? 36.950 -3.306 25.898 1.00 61.75 666 GLN A C 1
ATOM 5370 O O . GLN A 1 666 ? 37.615 -3.305 24.863 1.00 61.75 666 GLN A O 1
ATOM 5375 N N . ILE A 1 667 ? 35.615 -3.322 25.887 1.00 72.94 667 ILE A N 1
ATOM 5376 C CA . ILE A 1 667 ? 34.816 -3.312 24.658 1.00 72.94 667 ILE A CA 1
ATOM 5377 C C . ILE A 1 667 ? 34.476 -1.861 24.305 1.00 72.94 667 ILE A C 1
ATOM 5379 O O . ILE A 1 667 ? 33.689 -1.208 24.985 1.00 72.94 667 ILE A O 1
ATOM 5383 N N . GLU A 1 668 ? 35.077 -1.350 23.230 1.00 84.25 668 GLU A N 1
ATOM 5384 C CA . GLU A 1 668 ? 34.871 0.026 22.768 1.00 84.25 668 GLU A CA 1
ATOM 5385 C C . GLU A 1 668 ? 33.606 0.110 21.888 1.00 84.25 668 GLU A C 1
ATOM 5387 O O . GLU A 1 668 ? 33.618 -0.240 20.700 1.00 84.25 668 GLU A O 1
ATOM 5392 N N . LEU A 1 669 ? 32.500 0.536 22.509 1.00 90.69 669 LEU A N 1
ATOM 5393 C CA . LEU A 1 669 ? 31.214 0.810 21.862 1.00 90.69 669 LEU A CA 1
ATOM 5394 C C . LEU A 1 669 ? 31.065 2.295 21.510 1.00 90.69 669 LEU A C 1
ATOM 5396 O O . LEU A 1 669 ? 31.488 3.169 22.259 1.00 90.69 669 LEU A O 1
ATOM 5400 N N . ALA A 1 670 ? 30.396 2.566 20.392 1.00 92.12 670 ALA A N 1
ATOM 5401 C CA . ALA A 1 670 ? 30.022 3.898 19.928 1.00 92.12 670 ALA A CA 1
ATOM 5402 C C . ALA A 1 670 ? 28.612 3.880 19.313 1.00 92.12 670 ALA A C 1
ATOM 5404 O O . ALA A 1 670 ? 28.025 2.813 19.107 1.00 92.12 670 ALA A O 1
ATOM 5405 N N . VAL A 1 671 ? 28.058 5.052 18.999 1.00 93.56 671 VAL A N 1
ATOM 5406 C CA . VAL A 1 671 ? 26.739 5.172 18.358 1.00 93.56 671 VAL A CA 1
ATOM 5407 C C . VAL A 1 671 ? 26.868 5.854 17.000 1.00 93.56 671 VAL A C 1
ATOM 5409 O O . VAL A 1 671 ? 27.389 6.959 16.901 1.00 93.56 671 VAL A O 1
ATOM 5412 N N . ALA A 1 672 ? 26.364 5.212 15.949 1.00 91.88 672 ALA A N 1
ATOM 5413 C CA . ALA A 1 672 ? 26.148 5.851 14.659 1.00 91.88 672 ALA A CA 1
ATOM 5414 C C . ALA A 1 672 ? 24.903 6.742 14.726 1.00 91.88 672 ALA A C 1
ATOM 5416 O O . ALA A 1 672 ? 23.821 6.256 15.055 1.00 91.88 672 ALA A O 1
ATOM 5417 N N . HIS A 1 673 ? 25.053 8.011 14.359 1.00 91.75 673 HIS A N 1
ATOM 5418 C CA . HIS A 1 673 ? 23.974 8.955 14.093 1.00 91.75 673 HIS A CA 1
ATOM 5419 C C . HIS A 1 673 ? 23.974 9.263 12.588 1.00 91.75 673 HIS A C 1
ATOM 5421 O O . HIS A 1 673 ? 24.890 9.911 12.080 1.00 91.75 673 HIS A O 1
ATOM 5427 N N . CYS A 1 674 ? 23.000 8.741 11.837 1.00 86.75 674 CYS A N 1
ATOM 5428 C CA . CYS A 1 674 ? 22.999 8.840 10.371 1.00 86.75 674 CYS A CA 1
ATOM 5429 C C . CYS A 1 674 ? 21.972 9.874 9.885 1.00 86.75 674 CYS A C 1
ATOM 5431 O O . CYS A 1 674 ? 20.760 9.652 9.964 1.00 86.75 674 CYS A O 1
ATOM 5433 N N . SER A 1 675 ? 22.457 10.990 9.332 1.00 79.31 675 SER A N 1
ATOM 5434 C CA . SER A 1 675 ? 21.639 12.126 8.892 1.00 79.31 675 SER A CA 1
ATOM 5435 C C . SER A 1 675 ? 22.020 12.598 7.481 1.00 79.31 675 SER A C 1
ATOM 5437 O O . SER A 1 675 ? 23.191 12.700 7.131 1.00 79.31 675 SER A O 1
ATOM 5439 N N . GLU A 1 676 ? 21.008 12.824 6.634 1.00 65.69 676 GLU A N 1
ATOM 5440 C CA . GLU A 1 676 ? 21.102 13.319 5.240 1.00 65.69 676 GLU A CA 1
ATOM 5441 C C . GLU A 1 676 ? 22.192 12.688 4.328 1.00 65.69 676 GLU A C 1
ATOM 5443 O O . GLU A 1 676 ? 22.575 13.281 3.323 1.00 65.69 676 GLU A O 1
ATOM 5448 N N . GLY A 1 677 ? 22.639 11.458 4.620 1.00 62.75 677 GLY A N 1
ATOM 5449 C CA . GLY A 1 677 ? 23.655 10.723 3.848 1.00 62.75 677 GLY A CA 1
ATOM 5450 C C . GLY A 1 677 ? 25.048 10.661 4.490 1.00 62.75 677 GLY A C 1
ATOM 5451 O O . GLY A 1 677 ? 25.928 10.008 3.938 1.00 62.75 677 GLY A O 1
ATOM 5452 N N . ASN A 1 678 ? 25.238 11.285 5.655 1.00 73.12 678 ASN A N 1
ATOM 5453 C CA . ASN A 1 678 ? 26.456 11.206 6.460 1.00 73.12 678 ASN A CA 1
ATOM 5454 C C . ASN A 1 678 ? 26.235 10.324 7.702 1.00 73.12 678 ASN A C 1
ATOM 5456 O O . ASN A 1 678 ? 25.132 10.289 8.252 1.00 73.12 678 ASN A O 1
ATOM 5460 N N . ILE A 1 679 ? 27.294 9.655 8.169 1.00 84.44 679 ILE A N 1
ATOM 5461 C CA . ILE A 1 679 ? 27.334 8.989 9.478 1.00 84.44 679 ILE A CA 1
ATOM 5462 C C . ILE A 1 679 ? 28.246 9.794 10.404 1.00 84.44 679 ILE A C 1
ATOM 5464 O O . ILE A 1 679 ? 29.438 9.937 10.142 1.00 84.44 679 ILE A O 1
ATOM 5468 N N . GLU A 1 680 ? 27.682 10.278 11.501 1.00 88.25 680 GLU A N 1
ATOM 5469 C CA . GLU A 1 680 ? 28.404 10.827 12.643 1.00 88.25 680 GLU A CA 1
ATOM 5470 C C . GLU A 1 680 ? 28.607 9.718 13.688 1.00 88.25 680 GLU A C 1
ATOM 5472 O O . GLU A 1 680 ? 27.699 8.922 13.937 1.00 88.25 680 GLU A O 1
ATOM 5477 N N . ILE A 1 681 ? 29.799 9.633 14.287 1.00 89.69 681 ILE A N 1
ATOM 5478 C CA . ILE A 1 681 ? 30.096 8.667 15.355 1.00 89.69 681 ILE A CA 1
ATOM 5479 C C . ILE A 1 681 ? 30.059 9.409 16.691 1.00 89.69 681 ILE A C 1
ATOM 5481 O O . ILE A 1 681 ? 30.987 10.142 17.032 1.00 89.69 681 ILE A O 1
ATOM 5485 N N . LEU A 1 682 ? 28.982 9.202 17.443 1.00 90.81 682 LEU A N 1
ATOM 5486 C CA . LEU A 1 682 ? 28.792 9.742 18.782 1.00 90.81 682 LEU A CA 1
ATOM 5487 C C . LEU A 1 682 ? 29.466 8.836 19.818 1.00 90.81 682 LEU A C 1
ATOM 5489 O O . LEU A 1 682 ? 29.326 7.608 19.785 1.00 90.81 682 LEU A O 1
ATOM 5493 N N . GLN A 1 683 ? 30.173 9.454 20.761 1.00 89.38 683 GLN A N 1
ATOM 5494 C CA . GLN A 1 683 ? 30.738 8.758 21.916 1.00 89.38 683 GLN A CA 1
ATOM 5495 C C . GLN A 1 683 ? 29.663 8.562 22.998 1.00 89.38 683 GLN A C 1
ATOM 5497 O O . GLN A 1 683 ? 28.884 9.488 23.244 1.00 89.38 683 GLN A O 1
ATOM 5502 N N . PRO A 1 684 ? 29.596 7.394 23.663 1.00 91.94 684 PRO A N 1
ATOM 5503 C CA . PRO A 1 684 ? 28.677 7.181 24.774 1.00 91.94 684 PRO A CA 1
ATOM 5504 C C . PRO A 1 684 ? 28.946 8.135 25.939 1.00 91.94 684 PRO A C 1
ATOM 5506 O O . PRO A 1 684 ? 30.092 8.322 26.339 1.00 91.94 684 PRO A O 1
ATOM 5509 N N . LEU A 1 685 ? 27.882 8.642 26.565 1.00 90.44 685 LEU A N 1
ATOM 5510 C CA . LEU A 1 685 ? 27.980 9.265 27.890 1.00 90.44 685 LEU A CA 1
ATOM 5511 C C . LEU A 1 685 ? 28.235 8.213 28.972 1.00 90.44 685 LEU A C 1
ATOM 5513 O O . LEU A 1 685 ? 28.942 8.458 29.947 1.00 90.44 685 LEU A O 1
ATOM 5517 N N . LYS A 1 686 ? 27.619 7.037 28.812 1.00 89.62 686 LYS A N 1
ATOM 5518 C CA . LYS A 1 686 ? 27.744 5.906 29.730 1.00 89.62 686 LYS A CA 1
ATOM 5519 C C . LYS A 1 686 ? 27.459 4.602 28.997 1.00 89.62 686 LYS A C 1
ATOM 5521 O O . LYS A 1 686 ? 26.472 4.500 28.273 1.00 89.62 686 LYS A O 1
ATOM 5526 N N . VAL A 1 687 ? 28.284 3.591 29.239 1.00 89.25 687 VAL A N 1
ATOM 5527 C CA . VAL A 1 687 ? 27.997 2.195 28.887 1.00 89.25 687 VAL A CA 1
ATOM 5528 C C . VAL A 1 687 ? 27.671 1.457 30.184 1.00 89.25 687 VAL A C 1
ATOM 5530 O O . VAL A 1 687 ? 28.294 1.696 31.219 1.00 89.25 687 VAL A O 1
ATOM 5533 N N . THR A 1 688 ? 26.638 0.623 30.158 1.00 89.62 688 THR A N 1
ATOM 5534 C CA . THR A 1 688 ? 26.201 -0.201 31.296 1.00 89.62 688 THR A CA 1
ATOM 5535 C C . THR A 1 688 ? 26.414 -1.684 30.971 1.00 89.62 688 THR A C 1
ATOM 5537 O O . THR A 1 688 ? 27.094 -2.018 30.009 1.00 89.62 688 THR A O 1
ATOM 5540 N N . SER A 1 689 ? 25.848 -2.603 31.753 1.00 86.06 689 SER A N 1
ATOM 5541 C CA . SER A 1 689 ? 25.867 -4.034 31.414 1.00 86.06 689 SER A CA 1
ATOM 5542 C C . SER A 1 689 ? 24.932 -4.408 30.256 1.00 86.06 689 SER A C 1
ATOM 5544 O O . SER A 1 689 ? 25.037 -5.516 29.738 1.00 86.06 689 SER A O 1
ATOM 5546 N N . THR A 1 690 ? 24.007 -3.523 29.865 1.00 88.25 690 THR A N 1
ATOM 5547 C CA . THR A 1 690 ? 22.932 -3.822 28.896 1.00 88.25 690 THR A CA 1
ATOM 5548 C C . THR A 1 690 ? 22.643 -2.705 27.891 1.00 88.25 690 THR A C 1
ATOM 5550 O O . THR A 1 690 ? 22.092 -2.983 26.832 1.00 88.25 690 THR A O 1
ATOM 5553 N N . HIS A 1 691 ? 22.987 -1.450 28.197 1.00 93.81 691 HIS A N 1
ATOM 5554 C CA . HIS A 1 691 ? 22.660 -0.274 27.384 1.00 93.81 691 HIS A CA 1
ATOM 5555 C C . HIS A 1 691 ? 23.828 0.708 27.246 1.00 93.81 691 HIS A C 1
ATOM 5557 O O . HIS A 1 691 ? 24.545 0.985 28.212 1.00 93.81 691 HIS A O 1
ATOM 5563 N N . VAL A 1 692 ? 23.936 1.302 26.059 1.00 94.69 692 VAL A N 1
ATOM 5564 C CA . VAL A 1 692 ? 24.749 2.484 25.744 1.00 94.69 692 VAL A CA 1
ATOM 5565 C C . VAL A 1 692 ? 23.851 3.717 25.806 1.00 94.69 692 VAL A C 1
ATOM 5567 O O . VAL A 1 692 ? 22.804 3.738 25.164 1.00 94.69 692 VAL A O 1
ATOM 5570 N N . ILE A 1 693 ? 24.248 4.740 26.558 1.00 94.56 693 ILE A N 1
ATOM 5571 C CA . ILE A 1 693 ? 23.476 5.970 26.771 1.00 94.56 693 ILE A CA 1
ATOM 5572 C C . ILE A 1 693 ? 24.151 7.129 26.034 1.00 94.56 693 ILE A C 1
ATOM 5574 O O . ILE A 1 693 ? 25.347 7.369 26.225 1.00 94.56 693 ILE A O 1
ATOM 5578 N N . ILE A 1 694 ? 23.381 7.865 25.230 1.00 94.75 694 ILE A N 1
ATOM 5579 C CA . ILE A 1 694 ? 23.799 9.110 24.565 1.00 94.75 694 ILE A CA 1
ATOM 5580 C C . ILE A 1 694 ? 22.794 10.238 24.808 1.00 94.75 694 ILE A C 1
ATOM 5582 O O . ILE A 1 694 ? 21.606 9.983 24.993 1.00 94.75 694 ILE A O 1
ATOM 5586 N N . GLU A 1 695 ? 23.270 11.482 24.765 1.00 91.25 695 GLU A N 1
ATOM 5587 C CA . GLU A 1 695 ? 22.421 12.671 24.624 1.00 91.25 695 GLU A CA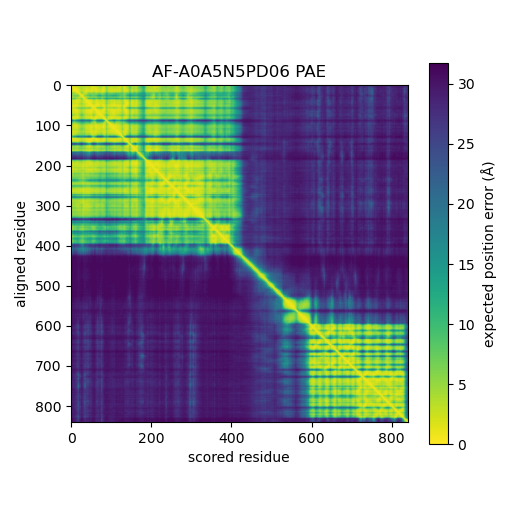 1
ATOM 5588 C C . GLU A 1 695 ? 22.005 12.846 23.160 1.00 91.25 695 GLU A C 1
ATOM 5590 O O . GLU A 1 695 ? 22.786 12.592 22.241 1.00 91.25 695 GLU A O 1
ATOM 5595 N N . VAL A 1 696 ? 20.762 13.268 22.940 1.00 86.62 696 VAL A N 1
ATOM 5596 C CA . VAL A 1 696 ? 20.160 13.396 21.612 1.00 86.62 696 VAL A CA 1
ATOM 5597 C C . VAL A 1 696 ? 19.817 14.855 21.341 1.00 86.62 696 VAL A C 1
ATOM 5599 O O . VAL A 1 696 ? 18.875 15.403 21.902 1.00 86.62 696 VAL A O 1
ATOM 5602 N N . GLN A 1 697 ? 20.555 15.479 20.423 1.00 79.31 697 GLN A N 1
ATOM 5603 C CA . GLN A 1 697 ? 20.266 16.848 19.976 1.00 79.31 697 GLN A CA 1
ATOM 5604 C C . GLN A 1 697 ? 19.235 16.871 18.837 1.00 79.31 697 GLN A C 1
ATOM 5606 O O . GLN A 1 697 ? 18.376 17.754 18.774 1.00 79.31 697 GLN A O 1
ATOM 5611 N N . HIS A 1 698 ? 19.299 15.889 17.932 1.00 80.56 698 HIS A N 1
ATOM 5612 C CA . HIS A 1 698 ? 18.449 15.774 16.746 1.00 80.56 698 HIS A CA 1
ATOM 5613 C C . HIS A 1 698 ? 18.023 14.317 16.538 1.00 80.56 698 HIS A C 1
ATOM 5615 O O . HIS A 1 698 ? 18.810 13.403 16.757 1.00 80.56 698 HIS A O 1
ATOM 5621 N N . LEU A 1 699 ? 16.783 14.083 16.102 1.00 83.69 699 LEU A N 1
ATOM 5622 C CA . LEU A 1 699 ? 16.247 12.732 15.906 1.00 83.69 699 LEU A CA 1
ATOM 5623 C C . LEU A 1 699 ? 16.366 12.283 14.445 1.00 83.69 699 LEU A C 1
ATOM 5625 O O . LEU A 1 699 ? 15.828 12.932 13.546 1.00 83.69 699 LEU A O 1
ATOM 5629 N N . SER A 1 700 ? 17.059 11.164 14.209 1.00 88.25 700 SER A N 1
ATOM 5630 C CA . SER A 1 700 ? 17.243 10.591 12.872 1.00 88.25 700 SER A CA 1
ATOM 5631 C C . SER A 1 700 ? 17.359 9.050 12.898 1.00 88.25 700 SER A C 1
ATOM 5633 O O . SER A 1 700 ? 16.420 8.371 13.322 1.00 88.25 700 SER A O 1
ATOM 5635 N N . LEU A 1 701 ? 18.458 8.482 12.398 1.00 92.19 701 LEU A N 1
ATOM 5636 C CA . LEU A 1 701 ? 18.797 7.063 12.482 1.00 92.19 701 LEU A CA 1
ATOM 5637 C C . LEU A 1 701 ? 19.883 6.867 13.547 1.00 92.19 701 LEU A C 1
ATOM 5639 O O . LEU A 1 701 ? 20.926 7.513 13.468 1.00 92.19 701 LEU A O 1
ATOM 5643 N N . PHE A 1 702 ? 19.655 5.962 14.499 1.00 93.69 702 PHE A N 1
ATOM 5644 C CA . PHE A 1 702 ? 20.601 5.634 15.567 1.00 93.69 702 PHE A CA 1
ATOM 5645 C C . PHE A 1 702 ? 20.866 4.134 15.635 1.00 93.69 702 PHE A C 1
ATOM 5647 O O . PHE A 1 702 ? 19.927 3.340 15.662 1.00 93.69 702 PHE A O 1
ATOM 5654 N N . GLY A 1 703 ? 22.134 3.732 15.677 1.00 93.25 703 GLY A N 1
ATOM 5655 C CA . GLY A 1 703 ? 22.522 2.321 15.731 1.00 93.25 703 GLY A CA 1
ATOM 5656 C C . GLY A 1 703 ? 23.848 2.118 16.451 1.00 93.25 703 GLY A C 1
ATOM 5657 O O . GLY A 1 703 ? 24.709 2.995 16.439 1.00 93.25 703 GLY A O 1
ATOM 5658 N N . LEU A 1 704 ? 24.020 0.965 17.094 1.00 94.12 704 LEU A N 1
ATOM 5659 C CA . LEU A 1 704 ? 25.256 0.661 17.813 1.00 94.12 704 LEU A CA 1
ATOM 5660 C C . LEU A 1 704 ? 26.387 0.257 16.875 1.00 94.12 704 LEU A C 1
ATOM 5662 O O . LEU A 1 704 ? 26.196 -0.534 15.950 1.00 94.12 704 LEU A O 1
ATOM 5666 N N . LEU A 1 705 ? 27.582 0.741 17.194 1.00 91.00 705 LEU A N 1
ATOM 5667 C CA . LEU A 1 705 ? 28.843 0.363 16.581 1.00 91.00 705 LEU A CA 1
ATOM 5668 C C . LEU A 1 705 ? 29.778 -0.235 17.640 1.00 91.00 705 LEU A C 1
ATOM 5670 O O . LEU A 1 705 ? 29.875 0.275 18.753 1.00 91.00 705 LEU A O 1
ATOM 5674 N N . LYS A 1 706 ? 30.516 -1.279 17.269 1.00 88.38 706 LYS A N 1
ATOM 5675 C CA . LYS A 1 706 ? 31.639 -1.843 18.027 1.00 88.38 706 LYS A CA 1
ATOM 5676 C C . LYS A 1 706 ? 32.910 -1.675 17.216 1.00 88.38 706 LYS A C 1
ATOM 5678 O O . LYS A 1 706 ? 32.914 -1.903 16.004 1.00 88.38 706 LYS A O 1
ATOM 5683 N N . LYS A 1 707 ? 33.997 -1.285 17.872 1.00 83.44 707 LYS A N 1
ATOM 5684 C CA . LYS A 1 707 ? 35.309 -1.220 17.229 1.00 83.44 707 LYS A CA 1
ATOM 5685 C C . LYS A 1 707 ? 35.809 -2.625 16.896 1.00 83.44 707 LYS A C 1
ATOM 5687 O O . LYS A 1 707 ? 35.683 -3.553 17.695 1.00 83.44 707 LYS A O 1
ATOM 5692 N N . TRP A 1 708 ? 36.378 -2.782 15.711 1.00 69.81 708 TRP A N 1
ATOM 5693 C CA . TRP A 1 708 ? 37.000 -4.011 15.250 1.00 69.81 708 TRP A CA 1
ATOM 5694 C C . TRP A 1 708 ? 38.298 -4.243 16.025 1.00 69.81 708 TRP A C 1
ATOM 5696 O O . TRP A 1 708 ? 39.264 -3.490 15.895 1.00 69.81 708 TRP A O 1
ATOM 5706 N N . ILE A 1 709 ? 38.321 -5.304 16.826 1.00 66.19 709 ILE A N 1
ATOM 5707 C CA . ILE A 1 709 ? 39.473 -5.747 17.615 1.00 66.19 709 ILE A CA 1
ATOM 5708 C C . ILE A 1 709 ? 39.760 -7.196 17.205 1.00 66.19 709 ILE A C 1
ATOM 5710 O O . ILE A 1 709 ? 38.835 -7.962 16.955 1.00 66.19 709 ILE A O 1
ATOM 5714 N N . PHE A 1 710 ? 41.032 -7.598 17.162 1.00 54.25 710 PHE A N 1
ATOM 5715 C CA . PHE A 1 710 ? 41.449 -8.968 16.810 1.00 54.25 710 PHE A CA 1
ATOM 5716 C C . PHE A 1 710 ? 41.039 -10.053 17.831 1.00 54.25 710 PHE A C 1
ATOM 5718 O O . PHE A 1 710 ? 41.392 -11.216 17.657 1.00 54.25 710 PHE A O 1
ATOM 5725 N N . GLN A 1 711 ? 40.338 -9.690 18.909 1.00 62.31 711 GLN A N 1
ATOM 5726 C CA . GLN A 1 711 ? 39.889 -10.608 19.952 1.00 62.31 711 GLN A CA 1
ATOM 5727 C C . GLN A 1 711 ? 38.422 -10.990 19.741 1.00 62.31 711 GLN A C 1
ATOM 5729 O O . GLN A 1 711 ? 37.514 -10.167 19.879 1.00 62.31 711 GLN A O 1
ATOM 5734 N N . GLU A 1 712 ? 38.198 -12.270 19.464 1.00 71.12 712 GLU A N 1
ATOM 5735 C CA . GLU A 1 712 ? 36.873 -12.883 19.436 1.00 71.12 712 GLU A CA 1
ATOM 5736 C C . GLU A 1 712 ? 36.294 -12.903 20.861 1.00 71.12 712 GLU A C 1
ATOM 5738 O O . GLU A 1 712 ? 36.824 -13.560 21.756 1.00 71.12 712 GLU A O 1
ATOM 5743 N N . THR A 1 713 ? 35.226 -12.137 21.088 1.00 83.75 713 THR A N 1
ATOM 5744 C CA . THR A 1 713 ? 34.551 -12.002 22.391 1.00 83.75 713 THR A CA 1
ATOM 5745 C C . THR A 1 713 ? 33.156 -12.620 22.316 1.00 83.75 713 THR A C 1
ATOM 5747 O O . THR A 1 713 ? 32.460 -12.374 21.327 1.00 83.75 713 THR A O 1
ATOM 5750 N N . PRO A 1 714 ? 32.724 -13.408 23.320 1.00 89.56 714 PRO A N 1
ATOM 5751 C CA . PRO A 1 714 ? 31.357 -13.904 23.365 1.00 89.56 714 PRO A CA 1
ATOM 5752 C C . PRO A 1 714 ? 30.380 -12.742 23.562 1.00 89.56 714 PRO A C 1
ATOM 5754 O O . PRO A 1 714 ? 30.665 -11.776 24.274 1.00 89.56 714 PRO A O 1
ATOM 5757 N N . ILE A 1 715 ? 29.207 -12.861 22.949 1.00 93.00 715 ILE A N 1
ATOM 5758 C CA . ILE A 1 715 ? 28.073 -11.963 23.152 1.00 93.00 715 ILE A CA 1
ATOM 5759 C C . ILE A 1 715 ? 26.885 -12.741 23.716 1.00 93.00 715 ILE A C 1
ATOM 5761 O O . ILE A 1 715 ? 26.743 -13.946 23.494 1.00 93.00 715 ILE A O 1
ATOM 5765 N N . SER A 1 716 ? 26.002 -12.029 24.412 1.00 94.00 716 SER A N 1
ATOM 5766 C CA . SER A 1 716 ? 24.665 -12.520 24.730 1.00 94.00 716 SER A CA 1
ATOM 5767 C C . SER A 1 716 ? 23.905 -12.757 23.423 1.00 94.00 716 SER A C 1
ATOM 5769 O O . SER A 1 716 ? 23.770 -11.862 22.585 1.00 94.00 716 SER A O 1
ATOM 5771 N N . ALA A 1 717 ? 23.441 -13.979 23.218 1.00 95.50 717 ALA A N 1
ATOM 5772 C CA . ALA A 1 717 ? 22.804 -14.427 21.992 1.00 95.50 717 ALA A CA 1
ATOM 5773 C C . ALA A 1 717 ? 21.490 -15.149 22.307 1.00 95.50 717 ALA A C 1
ATOM 5775 O O . ALA A 1 717 ? 21.162 -15.410 23.466 1.00 95.50 717 ALA A O 1
ATOM 5776 N N . GLN A 1 718 ? 20.720 -15.446 21.266 1.00 95.56 718 GLN A N 1
ATOM 5777 C CA . GLN A 1 718 ? 19.437 -16.124 21.374 1.00 95.56 718 GLN A CA 1
ATOM 5778 C C . GLN A 1 718 ? 19.257 -17.178 20.277 1.00 95.56 718 GLN A C 1
ATOM 5780 O O . GLN A 1 718 ? 19.608 -16.957 19.115 1.00 95.56 718 GLN A O 1
ATOM 5785 N N . VAL A 1 719 ? 18.667 -18.308 20.667 1.00 96.12 719 VAL A N 1
ATOM 5786 C CA . VAL A 1 719 ? 18.206 -19.390 19.795 1.00 96.12 719 VAL A CA 1
ATOM 5787 C C . VAL A 1 719 ? 16.694 -19.258 19.623 1.00 96.12 719 VAL A C 1
ATOM 5789 O O . VAL A 1 719 ? 15.942 -19.484 20.570 1.00 96.12 719 VAL A O 1
ATOM 5792 N N . LEU A 1 720 ? 16.232 -18.889 18.425 1.00 96.00 720 LEU A N 1
ATOM 5793 C CA . LEU A 1 720 ? 14.801 -18.777 18.114 1.00 96.00 720 LEU A CA 1
ATOM 5794 C C . LEU A 1 720 ? 14.341 -19.942 17.234 1.00 96.00 720 LEU A C 1
ATOM 5796 O O . LEU A 1 720 ? 15.004 -20.293 16.256 1.00 96.00 720 LEU A O 1
ATOM 5800 N N . LEU A 1 721 ? 13.185 -20.516 17.576 1.00 94.94 721 LEU A N 1
ATOM 5801 C CA . LEU A 1 721 ? 12.640 -21.718 16.950 1.00 94.94 721 LEU A CA 1
ATOM 5802 C C . LEU A 1 721 ? 11.323 -21.412 16.228 1.00 94.94 721 LEU A C 1
ATOM 5804 O O . LEU A 1 721 ? 10.385 -20.880 16.822 1.00 94.94 721 LEU A O 1
ATOM 5808 N N . PHE A 1 722 ? 11.235 -21.785 14.951 1.00 94.00 722 PHE A N 1
ATOM 5809 C CA . PHE A 1 722 ? 10.031 -21.619 14.133 1.00 94.00 722 PHE A CA 1
ATOM 5810 C C . PHE A 1 722 ? 9.659 -22.928 13.436 1.00 94.00 722 PHE A C 1
ATOM 5812 O O . PHE A 1 722 ? 10.405 -23.444 12.606 1.00 94.00 722 PHE A O 1
ATOM 5819 N N . TYR A 1 723 ? 8.477 -23.455 13.734 1.00 91.44 723 TYR A N 1
ATOM 5820 C CA . TYR A 1 723 ? 7.962 -24.698 13.172 1.00 91.44 723 TYR A CA 1
ATOM 5821 C C . TYR A 1 723 ? 7.047 -24.447 11.971 1.00 91.44 723 TYR A C 1
ATOM 5823 O O . TYR A 1 723 ? 6.081 -23.687 12.041 1.00 91.44 723 TYR A O 1
ATOM 5831 N N . GLN A 1 724 ? 7.342 -25.103 10.852 1.00 88.50 724 GLN A N 1
ATOM 5832 C CA . GLN A 1 724 ? 6.597 -25.004 9.605 1.00 88.50 724 GLN A CA 1
ATOM 5833 C C . GLN A 1 724 ? 5.914 -26.339 9.280 1.00 88.50 724 GLN A C 1
ATOM 5835 O O . GLN A 1 724 ? 6.562 -27.339 8.956 1.00 88.50 724 GLN A O 1
ATOM 5840 N N . LYS A 1 725 ? 4.577 -26.335 9.314 1.00 79.88 725 LYS A N 1
ATOM 5841 C CA . LYS A 1 725 ? 3.726 -27.478 8.954 1.00 79.88 725 LYS A CA 1
ATOM 5842 C C . LYS A 1 725 ? 3.284 -27.367 7.489 1.00 79.88 725 LYS A C 1
ATOM 5844 O O . LYS A 1 725 ? 2.447 -26.531 7.161 1.00 79.88 725 LYS A O 1
ATOM 5849 N N . MET A 1 726 ? 3.815 -28.220 6.610 1.00 69.25 726 MET A N 1
ATOM 5850 C CA . MET A 1 726 ? 3.311 -28.398 5.237 1.00 69.25 726 MET A CA 1
ATOM 5851 C C . MET A 1 726 ? 2.571 -29.740 5.111 1.00 69.25 726 MET A C 1
ATOM 5853 O O . MET A 1 726 ? 2.653 -30.582 6.000 1.00 69.25 726 MET A O 1
ATOM 5857 N N . GLN A 1 727 ? 1.854 -29.968 4.003 1.00 61.72 727 GLN A N 1
ATOM 5858 C CA . GLN A 1 727 ? 1.008 -31.167 3.854 1.00 61.72 727 GLN A CA 1
ATOM 5859 C C . GLN A 1 727 ? 1.766 -32.506 3.796 1.00 61.72 727 GLN A C 1
ATOM 5861 O O . GLN A 1 727 ? 1.182 -33.531 4.120 1.00 61.72 727 GLN A O 1
ATOM 5866 N N . ILE A 1 728 ? 3.036 -32.511 3.369 1.00 61.53 728 ILE A N 1
ATOM 5867 C CA . ILE A 1 728 ? 3.827 -33.745 3.152 1.00 61.53 728 ILE A CA 1
ATOM 5868 C C . ILE A 1 728 ? 5.159 -33.718 3.927 1.00 61.53 728 ILE A C 1
ATOM 5870 O O . ILE A 1 728 ? 5.809 -34.745 4.097 1.00 61.53 728 ILE A O 1
ATOM 5874 N N . ARG A 1 729 ? 5.598 -32.545 4.402 1.00 69.81 729 ARG A N 1
ATOM 5875 C CA . ARG A 1 729 ? 6.862 -32.369 5.132 1.00 69.81 729 ARG A CA 1
ATOM 5876 C C . ARG A 1 729 ? 6.703 -31.350 6.250 1.00 69.81 729 ARG A C 1
ATOM 5878 O O . ARG A 1 729 ? 5.969 -30.372 6.112 1.00 69.81 729 ARG A O 1
ATOM 5885 N N . ARG A 1 730 ? 7.436 -31.570 7.333 1.00 85.62 730 ARG A N 1
ATOM 5886 C CA . ARG A 1 730 ? 7.541 -30.664 8.474 1.00 85.62 730 ARG A CA 1
ATOM 5887 C C . ARG A 1 730 ? 8.978 -30.161 8.557 1.00 85.62 730 ARG A C 1
ATOM 5889 O O . ARG A 1 730 ? 9.916 -30.917 8.299 1.00 85.62 730 ARG A O 1
ATOM 5896 N N . LYS A 1 731 ? 9.147 -28.885 8.885 1.00 89.75 731 LYS A N 1
ATOM 5897 C CA . LYS A 1 731 ? 10.459 -28.266 9.091 1.00 89.75 731 LYS A CA 1
ATOM 5898 C C . LYS A 1 731 ? 10.489 -27.548 10.427 1.00 89.75 731 LYS A C 1
ATOM 5900 O O . LYS A 1 731 ? 9.524 -26.873 10.777 1.00 89.75 731 LYS A O 1
ATOM 5905 N N . LEU A 1 732 ? 11.611 -27.640 11.126 1.00 92.38 732 LEU A N 1
ATOM 5906 C CA . LEU A 1 732 ? 11.941 -26.727 12.211 1.00 92.38 732 LEU A CA 1
ATOM 5907 C C . LEU A 1 732 ? 13.085 -25.820 11.763 1.00 92.38 732 LEU A C 1
ATOM 5909 O O . LEU A 1 732 ? 14.104 -26.292 11.272 1.00 92.38 732 LEU A O 1
ATOM 5913 N N . HIS A 1 733 ? 12.903 -24.519 11.914 1.00 94.75 733 HIS A N 1
ATOM 5914 C CA . HIS A 1 733 ? 13.895 -23.500 11.611 1.00 94.75 733 HIS A CA 1
ATOM 5915 C C . HIS A 1 733 ? 14.525 -23.027 12.921 1.00 94.75 733 HIS A C 1
ATOM 5917 O O . HIS A 1 733 ? 13.808 -22.610 13.832 1.00 94.75 733 HIS A O 1
ATOM 5923 N N . ILE A 1 734 ? 15.851 -23.097 13.004 1.00 95.56 734 ILE A N 1
ATOM 5924 C CA . ILE A 1 734 ? 16.651 -22.662 14.150 1.00 95.56 734 ILE A CA 1
ATOM 5925 C C . ILE A 1 734 ? 17.428 -21.418 13.721 1.00 95.56 734 ILE A C 1
ATOM 5927 O O . ILE A 1 734 ? 18.193 -21.466 12.756 1.00 95.56 734 ILE A O 1
ATOM 5931 N N . HIS A 1 735 ? 17.245 -20.310 14.431 1.00 96.69 735 HIS A N 1
ATOM 5932 C CA . HIS A 1 735 ? 17.959 -19.057 14.194 1.00 96.69 735 HIS A CA 1
ATOM 5933 C C . HIS A 1 735 ? 18.895 -18.772 15.365 1.00 96.69 735 HIS A C 1
ATOM 5935 O O . HIS A 1 735 ? 18.432 -18.669 16.499 1.00 96.69 735 HIS A O 1
ATOM 5941 N N . LEU A 1 736 ? 20.186 -18.605 15.083 1.00 96.88 736 LEU A N 1
ATOM 5942 C CA . LEU A 1 736 ? 21.156 -18.042 16.019 1.00 96.88 736 LEU A CA 1
ATOM 5943 C C . LEU A 1 736 ? 21.275 -16.543 15.739 1.00 96.88 736 LEU A C 1
ATOM 5945 O O . LEU A 1 736 ? 21.691 -16.155 14.647 1.00 96.88 736 LEU A O 1
ATOM 5949 N N . LEU A 1 737 ? 20.907 -15.699 16.704 1.00 96.44 737 LEU A N 1
ATOM 5950 C CA . LEU A 1 737 ? 20.927 -14.239 16.556 1.00 96.44 737 LEU A CA 1
ATOM 5951 C C . LEU A 1 737 ? 21.543 -13.555 17.789 1.00 96.44 737 LEU A C 1
ATOM 5953 O O . LEU A 1 737 ? 21.481 -14.108 18.887 1.00 96.44 737 LEU A O 1
ATOM 5957 N N . PRO A 1 738 ? 22.111 -12.342 17.653 1.00 95.50 738 PRO A N 1
ATOM 5958 C CA . PRO A 1 738 ? 22.469 -11.505 18.799 1.00 95.50 738 PRO A CA 1
ATOM 5959 C C . PRO A 1 738 ? 21.263 -11.224 19.710 1.00 95.50 738 PRO A C 1
ATOM 5961 O O . PRO A 1 738 ? 20.139 -11.045 19.235 1.00 95.50 738 PRO A O 1
ATOM 5964 N N . GLY A 1 739 ? 21.485 -11.156 21.024 1.00 93.12 739 GLY A N 1
ATOM 5965 C CA . GLY A 1 739 ? 20.420 -11.003 22.026 1.00 93.12 739 GLY A CA 1
ATOM 5966 C C . GLY A 1 739 ? 19.703 -9.646 22.010 1.00 93.12 739 GLY A C 1
ATOM 5967 O O . GLY A 1 739 ? 18.634 -9.517 22.596 1.00 93.12 739 GLY A O 1
ATOM 5968 N N . ASN A 1 740 ? 20.255 -8.641 21.322 1.00 93.56 740 ASN A N 1
ATOM 5969 C CA . ASN A 1 740 ? 19.627 -7.332 21.106 1.00 93.56 740 ASN A CA 1
ATOM 5970 C C . ASN A 1 740 ? 18.874 -7.217 19.761 1.00 93.56 740 ASN A C 1
ATOM 5972 O O . ASN A 1 740 ? 18.477 -6.117 19.374 1.00 93.56 740 ASN A O 1
ATOM 5976 N N . VAL A 1 741 ? 18.657 -8.331 19.048 1.00 93.56 741 VAL A N 1
ATOM 5977 C CA . VAL A 1 741 ? 17.725 -8.395 17.909 1.00 93.56 741 VAL A CA 1
ATOM 5978 C C . VAL A 1 741 ? 16.289 -8.577 18.428 1.00 93.56 741 VAL A C 1
ATOM 5980 O O . VAL A 1 741 ? 16.037 -9.535 19.162 1.00 93.56 741 VAL A O 1
ATOM 5983 N N . PRO A 1 742 ? 15.321 -7.717 18.057 1.00 91.12 742 PRO A N 1
ATOM 5984 C CA . PRO A 1 742 ? 13.938 -7.857 18.508 1.00 91.12 742 PRO A CA 1
ATOM 5985 C C . PRO A 1 742 ? 13.278 -9.131 17.968 1.00 91.12 742 PRO A C 1
ATOM 5987 O O . PRO A 1 742 ? 13.212 -9.338 16.756 1.00 91.12 742 PRO A O 1
ATOM 5990 N N . ILE A 1 743 ? 12.723 -9.959 18.859 1.00 90.94 743 ILE A N 1
ATOM 5991 C CA . ILE A 1 743 ? 12.055 -11.223 18.490 1.00 90.94 743 ILE A CA 1
ATOM 5992 C C . ILE A 1 743 ? 10.880 -10.971 17.533 1.00 90.94 743 ILE A C 1
ATOM 5994 O O . ILE A 1 743 ? 10.671 -11.743 16.597 1.00 90.94 743 ILE A O 1
ATOM 5998 N N . GLU A 1 744 ? 10.145 -9.869 17.717 1.00 88.06 744 GLU A N 1
ATOM 5999 C CA . GLU A 1 744 ? 9.004 -9.522 16.865 1.00 88.06 744 GLU A CA 1
ATOM 6000 C C . GLU A 1 744 ? 9.419 -9.265 15.405 1.00 88.06 744 GLU A C 1
ATOM 6002 O O . GLU A 1 744 ? 8.698 -9.652 14.492 1.00 88.06 744 GLU A O 1
ATOM 6007 N N . GLU A 1 745 ? 10.597 -8.686 15.147 1.00 90.00 745 GLU A N 1
ATOM 6008 C CA . GLU A 1 745 ? 11.106 -8.477 13.779 1.00 90.00 745 GLU A CA 1
ATOM 6009 C C . GLU A 1 745 ? 11.378 -9.813 13.068 1.00 90.00 745 GLU A C 1
ATOM 6011 O O . GLU A 1 745 ? 11.088 -9.969 11.879 1.00 90.00 745 GLU A O 1
ATOM 6016 N N . VAL A 1 746 ? 11.854 -10.817 13.812 1.00 91.94 746 VAL A N 1
ATOM 6017 C CA . VAL A 1 746 ? 12.052 -12.184 13.307 1.00 91.94 746 VAL A CA 1
ATOM 6018 C C . VAL A 1 746 ? 10.698 -12.864 13.075 1.00 91.94 746 VAL A C 1
ATOM 6020 O O . VAL A 1 746 ? 10.428 -13.370 11.984 1.00 91.94 746 VAL A O 1
ATOM 6023 N N . GLN A 1 747 ? 9.787 -12.810 14.053 1.00 90.62 747 GLN A N 1
ATOM 6024 C CA . GLN A 1 747 ? 8.422 -13.337 13.917 1.00 90.62 747 GLN A CA 1
ATOM 6025 C C . GLN A 1 747 ? 7.663 -12.690 12.748 1.00 90.62 747 GLN A C 1
ATOM 6027 O O . GLN A 1 747 ? 6.934 -13.373 12.025 1.00 90.62 747 GLN A O 1
ATOM 6032 N N . ASN A 1 748 ? 7.869 -11.392 12.511 1.00 87.56 748 ASN A N 1
ATOM 6033 C CA . ASN A 1 748 ? 7.227 -10.644 11.438 1.00 87.56 748 ASN A CA 1
ATOM 6034 C C . ASN A 1 748 ? 7.620 -11.144 10.037 1.00 87.56 748 ASN A C 1
ATOM 6036 O O . ASN A 1 748 ? 6.808 -11.040 9.114 1.00 87.56 748 ASN A O 1
ATOM 6040 N N . GLN A 1 749 ? 8.806 -11.739 9.886 1.00 87.50 749 GLN A N 1
ATOM 6041 C CA . GLN A 1 749 ? 9.268 -12.373 8.643 1.00 87.50 749 GLN A CA 1
ATOM 6042 C C . GLN A 1 749 ? 8.815 -13.833 8.524 1.00 87.50 749 GLN A C 1
ATOM 6044 O O . GLN A 1 749 ? 8.601 -14.333 7.420 1.00 87.50 749 GLN A O 1
ATOM 6049 N N . HIS A 1 750 ? 8.584 -14.500 9.657 1.00 86.94 750 HIS A N 1
ATOM 6050 C CA . HIS A 1 750 ? 8.200 -15.909 9.737 1.00 86.94 750 HIS A CA 1
ATOM 6051 C C . HIS A 1 750 ? 6.710 -16.150 10.040 1.00 86.94 750 HIS A C 1
ATOM 6053 O O . HIS A 1 750 ? 6.357 -17.229 10.504 1.00 86.94 750 HIS A O 1
ATOM 6059 N N . LYS A 1 751 ? 5.804 -15.215 9.702 1.00 80.69 751 LYS A N 1
ATOM 6060 C CA . LYS A 1 751 ? 4.345 -15.296 9.987 1.00 80.69 751 LYS A CA 1
ATOM 6061 C C . LYS A 1 751 ? 3.603 -16.538 9.464 1.00 80.69 751 LYS A C 1
ATOM 6063 O O . LYS A 1 751 ? 2.456 -16.752 9.842 1.00 80.69 751 LYS A O 1
ATOM 6068 N N . GLY A 1 752 ? 4.210 -17.329 8.578 1.00 80.38 752 GLY A N 1
ATOM 6069 C CA . GLY A 1 752 ? 3.677 -18.623 8.128 1.00 80.38 752 GLY A CA 1
ATOM 6070 C C . GLY A 1 752 ? 4.074 -19.821 9.004 1.00 80.38 752 GLY A C 1
ATOM 6071 O O . GLY A 1 752 ? 3.649 -20.937 8.719 1.00 80.38 752 GLY A O 1
ATOM 6072 N N . ASN A 1 753 ? 4.894 -19.600 10.033 1.00 88.69 753 ASN A N 1
ATOM 6073 C CA . ASN A 1 753 ? 5.459 -20.617 10.913 1.00 88.69 753 ASN A CA 1
ATOM 6074 C C . ASN A 1 753 ? 5.010 -20.362 12.363 1.00 88.69 753 ASN A C 1
ATOM 6076 O O . ASN A 1 753 ? 4.877 -19.217 12.793 1.00 88.69 753 ASN A O 1
ATOM 6080 N N . THR A 1 754 ? 4.838 -21.425 13.143 1.00 89.81 754 THR A N 1
ATOM 6081 C CA . THR A 1 754 ? 4.579 -21.344 14.584 1.00 89.81 754 THR A CA 1
ATOM 6082 C C . THR A 1 754 ? 5.887 -21.048 15.314 1.00 89.81 754 THR A C 1
ATOM 6084 O O . THR A 1 754 ? 6.793 -21.877 15.307 1.00 89.81 754 THR A O 1
ATOM 6087 N N . TYR A 1 755 ? 6.003 -19.878 15.942 1.00 92.44 755 TYR A N 1
ATOM 6088 C CA . TYR A 1 755 ? 7.099 -19.604 16.876 1.00 92.44 755 TYR A CA 1
ATOM 6089 C C . TYR A 1 755 ? 6.958 -20.499 18.113 1.00 92.44 755 TYR A C 1
ATOM 6091 O O . TYR A 1 755 ? 5.886 -20.530 18.717 1.00 92.44 755 TYR A O 1
ATOM 6099 N N . ILE A 1 756 ? 8.023 -21.209 18.490 1.00 89.94 756 ILE A N 1
ATOM 6100 C CA . ILE A 1 756 ? 8.052 -22.010 19.716 1.00 89.94 756 ILE A CA 1
ATOM 6101 C C . ILE A 1 756 ? 8.782 -21.211 20.791 1.00 89.94 756 ILE A C 1
ATOM 6103 O O . ILE A 1 756 ? 9.967 -20.907 20.663 1.00 89.94 756 ILE A O 1
ATOM 6107 N N . GLN A 1 757 ? 8.068 -20.878 21.863 1.00 85.69 757 GLN A N 1
ATOM 6108 C CA . GLN A 1 757 ? 8.641 -20.199 23.016 1.00 85.69 757 GLN A CA 1
ATOM 6109 C C . GLN A 1 757 ? 9.451 -21.194 23.858 1.00 85.69 757 GLN A C 1
ATOM 6111 O O . GLN A 1 757 ? 8.925 -22.192 24.345 1.00 85.69 757 GLN A O 1
ATOM 6116 N N . CYS A 1 758 ? 10.733 -20.903 24.056 1.00 84.88 758 CYS A N 1
ATOM 6117 C CA . CYS A 1 758 ? 11.643 -21.678 24.896 1.00 84.88 758 CYS A CA 1
ATOM 6118 C C . CYS A 1 758 ? 12.611 -20.744 25.637 1.00 84.88 758 CYS A C 1
ATOM 6120 O O . CYS A 1 758 ? 12.684 -19.549 25.344 1.00 84.88 758 CYS A O 1
ATOM 6122 N N . SER A 1 759 ? 13.399 -21.284 26.573 1.00 87.12 759 SER A N 1
ATOM 6123 C CA . SER A 1 759 ? 14.553 -20.563 27.127 1.00 87.12 759 SER A CA 1
ATOM 6124 C C . SER A 1 759 ? 15.596 -20.371 26.019 1.00 87.12 759 SER A C 1
ATOM 6126 O O . SER A 1 759 ? 16.343 -21.294 25.695 1.00 87.12 759 SER A O 1
ATOM 6128 N N . ALA A 1 760 ? 15.564 -19.204 25.374 1.00 88.06 760 ALA A N 1
ATOM 6129 C CA . ALA A 1 760 ? 16.305 -18.906 24.148 1.00 88.06 760 ALA A CA 1
ATOM 6130 C C . ALA A 1 760 ? 17.728 -18.379 24.389 1.00 88.06 760 ALA A C 1
ATOM 6132 O O . ALA A 1 760 ? 18.562 -18.482 23.497 1.00 88.06 760 ALA A O 1
ATOM 6133 N N . ILE A 1 761 ? 18.004 -17.795 25.559 1.00 91.88 761 ILE A N 1
ATOM 6134 C CA . ILE A 1 761 ? 19.249 -17.058 25.826 1.00 91.88 761 ILE A CA 1
ATOM 6135 C C . ILE A 1 761 ? 20.443 -18.022 25.919 1.00 91.88 761 ILE A C 1
ATOM 6137 O O . ILE A 1 761 ? 20.373 -19.052 26.589 1.00 91.88 761 ILE A O 1
ATOM 6141 N N . CYS A 1 762 ? 21.547 -17.664 25.265 1.00 93.94 762 CYS A N 1
ATOM 6142 C CA . CYS A 1 762 ? 22.824 -18.378 25.275 1.00 93.94 762 CYS A CA 1
ATOM 6143 C C . CYS A 1 762 ? 24.001 -17.391 25.145 1.00 93.94 762 CYS A C 1
ATOM 6145 O O . CYS A 1 762 ? 23.801 -16.182 25.019 1.00 93.94 762 CYS A O 1
ATOM 6147 N N . GLN A 1 763 ? 25.238 -17.893 25.144 1.00 94.56 763 GLN A N 1
ATOM 6148 C CA . GLN A 1 763 ? 26.424 -17.102 24.791 1.00 94.56 763 GLN A CA 1
ATOM 6149 C C . GLN A 1 763 ? 27.050 -17.670 23.520 1.00 94.56 763 GLN A C 1
ATOM 6151 O O . GLN A 1 763 ? 27.334 -18.863 23.459 1.00 94.56 763 GLN A O 1
ATOM 6156 N N . LEU A 1 764 ? 27.259 -16.825 22.507 1.00 94.69 764 LEU A N 1
ATOM 6157 C CA . LEU A 1 764 ? 27.885 -17.218 21.242 1.00 94.69 764 LEU A CA 1
ATOM 6158 C C . LEU A 1 764 ? 28.986 -16.228 20.867 1.00 94.69 764 LEU A C 1
ATOM 6160 O O . LEU A 1 764 ? 28.867 -15.027 21.102 1.00 94.69 764 LEU A O 1
ATOM 6164 N N . THR A 1 765 ? 30.045 -16.731 20.245 1.00 92.75 765 THR A N 1
ATOM 6165 C CA . THR A 1 765 ? 31.202 -15.946 19.813 1.00 92.75 765 THR A CA 1
ATOM 6166 C C . THR A 1 765 ? 31.112 -15.716 18.304 1.00 92.75 765 THR A C 1
ATOM 6168 O O . THR A 1 765 ? 31.150 -16.690 17.544 1.00 92.75 765 THR A O 1
ATOM 6171 N N . PRO A 1 766 ? 30.983 -14.462 17.831 1.00 90.50 766 PRO A N 1
ATOM 6172 C CA . PRO A 1 766 ? 30.914 -14.165 16.404 1.00 90.50 766 PRO A CA 1
ATOM 6173 C C . PRO A 1 766 ? 32.144 -14.700 15.660 1.00 90.50 766 PRO A C 1
ATOM 6175 O O . PRO A 1 766 ? 33.273 -14.508 16.105 1.00 90.50 766 PRO A O 1
ATOM 6178 N N . GLY A 1 767 ? 31.922 -15.378 14.534 1.00 89.44 767 GLY A N 1
ATOM 6179 C CA . GLY A 1 767 ? 32.969 -16.030 13.740 1.00 89.44 767 GLY A CA 1
ATOM 6180 C C . GLY A 1 767 ? 33.189 -17.518 14.048 1.00 89.44 767 GLY A C 1
ATOM 6181 O O . GLY A 1 767 ? 33.680 -18.234 13.174 1.00 89.44 767 GLY A O 1
ATOM 6182 N N . LYS A 1 768 ? 32.761 -18.023 15.216 1.00 93.00 768 LYS A N 1
ATOM 6183 C CA . LYS A 1 768 ? 32.816 -19.462 15.541 1.00 93.00 768 LYS A CA 1
ATOM 6184 C C . LYS A 1 768 ? 31.698 -20.254 14.876 1.00 93.00 768 LYS A C 1
ATOM 6186 O O . LYS A 1 768 ? 30.602 -19.734 14.656 1.00 93.00 768 LYS A O 1
ATOM 6191 N N . LYS A 1 769 ? 31.962 -21.526 14.572 1.00 95.31 769 LYS A N 1
ATOM 6192 C CA . LYS A 1 769 ? 30.953 -22.482 14.106 1.00 95.31 769 LYS A CA 1
ATOM 6193 C C . LYS A 1 769 ? 30.224 -23.155 15.257 1.00 95.31 769 LYS A C 1
ATOM 6195 O O . LYS A 1 769 ? 30.803 -23.490 16.285 1.00 95.31 769 LYS A O 1
ATOM 6200 N N . TYR A 1 770 ? 28.947 -23.412 15.014 1.00 96.44 770 TYR A N 1
ATOM 6201 C CA . TYR A 1 770 ? 28.058 -24.123 15.918 1.00 96.44 770 TYR A CA 1
ATOM 6202 C C . TYR A 1 770 ? 27.314 -25.217 15.163 1.00 96.44 770 TYR A C 1
ATOM 6204 O O . TYR A 1 770 ? 27.096 -25.107 13.953 1.00 96.44 770 TYR A O 1
ATOM 6212 N N . ARG A 1 771 ? 26.919 -26.272 15.874 1.00 95.25 771 ARG A N 1
ATOM 6213 C CA . ARG A 1 771 ? 26.136 -27.396 15.351 1.00 95.25 771 ARG A CA 1
ATOM 6214 C C . ARG A 1 771 ? 24.947 -27.687 16.274 1.00 95.25 771 ARG A C 1
ATOM 6216 O O . ARG A 1 771 ? 25.141 -27.775 17.488 1.00 95.25 771 ARG A O 1
ATOM 6223 N N . PRO A 1 772 ? 23.724 -27.847 15.749 1.00 94.56 772 PRO A N 1
ATOM 6224 C CA . PRO A 1 772 ? 22.590 -28.277 16.557 1.00 94.56 772 PRO A CA 1
ATOM 6225 C C . PRO A 1 772 ? 22.744 -29.751 16.956 1.00 94.56 772 PRO A C 1
ATOM 6227 O O . PRO A 1 772 ? 23.131 -30.591 16.141 1.00 94.56 772 PRO A O 1
ATOM 6230 N N . LEU A 1 773 ? 22.406 -30.071 18.203 1.00 92.25 773 LEU A N 1
ATOM 6231 C CA . LEU A 1 773 ? 22.136 -31.438 18.639 1.00 92.25 773 LEU A CA 1
ATOM 6232 C C . LEU A 1 773 ? 20.651 -31.706 18.399 1.00 92.25 773 LEU A C 1
ATOM 6234 O O . LEU A 1 773 ? 19.817 -31.061 19.028 1.00 92.25 773 LEU A O 1
ATOM 6238 N N . CYS A 1 774 ? 20.331 -32.592 17.457 1.00 87.62 774 CYS A N 1
ATOM 6239 C CA . CYS A 1 774 ? 18.961 -32.811 16.977 1.00 87.62 774 CYS A CA 1
ATOM 6240 C C . CYS A 1 774 ? 18.654 -34.284 16.641 1.00 87.62 774 CYS A C 1
ATOM 6242 O O . CYS A 1 774 ? 17.763 -34.560 15.841 1.00 87.62 774 CYS A O 1
ATOM 6244 N N . GLU A 1 775 ? 19.401 -35.237 17.208 1.00 79.56 775 GLU A N 1
ATOM 6245 C CA . GLU A 1 775 ? 19.271 -36.666 16.887 1.00 79.56 775 GLU A CA 1
ATOM 6246 C C . GLU A 1 775 ? 17.876 -37.231 17.242 1.00 79.56 775 GLU A C 1
ATOM 6248 O O . GLU A 1 775 ? 17.292 -36.825 18.247 1.00 79.56 775 GLU A O 1
ATOM 6253 N N . PRO A 1 776 ? 17.315 -38.163 16.441 1.00 83.00 776 PRO A N 1
ATOM 6254 C CA . PRO A 1 776 ? 17.880 -38.787 15.237 1.00 83.00 776 PRO A CA 1
ATOM 6255 C C . PRO A 1 776 ? 17.677 -37.966 13.945 1.00 83.00 776 PRO A C 1
ATOM 6257 O O . PRO A 1 776 ? 17.933 -38.465 12.847 1.00 83.00 776 PRO A O 1
ATOM 6260 N N . TYR A 1 777 ? 17.177 -36.731 14.036 1.00 87.12 777 TYR A N 1
ATOM 6261 C CA . TYR A 1 777 ? 16.868 -35.903 12.872 1.00 87.12 777 TYR A CA 1
ATOM 6262 C C . TYR A 1 777 ? 18.126 -35.293 12.245 1.00 87.12 777 TYR A C 1
ATOM 6264 O O . TYR A 1 777 ? 19.134 -35.036 12.901 1.00 87.12 777 TYR A O 1
ATOM 6272 N N . VAL A 1 778 ? 18.065 -35.042 10.935 1.00 84.44 778 VAL A N 1
ATOM 6273 C CA . VAL A 1 778 ? 19.175 -34.438 10.192 1.00 84.44 778 VAL A CA 1
ATOM 6274 C C . VAL A 1 778 ? 18.953 -32.935 10.079 1.00 84.44 778 VAL A C 1
ATOM 6276 O O . VAL A 1 778 ? 18.010 -32.477 9.429 1.00 84.44 778 VAL A O 1
ATOM 6279 N N . CYS A 1 779 ? 19.859 -32.178 10.691 1.00 89.69 779 CYS A N 1
ATOM 6280 C CA . CYS A 1 779 ? 19.957 -30.733 10.548 1.00 89.69 779 CYS A CA 1
ATOM 6281 C C . CYS A 1 779 ? 20.806 -30.347 9.316 1.00 89.69 779 CYS A C 1
ATOM 6283 O O . CYS A 1 779 ? 21.850 -30.954 9.052 1.00 89.69 779 CYS A O 1
ATOM 6285 N N . GLN A 1 780 ? 20.362 -29.336 8.561 1.00 90.62 780 GLN A N 1
ATOM 6286 C CA . GLN A 1 780 ? 21.062 -28.772 7.401 1.00 90.62 780 GLN A CA 1
ATOM 6287 C C . GLN A 1 780 ? 21.244 -27.242 7.544 1.00 90.62 780 GLN A C 1
ATOM 6289 O O . GLN A 1 780 ? 20.257 -26.552 7.801 1.00 90.62 780 GLN A O 1
ATOM 6294 N N . PRO A 1 781 ? 22.460 -26.690 7.356 1.00 93.88 781 PRO A N 1
ATOM 6295 C CA . PRO A 1 781 ? 23.749 -27.392 7.310 1.00 93.88 781 PRO A CA 1
ATOM 6296 C C . PRO A 1 781 ? 24.046 -28.135 8.630 1.00 93.88 781 PRO A C 1
ATOM 6298 O O . PRO A 1 781 ? 23.382 -27.925 9.640 1.00 93.88 781 PRO A O 1
ATOM 6301 N N . LYS A 1 782 ? 25.051 -29.022 8.633 1.00 90.94 782 LYS A N 1
ATOM 6302 C CA . LYS A 1 782 ? 25.449 -29.759 9.853 1.00 90.94 782 LYS A CA 1
ATOM 6303 C C . LYS A 1 782 ? 26.112 -28.867 10.908 1.00 90.94 782 LYS A C 1
ATOM 6305 O O . LYS A 1 782 ? 26.045 -29.173 12.091 1.00 90.94 782 LYS A O 1
ATOM 6310 N N . ALA A 1 783 ? 26.789 -27.813 10.463 1.00 93.69 783 ALA A N 1
ATOM 6311 C CA . ALA A 1 783 ? 27.394 -26.779 11.288 1.00 93.69 783 ALA A CA 1
ATOM 6312 C C . ALA A 1 783 ? 27.481 -25.489 10.462 1.00 93.69 783 ALA A C 1
ATOM 6314 O O . ALA A 1 783 ? 27.655 -25.570 9.245 1.00 93.69 783 ALA A O 1
ATOM 6315 N N . GLU A 1 784 ? 27.381 -24.331 11.108 1.00 96.19 784 GLU A N 1
ATOM 6316 C CA . GLU A 1 784 ? 27.422 -23.016 10.455 1.00 96.19 784 GLU A CA 1
ATOM 6317 C C . GLU A 1 784 ? 28.113 -21.981 11.349 1.00 96.19 784 GLU A C 1
ATOM 6319 O O . GLU A 1 784 ? 28.067 -22.088 12.576 1.00 96.19 784 GLU A O 1
ATOM 6324 N N . THR A 1 785 ? 28.765 -20.988 10.743 1.00 94.81 785 THR A N 1
ATOM 6325 C CA . THR A 1 785 ? 29.407 -19.877 11.456 1.00 94.81 785 THR A CA 1
ATOM 6326 C C . THR A 1 785 ? 28.364 -18.886 11.977 1.00 94.81 785 THR A C 1
ATOM 6328 O O . THR A 1 785 ? 27.565 -18.343 11.215 1.00 94.81 785 THR A O 1
ATOM 6331 N N . PHE A 1 786 ? 28.403 -18.583 13.277 1.00 94.69 786 PHE A N 1
ATOM 6332 C CA . PHE A 1 786 ? 27.574 -17.538 13.871 1.00 94.69 786 PHE A CA 1
ATOM 6333 C C . PHE A 1 786 ? 28.062 -16.149 13.439 1.00 94.69 786 PHE A C 1
ATOM 6335 O O . PHE A 1 786 ? 29.162 -15.716 13.788 1.00 94.69 786 PHE A O 1
ATOM 6342 N N . GLY A 1 787 ? 27.226 -15.445 12.677 1.00 88.31 787 GLY A N 1
ATOM 6343 C CA . GLY A 1 787 ? 27.420 -14.046 12.306 1.00 88.31 787 GLY A CA 1
ATOM 6344 C C . GLY A 1 787 ? 26.396 -13.141 12.989 1.00 88.31 787 GLY A C 1
ATOM 6345 O O . GLY A 1 787 ? 25.233 -13.512 13.145 1.00 88.31 787 GLY A O 1
ATOM 6346 N N . CYS A 1 788 ? 26.808 -11.925 13.353 1.00 88.69 788 CYS A N 1
ATOM 6347 C CA . CYS A 1 788 ? 25.920 -10.925 13.943 1.00 88.69 788 CYS A CA 1
ATOM 6348 C C . CYS A 1 788 ? 24.944 -10.349 12.902 1.00 88.69 788 CYS A C 1
ATOM 6350 O O . CYS A 1 788 ? 25.198 -9.305 12.302 1.00 88.69 788 CYS A O 1
ATOM 6352 N N . ASN A 1 789 ? 23.829 -11.043 12.668 1.00 89.31 789 ASN A N 1
ATOM 6353 C CA . ASN A 1 789 ? 22.772 -10.588 11.769 1.00 89.31 789 ASN A CA 1
ATOM 6354 C C . ASN A 1 789 ? 21.797 -9.644 12.494 1.00 89.31 789 ASN A C 1
ATOM 6356 O O . ASN A 1 789 ? 21.027 -10.084 13.345 1.00 89.31 789 ASN A O 1
ATOM 6360 N N . TYR A 1 790 ? 21.795 -8.365 12.108 1.00 90.12 790 TYR A N 1
ATOM 6361 C CA . TYR A 1 790 ? 20.878 -7.330 12.612 1.00 90.12 790 TYR A CA 1
ATOM 6362 C C . TYR A 1 790 ? 19.773 -6.952 11.604 1.00 90.12 790 TYR A C 1
ATOM 6364 O O . TYR A 1 790 ? 19.195 -5.869 11.688 1.00 90.12 790 TYR A O 1
ATOM 6372 N N . GLY A 1 791 ? 19.501 -7.824 10.628 1.00 84.88 791 GLY A N 1
ATOM 6373 C CA . GLY A 1 791 ? 18.499 -7.620 9.584 1.00 84.88 791 GLY A CA 1
ATOM 6374 C C . GLY A 1 791 ? 19.062 -7.018 8.283 1.00 84.88 791 GLY A C 1
ATOM 6375 O O . GLY A 1 791 ? 20.271 -6.838 8.138 1.00 84.88 791 GLY A O 1
ATOM 6376 N N . PRO A 1 792 ? 18.199 -6.719 7.292 1.00 76.12 792 PRO A N 1
ATOM 6377 C CA . PRO A 1 792 ? 16.741 -6.799 7.359 1.00 76.12 792 PRO A CA 1
ATOM 6378 C C . PRO A 1 792 ? 16.177 -8.206 7.137 1.00 76.12 792 PRO A C 1
ATOM 6380 O O . PRO A 1 792 ? 14.978 -8.366 7.293 1.00 76.12 792 PRO A O 1
ATOM 6383 N N . ASN A 1 793 ? 16.988 -9.210 6.781 1.00 85.38 793 ASN A N 1
ATOM 6384 C CA . ASN A 1 793 ? 16.515 -10.574 6.512 1.00 85.38 793 ASN A CA 1
ATOM 6385 C C . ASN A 1 793 ? 17.066 -11.561 7.550 1.00 85.38 793 ASN A C 1
ATOM 6387 O O . ASN A 1 793 ? 18.279 -11.774 7.624 1.00 85.38 793 ASN A O 1
ATOM 6391 N N . TYR A 1 794 ? 16.188 -12.208 8.315 1.00 91.31 794 TYR A N 1
ATOM 6392 C CA . TYR A 1 794 ? 16.561 -13.232 9.293 1.00 91.31 794 TYR A CA 1
ATOM 6393 C C . TYR A 1 794 ? 16.372 -14.627 8.699 1.00 91.31 794 TYR A C 1
ATOM 6395 O O . TYR A 1 794 ? 15.361 -15.282 8.909 1.00 91.31 794 TYR A O 1
ATOM 6403 N N . HIS A 1 795 ? 17.348 -15.105 7.931 1.00 91.31 795 HIS A N 1
ATOM 6404 C CA . HIS A 1 795 ? 17.338 -16.490 7.451 1.00 91.31 795 HIS A CA 1
ATOM 6405 C C . HIS A 1 795 ? 17.586 -17.482 8.606 1.00 91.31 795 HIS A C 1
ATOM 6407 O O . HIS A 1 795 ? 18.275 -17.123 9.567 1.00 91.31 795 HIS A O 1
ATOM 6413 N N . PRO A 1 796 ? 17.040 -18.713 8.547 1.00 93.75 796 PRO A N 1
ATOM 6414 C CA . PRO A 1 796 ? 17.376 -19.756 9.511 1.00 93.75 796 PRO A CA 1
ATOM 6415 C C . PRO A 1 796 ? 18.851 -20.132 9.396 1.00 93.75 796 PRO A C 1
ATOM 6417 O O . PRO A 1 796 ? 19.371 -20.292 8.293 1.00 93.75 796 PRO A O 1
ATOM 6420 N N . THR A 1 797 ? 19.512 -20.293 10.540 1.00 96.06 797 THR A N 1
ATOM 6421 C CA . THR A 1 797 ? 20.888 -20.801 10.620 1.00 96.06 797 THR A CA 1
ATOM 6422 C C . THR A 1 797 ? 20.917 -22.304 10.352 1.00 96.06 797 THR A C 1
ATOM 6424 O O . THR A 1 797 ? 21.833 -22.790 9.697 1.00 96.06 797 THR A O 1
ATOM 6427 N N . PHE A 1 798 ? 19.887 -23.029 10.804 1.00 96.00 798 PHE A N 1
ATOM 6428 C CA . PHE A 1 798 ? 19.690 -24.448 10.512 1.00 96.00 798 PHE A CA 1
ATOM 6429 C C . PHE A 1 798 ? 18.223 -24.750 10.193 1.00 96.00 798 PHE A C 1
ATOM 6431 O O . PHE A 1 798 ? 17.310 -24.201 10.812 1.00 96.00 798 PHE A O 1
ATOM 6438 N N . GLU A 1 799 ? 17.993 -25.679 9.270 1.00 94.12 799 GLU A N 1
ATOM 6439 C CA . GLU A 1 799 ? 16.707 -26.345 9.076 1.00 94.12 799 GLU A CA 1
ATOM 6440 C C . GLU A 1 799 ? 16.805 -27.803 9.543 1.00 94.12 799 GLU A C 1
ATOM 6442 O O . GLU A 1 799 ? 17.714 -28.528 9.142 1.00 94.12 799 GLU A O 1
ATOM 6447 N N . VAL A 1 800 ? 15.841 -28.263 10.335 1.00 91.81 800 VAL A N 1
ATOM 6448 C CA . VAL A 1 800 ? 15.658 -29.676 10.691 1.00 91.81 800 VAL A CA 1
ATOM 6449 C C . VAL A 1 800 ? 14.492 -30.222 9.879 1.00 91.81 800 VAL A C 1
ATOM 6451 O O . VAL A 1 800 ? 13.391 -29.665 9.929 1.00 91.81 800 VAL A O 1
ATOM 6454 N N . ILE A 1 801 ? 14.712 -31.294 9.116 1.00 87.31 801 ILE A N 1
ATOM 6455 C CA . ILE A 1 801 ? 13.650 -31.933 8.327 1.00 87.31 801 ILE A CA 1
ATOM 6456 C C . ILE A 1 801 ? 13.032 -33.066 9.147 1.00 87.31 801 ILE A C 1
ATOM 6458 O O . ILE A 1 801 ? 13.707 -34.027 9.511 1.00 87.31 801 ILE A O 1
ATOM 6462 N N . LEU A 1 802 ? 11.728 -32.963 9.394 1.00 85.94 802 LEU A N 1
ATOM 6463 C CA . LEU A 1 802 ? 10.952 -33.924 10.169 1.00 85.94 802 LEU A CA 1
ATOM 6464 C C . LEU A 1 802 ? 10.082 -34.739 9.197 1.00 85.94 802 LEU A C 1
ATOM 6466 O O . LEU A 1 802 ? 9.142 -34.218 8.587 1.00 85.94 802 LEU A O 1
ATOM 6470 N N . ASN A 1 803 ? 10.447 -36.010 9.007 1.00 71.94 803 ASN A N 1
ATOM 6471 C CA . ASN A 1 803 ? 9.844 -36.903 8.004 1.00 71.94 803 ASN A CA 1
ATOM 6472 C C . ASN A 1 803 ? 8.615 -37.681 8.513 1.00 71.94 803 ASN A C 1
ATOM 6474 O O . ASN A 1 803 ? 7.910 -38.291 7.713 1.00 71.94 803 ASN A O 1
ATOM 6478 N N . THR A 1 804 ? 8.356 -37.667 9.820 1.00 69.62 804 THR A N 1
ATOM 6479 C CA . THR A 1 804 ? 7.250 -38.372 10.488 1.00 69.62 804 THR A CA 1
ATOM 6480 C C . THR A 1 804 ? 6.311 -37.383 11.187 1.00 69.62 804 THR A C 1
ATOM 6482 O O . THR A 1 804 ? 6.459 -36.161 11.068 1.00 69.62 804 THR A O 1
ATOM 6485 N N . GLU A 1 805 ? 5.294 -37.890 11.883 1.00 71.38 805 GLU A N 1
ATOM 6486 C CA . GLU A 1 805 ? 4.664 -37.127 12.963 1.00 71.38 805 GLU A CA 1
ATOM 6487 C C . GLU A 1 805 ? 5.564 -37.182 14.195 1.00 71.38 805 GLU A C 1
ATOM 6489 O O . GLU A 1 805 ? 6.120 -38.226 14.527 1.00 71.38 805 GLU A O 1
ATOM 6494 N N . VAL A 1 806 ? 5.800 -36.001 14.760 1.00 74.88 806 VAL A N 1
ATOM 6495 C CA . VAL A 1 806 ? 6.728 -35.725 15.854 1.00 74.88 806 VAL A CA 1
ATOM 6496 C C . VAL A 1 806 ? 6.028 -34.670 16.699 1.00 74.88 806 VAL A C 1
ATOM 6498 O O . VAL A 1 806 ? 5.693 -33.601 16.179 1.00 74.88 806 VAL A O 1
ATOM 6501 N N . GLU A 1 807 ? 5.738 -34.997 17.953 1.00 79.94 807 GLU A N 1
ATOM 6502 C CA . GLU A 1 807 ? 5.091 -34.082 18.900 1.00 79.94 807 GLU A CA 1
ATOM 6503 C C . GLU A 1 807 ? 6.139 -33.232 19.621 1.00 79.94 807 GLU A C 1
ATOM 6505 O O . GLU A 1 807 ? 5.933 -32.036 19.823 1.00 79.94 807 GLU A O 1
ATOM 6510 N N . ASP A 1 808 ? 7.303 -33.818 19.902 1.00 84.50 808 ASP A N 1
ATOM 6511 C CA . ASP A 1 808 ? 8.433 -33.200 20.577 1.00 84.50 808 ASP A CA 1
ATOM 6512 C C . ASP A 1 808 ? 9.792 -33.682 20.029 1.00 84.50 808 ASP A C 1
ATOM 6514 O O . ASP A 1 808 ? 9.907 -34.720 19.376 1.00 84.50 808 ASP A O 1
ATOM 6518 N N . LEU A 1 809 ? 10.851 -32.915 20.291 1.00 89.25 809 LEU A N 1
ATOM 6519 C CA . LEU A 1 809 ? 12.231 -33.366 20.106 1.00 89.25 809 LEU A CA 1
ATOM 6520 C C . LEU A 1 809 ? 13.181 -32.712 21.110 1.00 89.25 809 LEU A C 1
ATOM 6522 O O . LEU A 1 809 ? 12.932 -31.605 21.586 1.00 89.25 809 LEU A O 1
ATOM 6526 N N . THR A 1 810 ? 14.312 -33.363 21.373 1.00 90.75 810 THR A N 1
ATOM 6527 C CA . THR A 1 810 ? 15.416 -32.761 22.127 1.00 90.75 810 THR A CA 1
ATOM 6528 C C . THR A 1 810 ? 16.272 -31.899 21.204 1.00 90.75 810 THR A C 1
ATOM 6530 O O . THR A 1 810 ? 16.724 -32.361 20.156 1.00 90.75 810 THR A O 1
ATOM 6533 N N . LEU A 1 811 ? 16.516 -30.650 21.604 1.00 93.38 811 LEU A N 1
ATOM 6534 C CA . LEU A 1 811 ? 17.383 -29.710 20.898 1.00 93.38 811 LEU A CA 1
ATOM 6535 C C . LEU A 1 811 ? 18.417 -29.100 21.834 1.00 93.38 811 LEU A C 1
ATOM 6537 O O . LEU A 1 811 ? 18.066 -28.566 22.882 1.00 93.38 811 LEU A O 1
ATOM 6541 N N . GLY A 1 812 ? 19.676 -29.129 21.409 1.00 93.88 812 GLY A N 1
ATOM 6542 C CA . GLY A 1 812 ? 20.785 -28.397 22.023 1.00 93.88 812 GLY A CA 1
ATOM 6543 C C . GLY A 1 812 ? 21.639 -27.700 20.964 1.00 93.88 812 GLY A C 1
ATOM 6544 O O . GLY A 1 812 ? 21.438 -27.896 19.762 1.00 93.88 812 GLY A O 1
ATOM 6545 N N . LEU A 1 813 ? 22.615 -26.904 21.394 1.00 96.12 813 LEU A N 1
ATOM 6546 C CA . LEU A 1 813 ? 23.622 -26.309 20.516 1.00 96.12 813 LEU A CA 1
ATOM 6547 C C . LEU A 1 813 ? 25.022 -26.576 21.065 1.00 96.12 813 LEU A C 1
ATOM 6549 O O . LEU A 1 813 ? 25.301 -26.343 22.241 1.00 96.12 813 LEU A O 1
ATOM 6553 N N . LEU A 1 814 ? 25.891 -27.049 20.179 1.00 95.25 814 LEU A N 1
ATOM 6554 C CA . LEU A 1 814 ? 27.263 -27.447 20.465 1.00 95.25 814 LEU A CA 1
ATOM 6555 C C . LEU A 1 814 ? 28.223 -26.569 19.653 1.00 95.25 814 LEU A C 1
ATOM 6557 O O . LEU A 1 814 ? 27.903 -26.173 18.529 1.00 95.25 814 LEU A O 1
ATOM 6561 N N . ASP A 1 815 ? 29.389 -26.265 20.208 1.00 93.94 815 ASP A N 1
ATOM 6562 C CA . ASP A 1 815 ? 30.432 -25.483 19.537 1.00 93.94 815 ASP A CA 1
ATOM 6563 C C . ASP A 1 815 ? 31.375 -26.341 18.659 1.00 93.94 815 ASP A C 1
ATOM 6565 O O . ASP A 1 815 ? 31.118 -27.519 18.378 1.00 93.94 815 ASP A O 1
ATOM 6569 N N . GLU A 1 816 ? 32.478 -25.732 18.207 1.00 90.06 816 GLU A N 1
ATOM 6570 C CA . GLU A 1 816 ? 33.506 -26.361 17.364 1.00 90.06 816 GLU A CA 1
ATOM 6571 C C . GLU A 1 816 ? 34.223 -27.544 18.032 1.00 90.06 816 GLU A C 1
ATOM 6573 O O . GLU A 1 816 ? 34.630 -28.473 17.332 1.00 90.06 816 GLU A O 1
ATOM 6578 N N . ILE A 1 817 ? 34.373 -27.527 19.362 1.00 91.25 817 ILE A N 1
ATOM 6579 C CA . ILE A 1 817 ? 35.019 -28.599 20.139 1.00 91.25 817 ILE A CA 1
ATOM 6580 C C . ILE A 1 817 ? 34.006 -29.607 20.701 1.00 91.25 817 ILE A C 1
ATOM 6582 O O . ILE A 1 817 ? 34.395 -30.645 21.233 1.00 91.25 817 ILE A O 1
ATOM 6586 N N . GLY A 1 818 ? 32.707 -29.347 20.527 1.00 88.19 818 GLY A N 1
ATOM 6587 C CA . GLY A 1 818 ? 31.622 -30.200 20.992 1.00 88.19 818 GLY A CA 1
ATOM 6588 C C . GLY A 1 818 ? 31.191 -29.937 22.433 1.00 88.19 818 GLY A C 1
ATOM 6589 O O . GLY A 1 818 ? 30.566 -30.813 23.020 1.00 88.19 818 GLY A O 1
ATOM 6590 N N . GLN A 1 819 ? 31.497 -28.762 22.985 1.00 93.00 819 GLN A N 1
ATOM 6591 C CA . GLN A 1 819 ? 30.956 -28.299 24.258 1.00 93.00 819 GLN A CA 1
ATOM 6592 C C . GLN A 1 819 ? 29.536 -27.746 24.066 1.00 93.00 819 GLN A C 1
ATOM 6594 O O . GLN A 1 819 ? 29.238 -27.092 23.064 1.00 93.00 819 GLN A O 1
ATOM 6599 N N . GLU A 1 820 ? 28.652 -28.003 25.030 1.00 92.75 820 GLU A N 1
ATOM 6600 C CA . GLU A 1 820 ? 27.290 -27.463 25.050 1.00 92.75 820 GLU A CA 1
ATOM 6601 C C . GLU A 1 820 ? 27.305 -25.966 25.378 1.00 92.75 820 GLU A C 1
ATOM 6603 O O . GLU A 1 820 ? 27.748 -25.553 26.448 1.00 92.75 820 GLU A O 1
ATOM 6608 N N . VAL A 1 821 ? 26.805 -25.152 24.445 1.00 93.38 821 VAL A N 1
ATOM 6609 C CA . VAL A 1 821 ? 26.629 -23.693 24.604 1.00 93.38 821 VAL A CA 1
ATOM 6610 C C . VAL A 1 821 ? 25.158 -23.291 24.751 1.00 93.38 821 VAL A C 1
ATOM 6612 O O . VAL A 1 821 ? 24.843 -22.165 25.137 1.00 93.38 821 VAL A O 1
ATOM 6615 N N . TRP A 1 822 ? 24.250 -24.225 24.463 1.00 95.12 822 TRP A N 1
ATOM 6616 C CA . TRP A 1 822 ? 22.831 -24.156 24.793 1.00 95.12 822 TRP A CA 1
ATOM 6617 C C . TRP A 1 822 ? 22.369 -25.581 25.112 1.00 95.12 822 TRP A C 1
ATOM 6619 O O . TRP A 1 822 ? 22.269 -26.417 24.212 1.00 95.12 822 TRP A O 1
ATOM 6629 N N . GLU A 1 823 ? 22.174 -25.866 26.402 1.00 90.31 823 GLU A N 1
ATOM 6630 C CA . GLU A 1 823 ? 21.956 -27.223 26.930 1.00 90.31 823 GLU A CA 1
ATOM 6631 C C . GLU A 1 823 ? 20.773 -27.933 26.239 1.00 90.31 823 GLU A C 1
ATOM 6633 O O . GLU A 1 823 ? 19.735 -27.287 26.024 1.00 90.31 823 GLU A O 1
ATOM 6638 N N . PRO A 1 824 ? 20.882 -29.238 25.927 1.00 90.06 824 PRO A N 1
ATOM 6639 C CA . PRO A 1 824 ? 19.816 -30.026 25.321 1.00 90.06 824 PRO A CA 1
ATOM 6640 C C . PRO A 1 824 ? 18.516 -29.988 26.132 1.00 90.06 824 PRO A C 1
ATOM 6642 O O . PRO A 1 824 ? 18.491 -30.319 27.314 1.00 90.06 824 PRO A O 1
ATOM 6645 N N . ARG A 1 825 ? 17.412 -29.604 25.485 1.00 89.50 825 ARG A N 1
ATOM 6646 C CA . ARG A 1 825 ? 16.085 -29.478 26.108 1.00 89.50 825 ARG A CA 1
ATOM 6647 C C . ARG A 1 825 ? 14.978 -30.001 25.204 1.00 89.50 825 ARG A C 1
ATOM 6649 O O . ARG A 1 825 ? 15.090 -29.934 23.983 1.00 89.50 825 ARG A O 1
ATOM 6656 N N . GLN A 1 826 ? 13.906 -30.502 25.810 1.00 88.56 826 GLN A N 1
ATOM 6657 C CA . GLN A 1 826 ? 12.717 -30.975 25.103 1.00 88.56 826 GLN A CA 1
ATOM 6658 C C . GLN A 1 826 ? 11.918 -29.784 24.547 1.00 88.56 826 GLN A C 1
ATOM 6660 O O . GLN A 1 826 ? 11.699 -28.790 25.243 1.00 88.56 826 GLN A O 1
ATOM 6665 N N . VAL A 1 827 ? 11.503 -29.873 23.285 1.00 87.94 827 VAL A N 1
ATOM 6666 C CA . VAL A 1 827 ? 10.800 -28.815 22.550 1.00 87.94 827 VAL A CA 1
ATOM 6667 C C . VAL A 1 827 ? 9.555 -29.398 21.891 1.00 87.94 827 VAL A C 1
ATOM 6669 O O . VAL A 1 827 ? 9.662 -30.241 21.004 1.00 87.94 827 VAL A O 1
ATOM 6672 N N . PHE A 1 828 ? 8.383 -28.909 22.294 1.00 85.12 828 PHE A N 1
ATOM 6673 C CA . PHE A 1 828 ? 7.083 -29.342 21.776 1.00 85.12 828 PHE A CA 1
ATOM 6674 C C . PHE A 1 828 ? 6.711 -28.582 20.492 1.00 85.12 828 PHE A C 1
ATOM 6676 O O . PHE A 1 828 ? 6.751 -27.352 20.443 1.00 85.12 828 PHE A O 1
ATOM 6683 N N . LEU A 1 829 ? 6.339 -29.319 19.444 1.00 80.81 829 LEU A N 1
ATOM 6684 C CA . LEU A 1 829 ? 6.001 -28.810 18.108 1.00 80.81 829 LEU A CA 1
ATOM 6685 C C . LEU A 1 829 ? 4.499 -28.546 17.921 1.00 80.81 829 LEU A C 1
ATOM 6687 O O . LEU A 1 829 ? 4.093 -27.784 17.039 1.00 80.81 829 LEU A O 1
ATOM 6691 N N . THR A 1 830 ? 3.654 -29.189 18.724 1.00 65.81 830 THR A N 1
ATOM 6692 C CA . THR A 1 830 ? 2.203 -28.984 18.749 1.00 65.81 830 THR A CA 1
ATOM 6693 C C . THR A 1 830 ? 1.851 -27.878 19.739 1.00 65.81 830 THR A C 1
ATOM 6695 O O . THR A 1 830 ? 2.026 -28.037 20.942 1.00 65.81 830 THR A O 1
ATOM 6698 N N . GLY A 1 831 ? 1.331 -26.753 19.238 1.00 49.56 831 GLY A N 1
ATOM 6699 C CA . GLY A 1 831 ? 1.048 -25.535 20.016 1.00 49.56 831 GLY A CA 1
ATOM 6700 C C . GLY A 1 831 ? -0.109 -25.609 21.025 1.00 49.56 831 GLY A C 1
ATOM 6701 O O . GLY A 1 831 ? -0.712 -24.582 21.317 1.00 49.56 831 GLY A O 1
ATOM 6702 N N . SER A 1 832 ? -0.447 -26.792 21.535 1.00 37.88 832 SER A N 1
ATOM 6703 C CA . SER A 1 832 ? -1.418 -27.003 22.610 1.00 37.88 832 SER A CA 1
ATOM 6704 C C . SER A 1 832 ? -0.711 -27.036 23.969 1.00 37.88 832 SER A C 1
ATOM 6706 O O . SER A 1 832 ? -0.605 -28.085 24.599 1.00 37.88 832 SER A O 1
ATOM 6708 N N . GLN A 1 833 ? -0.232 -25.876 24.429 1.00 37.16 833 GLN A N 1
ATOM 6709 C CA . GLN A 1 833 ? 0.017 -25.670 25.857 1.00 37.16 833 GLN A CA 1
ATOM 6710 C C . GLN A 1 833 ? -1.309 -25.313 26.537 1.00 37.16 833 GLN A C 1
ATOM 6712 O O . GLN A 1 833 ? -1.635 -24.141 26.729 1.00 37.16 833 GLN A O 1
ATOM 6717 N N . GLU A 1 834 ? -2.083 -26.336 26.902 1.00 28.88 834 GLU A N 1
ATOM 6718 C CA . GLU A 1 834 ? -3.087 -26.176 27.952 1.00 28.88 834 GLU A CA 1
ATOM 6719 C C . GLU A 1 834 ? -2.350 -26.002 29.284 1.00 28.88 834 GLU A C 1
ATOM 6721 O O . GLU A 1 834 ? -1.811 -26.952 29.853 1.00 28.88 834 GLU A O 1
ATOM 6726 N N . PHE A 1 835 ? -2.300 -24.767 29.783 1.00 33.50 835 PHE A N 1
ATOM 6727 C CA . PHE A 1 835 ? -1.819 -24.498 31.133 1.00 33.50 835 PHE A CA 1
ATOM 6728 C C . PHE A 1 835 ? -2.872 -24.964 32.142 1.00 33.50 835 PHE A C 1
ATOM 6730 O O . PHE A 1 835 ? -3.766 -24.207 32.524 1.00 33.50 835 PHE A O 1
ATOM 6737 N N . ILE A 1 836 ? -2.760 -26.218 32.585 1.00 29.03 836 ILE A N 1
ATOM 6738 C CA . ILE A 1 836 ? -3.511 -26.718 33.738 1.00 29.03 836 ILE A CA 1
ATOM 6739 C C . ILE A 1 836 ? -2.931 -26.059 34.995 1.00 29.03 836 ILE A C 1
ATOM 6741 O O . ILE A 1 836 ? -1.957 -26.532 35.581 1.00 29.03 836 ILE A O 1
ATOM 6745 N N . PHE A 1 837 ? -3.537 -24.950 35.415 1.00 31.09 837 PHE A N 1
ATOM 6746 C CA . PHE A 1 837 ? -3.278 -24.361 36.723 1.00 31.09 837 PHE A CA 1
ATOM 6747 C C . PHE A 1 837 ? -3.953 -25.210 37.806 1.00 31.09 837 PHE A C 1
ATOM 6749 O O . PHE A 1 837 ? -5.160 -25.110 38.022 1.00 31.09 837 PHE A O 1
ATOM 6756 N N . VAL A 1 838 ? -3.166 -26.030 38.503 1.00 32.19 838 VAL A N 1
ATOM 6757 C CA . VAL A 1 838 ? -3.580 -26.635 39.775 1.00 32.19 838 VAL A CA 1
ATOM 6758 C C . VAL A 1 838 ? -3.174 -25.683 40.897 1.00 32.19 838 VAL A C 1
ATOM 6760 O O . VAL A 1 838 ? -1.988 -25.535 41.188 1.00 32.19 838 VAL A O 1
ATOM 6763 N N . PHE A 1 839 ? -4.157 -25.029 41.512 1.00 31.77 839 PHE A N 1
ATOM 6764 C CA . PHE A 1 839 ? -3.970 -24.259 42.742 1.00 31.77 839 PHE A CA 1
ATOM 6765 C C . PHE A 1 839 ? -4.261 -25.143 43.968 1.00 31.77 839 PHE A C 1
ATOM 6767 O O . PHE A 1 839 ? -5.228 -25.910 43.923 1.00 31.77 839 PHE A O 1
ATOM 6774 N N . PRO A 1 840 ? -3.468 -25.036 45.049 1.00 43.66 840 PRO A N 1
ATOM 6775 C CA . PRO A 1 840 ? -3.930 -25.284 46.415 1.00 43.66 840 PRO A CA 1
ATOM 6776 C C . PRO A 1 840 ? -4.953 -24.226 46.860 1.00 43.66 840 PRO A C 1
ATOM 6778 O O . PRO A 1 840 ? -4.755 -23.043 46.497 1.00 43.66 840 PRO A O 1
#

Organism: Pangasianodon hypophthalmus (NCBI:txid310915)

pLDDT: mean 75.77, std 22.22, range [21.36, 98.44]

Radius of gyration: 38.82 Å; Cα contacts (8 Å, |Δi|>4): 1271; chains: 1; bounding box: 113×83×127 Å

Nearest PDB structures (foldseek):
  6o1e-assembly1_A-2  TM=9.514E-01  e=9.610E-47  Homo sapiens
  5ix2-assembly1_B  TM=8.113E-01  e=1.883E-41  Mus musculus
  5ix1-assembly1_B  TM=8.030E-01  e=1.221E-41  Mus musculus
  5ix1-assembly1_A  TM=8.036E-01  e=2.098E-41  Mus musculus
  5ix2-assembly1_A  TM=8.069E-01  e=5.872E-41  Mus musculus

Mean predicted aligned error: 21.26 Å

Foldseek 3Di:
DDLDQWDAPVVLVLLLDFQDDPDDQDPNQHDPDDRSCCVVVVQVQFAQWKWKWWDHQFKIKIKIQHNQLCVVVVDPDRDIQMWIWGDDPDDIDTDPVSVVSVCSCLVPHPHVDPVVSVVVLVVQCVPDVSSTDMDMDHDRGDWDDDDPDTHHQWDCDVDVQWIWGDVVVVVVVVVVVCVPADDDPFDDDPLSTTPLNVQQAFFCQDQDWDGGSNHTRNRDNPLQQFAPWAWDWDADVPGDIWIKIKGFHQPDQRQAEEFEAESRGTQEGSDQADVSRDPDCQLGRMHMYTYCNVFDADPNSNGTDPDPRVVVCRHVVRVVSNLVSVLVCVVVVPDDDDDPNVVRNGGPWDWDAAPPLRAIDTADPPDDPVPDPSHDHLCPHPDPQRSDSPHDHDDDDDSVRGDHRDSVVVVVVVVVVVVVVVVVPDDDDDDDDDDDDDDDDDDDDDDDDDDDDDDDDDDDDDDDDDDDDDPPPPPPVPPPPPPDDDDDDDDDDDDDPDDDPDPPDDDDDDDPDPPPDDDPDDDDDDDPDPPVVVVVVVVLVVLVVVLVVLVVVLVVLVPDDDDPDPPVSVVVSVVSVVVNVVSVVVNVVVVQQQPFDWDADPQQRKIFTFSHDWDKDKDFDDDDPVQCVPVPFKDFFATKMQIDTPDGDGFKIWHWGFFADDPVDDWQKWKWDDDPSHTDTHHFPDDDRTTTMDTDPDGGIIGMITGHDPDFGKTKWWWWWWWADDPQWIKIFIFIEGPSAGPVLVCVQRVRTDTFDDPTIWIDTAQWKKAKDWPPWDKPPRIDGDHHDNDPDGHGRIMTIDRDDDQKTWIFMATPVGDTRGDTDITGRDPPPPPPDDDD

Solvent-accessible surface area (backbone atoms only — not comparable to full-atom values): 50801 Å² total; per-residue (Å²): 108,48,79,48,74,42,32,52,66,70,54,48,50,38,58,72,40,78,60,45,54,97,67,64,68,53,95,86,49,57,63,75,69,65,66,27,40,72,58,59,66,48,48,60,66,50,10,52,28,36,39,36,43,21,20,28,72,77,41,36,28,42,40,42,48,42,50,67,47,39,62,72,71,64,53,92,62,95,76,62,42,52,32,50,35,44,69,56,100,87,51,75,44,70,45,78,93,28,52,65,33,43,52,49,44,34,74,61,51,100,38,71,46,72,65,56,58,52,51,57,55,48,58,44,41,74,75,38,94,82,37,22,9,38,38,68,52,73,41,71,58,44,62,42,82,67,78,97,47,79,42,60,50,59,37,61,72,89,45,68,62,44,49,27,50,37,69,71,60,45,51,59,50,48,54,65,56,47,76,76,58,87,78,79,95,71,78,78,54,60,51,81,40,32,48,53,51,32,60,15,56,38,28,56,72,70,82,70,91,50,67,40,79,84,44,74,46,79,63,39,48,61,84,45,54,20,20,78,69,34,56,49,74,50,63,55,91,97,53,71,76,36,68,32,42,35,21,32,33,33,87,40,46,81,62,27,22,34,33,35,25,39,58,54,31,48,33,42,68,51,45,64,37,62,48,48,70,46,95,61,81,46,54,60,9,32,31,36,38,39,66,45,73,88,60,56,61,37,98,87,41,64,43,61,53,96,39,72,66,51,55,52,46,51,54,53,53,14,53,51,50,48,54,50,46,51,38,54,49,61,69,54,71,77,84,66,93,70,64,69,56,78,74,47,66,59,43,74,48,44,66,49,60,20,72,84,69,55,41,55,42,83,49,64,88,90,58,59,68,87,75,53,64,100,70,42,47,32,77,72,42,86,53,79,85,52,23,45,75,83,45,76,62,72,74,75,80,50,96,81,76,57,68,63,79,63,68,57,65,60,54,51,54,50,50,52,48,53,56,51,53,58,69,73,66,71,82,84,83,89,82,81,88,86,89,91,84,84,87,88,81,88,81,87,84,86,90,84,92,83,91,87,85,89,86,85,86,84,90,86,86,83,85,89,80,85,88,81,94,68,84,73,67,78,73,69,80,81,70,82,88,81,84,88,90,87,83,90,88,86,87,87,81,91,85,83,92,74,87,86,93,79,86,81,90,84,83,80,83,89,80,96,79,81,85,87,86,85,87,88,88,86,90,89,74,87,82,86,68,62,74,62,65,60,50,53,56,50,52,54,55,49,53,55,50,51,49,52,52,49,52,50,53,52,57,53,56,76,66,58,77,93,76,94,63,79,58,71,59,48,53,53,50,51,52,52,49,54,53,45,56,49,52,50,50,54,50,54,48,58,46,61,64,60,43,67,37,76,47,72,41,89,72,61,56,39,34,37,36,19,55,32,78,63,44,78,50,69,45,83,43,60,79,57,75,76,67,52,68,75,55,78,55,48,42,79,48,37,46,29,31,41,40,44,62,86,40,64,48,60,44,32,42,30,47,42,41,29,66,63,82,48,102,88,48,89,80,60,64,36,32,38,40,44,53,102,89,45,76,44,81,44,73,56,78,42,76,60,86,47,36,39,29,32,78,46,94,72,79,46,32,43,27,36,26,29,57,72,62,98,68,83,56,52,25,38,18,30,54,47,41,34,38,34,84,54,100,87,49,35,38,38,32,36,27,70,33,45,52,44,51,41,62,63,65,52,47,69,75,40,73,87,34,51,72,51,90,67,94,31,74,34,60,45,41,61,73,43,43,37,27,72,44,41,76,96,48,59,52,44,58,67,57,44,64,42,58,86,62,51,54,81,73,79,70,62,61,27,40,34,57,41,90,67,93,69,60,60,46,53,43,25,33,24,41,83,90,64,50,74,50,34,72,73,40,80,46,67,70,60,92,76,80,77,81,81,82,81,77,134

Sequence (840 aa):
MDNGKGMDYDKMHKMLSFGFSDKQTIRGHVPVGLYGNGFKSGSMRLGKDAIVFSKKANTMCVGLLSQTYLEKIKAQDVIVPIVMFTKTRQTISAAPEYAECLRDILTHSLFQTEEELLTEFNVIKRLCSNSSGTRIIIWNLRRTSSGSSEELEFDFMKDPNDIQIRDDANKRQTRKANKRQPGGGMSVPESEYSLRAYCSILYLKPRMQIILRGLKVETQFVTKTLAKVYRDTYKPVGKEGITITFGYNTKSKEHYGLMMYHKNRLIKAYERVACQRKANNTGVGVIGVIECNYLTPTHNKQDFDNSDEYRKTMLSVGAKLEDYWKEVHYRHNTNCTEPFEDTVKTPDQNWVQCDDCMKWRKLPDGIDAKQLPKKWFCHMNSDPQFRSCSDEEEAEDSDGDQPKYQKTYKQQERHQKLLQENRQQSPSTPCSSVPMTPRPSDVTSADTQDTSLSTTPKRKALKWSLENPETKKARKKAFDDQVLLFSHASDATKAEYKDIKTALNDDGDDVIDKCMMKEEQSNKITPTSSKDQQNYKVLYLQSVEEIKQLQHKLKQQLKKEPKEEVDSLKDEKNNLLTSYERLQKDLEEVKRENEKVMFHCKMTNLVFEMKGKGEVLYTVVSWDNSQLQGTGQFQPAGPLYSIKCSEGSVLYLHLPHCEIHTDKNQIELAVAHCSEGNIEILQPLKVTSTHVIIEVQHLSLFGLLKKWIFQETPISAQVLLFYQKMQIRRKLHIHLLPGNVPIEEVQNQHKGNTYIQCSAICQLTPGKKYRPLCEPYVCQPKAETFGCNYGPNYHPTFEVILNTEVEDLTLGLLDEIGQEVWEPRQVFLTGSQEFIFVFP

Secondary structure (DSSP, 8-state):
-B-S----HHHHHHHHSTT------BTTB--S--SS-HHHHHHHHHEEEEEEEEEETTEEEEEEEEHHHHHHHT-SS----EEEEEE-SS-EEE-GGGHHHHHHHHHHSS--SHHHHHHHHHHHHHH-TT--EEEEEEEEEPEEE-SSSEEESEESSS-TT--EE-HHHHHHHHHHHHTT--S--PPPPGGGTBHHHHHHHSBSS--S--EETTEE-----TTTSEEEEEEEEE--TTS--EEEEEEEESS-SSS-EEEEEETTEEEEEEE--GGGGSSSSTTTTEEEEEE-TTSPBPTTSSSB---HHHHHHHHHHHHHHHHHHHHHHHHHTTT--S-HHHH--S-SS-EEE-TTT--EEE--TT--GGGS-SS--GGG-SSGGG-SSSSPPPPP--TTTSPPPP-HHHHHHHHHHHHHHHTT-PPPPP----------------------------------------TTSSSSSSSSS-------------------S------------SSSS---S---------HHHHHHHHHHHHHHHHHHHHHHHHHHHTT----S-TTHHHHHHHHHHHHHHHHHHHHHHHHHHT-PEEEE-TTT--EEEESSS-EEEEEEE---TTGGGGSTTEEEEEEEEEEEEEES-EEEEEEE--B--BTTB---EEEEEEETTEEEEEPPSEE-SSEEEEE-SS-SEEEEEEE--SS---EEEEEEEEEEE-SS-EEEEEEEEETTS-HHHHHHH-TTSEEEP---EEEE-TT-EEEEE-TTSEEESSSEE-----SS----SEEEEE-S--SEEEEEEE-TTS-EEEEEEEEE-S----------